Protein AF-0000000071007080 (afdb_homodimer)

Secondary structure (DSSP, 8-state):
---------------------PPPGGG-EEE-TTSSSEEETTS-B--EEEEE-TTHHHH--HHHHHHHHHHHHHTT--EEEEEEE-TT-TT---TTS--SBGGG-TTSB-HHHHHHHHHHHHHHHHTT-EEEEEEEBGGGTB-TT--B-SSSTTTHHHHHHHHHHHSTT--EEESBT--SEE--HHHHHHHHHH-SSPPP---EE-HHHHHHHHHHHHHHHHHHHHTT-HHHHHH----EEE---SB--TTS--S-HHHHHTT-TT--SEEE---S-SS-SSTTS-B--GGGTHHHHHHHHHHTTSTT-----EEETTPPPBTPBGGG-TTSPBP-HHHHHHHHHHHHHTT-SEEE--BHHHHHT-BTTTB---SSSS-S-HHHHHT-HHHHHTHHHHHHHHTTHHHHHTTEEE-GGGEES---SGGG--EEEEETTSSEEEEEESS---EEEE-TT-S-S-EEEEEE-TTT--EEEE----SSSS--EEEE-PPP-SS---EEEEEEE--/---------------------PPPGGG-EEE-TTSSSEEETTS-B--EEEEE-TTHHHH--HHHHHHHHHHHHHTT--EEEEEEE-TT-TT---TTS--SBGGG-TTSB-HHHHHHHHHHHHHHHHTT-EEEEEEEBGGGTB-TT--B-SSSTTTHHHHHHHHHHHSTT--EEESBT--SEE--HHHHHHHHHH-SSPPP---EE-HHHHHHHHHHHHHHHHHHHHTT-HHHHHH----EEE---SB--TTS--SBHHHHHTT-TT--SEEE---S-SS-SSTTS-B--GGGTHHHHHHHHHHTTSTTPPP--EEETTPPPBTPBGGG-TTSPBP-HHHHHHHHHHHHHTT-SEEE--BHHHHHT-BTTTB---SSSS-S-HHHHHT-HHHHHTHHHHHHHHTTHHHHHTTEEE-GGGEES---SGGG--EEEEETTSSEEEEEESS---EEEE-TT-S-S-EEEEEE-TTT--EEEE---SSSSS--EEEE-PPP-SS---EEEEEEE--

InterPro domains:
  IPR024749 Putative collagen-binding domain [PF12904] (413-508)
  IPR025277 Apiosidase-like, catalytic domain [PF13204] (32-403)

Sequence (1022 aa):
MLLKSALFYIALPILQAIAAWQVPAEYAITPSSNGRFLQDSDAKPFFWQADTAWLLFHRLNFSEAETYLSDRAGKGFTMVLAVGFTQAGIDSPNRNGDLPFINDDVTKPNEAYWAYVDSIVELAWSKDIRICMVPAWGKYVHGSDNSGSVLNTSTAYPFGKFLGQRYPYLPKTLVGDTNPYWQNKTAVKADYTNGGAPTTYEVTDWSPVYDDLANGIVAGEREAIAATSAQNATTWSPLMSIHPTNQWFTGGPLALAHAFFGNRTWLTLDASQSGHADYPPNPPIPWWNCRRGWEPVELMYAAGSVPGGRARPVIDNEAHYENRYNNGNSSEAFWNASDVRIGSWQAVFSGAAGLTYGANAIQQCIIPGLFDSDGSGPSENWLEDLVLPGSSQMQWIKKVIMDRGNTTYFSRVPAQDIIVGNVGTDDTRVTATRDSGGDWIMVYTPTGEPFQIETKSLISCDVEASWYDPLSGAYSQFSYTQCGESVTVKTFTPPTTSGHAEWVLVLDAIHMLLKSALFYIALPILQAIAAWQVPAEYAITPSSNGRFLQDSDAKPFFWQADTAWLLFHRLNFSEAETYLSDRAGKGFTMVLAVGFTQAGIDSPNRNGDLPFINDDVTKPNEAYWAYVDSIVELAWSKDIRICMVPAWGKYVHGSDNSGSVLNTSTAYPFGKFLGQRYPYLPKTLVGDTNPYWQNKTAVKADYTNGGAPTTYEVTDWSPVYDDLANGIVAGEREAIAATSAQNATTWSPLMSIHPTNQWFTGGPLALAHAFFGNRTWLTLDASQSGHADYPPNPPIPWWNCRRGWEPVELMYAAGSVPGGRARPVIDNEAHYENRYNNGNSSEAFWNASDVRIGSWQAVFSGAAGLTYGANAIQQCIIPGLFDSDGSGPSENWLEDLVLPGSSQMQWIKKVIMDRGNTTYFSRVPAQDIIVGNVGTDDTRVTATRDSGGDWIMVYTPTGEPFQIETKSLISCDVEASWYDPLSGAYSQFSYTQCGESVTVKTFTPPTTSGHAEWVLVLDAIH

Nearest PDB structures (foldseek):
  8t9w-assembly2_B  TM=9.119E-01  e=1.962E-36  metagenome
  8t9w-assembly1_A  TM=9.079E-01  e=1.859E-36  metagenome
  5msy-assembly2_B  TM=8.647E-01  e=3.560E-33  Bacteroides thetaiotaomicron VPI-5482
  4qfu-assembly6_F  TM=8.602E-01  e=1.106E-32  Phocaeicola vulgatus ATCC 8482
  4qfu-assembly8_H  TM=8.682E-01  e=3.085E-32  Phocaeicola vulgatus ATCC 8482

pLDDT: mean 94.49, std 11.58, range [28.58, 98.94]

Structure (mmCIF, N/CA/C/O backbone):
data_AF-0000000071007080-model_v1
#
loop_
_entity.id
_entity.type
_entity.pdbx_description
1 polymer 'DUF4038 domain-containing protein'
#
loop_
_atom_site.group_PDB
_atom_site.id
_atom_site.type_symbol
_atom_site.label_atom_id
_atom_site.label_alt_id
_atom_site.label_comp_id
_atom_site.label_asym_id
_atom_site.label_entity_id
_atom_site.label_seq_id
_atom_site.pdbx_PDB_ins_code
_atom_site.Cartn_x
_atom_site.Cartn_y
_atom_site.Cartn_z
_atom_site.occupancy
_atom_site.B_iso_or_equiv
_atom_site.auth_seq_id
_atom_site.auth_comp_id
_atom_site.auth_asym_id
_atom_site.auth_atom_id
_atom_site.pdbx_PDB_model_num
ATOM 1 N N . MET A 1 1 ? -66.688 56.219 50.094 1 34.06 1 MET A N 1
ATOM 2 C CA . MET A 1 1 ? -65.438 55.656 50.5 1 34.06 1 MET A CA 1
ATOM 3 C C . MET A 1 1 ? -64.625 55.25 49.281 1 34.06 1 MET A C 1
ATOM 5 O O . MET A 1 1 ? -65 54.344 48.531 1 34.06 1 MET A O 1
ATOM 9 N N . LEU A 1 2 ? -63.844 56.188 48.656 1 34 2 LEU A N 1
ATOM 10 C CA . LEU A 1 2 ? -63.094 56.188 47.406 1 34 2 LEU A CA 1
ATOM 11 C C . LEU A 1 2 ? -61.906 55.219 47.469 1 34 2 LEU A C 1
ATOM 13 O O . LEU A 1 2 ? -61.219 55.188 48.469 1 34 2 LEU A O 1
ATOM 17 N N . LEU A 1 3 ? -61.969 54.094 46.625 1 28.81 3 LEU A N 1
ATOM 18 C CA . LEU A 1 3 ? -61.062 53.031 46.281 1 28.81 3 LEU A CA 1
ATOM 19 C C . LEU A 1 3 ? -59.688 53.562 45.844 1 28.81 3 LEU A C 1
ATOM 21 O O . LEU A 1 3 ? -59.594 54.312 44.906 1 28.81 3 LEU A O 1
ATOM 25 N N . LYS A 1 4 ? -58.781 53.656 46.844 1 41.38 4 LYS A N 1
ATOM 26 C CA . LYS A 1 4 ? -57.375 53.969 46.719 1 41.38 4 LYS A CA 1
ATOM 27 C C . LYS A 1 4 ? -56.688 53 45.719 1 41.38 4 LYS A C 1
ATOM 29 O O . LYS A 1 4 ? -56.531 51.812 46 1 41.38 4 LYS A O 1
ATOM 34 N N . SER A 1 5 ? -56.906 53.062 44.406 1 30.52 5 SER A N 1
ATOM 35 C CA . SER A 1 5 ? -56.25 52.156 43.469 1 30.52 5 SER A CA 1
ATOM 36 C C . SER A 1 5 ? -54.75 52.312 43.5 1 30.52 5 SER A C 1
ATOM 38 O O . SER A 1 5 ? -54.219 53.406 43.281 1 30.52 5 SER A O 1
ATOM 40 N N . ALA A 1 6 ? -54.156 51.625 44.438 1 45.38 6 ALA A N 1
ATOM 41 C CA . ALA A 1 6 ? -52.688 51.562 44.5 1 45.38 6 ALA A CA 1
ATOM 42 C C . ALA A 1 6 ? -52.125 51.156 43.156 1 45.38 6 ALA A C 1
ATOM 44 O O . ALA A 1 6 ? -52.438 50.062 42.625 1 45.38 6 ALA A O 1
ATOM 45 N N . LEU A 1 7 ? -51.469 52.031 42.375 1 37.16 7 LEU A N 1
ATOM 46 C CA . LEU A 1 7 ? -50.688 51.875 41.156 1 37.16 7 LEU A CA 1
ATOM 47 C C . LEU A 1 7 ? -49.469 51.031 41.406 1 37.16 7 LEU A C 1
ATOM 49 O O . LEU A 1 7 ? -48.594 51.375 42.188 1 37.16 7 LEU A O 1
ATOM 53 N N . PHE A 1 8 ? -49.531 49.75 41.438 1 40.22 8 PHE A N 1
ATOM 54 C CA . PHE A 1 8 ? -48.375 48.875 41.469 1 40.22 8 PHE A CA 1
ATOM 55 C C . PHE A 1 8 ? -47.469 49.125 40.281 1 40.22 8 PHE A C 1
ATOM 57 O O . PHE A 1 8 ? -47.906 49.031 39.125 1 40.22 8 PHE A O 1
ATOM 64 N N . TYR A 1 9 ? -46.438 49.938 40.344 1 37.03 9 TYR A N 1
ATOM 65 C CA . TYR A 1 9 ? -45.344 50.094 39.375 1 37.03 9 TYR A CA 1
ATOM 66 C C . TYR A 1 9 ? -44.656 48.75 39.156 1 37.03 9 TYR A C 1
ATOM 68 O O . TYR A 1 9 ? -44.094 48.156 40.062 1 37.03 9 TYR A O 1
ATOM 76 N N . ILE A 1 10 ? -45.125 47.969 38.219 1 39.41 10 ILE A N 1
ATOM 77 C CA . ILE A 1 10 ? -44.406 46.781 37.75 1 39.41 10 ILE A CA 1
ATOM 78 C C . ILE A 1 10 ? -43.062 47.188 37.156 1 39.41 10 ILE A C 1
ATOM 80 O O . ILE A 1 10 ? -43.031 47.906 36.125 1 39.41 10 ILE A O 1
ATOM 84 N N . ALA A 1 11 ? -41.969 47.281 37.938 1 43.75 11 ALA A N 1
ATOM 85 C CA . ALA A 1 11 ? -40.594 47.406 37.406 1 43.75 11 ALA A CA 1
ATOM 86 C C . ALA A 1 11 ? -40.312 46.281 36.406 1 43.75 11 ALA A C 1
ATOM 88 O O . ALA A 1 11 ? -40.344 45.094 36.75 1 43.75 11 ALA A O 1
ATOM 89 N N . LEU A 1 12 ? -40.562 46.469 35.125 1 41.91 12 LEU A N 1
ATOM 90 C CA . LEU A 1 12 ? -40.094 45.562 34.125 1 41.91 12 LEU A CA 1
ATOM 91 C C . LEU A 1 12 ? -38.562 45.312 34.219 1 41.91 12 LEU A C 1
ATOM 93 O O . LEU A 1 12 ? -37.781 46.281 34.25 1 41.91 12 LEU A O 1
ATOM 97 N N . PRO A 1 13 ? -38.094 44.25 34.812 1 40.31 13 PRO A N 1
ATOM 98 C CA . PRO A 1 13 ? -36.656 44 34.75 1 40.31 13 PRO A CA 1
ATOM 99 C C . PRO A 1 13 ? -36.094 44.219 33.344 1 40.31 13 PRO A C 1
ATOM 101 O O . PRO A 1 13 ? -36.656 43.75 32.344 1 40.31 13 PRO A O 1
ATOM 104 N N . ILE A 1 14 ? -35.531 45.406 33.062 1 36.88 14 ILE A N 1
ATOM 105 C CA . ILE A 1 14 ? -34.719 45.531 31.859 1 36.88 14 ILE A CA 1
ATOM 106 C C . ILE A 1 14 ? -33.812 44.312 31.719 1 36.88 14 ILE A C 1
ATOM 108 O O . ILE A 1 14 ? -32.906 44.094 32.531 1 36.88 14 ILE A O 1
ATOM 112 N N . LEU A 1 15 ? -34.281 43.25 31.25 1 39.38 15 LEU A N 1
ATOM 113 C CA . LEU A 1 15 ? -33.344 42.25 30.734 1 39.38 15 LEU A CA 1
ATOM 114 C C . LEU A 1 15 ? -32.156 42.938 30.047 1 39.38 15 LEU A C 1
ATOM 116 O O . LEU A 1 15 ? -32.312 43.5 28.969 1 39.38 15 LEU A O 1
ATOM 120 N N . GLN A 1 16 ? -31.328 43.594 30.797 1 36.09 16 GLN A N 1
ATOM 121 C CA . GLN A 1 16 ? -30.062 43.969 30.188 1 36.09 16 GLN A CA 1
ATOM 122 C C . GLN A 1 16 ? -29.547 42.906 29.234 1 36.09 16 GLN A C 1
ATOM 124 O O . GLN A 1 16 ? -29.234 41.781 29.672 1 36.09 16 GLN A O 1
ATOM 129 N N . ALA A 1 17 ? -30.047 42.906 28.125 1 42.78 17 ALA A N 1
ATOM 130 C CA . ALA A 1 17 ? -29.359 42.156 27.078 1 42.78 17 ALA A CA 1
ATOM 131 C C . ALA A 1 17 ? -27.844 42.312 27.188 1 42.78 17 ALA A C 1
ATOM 133 O O . ALA A 1 17 ? -27.297 43.406 26.984 1 42.78 17 ALA A O 1
ATOM 134 N N . ILE A 1 18 ? -27.203 41.75 28.141 1 45.69 18 ILE A N 1
ATOM 135 C CA . ILE A 1 18 ? -25.75 41.656 28.141 1 45.69 18 ILE A CA 1
ATOM 136 C C . ILE A 1 18 ? -25.234 41.562 26.703 1 45.69 18 ILE A C 1
ATOM 138 O O . ILE A 1 18 ? -25.594 40.625 25.984 1 45.69 18 ILE A O 1
ATOM 142 N N . ALA A 1 19 ? -24.828 42.625 26.141 1 51 19 ALA A N 1
ATOM 143 C CA . ALA A 1 19 ? -24.25 42.75 24.812 1 51 19 ALA A CA 1
ATOM 144 C C . ALA A 1 19 ? -23.141 41.688 24.594 1 51 19 ALA A C 1
ATOM 146 O O . ALA A 1 19 ? -22.172 41.656 25.344 1 51 19 ALA A O 1
ATOM 147 N N . ALA A 1 20 ? -23.391 40.594 23.938 1 64.75 20 ALA A N 1
ATOM 148 C CA . ALA A 1 20 ? -22.422 39.594 23.5 1 64.75 20 ALA A CA 1
ATOM 149 C C . ALA A 1 20 ? -21.156 40.281 22.953 1 64.75 20 ALA A C 1
ATOM 151 O O . ALA A 1 20 ? -21.234 41.344 22.312 1 64.75 20 ALA A O 1
ATOM 152 N N . TRP A 1 21 ? -19.969 39.938 23.547 1 82.06 21 TRP A N 1
ATOM 153 C CA . TRP A 1 21 ? -18.672 40.406 23.062 1 82.06 21 TRP A CA 1
ATOM 154 C C . TRP A 1 21 ? -18.625 40.406 21.547 1 82.06 21 TRP A C 1
ATOM 156 O O . TRP A 1 21 ? -19.078 39.438 20.906 1 82.06 21 TRP A O 1
ATOM 166 N N . GLN A 1 22 ? -18.25 41.625 21.031 1 90.44 22 GLN A N 1
ATOM 167 C CA . GLN A 1 22 ? -18.062 41.719 19.594 1 90.44 22 GLN A CA 1
ATOM 168 C C . GLN A 1 22 ? -16.578 41.656 19.219 1 90.44 22 GLN A C 1
ATOM 170 O O . GLN A 1 22 ? -15.758 42.344 19.828 1 90.44 22 GLN A O 1
ATOM 175 N N . VAL A 1 23 ? -16.141 40.875 18.328 1 96.06 23 VAL A N 1
ATOM 176 C CA . VAL A 1 23 ? -14.758 40.75 17.891 1 96.06 23 VAL A CA 1
ATOM 177 C C . VAL A 1 23 ? -14.258 42.094 17.344 1 96.06 23 VAL A C 1
ATOM 179 O O . VAL A 1 23 ? -14.844 42.656 16.422 1 96.06 23 VAL A O 1
ATOM 182 N N . PRO A 1 24 ? -13.234 42.625 17.922 1 95.56 24 PRO A N 1
ATOM 183 C CA . PRO A 1 24 ? -12.75 43.938 17.469 1 95.56 24 PRO A CA 1
ATOM 184 C C . PRO A 1 24 ? -12.031 43.844 16.125 1 95.56 24 PRO A C 1
ATOM 186 O O . PRO A 1 24 ? -11.523 42.812 15.742 1 95.56 24 PRO A O 1
ATOM 189 N N . ALA A 1 25 ? -11.945 44.938 15.398 1 94.44 25 ALA A N 1
ATOM 190 C CA . ALA A 1 25 ? -11.289 45.031 14.094 1 94.44 25 ALA A CA 1
ATOM 191 C C . ALA A 1 25 ? -9.805 44.688 14.211 1 94.44 25 ALA A C 1
ATOM 193 O O . ALA A 1 25 ? -9.211 44.156 13.266 1 94.44 25 ALA A O 1
ATOM 194 N N . GLU A 1 26 ? -9.195 44.969 15.375 1 96.12 26 GLU A N 1
ATOM 195 C CA . GLU A 1 26 ? -7.789 44.688 15.633 1 96.12 26 GLU A CA 1
ATOM 196 C C . GLU A 1 26 ? -7.496 43.188 15.602 1 96.12 26 GLU A C 1
ATOM 198 O O . GLU A 1 26 ? -6.332 42.781 15.539 1 96.12 26 GLU A O 1
ATOM 203 N N . TYR A 1 27 ? -8.547 42.406 15.586 1 97.38 27 TYR A N 1
ATOM 204 C CA . TYR A 1 27 ? -8.414 40.969 15.539 1 97.38 27 TYR A CA 1
ATOM 205 C C . TYR A 1 27 ? -7.938 40.5 14.172 1 97.38 27 TYR A C 1
ATOM 207 O O . TYR A 1 27 ? -7.406 39.406 14.023 1 97.38 27 TYR A O 1
ATOM 215 N N . ALA A 1 28 ? -8.039 41.344 13.18 1 96.81 28 ALA A N 1
ATOM 216 C CA . ALA A 1 28 ? -7.836 41 11.773 1 96.81 28 ALA A CA 1
ATOM 217 C C . ALA A 1 28 ? -6.379 40.625 11.5 1 96.81 28 ALA A C 1
ATOM 219 O O . ALA A 1 28 ? -5.465 41.281 12.023 1 96.81 28 ALA A O 1
ATOM 220 N N . ILE A 1 29 ? -6.172 39.531 10.773 1 98.12 29 ILE A N 1
ATOM 221 C CA . ILE A 1 29 ? -4.91 39.094 10.172 1 98.12 29 ILE A CA 1
ATOM 222 C C . ILE A 1 29 ? -5.09 38.906 8.672 1 98.12 29 ILE A C 1
ATOM 224 O O . ILE A 1 29 ? -6.086 38.312 8.234 1 98.12 29 ILE A O 1
ATOM 228 N N . THR A 1 30 ? -4.207 39.406 7.863 1 97.44 30 THR A N 1
ATOM 229 C CA . THR A 1 30 ? -4.289 39.281 6.41 1 97.44 30 THR A CA 1
ATOM 230 C C . THR A 1 30 ? -2.932 38.906 5.824 1 97.44 30 THR A C 1
ATOM 232 O O . THR A 1 30 ? -1.9 39.062 6.484 1 97.44 30 THR A O 1
ATOM 235 N N . PRO A 1 31 ? -2.908 38.344 4.648 1 97.88 31 PRO A N 1
ATOM 236 C CA . PRO A 1 31 ? -1.622 38.188 3.971 1 97.88 31 PRO A CA 1
ATOM 237 C C . PRO A 1 31 ? -0.891 39.5 3.736 1 97.88 31 PRO A C 1
ATOM 239 O O . PRO A 1 31 ? -1.529 40.531 3.561 1 97.88 31 PRO A O 1
ATOM 242 N N . SER A 1 32 ? 0.42 39.406 3.775 1 96.44 32 SER A N 1
ATOM 243 C CA . SER A 1 32 ? 1.229 40.594 3.438 1 96.44 32 SER A CA 1
ATOM 244 C C . SER A 1 32 ? 1.059 40.969 1.972 1 96.44 32 SER A C 1
ATOM 246 O O . SER A 1 32 ? 0.434 40.25 1.2 1 96.44 32 SER A O 1
ATOM 248 N N . SER A 1 33 ? 1.625 42.062 1.635 1 95.12 33 SER A N 1
ATOM 249 C CA . SER A 1 33 ? 1.454 42.594 0.287 1 95.12 33 SER A CA 1
ATOM 250 C C . SER A 1 33 ? 2.025 41.656 -0.759 1 95.12 33 SER A C 1
ATOM 252 O O . SER A 1 33 ? 1.483 41.531 -1.86 1 95.12 33 SER A O 1
ATOM 254 N N . ASN A 1 34 ? 3.066 40.938 -0.474 1 94.69 34 ASN A N 1
ATOM 255 C CA . ASN A 1 34 ? 3.66 40 -1.43 1 94.69 34 ASN A CA 1
ATOM 256 C C . ASN A 1 34 ? 3.025 38.625 -1.337 1 94.69 34 ASN A C 1
ATOM 258 O O . ASN A 1 34 ? 3.439 37.688 -2.035 1 94.69 34 ASN A O 1
ATOM 262 N N . GLY A 1 35 ? 2.094 38.438 -0.322 1 96.69 35 GLY A N 1
ATOM 263 C CA . GLY A 1 35 ? 1.283 37.25 -0.232 1 96.69 35 GLY A CA 1
ATOM 264 C C . GLY A 1 35 ? 1.97 36.125 0.514 1 96.69 35 GLY A C 1
ATOM 265 O O . GLY A 1 35 ? 1.437 35 0.604 1 96.69 35 GLY A O 1
ATOM 266 N N . ARG A 1 36 ? 3.137 36.344 1.073 1 97.19 36 ARG A N 1
ATOM 267 C CA . ARG A 1 36 ? 3.945 35.25 1.583 1 97.19 36 ARG A CA 1
ATOM 268 C C . ARG A 1 36 ? 3.854 35.156 3.104 1 97.19 36 ARG A C 1
ATOM 270 O O . ARG A 1 36 ? 4.172 34.125 3.689 1 97.19 36 ARG A O 1
ATOM 277 N N . PHE A 1 37 ? 3.486 36.219 3.738 1 97.5 37 PHE A N 1
ATOM 278 C CA . PHE A 1 37 ? 3.512 36.312 5.191 1 97.5 37 PHE A CA 1
ATOM 279 C C . PHE A 1 37 ? 2.184 36.844 5.719 1 97.5 37 PHE A C 1
ATOM 281 O O . PHE A 1 37 ? 1.248 37.062 4.949 1 97.5 37 PHE A O 1
ATOM 288 N N . LEU A 1 38 ? 2.094 36.969 7.023 1 98.25 38 LEU A N 1
ATOM 289 C CA . LEU A 1 38 ? 0.906 37.5 7.688 1 98.25 38 LEU A CA 1
ATOM 290 C C . LEU A 1 38 ? 1.207 38.812 8.352 1 98.25 38 LEU A C 1
ATOM 292 O O . LEU A 1 38 ? 2.326 39.062 8.82 1 98.25 38 LEU A O 1
ATOM 296 N N . GLN A 1 39 ? 0.253 39.625 8.352 1 97.38 39 GLN A N 1
ATOM 297 C CA . GLN A 1 39 ? 0.337 40.906 9.031 1 97.38 39 GLN A CA 1
ATOM 298 C C . GLN A 1 39 ? -0.938 41.219 9.82 1 97.38 39 GLN A C 1
ATOM 300 O O . GLN A 1 39 ? -2.014 40.719 9.477 1 97.38 39 GLN A O 1
ATOM 305 N N . ASP A 1 40 ? -0.799 41.969 10.875 1 96.44 40 ASP A N 1
ATOM 306 C CA . ASP A 1 40 ? -1.957 42.312 11.68 1 96.44 40 ASP A CA 1
ATOM 307 C C . ASP A 1 40 ? -2.652 43.562 11.109 1 96.44 40 ASP A C 1
ATOM 309 O O . ASP A 1 40 ? -2.352 44 9.992 1 96.44 40 ASP A O 1
ATOM 313 N N . SER A 1 41 ? -3.658 44.094 11.836 1 94.88 41 SER A N 1
ATOM 314 C CA . SER A 1 41 ? -4.504 45.156 11.352 1 94.88 41 SER A CA 1
ATOM 315 C C . SER A 1 41 ? -3.701 46.438 11.156 1 94.88 41 SER A C 1
ATOM 317 O O . SER A 1 41 ? -4.129 47.344 10.438 1 94.88 41 SER A O 1
ATOM 319 N N . ASP A 1 42 ? -2.508 46.531 11.742 1 95.12 42 ASP A N 1
ATOM 320 C CA . ASP A 1 42 ? -1.632 47.688 11.609 1 95.12 42 ASP A CA 1
ATOM 321 C C . ASP A 1 42 ? -0.527 47.406 10.586 1 95.12 42 ASP A C 1
ATOM 323 O O . ASP A 1 42 ? 0.478 48.125 10.555 1 95.12 42 ASP A O 1
ATOM 327 N N . ALA A 1 43 ? -0.636 46.344 9.914 1 94.25 43 ALA A N 1
ATOM 328 C CA . ALA A 1 43 ? 0.309 45.938 8.875 1 94.25 43 ALA A CA 1
ATOM 329 C C . ALA A 1 43 ? 1.662 45.562 9.477 1 94.25 43 ALA A C 1
ATOM 331 O O . ALA A 1 43 ? 2.693 45.688 8.805 1 94.25 43 ALA A O 1
ATOM 332 N N . LYS A 1 44 ? 1.656 45.281 10.75 1 95.5 44 LYS A N 1
ATOM 333 C CA . LYS A 1 44 ? 2.861 44.75 11.391 1 95.5 44 LYS A CA 1
ATOM 334 C C . LYS A 1 44 ? 2.967 43.25 11.227 1 95.5 44 LYS A C 1
ATOM 336 O O . LYS A 1 44 ? 1.956 42.562 11.055 1 95.5 44 LYS A O 1
ATOM 341 N N . PRO A 1 45 ? 4.203 42.781 11.305 1 96.88 45 PRO A N 1
ATOM 342 C CA . PRO A 1 45 ? 4.406 41.344 11.148 1 96.88 45 PRO A CA 1
ATOM 343 C C . PRO A 1 45 ? 3.602 40.5 12.156 1 96.88 45 PRO A C 1
ATOM 345 O O . PRO A 1 45 ? 3.518 40.875 13.328 1 96.88 45 PRO A O 1
ATOM 348 N N . PHE A 1 46 ? 2.984 39.5 11.719 1 97.75 46 PHE A N 1
ATOM 349 C CA . PHE A 1 46 ? 2.334 38.531 12.57 1 97.75 46 PHE A CA 1
ATOM 350 C C . PHE A 1 46 ? 2.906 37.125 12.328 1 97.75 46 PHE A C 1
ATOM 352 O O . PHE A 1 46 ? 2.695 36.531 11.258 1 97.75 46 PHE A O 1
ATOM 359 N N . PHE A 1 47 ? 3.67 36.625 13.273 1 98.12 47 PHE A N 1
ATOM 360 C CA . PHE A 1 47 ? 4.188 35.25 13.195 1 98.12 47 PHE A CA 1
ATOM 361 C C . PHE A 1 47 ? 3.18 34.281 13.758 1 98.12 47 PHE A C 1
ATOM 363 O O . PHE A 1 47 ? 2.805 34.344 14.93 1 98.12 47 PHE A O 1
ATOM 370 N N . TRP A 1 48 ? 2.764 33.375 12.93 1 98.56 48 TRP A N 1
ATOM 371 C CA . TRP A 1 48 ? 1.82 32.312 13.297 1 98.56 48 TRP A CA 1
ATOM 372 C C . TRP A 1 48 ? 2.486 31.266 14.188 1 98.56 48 TRP A C 1
ATOM 374 O O . TRP A 1 48 ? 3.076 30.297 13.695 1 98.56 48 TRP A O 1
ATOM 384 N N . GLN A 1 49 ? 2.504 31.453 15.445 1 98.75 49 GLN A N 1
ATOM 385 C CA . GLN A 1 49 ? 2.859 30.422 16.422 1 98.75 49 GLN A CA 1
ATOM 386 C C . GLN A 1 49 ? 1.615 29.828 17.078 1 98.75 49 GLN A C 1
ATOM 388 O O . GLN A 1 49 ? 1.109 30.375 18.062 1 98.75 49 GLN A O 1
ATOM 393 N N . ALA A 1 50 ? 1.23 28.688 16.594 1 98.88 50 ALA A N 1
ATOM 394 C CA . ALA A 1 50 ? -0.079 28.156 16.969 1 98.88 50 ALA A CA 1
ATOM 395 C C . ALA A 1 50 ? 0.059 26.891 17.797 1 98.88 50 ALA A C 1
ATOM 397 O O . ALA A 1 50 ? 1.057 26.172 17.688 1 98.88 50 ALA A O 1
ATOM 398 N N . ASP A 1 51 ? -0.905 26.688 18.656 1 98.94 51 ASP A N 1
ATOM 399 C CA . ASP A 1 51 ? -1.157 25.406 19.297 1 98.94 51 ASP A CA 1
ATOM 400 C C . ASP A 1 51 ? -2.477 24.797 18.828 1 98.94 51 ASP A C 1
ATOM 402 O O . ASP A 1 51 ? -3.289 25.484 18.203 1 98.94 51 ASP A O 1
ATOM 406 N N . THR A 1 52 ? -2.582 23.531 19.062 1 98.88 52 THR A N 1
ATOM 407 C CA . THR A 1 52 ? -3.783 22.812 18.656 1 98.88 52 THR A CA 1
ATOM 408 C C . THR A 1 52 ? -4.574 22.344 19.875 1 98.88 52 THR A C 1
ATOM 410 O O . THR A 1 52 ? -4.102 21.5 20.641 1 98.88 52 THR A O 1
ATOM 413 N N . ALA A 1 53 ? -5.684 22.875 20.062 1 98.81 53 ALA A N 1
ATOM 414 C CA . ALA A 1 53 ? -6.652 22.438 21.062 1 98.81 53 ALA A CA 1
ATOM 415 C C . ALA A 1 53 ? -8.031 22.234 20.438 1 98.81 53 ALA A C 1
ATOM 417 O O . ALA A 1 53 ? -8.961 22.984 20.719 1 98.81 53 ALA A O 1
ATOM 418 N N . TRP A 1 54 ? -8.18 21.141 19.781 1 98.62 54 TRP A N 1
ATOM 419 C CA . TRP A 1 54 ? -9.375 20.891 18.969 1 98.62 54 TRP A CA 1
ATOM 420 C C . TRP A 1 54 ? -10.633 21 19.828 1 98.62 54 TRP A C 1
ATOM 422 O O . TRP A 1 54 ? -11.617 21.609 19.422 1 98.62 54 TRP A O 1
ATOM 432 N N . LEU A 1 55 ? -10.609 20.469 21.016 1 98.69 55 LEU A N 1
ATOM 433 C CA . LEU A 1 55 ? -11.828 20.328 21.797 1 98.69 55 LEU A CA 1
ATOM 434 C C . LEU A 1 55 ? -11.883 21.375 22.906 1 98.69 55 LEU A C 1
ATOM 436 O O . LEU A 1 55 ? -12.57 21.172 23.922 1 98.69 55 LEU A O 1
ATOM 440 N N . LEU A 1 56 ? -11.188 22.453 22.688 1 98.81 56 LEU A N 1
ATOM 441 C CA . LEU A 1 56 ? -11.102 23.531 23.656 1 98.81 56 LEU A CA 1
ATOM 442 C C . LEU A 1 56 ? -12.5 24.016 24.062 1 98.81 56 LEU A C 1
ATOM 444 O O . LEU A 1 56 ? -12.836 24.016 25.25 1 98.81 56 LEU A O 1
ATOM 448 N N . PHE A 1 57 ? -13.375 24.297 23.094 1 98.56 57 PHE A N 1
ATOM 449 C CA . PHE A 1 57 ? -14.703 24.844 23.344 1 98.56 57 PHE A CA 1
ATOM 450 C C . PHE A 1 57 ? -15.625 23.781 23.938 1 98.56 57 PHE A C 1
ATOM 452 O O . PHE A 1 57 ? -16.578 24.109 24.641 1 98.56 57 PHE A O 1
ATOM 459 N N . HIS A 1 58 ? -15.328 22.547 23.641 1 98.5 58 HIS A N 1
ATOM 460 C CA . HIS A 1 58 ? -16.266 21.469 23.906 1 98.5 58 HIS A CA 1
ATOM 461 C C . HIS A 1 58 ? -16 20.812 25.25 1 98.5 58 HIS A C 1
ATOM 463 O O . HIS A 1 58 ? -16.938 20.453 25.969 1 98.5 58 HIS A O 1
ATOM 469 N N . ARG A 1 59 ? -14.727 20.781 25.641 1 98.69 59 ARG A N 1
ATOM 470 C CA . ARG A 1 59 ? -14.43 19.891 26.766 1 98.69 59 ARG A CA 1
ATOM 471 C C . ARG A 1 59 ? -13.898 20.672 27.953 1 98.69 59 ARG A C 1
ATOM 473 O O . ARG A 1 59 ? -13.992 20.203 29.094 1 98.69 59 ARG A O 1
ATOM 480 N N . LEU A 1 60 ? -13.273 21.812 27.797 1 98.81 60 LEU A N 1
ATOM 481 C CA . LEU A 1 60 ? -12.75 22.562 28.922 1 98.81 60 LEU A CA 1
ATOM 482 C C . LEU A 1 60 ? -13.797 23.516 29.484 1 98.81 60 LEU A C 1
ATOM 484 O O . LEU A 1 60 ? -14.539 24.141 28.719 1 98.81 60 LEU A O 1
ATOM 488 N N . ASN A 1 61 ? -13.891 23.609 30.781 1 98.5 61 ASN A N 1
ATOM 489 C CA . ASN A 1 61 ? -14.648 24.719 31.359 1 98.5 61 ASN A CA 1
ATOM 490 C C . ASN A 1 61 ? -13.852 26.016 31.328 1 98.5 61 ASN A C 1
ATOM 492 O O . ASN A 1 61 ? -12.703 26.031 30.891 1 98.5 61 ASN A O 1
ATOM 496 N N . PHE A 1 62 ? -14.484 27.031 31.797 1 98.56 62 PHE A N 1
ATOM 497 C CA . PHE A 1 62 ? -13.891 28.359 31.641 1 98.56 62 PHE A CA 1
ATOM 498 C C . PHE A 1 62 ? -12.57 28.438 32.406 1 98.56 62 PHE A C 1
ATOM 500 O O . PHE A 1 62 ? -11.578 28.953 31.859 1 98.56 62 PHE A O 1
ATOM 507 N N . SER A 1 63 ? -12.492 27.938 33.625 1 98.69 63 SER A N 1
ATOM 508 C CA . SER A 1 63 ? -11.281 28 34.438 1 98.69 63 SER A CA 1
ATOM 509 C C . SER A 1 63 ? -10.164 27.156 33.812 1 98.69 63 SER A C 1
ATOM 511 O O . SER A 1 63 ? -9 27.562 33.844 1 98.69 63 SER A O 1
ATOM 513 N N . GLU A 1 64 ? -10.508 26.031 33.344 1 98.75 64 GLU A N 1
ATOM 514 C CA . GLU A 1 64 ? -9.531 25.172 32.688 1 98.75 64 GLU A CA 1
ATOM 515 C C . GLU A 1 64 ? -9.008 25.828 31.391 1 98.75 64 GLU A C 1
ATOM 517 O O . GLU A 1 64 ? -7.809 25.797 31.125 1 98.75 64 GLU A O 1
ATOM 522 N N . ALA A 1 65 ? -9.922 26.406 30.656 1 98.88 65 ALA A N 1
ATOM 523 C CA . ALA A 1 65 ? -9.516 27.156 29.469 1 98.88 65 ALA A CA 1
ATOM 524 C C . ALA A 1 65 ? -8.57 28.297 29.828 1 98.88 65 ALA A C 1
ATOM 526 O O . ALA A 1 65 ? -7.59 28.547 29.109 1 98.88 65 ALA A O 1
ATOM 527 N N . GLU A 1 66 ? -8.875 28.953 30.891 1 98.88 66 GLU A N 1
ATOM 528 C CA . GLU A 1 66 ? -8.008 30.031 31.344 1 98.88 66 GLU A CA 1
ATOM 529 C C . GLU A 1 66 ? -6.609 29.516 31.672 1 98.88 66 GLU A C 1
ATOM 531 O O . GLU A 1 66 ? -5.609 30.141 31.328 1 98.88 66 GLU A O 1
ATOM 536 N N . THR A 1 67 ? -6.555 28.406 32.344 1 98.88 67 THR A N 1
ATOM 537 C CA . THR A 1 67 ? -5.277 27.781 32.656 1 98.88 67 THR A CA 1
ATOM 538 C C . THR A 1 67 ? -4.492 27.453 31.406 1 98.88 67 THR A C 1
ATOM 540 O O . THR A 1 67 ? -3.314 27.797 31.281 1 98.88 67 THR A O 1
ATOM 543 N N . TYR A 1 68 ? -5.121 26.844 30.516 1 98.88 68 TYR A N 1
ATOM 544 C CA . TYR A 1 68 ? -4.504 26.453 29.25 1 98.88 68 TYR A CA 1
ATOM 545 C C . TYR A 1 68 ? -4 27.688 28.5 1 98.88 68 TYR A C 1
ATOM 547 O O . TYR A 1 68 ? -2.826 27.75 28.125 1 98.88 68 TYR A O 1
ATOM 555 N N . LEU A 1 69 ? -4.852 28.672 28.281 1 98.94 69 LEU A N 1
ATOM 556 C CA . LEU A 1 69 ? -4.527 29.844 27.484 1 98.94 69 LEU A CA 1
ATOM 557 C C . LEU A 1 69 ? -3.453 30.688 28.172 1 98.94 69 LEU A C 1
ATOM 559 O O . LEU A 1 69 ? -2.617 31.297 27.5 1 98.94 69 LEU A O 1
ATOM 563 N N . SER A 1 70 ? -3.459 30.719 29.469 1 98.88 70 SER A N 1
ATOM 564 C CA . SER A 1 70 ? -2.418 31.438 30.188 1 98.88 70 SER A CA 1
ATOM 565 C C . SER A 1 70 ? -1.05 30.797 29.984 1 98.88 70 SER A C 1
ATOM 567 O O . SER A 1 70 ? -0.051 31.5 29.812 1 98.88 70 SER A O 1
ATOM 569 N N . ASP A 1 71 ? -1.055 29.547 30.078 1 98.88 71 ASP A N 1
ATOM 570 C CA . ASP A 1 71 ? 0.201 28.844 29.828 1 98.88 71 ASP A CA 1
ATOM 571 C C . ASP A 1 71 ? 0.729 29.141 28.422 1 98.88 71 ASP A C 1
ATOM 573 O O . ASP A 1 71 ? 1.905 29.469 28.266 1 98.88 71 ASP A O 1
ATOM 577 N N . ARG A 1 72 ? -0.125 29.047 27.438 1 98.88 72 ARG A N 1
ATOM 578 C CA . ARG A 1 72 ? 0.295 29.266 26.062 1 98.88 72 ARG A CA 1
ATOM 579 C C . ARG A 1 72 ? 0.696 30.703 25.828 1 98.88 72 ARG A C 1
ATOM 581 O O . ARG A 1 72 ? 1.666 30.984 25.125 1 98.88 72 ARG A O 1
ATOM 588 N N . ALA A 1 73 ? -0.031 31.625 26.438 1 98.81 73 ALA A N 1
ATOM 589 C CA . ALA A 1 73 ? 0.371 33.031 26.375 1 98.81 73 ALA A CA 1
ATOM 590 C C . ALA A 1 73 ? 1.776 33.219 26.922 1 98.81 73 ALA A C 1
ATOM 592 O O . ALA A 1 73 ? 2.592 33.938 26.344 1 98.81 73 ALA A O 1
ATOM 593 N N . GLY A 1 74 ? 2.061 32.594 28.031 1 98.69 74 GLY A N 1
ATOM 594 C CA . GLY A 1 74 ? 3.365 32.719 28.672 1 98.69 74 GLY A CA 1
ATOM 595 C C . GLY A 1 74 ? 4.484 32.125 27.828 1 98.69 74 GLY A C 1
ATOM 596 O O . GLY A 1 74 ? 5.656 32.469 28.031 1 98.69 74 GLY A O 1
ATOM 597 N N . LYS A 1 75 ? 4.102 31.375 26.875 1 98.62 75 LYS A N 1
ATOM 598 C CA . LYS A 1 75 ? 5.086 30.703 26.031 1 98.62 75 LYS A CA 1
ATOM 599 C C . LYS A 1 75 ? 5.125 31.312 24.625 1 98.62 75 LYS A C 1
ATOM 601 O O . LYS A 1 75 ? 5.719 30.75 23.703 1 98.62 75 LYS A O 1
ATOM 606 N N . GLY A 1 76 ? 4.387 32.375 24.422 1 98.19 76 GLY A N 1
ATOM 607 C CA . GLY A 1 76 ? 4.504 33.188 23.219 1 98.19 76 GLY A CA 1
ATOM 608 C C . GLY A 1 76 ? 3.557 32.75 22.125 1 98.19 76 GLY A C 1
ATOM 609 O O . GLY A 1 76 ? 3.662 33.219 20.984 1 98.19 76 GLY A O 1
ATOM 610 N N . PHE A 1 77 ? 2.67 31.844 22.391 1 98.88 77 PHE A N 1
ATOM 611 C CA . PHE A 1 77 ? 1.717 31.438 21.359 1 98.88 77 PHE A CA 1
ATOM 612 C C . PHE A 1 77 ? 0.811 32.594 20.984 1 98.88 77 PHE A C 1
ATOM 614 O O . PHE A 1 77 ? 0.392 33.375 21.844 1 98.88 77 PHE A O 1
ATOM 621 N N . THR A 1 78 ? 0.546 32.719 19.688 1 98.56 78 THR A N 1
ATOM 622 C CA . THR A 1 78 ? -0.247 33.812 19.156 1 98.56 78 THR A CA 1
ATOM 623 C C . THR A 1 78 ? -1.569 33.312 18.594 1 98.56 78 THR A C 1
ATOM 625 O O . THR A 1 78 ? -2.457 34.094 18.281 1 98.56 78 THR A O 1
ATOM 628 N N . MET A 1 79 ? -1.685 32.031 18.469 1 98.75 79 MET A N 1
ATOM 629 C CA . MET A 1 79 ? -2.822 31.422 17.797 1 98.75 79 MET A CA 1
ATOM 630 C C . MET A 1 79 ? -3.16 30.078 18.422 1 98.75 79 MET A C 1
ATOM 632 O O . MET A 1 79 ? -2.264 29.328 18.828 1 98.75 79 MET A O 1
ATOM 636 N N . VAL A 1 80 ? -4.441 29.766 18.5 1 98.88 80 VAL A N 1
ATOM 637 C CA . VAL A 1 80 ? -4.891 28.438 18.891 1 98.88 80 VAL A CA 1
ATOM 638 C C . VAL A 1 80 ? -5.934 27.938 17.891 1 98.88 80 VAL A C 1
ATOM 640 O O . VAL A 1 80 ? -6.875 28.656 17.547 1 98.88 80 VAL A O 1
ATOM 643 N N . LEU A 1 81 ? -5.711 26.75 17.344 1 98.81 81 LEU A N 1
ATOM 644 C CA . LEU A 1 81 ? -6.715 26.094 16.516 1 98.81 81 LEU A CA 1
ATOM 645 C C . LEU A 1 81 ? -7.738 25.359 17.375 1 98.81 81 LEU A C 1
ATOM 647 O O . LEU A 1 81 ? -7.367 24.578 18.25 1 98.81 81 LEU A O 1
ATOM 651 N N . ALA A 1 82 ? -8.992 25.625 17.172 1 98.81 82 ALA A N 1
ATOM 652 C CA . ALA A 1 82 ? -10.078 24.984 17.922 1 98.81 82 ALA A CA 1
ATOM 653 C C . ALA A 1 82 ? -11.312 24.797 17.031 1 98.81 82 ALA A C 1
ATOM 655 O O . ALA A 1 82 ? -11.555 25.578 16.109 1 98.81 82 ALA A O 1
ATOM 656 N N . VAL A 1 83 ? -12.102 23.797 17.359 1 98.62 83 VAL A N 1
ATOM 657 C CA . VAL A 1 83 ? -13.211 23.406 16.484 1 98.62 83 VAL A CA 1
ATOM 658 C C . VAL A 1 83 ? -14.523 23.938 17.062 1 98.62 83 VAL A C 1
ATOM 660 O O . VAL A 1 83 ? -14.82 23.703 18.234 1 98.62 83 VAL A O 1
ATOM 663 N N . GLY A 1 84 ? -15.289 24.656 16.219 1 98.06 84 GLY A N 1
ATOM 664 C CA . GLY A 1 84 ? -16.625 25.078 16.609 1 98.06 84 GLY A CA 1
ATOM 665 C C . GLY A 1 84 ? -17.625 23.938 16.672 1 98.06 84 GLY A C 1
ATOM 666 O O . GLY A 1 84 ? -18.156 23.625 17.734 1 98.06 84 GLY A O 1
ATOM 667 N N . PHE A 1 85 ? -17.859 23.312 15.523 1 97.25 85 PHE A N 1
ATOM 668 C CA . PHE A 1 85 ? -18.641 22.094 15.414 1 97.25 85 PHE A CA 1
ATOM 669 C C . PHE A 1 85 ? -17.734 20.875 15.406 1 97.25 85 PHE A C 1
ATOM 671 O O . PHE A 1 85 ? -17.219 20.469 14.352 1 97.25 85 PHE A O 1
ATOM 678 N N . THR A 1 86 ? -17.625 20.172 16.594 1 95.06 86 THR A N 1
ATOM 679 C CA . THR A 1 86 ? -16.516 19.281 16.891 1 95.06 86 THR A CA 1
ATOM 680 C C . THR A 1 86 ? -16.797 17.875 16.422 1 95.06 86 THR A C 1
ATOM 682 O O . THR A 1 86 ? -17.938 17.531 16.125 1 95.06 86 THR A O 1
ATOM 685 N N . GLN A 1 87 ? -15.758 17.062 16.406 1 94 87 GLN A N 1
ATOM 686 C CA . GLN A 1 87 ? -15.812 15.664 15.984 1 94 87 GLN A CA 1
ATOM 687 C C . GLN A 1 87 ? -16.422 14.789 17.078 1 94 87 GLN A C 1
ATOM 689 O O . GLN A 1 87 ? -16.703 13.609 16.844 1 94 87 GLN A O 1
ATOM 694 N N . ALA A 1 88 ? -16.656 15.398 18.219 1 95.19 88 ALA A N 1
ATOM 695 C CA . ALA A 1 88 ? -17.25 14.625 19.312 1 95.19 88 ALA A CA 1
ATOM 696 C C . ALA A 1 88 ? -18.656 14.156 18.953 1 95.19 88 ALA A C 1
ATOM 698 O O . ALA A 1 88 ? -19.094 13.102 19.406 1 95.19 88 ALA A O 1
ATOM 699 N N . GLY A 1 89 ? -19.406 14.969 18.25 1 95.56 89 GLY A N 1
ATOM 700 C CA . GLY A 1 89 ? -20.734 14.57 17.812 1 95.56 89 GLY A CA 1
ATOM 701 C C . GLY A 1 89 ? -21.734 15.719 17.797 1 95.56 89 GLY A C 1
ATOM 702 O O . GLY A 1 89 ? -21.656 16.625 18.641 1 95.56 89 GLY A O 1
ATOM 703 N N . ILE A 1 90 ? -22.625 15.625 16.875 1 97.06 90 ILE A N 1
ATOM 704 C CA . ILE A 1 90 ? -23.656 16.656 16.766 1 97.06 90 ILE A CA 1
ATOM 705 C C . ILE A 1 90 ? -24.594 16.578 17.984 1 97.06 90 ILE A C 1
ATOM 707 O O . ILE A 1 90 ? -25.188 17.594 18.375 1 97.06 90 ILE A O 1
ATOM 711 N N . ASP A 1 91 ? -24.688 15.375 18.594 1 97.31 91 ASP A N 1
ATOM 712 C CA . ASP A 1 91 ? -25.531 15.133 19.766 1 97.31 91 ASP A CA 1
ATOM 713 C C . ASP A 1 91 ? -24.688 15.039 21.047 1 97.31 91 ASP A C 1
ATOM 715 O O . ASP A 1 91 ? -25.125 14.438 22.031 1 97.31 91 ASP A O 1
ATOM 719 N N . SER A 1 92 ? -23.531 15.547 20.984 1 97.25 92 SER A N 1
ATOM 720 C CA . SER A 1 92 ? -22.656 15.594 22.156 1 97.25 92 SER A CA 1
ATOM 721 C C . SER A 1 92 ? -22.641 16.984 22.781 1 97.25 92 SER A C 1
ATOM 723 O O . SER A 1 92 ? -22.297 17.969 22.125 1 97.25 92 SER A O 1
ATOM 725 N N . PRO A 1 93 ? -22.953 17.141 24.047 1 97.81 93 PRO A N 1
ATOM 726 C CA . PRO A 1 93 ? -22.922 18.453 24.688 1 97.81 93 PRO A CA 1
ATOM 727 C C . PRO A 1 93 ? -21.531 18.891 25.109 1 97.81 93 PRO A C 1
ATOM 729 O O . PRO A 1 93 ? -20.656 18.031 25.328 1 97.81 93 PRO A O 1
ATOM 732 N N . ASN A 1 94 ? -21.344 20.219 25.234 1 97.88 94 ASN A N 1
ATOM 733 C CA . ASN A 1 94 ? -20.094 20.703 25.797 1 97.88 94 ASN A CA 1
ATOM 734 C C . ASN A 1 94 ? -20.062 20.531 27.312 1 97.88 94 ASN A C 1
ATOM 736 O O . ASN A 1 94 ? -20.953 19.922 27.891 1 97.88 94 ASN A O 1
ATOM 740 N N . ARG A 1 95 ? -19 21 27.891 1 96.94 95 ARG A N 1
ATOM 741 C CA . ARG A 1 95 ? -18.75 20.875 29.328 1 96.94 95 ARG A CA 1
ATOM 742 C C . ARG A 1 95 ? -19.891 21.469 30.125 1 96.94 95 ARG A C 1
ATOM 744 O O . ARG A 1 95 ? -20.172 21.031 31.25 1 96.94 95 ARG A O 1
ATOM 751 N N . ASN A 1 96 ? -20.641 22.422 29.609 1 97.12 96 ASN A N 1
ATOM 752 C CA . ASN A 1 96 ? -21.766 23.094 30.281 1 97.12 96 ASN A CA 1
ATOM 753 C C . ASN A 1 96 ? -23.078 22.375 30.031 1 97.12 96 ASN A C 1
ATOM 755 O O . ASN A 1 96 ? -24.125 22.797 30.531 1 97.12 96 ASN A O 1
ATOM 759 N N . GLY A 1 97 ? -23.078 21.359 29.188 1 97.88 97 GLY A N 1
ATOM 760 C CA . GLY A 1 97 ? -24.281 20.594 28.891 1 97.88 97 GLY A CA 1
ATOM 761 C C . GLY A 1 97 ? -25.031 21.109 27.688 1 97.88 97 GLY A C 1
ATOM 762 O O . GLY A 1 97 ? -26.156 20.656 27.406 1 97.88 97 GLY A O 1
ATOM 763 N N . ASP A 1 98 ? -24.5 22.016 26.922 1 98.19 98 ASP A N 1
ATOM 764 C CA . ASP A 1 98 ? -25.172 22.625 25.781 1 98.19 98 ASP A CA 1
ATOM 765 C C . ASP A 1 98 ? -24.812 21.906 24.469 1 98.19 98 ASP A C 1
ATOM 767 O O . ASP A 1 98 ? -23.641 21.641 24.203 1 98.19 98 ASP A O 1
ATOM 771 N N . LEU A 1 99 ? -25.828 21.625 23.703 1 98.19 99 LEU A N 1
ATOM 772 C CA . LEU A 1 99 ? -25.625 21.062 22.375 1 98.19 99 LEU A CA 1
ATOM 773 C C . LEU A 1 99 ? -25.281 22.172 21.375 1 98.19 99 LEU A C 1
ATOM 775 O O . LEU A 1 99 ? -25.703 23.328 21.547 1 98.19 99 LEU A O 1
ATOM 779 N N . PRO A 1 100 ? -24.562 21.828 20.281 1 98.12 100 PRO A N 1
ATOM 780 C CA . PRO A 1 100 ? -24.188 22.875 19.328 1 98.12 100 PRO A CA 1
ATOM 781 C C . PRO A 1 100 ? -25.375 23.406 18.547 1 98.12 100 PRO A C 1
ATOM 783 O O . PRO A 1 100 ? -25.391 24.594 18.156 1 98.12 100 PRO A O 1
ATOM 786 N N . PHE A 1 101 ? -26.344 22.531 18.359 1 98.5 101 PHE A N 1
ATOM 787 C CA . PHE A 1 101 ? -27.469 22.922 17.531 1 98.5 101 PHE A CA 1
ATOM 788 C C . PHE A 1 101 ? -28.781 22.484 18.172 1 98.5 101 PHE A C 1
ATOM 790 O O . PHE A 1 101 ? -28.797 21.578 19.016 1 98.5 101 PHE A O 1
ATOM 797 N N . ILE A 1 102 ? -29.844 23.188 17.781 1 98.19 102 ILE A N 1
ATOM 798 C CA . ILE A 1 102 ? -31.188 22.797 18.203 1 98.19 102 ILE A CA 1
ATOM 799 C C . ILE A 1 102 ? -31.703 21.688 17.281 1 98.19 102 ILE A C 1
ATOM 801 O O . ILE A 1 102 ? -31.734 21.844 16.062 1 98.19 102 ILE A O 1
ATOM 805 N N . ASN A 1 103 ? -32.062 20.5 17.797 1 97.19 103 ASN A N 1
ATOM 806 C CA . ASN A 1 103 ? -32.625 19.344 17.094 1 97.19 103 ASN A CA 1
ATOM 807 C C . ASN A 1 103 ? -31.672 18.844 16 1 97.19 103 ASN A C 1
ATOM 809 O O . ASN A 1 103 ? -32.125 18.516 14.898 1 97.19 103 ASN A O 1
ATOM 813 N N . ASP A 1 104 ? -30.422 18.938 16.219 1 96.25 104 ASP A N 1
ATOM 814 C CA . ASP A 1 104 ? -29.391 18.453 15.32 1 96.25 104 ASP A CA 1
ATOM 815 C C . ASP A 1 104 ? -29.469 19.141 13.961 1 96.25 104 ASP A C 1
ATOM 817 O O . ASP A 1 104 ? -29.125 18.547 12.938 1 96.25 104 ASP A O 1
ATOM 821 N N . ASP A 1 105 ? -29.984 20.359 13.922 1 97.44 105 ASP A N 1
ATOM 822 C CA . ASP A 1 105 ? -30.109 21.141 12.703 1 97.44 105 ASP A CA 1
ATOM 823 C C . ASP A 1 105 ? -29.016 22.203 12.617 1 97.44 105 ASP A C 1
ATOM 825 O O . ASP A 1 105 ? -29.062 23.219 13.32 1 97.44 105 ASP A O 1
ATOM 829 N N . VAL A 1 106 ? -28.078 22.047 11.695 1 97.94 106 VAL A N 1
ATOM 830 C CA . VAL A 1 106 ? -26.875 22.875 11.633 1 97.94 106 VAL A CA 1
ATOM 831 C C . VAL A 1 106 ? -27.266 24.297 11.234 1 97.94 106 VAL A C 1
ATOM 833 O O . VAL A 1 106 ? -26.453 25.219 11.336 1 97.94 106 VAL A O 1
ATOM 836 N N . THR A 1 107 ? -28.484 24.547 10.805 1 96.69 107 THR A N 1
ATOM 837 C CA . THR A 1 107 ? -28.969 25.875 10.477 1 96.69 107 THR A CA 1
ATOM 838 C C . THR A 1 107 ? -29.609 26.531 11.695 1 96.69 107 THR A C 1
ATOM 840 O O . THR A 1 107 ? -30.016 27.703 11.633 1 96.69 107 THR A O 1
ATOM 843 N N . LYS A 1 108 ? -29.688 25.797 12.812 1 98 108 LYS A N 1
ATOM 844 C CA . LYS A 1 108 ? -30.25 26.328 14.055 1 98 108 LYS A CA 1
ATOM 845 C C . LYS A 1 108 ? -29.234 26.234 15.195 1 98 108 LYS A C 1
ATOM 847 O O . LYS A 1 108 ? -29.422 25.453 16.125 1 98 108 LYS A O 1
ATOM 852 N N . PRO A 1 109 ? -28.266 27.125 15.172 1 98.12 109 PRO A N 1
ATOM 853 C CA . PRO A 1 109 ? -27.266 27.141 16.25 1 98.12 109 PRO A CA 1
ATOM 854 C C . PRO A 1 109 ? -27.891 27.375 17.625 1 98.12 109 PRO A C 1
ATOM 856 O O . PRO A 1 109 ? -28.828 28.172 17.75 1 98.12 109 PRO A O 1
ATOM 859 N N . ASN A 1 110 ? -27.422 26.609 18.594 1 98.31 110 ASN A N 1
ATOM 860 C CA . ASN A 1 110 ? -27.828 26.75 19.984 1 98.31 110 ASN A CA 1
ATOM 861 C C . ASN A 1 110 ? -27.094 27.906 20.672 1 98.31 110 ASN A C 1
ATOM 863 O O . ASN A 1 110 ? -25.891 27.797 20.922 1 98.31 110 ASN A O 1
ATOM 867 N N . GLU A 1 111 ? -27.766 28.906 21.062 1 97.88 111 GLU A N 1
ATOM 868 C CA . GLU A 1 111 ? -27.156 30.125 21.562 1 97.88 111 GLU A CA 1
ATOM 869 C C . GLU A 1 111 ? -26.281 29.844 22.797 1 97.88 111 GLU A C 1
ATOM 871 O O . GLU A 1 111 ? -25.188 30.406 22.922 1 97.88 111 GLU A O 1
ATOM 876 N N . ALA A 1 112 ? -26.734 29 23.656 1 98 112 ALA A N 1
ATOM 877 C CA . ALA A 1 112 ? -25.953 28.719 24.859 1 98 112 ALA A CA 1
ATOM 878 C C . ALA A 1 112 ? -24.578 28.156 24.516 1 98 112 ALA A C 1
ATOM 880 O O . ALA A 1 112 ? -23.578 28.531 25.141 1 98 112 ALA A O 1
ATOM 881 N N . TYR A 1 113 ? -24.531 27.25 23.625 1 98.12 113 TYR A N 1
ATOM 882 C CA . TYR A 1 113 ? -23.281 26.641 23.172 1 98.12 113 TYR A CA 1
ATOM 883 C C . TYR A 1 113 ? -22.344 27.703 22.578 1 98.12 113 TYR A C 1
ATOM 885 O O . TYR A 1 113 ? -21.188 27.797 22.953 1 98.12 113 TYR A O 1
ATOM 893 N N . TRP A 1 114 ? -22.859 28.484 21.734 1 98.25 114 TRP A N 1
ATOM 894 C CA . TRP A 1 114 ? -22.031 29.438 21 1 98.25 114 TRP A CA 1
ATOM 895 C C . TRP A 1 114 ? -21.703 30.656 21.859 1 98.25 114 TRP A C 1
ATOM 897 O O . TRP A 1 114 ? -20.672 31.297 21.656 1 98.25 114 TRP A O 1
ATOM 907 N N . ALA A 1 115 ? -22.516 30.984 22.797 1 98.12 115 ALA A N 1
ATOM 908 C CA . ALA A 1 115 ? -22.156 32 23.781 1 98.12 115 ALA A CA 1
ATOM 909 C C . ALA A 1 115 ? -20.938 31.594 24.578 1 98.12 115 ALA A C 1
ATOM 911 O O . ALA A 1 115 ? -20.109 32.438 24.953 1 98.12 115 ALA A O 1
ATOM 912 N N . TYR A 1 116 ? -20.922 30.375 24.875 1 98.25 116 TYR A N 1
ATOM 913 C CA . TYR A 1 116 ? -19.734 29.891 25.547 1 98.25 116 TYR A CA 1
ATOM 914 C C . TYR A 1 116 ? -18.5 30.016 24.656 1 98.25 116 TYR A C 1
ATOM 916 O O . TYR A 1 116 ? -17.438 30.422 25.109 1 98.25 116 TYR A O 1
ATOM 924 N N . VAL A 1 117 ? -18.609 29.672 23.406 1 98.5 117 VAL A N 1
ATOM 925 C CA . VAL A 1 117 ? -17.516 29.859 22.438 1 98.5 117 VAL A CA 1
ATOM 926 C C . VAL A 1 117 ? -17.062 31.312 22.453 1 98.5 117 VAL A C 1
ATOM 928 O O . VAL A 1 117 ? -15.867 31.594 22.484 1 98.5 117 VAL A O 1
ATOM 931 N N . ASP A 1 118 ? -18.047 32.25 22.547 1 98.38 118 ASP A N 1
ATOM 932 C CA . ASP A 1 118 ? -17.734 33.688 22.641 1 98.38 118 ASP A CA 1
ATOM 933 C C . ASP A 1 118 ? -16.812 33.969 23.828 1 98.38 118 ASP A C 1
ATOM 935 O O . ASP A 1 118 ? -15.828 34.688 23.703 1 98.38 118 ASP A O 1
ATOM 939 N N . SER A 1 119 ? -17.219 33.406 24.891 1 98.5 119 SER A N 1
ATOM 940 C CA . SER A 1 119 ? -16.484 33.688 26.125 1 98.5 119 SER A CA 1
ATOM 941 C C . SER A 1 119 ? -15.039 33.219 26.031 1 98.5 119 SER A C 1
ATOM 943 O O . SER A 1 119 ? -14.133 33.875 26.547 1 98.5 119 SER A O 1
ATOM 945 N N . ILE A 1 120 ? -14.789 32.125 25.422 1 98.69 120 ILE A N 1
ATOM 946 C CA . ILE A 1 120 ? -13.438 31.578 25.297 1 98.69 120 ILE A CA 1
ATOM 947 C C . ILE A 1 120 ? -12.648 32.375 24.281 1 98.69 120 ILE A C 1
ATOM 949 O O . ILE A 1 120 ? -11.453 32.625 24.469 1 98.69 120 ILE A O 1
ATOM 953 N N . VAL A 1 121 ? -13.273 32.75 23.172 1 98.75 121 VAL A N 1
ATOM 954 C CA . VAL A 1 121 ? -12.609 33.594 22.172 1 98.75 121 VAL A CA 1
ATOM 955 C C . VAL A 1 121 ? -12.188 34.906 22.812 1 98.75 121 VAL A C 1
ATOM 957 O O . VAL A 1 121 ? -11.062 35.375 22.594 1 98.75 121 VAL A O 1
ATOM 960 N N . GLU A 1 122 ? -13.07 35.469 23.562 1 98.75 122 GLU A N 1
ATOM 961 C CA . GLU A 1 122 ? -12.758 36.719 24.281 1 98.75 122 GLU A CA 1
ATOM 962 C C . GLU A 1 122 ? -11.617 36.531 25.266 1 98.75 122 GLU A C 1
ATOM 964 O O . GLU A 1 122 ? -10.727 37.375 25.375 1 98.75 122 GLU A O 1
ATOM 969 N N . LEU A 1 123 ? -11.695 35.438 25.969 1 98.75 123 LEU A N 1
ATOM 970 C CA . LEU A 1 123 ? -10.633 35.094 26.922 1 98.75 123 LEU A CA 1
ATOM 971 C C . LEU A 1 123 ? -9.289 35 26.219 1 98.75 123 LEU A C 1
ATOM 973 O O . LEU A 1 123 ? -8.289 35.562 26.672 1 98.75 123 LEU A O 1
ATOM 977 N N . ALA A 1 124 ? -9.195 34.281 25.109 1 98.88 124 ALA A N 1
ATOM 978 C CA . ALA A 1 124 ? -7.965 34.156 24.328 1 98.88 124 ALA A CA 1
ATOM 979 C C . ALA A 1 124 ? -7.453 35.531 23.891 1 98.88 124 ALA A C 1
ATOM 981 O O . ALA A 1 124 ? -6.266 35.812 24.016 1 98.88 124 ALA A O 1
ATOM 982 N N . TRP A 1 125 ? -8.375 36.344 23.438 1 98.69 125 TRP A N 1
ATOM 983 C CA . TRP A 1 125 ? -8.031 37.688 22.984 1 98.69 125 TRP A CA 1
ATOM 984 C C . TRP A 1 125 ? -7.414 38.5 24.109 1 98.69 125 TRP A C 1
ATOM 986 O O . TRP A 1 125 ? -6.434 39.219 23.906 1 98.69 125 TRP A O 1
ATOM 996 N N . SER A 1 126 ? -7.98 38.375 25.25 1 98.5 126 SER A N 1
ATOM 997 C CA . SER A 1 126 ? -7.48 39.094 26.406 1 98.5 126 SER A CA 1
ATOM 998 C C . SER A 1 126 ? -6.051 38.688 26.75 1 98.5 126 SER A C 1
ATOM 1000 O O . SER A 1 126 ? -5.359 39.406 27.484 1 98.5 126 SER A O 1
ATOM 1002 N N . LYS A 1 127 ? -5.609 37.656 26.203 1 98.56 127 LYS A N 1
ATOM 1003 C CA . LYS A 1 127 ? -4.266 37.156 26.469 1 98.56 127 LYS A CA 1
ATOM 1004 C C . LYS A 1 127 ? -3.389 37.25 25.219 1 98.56 127 LYS A C 1
ATOM 1006 O O . LYS A 1 127 ? -2.34 36.594 25.156 1 98.56 127 LYS A O 1
ATOM 1011 N N . ASP A 1 128 ? -3.895 37.938 24.234 1 97.94 128 ASP A N 1
ATOM 1012 C CA . ASP A 1 128 ? -3.195 38.219 22.984 1 97.94 128 ASP A CA 1
ATOM 1013 C C . ASP A 1 128 ? -3.053 36.938 22.156 1 97.94 128 ASP A C 1
ATOM 1015 O O . ASP A 1 128 ? -2.035 36.75 21.484 1 97.94 128 ASP A O 1
ATOM 1019 N N . ILE A 1 129 ? -3.941 36.062 22.344 1 98.81 129 ILE A N 1
ATOM 1020 C CA . ILE A 1 129 ? -4.031 34.844 21.531 1 98.81 129 ILE A CA 1
ATOM 1021 C C . ILE A 1 129 ? -5.27 34.906 20.641 1 98.81 129 ILE A C 1
ATOM 1023 O O . ILE A 1 129 ? -6.359 35.25 21.094 1 98.81 129 ILE A O 1
ATOM 1027 N N . ARG A 1 130 ? -5.062 34.719 19.406 1 98.62 130 ARG A N 1
ATOM 1028 C CA . ARG A 1 130 ? -6.188 34.562 18.484 1 98.62 130 ARG A CA 1
ATOM 1029 C C . ARG A 1 130 ? -6.609 33.094 18.359 1 98.62 130 ARG A C 1
ATOM 1031 O O . ARG A 1 130 ? -5.832 32.188 18.672 1 98.62 130 ARG A O 1
ATOM 1038 N N . ILE A 1 131 ? -7.875 32.938 17.938 1 98.81 131 ILE A N 1
ATOM 1039 C CA . ILE A 1 131 ? -8.406 31.625 17.641 1 98.81 131 ILE A CA 1
ATOM 1040 C C . ILE A 1 131 ? -8.531 31.438 16.125 1 98.81 131 ILE A C 1
ATOM 1042 O O . ILE A 1 131 ? -9.117 32.281 15.438 1 98.81 131 ILE A O 1
ATOM 1046 N N . CYS A 1 132 ? -7.859 30.453 15.609 1 98.81 132 CYS A N 1
ATOM 1047 C CA . CYS A 1 132 ? -8.219 29.969 14.281 1 98.81 132 CYS A CA 1
ATOM 1048 C C . CYS A 1 132 ? -9.328 28.922 14.375 1 98.81 132 CYS A C 1
ATOM 1050 O O . CYS A 1 132 ? -9.109 27.812 14.875 1 98.81 132 CYS A O 1
ATOM 1052 N N . MET A 1 133 ? -10.453 29.25 13.914 1 98.56 133 MET A N 1
ATOM 1053 C CA . MET A 1 133 ? -11.617 28.391 14.109 1 98.56 133 MET A CA 1
ATOM 1054 C C . MET A 1 133 ? -11.742 27.375 12.977 1 98.56 133 MET A C 1
ATOM 1056 O O . MET A 1 133 ? -11.68 27.75 11.797 1 98.56 133 MET A O 1
ATOM 1060 N N . VAL A 1 134 ? -11.844 26.156 13.328 1 98.5 134 VAL A N 1
ATOM 1061 C CA . VAL A 1 134 ? -12.344 25.125 12.43 1 98.5 134 VAL A CA 1
ATOM 1062 C C . VAL A 1 134 ? -13.859 25.031 12.539 1 98.5 134 VAL A C 1
ATOM 1064 O O . VAL A 1 134 ? -14.391 24.516 13.531 1 98.5 134 VAL A O 1
ATOM 1067 N N . PRO A 1 135 ? -14.516 25.516 11.516 1 98.06 135 PRO A N 1
ATOM 1068 C CA . PRO A 1 135 ? -15.977 25.578 11.625 1 98.06 135 PRO A CA 1
ATOM 1069 C C . PRO A 1 135 ? -16.609 24.234 11.945 1 98.06 135 PRO A C 1
ATOM 1071 O O . PRO A 1 135 ? -17.484 24.141 12.82 1 98.06 135 PRO A O 1
ATOM 1074 N N . ALA A 1 136 ? -16.156 23.219 11.227 1 98.38 136 ALA A N 1
ATOM 1075 C CA . ALA A 1 136 ? -16.688 21.875 11.406 1 98.38 136 ALA A CA 1
ATOM 1076 C C . ALA A 1 136 ? -15.648 20.812 11.07 1 98.38 136 ALA A C 1
ATOM 1078 O O . ALA A 1 136 ? -14.828 21.016 10.164 1 98.38 136 ALA A O 1
ATOM 1079 N N . TRP A 1 137 ? -15.781 19.734 11.797 1 98 137 TRP A N 1
ATOM 1080 C CA . TRP A 1 137 ? -14.977 18.578 11.422 1 98 137 TRP A CA 1
ATOM 1081 C C . TRP A 1 137 ? -15.453 17.984 10.102 1 98 137 TRP A C 1
ATOM 1083 O O . TRP A 1 137 ? -16.625 18.141 9.734 1 98 137 TRP A O 1
ATOM 1093 N N . GLY A 1 138 ? -14.578 17.375 9.398 1 97.69 138 GLY A N 1
ATOM 1094 C CA . GLY A 1 138 ? -14.805 16.953 8.023 1 97.69 138 GLY A CA 1
ATOM 1095 C C . GLY A 1 138 ? -15.914 15.93 7.883 1 97.69 138 GLY A C 1
ATOM 1096 O O . GLY A 1 138 ? -16.609 15.891 6.871 1 97.69 138 GLY A O 1
ATOM 1097 N N . LYS A 1 139 ? -16.109 15.07 8.914 1 97.25 139 LYS A N 1
ATOM 1098 C CA . LYS A 1 139 ? -17.078 13.992 8.844 1 97.25 139 LYS A CA 1
ATOM 1099 C C . LYS A 1 139 ? -18.5 14.539 8.672 1 97.25 139 LYS A C 1
ATOM 1101 O O . LYS A 1 139 ? -19.422 13.797 8.312 1 97.25 139 LYS A O 1
ATOM 1106 N N . TYR A 1 140 ? -18.688 15.828 8.898 1 98.31 140 TYR A N 1
ATOM 1107 C CA . TYR A 1 140 ? -20.016 16.422 8.781 1 98.31 140 TYR A CA 1
ATOM 1108 C C . TYR A 1 140 ? -20.281 16.891 7.352 1 98.31 140 TYR A C 1
ATOM 1110 O O . TYR A 1 140 ? -21.391 17.297 7.023 1 98.31 140 TYR A O 1
ATOM 1118 N N . VAL A 1 141 ? -19.266 16.859 6.508 1 98.38 141 VAL A N 1
ATOM 1119 C CA . VAL A 1 141 ? -19.453 17 5.066 1 98.38 141 VAL A CA 1
ATOM 1120 C C . VAL A 1 141 ? -19.609 15.625 4.434 1 98.38 141 VAL A C 1
ATOM 1122 O O . VAL A 1 141 ? -20.625 15.32 3.816 1 98.38 141 VAL A O 1
ATOM 1125 N N . HIS A 1 142 ? -18.547 14.789 4.652 1 97.88 142 HIS A N 1
ATOM 1126 C CA . HIS A 1 142 ? -18.609 13.414 4.176 1 97.88 142 HIS A CA 1
ATOM 1127 C C . HIS A 1 142 ? -17.781 12.484 5.051 1 97.88 142 HIS A C 1
ATOM 1129 O O . HIS A 1 142 ? -16.766 12.906 5.621 1 97.88 142 HIS A O 1
ATOM 1135 N N . GLY A 1 143 ? -18.219 11.188 5.062 1 96.56 143 GLY A N 1
ATOM 1136 C CA . GLY A 1 143 ? -17.516 10.195 5.844 1 96.56 143 GLY A CA 1
ATOM 1137 C C . GLY A 1 143 ? -16.375 9.539 5.082 1 96.56 143 GLY A C 1
ATOM 1138 O O . GLY A 1 143 ? -16.172 9.812 3.895 1 96.56 143 GLY A O 1
ATOM 1139 N N . SER A 1 144 ? -15.602 8.68 5.832 1 96.38 144 SER A N 1
ATOM 1140 C CA . SER A 1 144 ? -14.523 7.91 5.223 1 96.38 144 SER A CA 1
ATOM 1141 C C . SER A 1 144 ? -15.039 7.055 4.066 1 96.38 144 SER A C 1
ATOM 1143 O O . SER A 1 144 ? -14.32 6.816 3.094 1 96.38 144 SER A O 1
ATOM 1145 N N . ASP A 1 145 ? -16.312 6.605 4.133 1 96.88 145 ASP A N 1
ATOM 1146 C CA . ASP A 1 145 ? -16.938 5.758 3.115 1 96.88 145 ASP A CA 1
ATOM 1147 C C . ASP A 1 145 ? -17.516 6.598 1.982 1 96.88 145 ASP A C 1
ATOM 1149 O O . ASP A 1 145 ? -18.203 6.074 1.104 1 96.88 145 ASP A O 1
ATOM 1153 N N . ASN A 1 146 ? -17.297 7.953 2.068 1 97.31 146 ASN A N 1
ATOM 1154 C CA . ASN A 1 146 ? -17.703 8.906 1.039 1 97.31 146 ASN A CA 1
ATOM 1155 C C . ASN A 1 146 ? -19.188 9.227 1.111 1 97.31 146 ASN A C 1
ATOM 1157 O O . ASN A 1 146 ? -19.781 9.695 0.135 1 97.31 146 ASN A O 1
ATOM 1161 N N . SER A 1 147 ? -19.859 8.867 2.234 1 97.62 147 SER A N 1
ATOM 1162 C CA . SER A 1 147 ? -21.266 9.227 2.43 1 97.62 147 SER A CA 1
ATOM 1163 C C . SER A 1 147 ? -21.406 10.672 2.9 1 97.62 147 SER A C 1
ATOM 1165 O O . SER A 1 147 ? -20.656 11.117 3.775 1 97.62 147 SER A O 1
ATOM 1167 N N . GLY A 1 148 ? -22.312 11.391 2.305 1 97.75 148 GLY A N 1
ATOM 1168 C CA . GLY A 1 148 ? -22.562 12.766 2.703 1 97.75 148 GLY A CA 1
ATOM 1169 C C . GLY A 1 148 ? -23.156 12.883 4.098 1 97.75 148 GLY A C 1
ATOM 1170 O O . GLY A 1 148 ? -23.625 11.898 4.664 1 97.75 148 GLY A O 1
ATOM 1171 N N . SER A 1 149 ? -23.109 14.078 4.637 1 97.69 149 SER A N 1
ATOM 1172 C CA . SER A 1 149 ? -23.578 14.328 6 1 97.69 149 SER A CA 1
ATOM 1173 C C . SER A 1 149 ? -24.359 15.633 6.09 1 97.69 149 SER A C 1
ATOM 1175 O O . SER A 1 149 ? -24.938 16.094 5.102 1 97.69 149 SER A O 1
ATOM 1177 N N . VAL A 1 150 ? -24.453 16.25 7.297 1 98.25 150 VAL A N 1
ATOM 1178 C CA . VAL A 1 150 ? -25.422 17.297 7.617 1 98.25 150 VAL A CA 1
ATOM 1179 C C . VAL A 1 150 ? -25 18.609 6.973 1 98.25 150 VAL A C 1
ATOM 1181 O O . VAL A 1 150 ? -25.828 19.5 6.746 1 98.25 150 VAL A O 1
ATOM 1184 N N . LEU A 1 151 ? -23.781 18.859 6.691 1 98.56 151 LEU A N 1
ATOM 1185 C CA . LEU A 1 151 ? -23.328 20 5.906 1 98.56 151 LEU A CA 1
ATOM 1186 C C . LEU A 1 151 ? -23.312 19.672 4.418 1 98.56 151 LEU A C 1
ATOM 1188 O O . LEU A 1 151 ? -22.547 18.828 3.977 1 98.56 151 LEU A O 1
ATOM 1192 N N . ASN A 1 152 ? -24.125 20.281 3.723 1 98.25 152 ASN A N 1
ATOM 1193 C CA . ASN A 1 152 ? -24.328 20.031 2.299 1 98.25 152 ASN A CA 1
ATOM 1194 C C . ASN A 1 152 ? -24.641 21.328 1.552 1 98.25 152 ASN A C 1
ATOM 1196 O O . ASN A 1 152 ? -24.5 22.422 2.111 1 98.25 152 ASN A O 1
ATOM 1200 N N . THR A 1 153 ? -25.047 21.234 0.301 1 97.75 153 THR A N 1
ATOM 1201 C CA . THR A 1 153 ? -25.188 22.406 -0.556 1 97.75 153 THR A CA 1
ATOM 1202 C C . THR A 1 153 ? -26.359 23.266 -0.111 1 97.75 153 THR A C 1
ATOM 1204 O O . THR A 1 153 ? -26.484 24.422 -0.525 1 97.75 153 THR A O 1
ATOM 1207 N N . SER A 1 154 ? -27.188 22.75 0.781 1 98.31 154 SER A N 1
ATOM 1208 C CA . SER A 1 154 ? -28.328 23.531 1.277 1 98.31 154 SER A CA 1
ATOM 1209 C C . SER A 1 154 ? -28.016 24.156 2.635 1 98.31 154 SER A C 1
ATOM 1211 O O . SER A 1 154 ? -28.578 25.188 2.998 1 98.31 154 SER A O 1
ATOM 1213 N N . THR A 1 155 ? -27.094 23.516 3.338 1 98.75 155 THR A N 1
ATOM 1214 C CA . THR A 1 155 ? -26.953 23.906 4.734 1 98.75 155 THR A CA 1
ATOM 1215 C C . THR A 1 155 ? -25.609 24.609 4.973 1 98.75 155 THR A C 1
ATOM 1217 O O . THR A 1 155 ? -25.453 25.344 5.941 1 98.75 155 THR A O 1
ATOM 1220 N N . ALA A 1 156 ? -24.641 24.422 4.16 1 98.75 156 ALA A N 1
ATOM 1221 C CA . ALA A 1 156 ? -23.281 24.922 4.383 1 98.75 156 ALA A CA 1
ATOM 1222 C C . ALA A 1 156 ? -23.25 26.453 4.355 1 98.75 156 ALA A C 1
ATOM 1224 O O . ALA A 1 156 ? -22.609 27.078 5.203 1 98.75 156 ALA A O 1
ATOM 1225 N N . TYR A 1 157 ? -23.953 27.047 3.393 1 98.75 157 TYR A N 1
ATOM 1226 C CA . TYR A 1 157 ? -23.938 28.5 3.258 1 98.75 157 TYR A CA 1
ATOM 1227 C C . TYR A 1 157 ? -24.547 29.172 4.48 1 98.75 157 TYR A C 1
ATOM 1229 O O . TYR A 1 157 ? -23.938 30.047 5.098 1 98.75 157 TYR A O 1
ATOM 1237 N N . PRO A 1 158 ? -25.75 28.734 4.914 1 98.75 158 PRO A N 1
ATOM 1238 C CA . PRO A 1 158 ? -26.297 29.391 6.102 1 98.75 158 PRO A CA 1
ATOM 1239 C C . PRO A 1 158 ? -25.453 29.172 7.348 1 98.75 158 PRO A C 1
ATOM 1241 O O . PRO A 1 158 ? -25.328 30.078 8.188 1 98.75 158 PRO A O 1
ATOM 1244 N N . PHE A 1 159 ? -24.953 28.016 7.52 1 98.44 159 PHE A N 1
ATOM 1245 C CA . PHE A 1 159 ? -24.062 27.75 8.641 1 98.44 159 PHE A CA 1
ATOM 1246 C C . PHE A 1 159 ? -22.828 28.656 8.586 1 98.44 159 PHE A C 1
ATOM 1248 O O . PHE A 1 159 ? -22.453 29.25 9.594 1 98.44 159 PHE A O 1
ATOM 1255 N N . GLY A 1 160 ? -22.203 28.781 7.414 1 98.75 160 GLY A N 1
ATOM 1256 C CA . GLY A 1 160 ? -21.078 29.688 7.215 1 98.75 160 GLY A CA 1
ATOM 1257 C C . GLY A 1 160 ? -21.422 31.141 7.516 1 98.75 160 GLY A C 1
ATOM 1258 O O . GLY A 1 160 ? -20.656 31.844 8.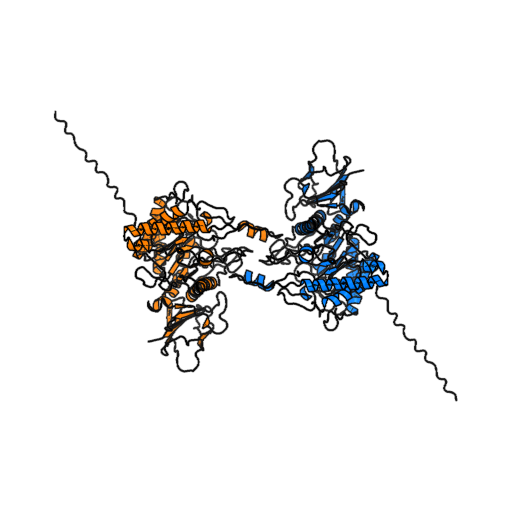156 1 98.75 160 GLY A O 1
ATOM 1259 N N . LYS A 1 161 ? -22.562 31.562 7.023 1 98.69 161 LYS A N 1
ATOM 1260 C CA . LYS A 1 161 ? -23 32.938 7.25 1 98.69 161 LYS A CA 1
ATOM 1261 C C . LYS A 1 161 ? -23.156 33.219 8.742 1 98.69 161 LYS A C 1
ATOM 1263 O O . LYS A 1 161 ? -22.734 34.281 9.219 1 98.69 161 LYS A O 1
ATOM 1268 N N . PHE A 1 162 ? -23.734 32.312 9.453 1 98.25 162 PHE A N 1
ATOM 1269 C CA . PHE A 1 162 ? -23.844 32.438 10.898 1 98.25 162 PHE A CA 1
ATOM 1270 C C . PHE A 1 162 ? -22.469 32.625 11.531 1 98.25 162 PHE A C 1
ATOM 1272 O O . PHE A 1 162 ? -22.281 33.562 12.328 1 98.25 162 PHE A O 1
ATOM 1279 N N . LEU A 1 163 ? -21.5 31.797 11.188 1 98.44 163 LEU A N 1
ATOM 1280 C CA . LEU A 1 163 ? -20.156 31.875 11.75 1 98.44 163 LEU A CA 1
ATOM 1281 C C . LEU A 1 163 ? -19.484 33.188 11.391 1 98.44 163 LEU A C 1
ATOM 1283 O O . LEU A 1 163 ? -18.844 33.812 12.234 1 98.44 163 LEU A O 1
ATOM 1287 N N . GLY A 1 164 ? -19.609 33.562 10.117 1 98.12 164 GLY A N 1
ATOM 1288 C CA . GLY A 1 164 ? -19.031 34.812 9.695 1 98.12 164 GLY A CA 1
ATOM 1289 C C . GLY A 1 164 ? -19.578 36.031 10.445 1 98.12 164 GLY A C 1
ATOM 1290 O O . GLY A 1 164 ? -18.812 36.906 10.844 1 98.12 164 GLY A O 1
ATOM 1291 N N . GLN A 1 165 ? -20.891 36.031 10.641 1 97.38 165 GLN A N 1
ATOM 1292 C CA . GLN A 1 165 ? -21.531 37.125 11.336 1 97.38 165 GLN A CA 1
ATOM 1293 C C . GLN A 1 165 ? -21.094 37.188 12.797 1 97.38 165 GLN A C 1
ATOM 1295 O O . GLN A 1 165 ? -20.828 38.281 13.32 1 97.38 165 GLN A O 1
ATOM 1300 N N . ARG A 1 166 ? -21 36.125 13.391 1 97.31 166 ARG A N 1
ATOM 1301 C CA . ARG A 1 166 ? -20.75 36.062 14.82 1 97.31 166 ARG A CA 1
ATOM 1302 C C . ARG A 1 166 ? -19.266 36.219 15.125 1 97.31 166 ARG A C 1
ATOM 1304 O O . ARG A 1 166 ? -18.891 36.781 16.156 1 97.31 166 ARG A O 1
ATOM 1311 N N . TYR A 1 167 ? -18.391 35.688 14.242 1 97.81 167 TYR A N 1
ATOM 1312 C CA . TYR A 1 167 ? -16.953 35.656 14.461 1 97.81 167 TYR A CA 1
ATOM 1313 C C . TYR A 1 167 ? -16.203 36.312 13.297 1 97.81 167 TYR A C 1
ATOM 1315 O O . TYR A 1 167 ? -15.328 35.688 12.695 1 97.81 167 TYR A O 1
ATOM 1323 N N . PRO A 1 168 ? -16.453 37.562 13.031 1 97 168 PRO A N 1
ATOM 1324 C CA . PRO A 1 168 ? -15.672 38.188 11.977 1 97 168 PRO A CA 1
ATOM 1325 C C . PRO A 1 168 ? -14.18 38.281 12.32 1 97 168 PRO A C 1
ATOM 1327 O O . PRO A 1 168 ? -13.812 38.312 13.492 1 97 168 PRO A O 1
ATOM 1330 N N . TYR A 1 169 ? -13.328 38.219 11.328 1 97 169 TYR A N 1
ATOM 1331 C CA . TYR A 1 169 ? -11.891 38.469 11.391 1 97 169 TYR A CA 1
ATOM 1332 C C . TYR A 1 169 ? -11.156 37.188 11.82 1 97 169 TYR A C 1
ATOM 1334 O O . TYR A 1 169 ? -9.969 37.031 11.523 1 97 169 TYR A O 1
ATOM 1342 N N . LEU A 1 170 ? -11.805 36.281 12.617 1 98.31 170 LEU A N 1
ATOM 1343 C CA . LEU A 1 170 ? -11.102 35.062 13.008 1 98.31 170 LEU A CA 1
ATOM 1344 C C . LEU A 1 170 ? -10.641 34.281 11.781 1 98.31 170 LEU A C 1
ATOM 1346 O O . LEU A 1 170 ? -11.414 34.094 10.836 1 98.31 170 LEU A O 1
ATOM 1350 N N . PRO A 1 171 ? -9.328 33.875 11.734 1 98.5 171 PRO A N 1
ATOM 1351 C CA . PRO A 1 171 ? -8.969 32.906 10.695 1 98.5 171 PRO A CA 1
ATOM 1352 C C . PRO A 1 171 ? -9.805 31.625 10.766 1 98.5 171 PRO A C 1
ATOM 1354 O O . PRO A 1 171 ? -10.234 31.219 11.852 1 98.5 171 PRO A O 1
ATOM 1357 N N . LYS A 1 172 ? -10.102 31.078 9.578 1 98.56 172 LYS A N 1
ATOM 1358 C CA . LYS A 1 172 ? -10.883 29.844 9.516 1 98.56 172 LYS A CA 1
ATOM 1359 C C . LYS A 1 172 ? -10.164 28.781 8.688 1 98.56 172 LYS A C 1
ATOM 1361 O O . LYS A 1 172 ? -9.672 29.062 7.59 1 98.56 172 LYS A O 1
ATOM 1366 N N . THR A 1 173 ? -10.031 27.578 9.188 1 98.06 173 THR A N 1
ATOM 1367 C CA . THR A 1 173 ? -9.625 26.406 8.438 1 98.06 173 THR A CA 1
ATOM 1368 C C . THR A 1 173 ? -10.805 25.453 8.242 1 98.06 173 THR A C 1
ATOM 1370 O O . THR A 1 173 ? -11.18 24.719 9.164 1 98.06 173 THR A O 1
ATOM 1373 N N . LEU A 1 174 ? -11.312 25.438 7.055 1 97.38 174 LEU A N 1
ATOM 1374 C CA . LEU A 1 174 ? -12.594 24.797 6.766 1 97.38 174 LEU A CA 1
ATOM 1375 C C . LEU A 1 174 ? -12.453 23.281 6.766 1 97.38 174 LEU A C 1
ATOM 1377 O O . LEU A 1 174 ? -11.453 22.75 6.273 1 97.38 174 LEU A O 1
ATOM 1381 N N . VAL A 1 175 ? -13.484 22.562 7.305 1 89.88 175 VAL A N 1
ATOM 1382 C CA . VAL A 1 175 ? -13.75 21.141 7.098 1 89.88 175 VAL A CA 1
ATOM 1383 C C . VAL A 1 175 ? -12.531 20.328 7.523 1 89.88 175 VAL A C 1
ATOM 1385 O O . VAL A 1 175 ? -11.727 19.906 6.684 1 89.88 175 VAL A O 1
ATOM 1388 N N . GLY A 1 176 ? -12.453 19.969 8.68 1 91.25 176 GLY A N 1
ATOM 1389 C CA . GLY A 1 176 ? -11.266 19.406 9.297 1 91.25 176 GLY A CA 1
ATOM 1390 C C . GLY A 1 176 ? -11 17.969 8.867 1 91.25 176 GLY A C 1
ATOM 1391 O O . GLY A 1 176 ? -11.883 17.125 8.953 1 91.25 176 GLY A O 1
ATOM 1392 N N . ASP A 1 177 ? -9.805 17.656 8.398 1 95.69 177 ASP A N 1
ATOM 1393 C CA . ASP A 1 177 ? -9.164 16.344 8.336 1 95.69 177 ASP A CA 1
ATOM 1394 C C . ASP A 1 177 ? -9.805 15.484 7.254 1 95.69 177 ASP A C 1
ATOM 1396 O O . ASP A 1 177 ? -10.102 14.305 7.484 1 95.69 177 ASP A O 1
ATOM 1400 N N . THR A 1 178 ? -10.18 16.094 6.16 1 97.38 178 THR A N 1
ATOM 1401 C CA . THR A 1 178 ? -10.625 15.398 4.953 1 97.38 178 THR A CA 1
ATOM 1402 C C . THR A 1 178 ? -10.312 16.234 3.711 1 97.38 178 THR A C 1
ATOM 1404 O O . THR A 1 178 ? -9.68 17.281 3.803 1 97.38 178 THR A O 1
ATOM 1407 N N . ASN A 1 179 ? -10.609 15.758 2.521 1 98.38 179 ASN A N 1
ATOM 1408 C CA . ASN A 1 179 ? -10.391 16.469 1.264 1 98.38 179 ASN A CA 1
ATOM 1409 C C . ASN A 1 179 ? -11.672 16.531 0.433 1 98.38 179 ASN A C 1
ATOM 1411 O O . ASN A 1 179 ? -12.547 15.68 0.56 1 98.38 179 ASN A O 1
ATOM 1415 N N . PRO A 1 180 ? -11.805 17.547 -0.383 1 98.38 180 PRO A N 1
ATOM 1416 C CA . PRO A 1 180 ? -13.023 17.641 -1.182 1 98.38 180 PRO A CA 1
ATOM 1417 C C . PRO A 1 180 ? -13.078 16.625 -2.314 1 98.38 180 PRO A C 1
ATOM 1419 O O . PRO A 1 180 ? -14.164 16.297 -2.799 1 98.38 180 PRO A O 1
ATOM 1422 N N . TYR A 1 181 ? -11.961 16.125 -2.783 1 98.31 181 TYR A N 1
ATOM 1423 C CA . TYR A 1 181 ? -11.859 15.039 -3.742 1 98.31 181 TYR A CA 1
ATOM 1424 C C . TYR A 1 181 ? -11.742 13.695 -3.027 1 98.31 181 TYR A C 1
ATOM 1426 O O . TYR A 1 181 ? -10.688 13.375 -2.475 1 98.31 181 TYR A O 1
ATOM 1434 N N . TRP A 1 182 ? -12.836 12.906 -3.076 1 98.06 182 TRP A N 1
ATOM 1435 C CA . TRP A 1 182 ? -12.859 11.797 -2.127 1 98.06 182 TRP A CA 1
ATOM 1436 C C . TRP A 1 182 ? -13.445 10.547 -2.768 1 98.06 182 TRP A C 1
ATOM 1438 O O . TRP A 1 182 ? -14.305 10.633 -3.646 1 98.06 182 TRP A O 1
ATOM 1448 N N . GLN A 1 183 ? -12.945 9.43 -2.381 1 97.44 183 GLN A N 1
ATOM 1449 C CA . GLN A 1 183 ? -13.461 8.094 -2.662 1 97.44 183 GLN A CA 1
ATOM 1450 C C . GLN A 1 183 ? -13.82 7.363 -1.375 1 97.44 183 GLN A C 1
ATOM 1452 O O . GLN A 1 183 ? -13.602 7.879 -0.277 1 97.44 183 GLN A O 1
ATOM 1457 N N . ASN A 1 184 ? -14.453 6.238 -1.526 1 97.69 184 ASN A N 1
ATOM 1458 C CA . ASN A 1 184 ? -14.703 5.383 -0.37 1 97.69 184 ASN A CA 1
ATOM 1459 C C . ASN A 1 184 ? -13.406 4.84 0.217 1 97.69 184 ASN A C 1
ATOM 1461 O O . ASN A 1 184 ? -12.984 3.73 -0.114 1 97.69 184 ASN A O 1
ATOM 1465 N N . LYS A 1 185 ? -12.758 5.594 1.03 1 97.75 185 LYS A N 1
ATOM 1466 C CA . LYS A 1 185 ? -11.461 5.27 1.619 1 97.75 185 LYS A CA 1
ATOM 1467 C C . LYS A 1 185 ? -11.5 3.924 2.342 1 97.75 185 LYS A C 1
ATOM 1469 O O . LYS A 1 185 ? -10.539 3.154 2.293 1 97.75 185 LYS A O 1
ATOM 1474 N N . THR A 1 186 ? -12.625 3.682 3.025 1 97.19 186 THR A N 1
ATOM 1475 C CA . THR A 1 186 ? -12.812 2.424 3.738 1 97.19 186 THR A CA 1
ATOM 1476 C C . THR A 1 186 ? -12.695 1.238 2.783 1 97.19 186 THR A C 1
ATOM 1478 O O . THR A 1 186 ? -11.977 0.277 3.064 1 97.19 186 THR A O 1
ATOM 1481 N N . ALA A 1 187 ? -13.305 1.367 1.691 1 97.38 187 ALA A N 1
ATOM 1482 C CA . ALA A 1 187 ? -13.305 0.284 0.711 1 97.38 187 ALA A CA 1
ATOM 1483 C C . ALA A 1 187 ? -11.938 0.156 0.044 1 97.38 187 ALA A C 1
ATOM 1485 O O . ALA A 1 187 ? -11.445 -0.956 -0.172 1 97.38 187 ALA A O 1
ATOM 1486 N N . VAL A 1 188 ? -11.336 1.286 -0.304 1 97.25 188 VAL A N 1
ATOM 1487 C CA . VAL A 1 188 ? -10.031 1.28 -0.959 1 97.25 188 VAL A CA 1
ATOM 1488 C C . VAL A 1 188 ? -9.023 0.521 -0.099 1 97.25 188 VAL A C 1
ATOM 1490 O O . VAL A 1 188 ? -8.305 -0.347 -0.596 1 97.25 188 VAL A O 1
ATOM 1493 N N . LYS A 1 189 ? -8.992 0.838 1.187 1 96.69 189 LYS A N 1
ATOM 1494 C CA . LYS A 1 189 ? -8.07 0.197 2.121 1 96.69 189 LYS A CA 1
ATOM 1495 C C . LYS A 1 189 ? -8.391 -1.287 2.277 1 96.69 189 LYS A C 1
ATOM 1497 O O . LYS A 1 189 ? -7.496 -2.131 2.205 1 96.69 189 LYS A O 1
ATOM 1502 N N . ALA A 1 190 ? -9.648 -1.59 2.477 1 97.25 190 ALA A N 1
ATOM 1503 C CA . ALA A 1 190 ? -10.07 -2.967 2.725 1 97.25 190 ALA A CA 1
ATOM 1504 C C . ALA A 1 190 ? -9.789 -3.852 1.514 1 97.25 190 ALA A C 1
ATOM 1506 O O . ALA A 1 190 ? -9.266 -4.961 1.654 1 97.25 190 ALA A O 1
ATOM 1507 N N . ASP A 1 191 ? -10.156 -3.367 0.353 1 97.31 191 ASP A N 1
ATOM 1508 C CA . ASP A 1 191 ? -9.977 -4.145 -0.871 1 97.31 191 ASP A CA 1
ATOM 1509 C C . ASP A 1 191 ? -8.5 -4.418 -1.139 1 97.31 191 ASP A C 1
ATOM 1511 O O . ASP A 1 191 ? -8.125 -5.527 -1.516 1 97.31 191 ASP A O 1
ATOM 1515 N N . TYR A 1 192 ? -7.652 -3.432 -0.897 1 97.75 192 TYR A N 1
ATOM 1516 C CA . TYR A 1 192 ? -6.223 -3.629 -1.093 1 97.75 192 TYR A CA 1
ATOM 1517 C C . TYR A 1 192 ? -5.672 -4.656 -0.11 1 97.75 192 TYR A C 1
ATOM 1519 O O . TYR A 1 192 ? -4.879 -5.52 -0.486 1 97.75 192 TYR A O 1
ATOM 1527 N N . THR A 1 193 ? -6.082 -4.52 1.12 1 97.75 193 THR A N 1
ATOM 1528 C CA . THR A 1 193 ? -5.633 -5.43 2.166 1 97.75 193 THR A CA 1
ATOM 1529 C C . THR A 1 193 ? -6.012 -6.871 1.827 1 97.75 193 THR A C 1
ATOM 1531 O O . THR A 1 193 ? -5.234 -7.797 2.068 1 97.75 193 THR A O 1
ATOM 1534 N N . ASN A 1 194 ? -7.18 -7.035 1.214 1 97.38 194 ASN A N 1
ATOM 1535 C CA . ASN A 1 194 ? -7.699 -8.367 0.921 1 97.38 194 ASN A CA 1
ATOM 1536 C C . ASN A 1 194 ? -7.133 -8.914 -0.383 1 97.38 194 ASN A C 1
ATOM 1538 O O . ASN A 1 194 ? -7.238 -10.109 -0.655 1 97.38 194 ASN A O 1
ATOM 1542 N N . GLY A 1 195 ? -6.516 -8.086 -1.206 1 97.81 195 GLY A N 1
ATOM 1543 C CA . GLY A 1 195 ? -5.926 -8.516 -2.465 1 97.81 195 GLY A CA 1
ATOM 1544 C C . GLY A 1 195 ? -6.957 -8.859 -3.523 1 97.81 195 GLY A C 1
ATOM 1545 O O . GLY A 1 195 ? -8.164 -8.789 -3.268 1 97.81 195 GLY A O 1
ATOM 1546 N N . GLY A 1 196 ? -6.488 -9.18 -4.762 1 97.31 196 GLY A N 1
ATOM 1547 C CA . GLY A 1 196 ? -7.363 -9.539 -5.867 1 97.31 196 GLY A CA 1
ATOM 1548 C C . GLY A 1 196 ? -7.504 -8.438 -6.898 1 97.31 196 GLY A C 1
ATOM 1549 O O . GLY A 1 196 ? -6.816 -7.414 -6.82 1 97.31 196 GLY A O 1
ATOM 1550 N N . ALA A 1 197 ? -8.297 -8.648 -7.914 1 94.69 197 ALA A N 1
ATOM 1551 C CA . ALA A 1 197 ? -8.516 -7.672 -8.977 1 94.69 197 ALA A CA 1
ATOM 1552 C C . ALA A 1 197 ? -9.078 -6.371 -8.414 1 94.69 197 ALA A C 1
ATOM 1554 O O . ALA A 1 197 ? -9.992 -6.391 -7.586 1 94.69 197 ALA A O 1
ATOM 1555 N N . PRO A 1 198 ? -8.469 -5.34 -8.836 1 89.19 198 PRO A N 1
ATOM 1556 C CA . PRO A 1 198 ? -8.875 -4.047 -8.273 1 89.19 198 PRO A CA 1
ATOM 1557 C C . PRO A 1 198 ? -10.297 -3.654 -8.664 1 89.19 198 PRO A C 1
ATOM 1559 O O . PRO A 1 198 ? -10.781 -4.039 -9.727 1 89.19 198 PRO A O 1
ATOM 1562 N N . THR A 1 199 ? -10.844 -2.949 -7.773 1 89.31 199 THR A N 1
ATOM 1563 C CA . THR A 1 199 ? -12.148 -2.334 -7.98 1 89.31 199 THR A CA 1
ATOM 1564 C C . THR A 1 199 ? -12 -0.887 -8.438 1 89.31 199 THR A C 1
ATOM 1566 O O . THR A 1 199 ? -11.031 -0.216 -8.086 1 89.31 199 THR A O 1
ATOM 1569 N N . THR A 1 200 ? -12.906 -0.444 -9.25 1 90.75 200 THR A N 1
ATOM 1570 C CA . THR A 1 200 ? -12.969 0.978 -9.57 1 90.75 200 THR A CA 1
ATOM 1571 C C . THR A 1 200 ? -13.836 1.72 -8.555 1 90.75 200 THR A C 1
ATOM 1573 O O . THR A 1 200 ? -14.969 1.314 -8.289 1 90.75 200 THR A O 1
ATOM 1576 N N . TYR A 1 201 ? -13.273 2.791 -8.008 1 94.06 201 TYR A N 1
ATOM 1577 C CA . TYR A 1 201 ? -14.008 3.551 -6.996 1 94.06 201 TYR A CA 1
ATOM 1578 C C . TYR A 1 201 ? -14.523 4.863 -7.574 1 94.06 201 TYR A C 1
ATOM 1580 O O . TYR A 1 201 ? -13.789 5.574 -8.266 1 94.06 201 TYR A O 1
ATOM 1588 N N . GLU A 1 202 ? -15.719 5.164 -7.32 1 95.56 202 GLU A N 1
ATOM 1589 C CA . GLU A 1 202 ? -16.281 6.453 -7.715 1 95.56 202 GLU A CA 1
ATOM 1590 C C . GLU A 1 202 ? -15.672 7.598 -6.918 1 95.56 202 GLU A C 1
ATOM 1592 O O . GLU A 1 202 ? -15.461 7.473 -5.711 1 95.56 202 GLU A O 1
ATOM 1597 N N . VAL A 1 203 ? -15.352 8.703 -7.605 1 97.19 203 VAL A N 1
ATOM 1598 C CA . VAL A 1 203 ? -14.867 9.922 -6.965 1 97.19 203 VAL A CA 1
ATOM 1599 C C . VAL A 1 203 ? -16.016 10.93 -6.832 1 97.19 203 VAL A C 1
ATOM 1601 O O . VAL A 1 203 ? -16.766 11.156 -7.781 1 97.19 203 VAL A O 1
ATOM 1604 N N . THR A 1 204 ? -16.172 11.461 -5.684 1 98.19 204 THR A N 1
ATOM 1605 C CA . THR A 1 204 ? -17.094 12.57 -5.461 1 98.19 204 THR A CA 1
ATOM 1606 C C . THR A 1 204 ? -16.328 13.875 -5.234 1 98.19 204 THR A C 1
ATOM 1608 O O . THR A 1 204 ? -15.336 13.898 -4.512 1 98.19 204 THR A O 1
ATOM 1611 N N . ASP A 1 205 ? -16.75 14.93 -5.918 1 98.44 205 ASP A N 1
ATOM 1612 C CA . ASP A 1 205 ? -16.234 16.266 -5.672 1 98.44 205 ASP A CA 1
ATOM 1613 C C . ASP A 1 205 ? -17.109 17.016 -4.672 1 98.44 205 ASP A C 1
ATOM 1615 O O . ASP A 1 205 ? -18.203 17.453 -5.012 1 98.44 205 ASP A O 1
ATOM 1619 N N . TRP A 1 206 ? -16.609 17.172 -3.543 1 98.5 206 TRP A N 1
ATOM 1620 C CA . TRP A 1 206 ? -17.344 17.828 -2.467 1 98.5 206 TRP A CA 1
ATOM 1621 C C . TRP A 1 206 ? -17.047 19.328 -2.432 1 98.5 206 TRP A C 1
ATOM 1623 O O . TRP A 1 206 ? -17.516 20.031 -1.543 1 98.5 206 TRP A O 1
ATOM 1633 N N . SER A 1 207 ? -16.312 19.875 -3.363 1 98.5 207 SER A N 1
ATOM 1634 C CA . SER A 1 207 ? -15.883 21.266 -3.404 1 98.5 207 SER A CA 1
ATOM 1635 C C . SER A 1 207 ? -17.062 22.219 -3.299 1 98.5 207 SER A C 1
ATOM 1637 O O . SER A 1 207 ? -16.969 23.266 -2.674 1 98.5 207 SER A O 1
ATOM 1639 N N . PRO A 1 208 ? -18.234 21.875 -3.918 1 98.69 208 PRO A N 1
ATOM 1640 C CA . PRO A 1 208 ? -19.344 22.828 -3.805 1 98.69 208 PRO A CA 1
ATOM 1641 C C . PRO A 1 208 ? -19.75 23.078 -2.355 1 98.69 208 PRO A C 1
ATOM 1643 O O . PRO A 1 208 ? -20.156 24.188 -2.012 1 98.69 208 PRO A O 1
ATOM 1646 N N . VAL A 1 209 ? -19.672 22.078 -1.489 1 98.81 209 VAL A N 1
ATOM 1647 C CA . VAL A 1 209 ? -20.031 22.25 -0.083 1 98.81 209 VAL A CA 1
ATOM 1648 C C . VAL A 1 209 ? -19.016 23.172 0.598 1 98.81 209 VAL A C 1
ATOM 1650 O O . VAL A 1 209 ? -19.391 24.047 1.381 1 98.81 209 VAL A O 1
ATOM 1653 N N . TYR A 1 210 ? -17.734 23.016 0.295 1 98.69 210 TYR A N 1
ATOM 1654 C CA . TYR A 1 210 ? -16.688 23.891 0.805 1 98.69 210 TYR A CA 1
ATOM 1655 C C . TYR A 1 210 ? -16.906 25.328 0.366 1 98.69 210 TYR A C 1
ATOM 1657 O O . TYR A 1 210 ? -16.797 26.25 1.172 1 98.69 210 TYR A O 1
ATOM 1665 N N . ASP A 1 211 ? -17.219 25.469 -0.917 1 98.81 211 ASP A N 1
ATOM 1666 C CA . ASP A 1 211 ? -17.469 26.797 -1.485 1 98.81 211 ASP A CA 1
ATOM 1667 C C . ASP A 1 211 ? -18.641 27.469 -0.785 1 98.81 211 ASP A C 1
ATOM 1669 O O . ASP A 1 211 ? -18.578 28.656 -0.462 1 98.81 211 ASP A O 1
ATOM 1673 N N . ASP A 1 212 ? -19.688 26.719 -0.595 1 98.81 212 ASP A N 1
ATOM 1674 C CA . ASP A 1 212 ? -20.859 27.281 0.069 1 98.81 212 ASP A CA 1
ATOM 1675 C C . ASP A 1 212 ? -20.516 27.719 1.491 1 98.81 212 ASP A C 1
ATOM 1677 O O . ASP A 1 212 ? -20.922 28.812 1.922 1 98.81 212 ASP A O 1
ATOM 1681 N N . LEU A 1 213 ? -19.828 26.891 2.203 1 98.81 213 LEU A N 1
ATOM 1682 C CA . LEU A 1 213 ? -19.391 27.25 3.553 1 98.81 213 LEU A CA 1
ATOM 1683 C C . LEU A 1 213 ? -18.531 28.5 3.539 1 98.81 213 LEU A C 1
ATOM 1685 O O . LEU A 1 213 ? -18.797 29.453 4.297 1 98.81 213 LEU A O 1
ATOM 1689 N N . ALA A 1 214 ? -17.547 28.562 2.682 1 98.81 214 ALA A N 1
ATOM 1690 C CA . ALA A 1 214 ? -16.625 29.688 2.566 1 98.81 214 ALA A CA 1
ATOM 1691 C C . ALA A 1 214 ? -17.359 30.969 2.201 1 98.81 214 ALA A C 1
ATOM 1693 O O . ALA A 1 214 ? -17.141 32 2.822 1 98.81 214 ALA A O 1
ATOM 1694 N N . ASN A 1 215 ? -18.188 30.844 1.211 1 98.62 215 ASN A N 1
ATOM 1695 C CA . ASN A 1 215 ? -18.938 32 0.754 1 98.62 215 ASN A CA 1
ATOM 1696 C C . ASN A 1 215 ? -19.875 32.531 1.833 1 98.62 215 ASN A C 1
ATOM 1698 O O . ASN A 1 215 ? -20.094 33.719 1.955 1 98.62 215 ASN A O 1
ATOM 1702 N N . GLY A 1 216 ? -20.484 31.609 2.529 1 98.75 216 GLY A N 1
ATOM 1703 C CA . GLY A 1 216 ? -21.281 32.031 3.67 1 98.75 216 GLY A CA 1
ATOM 1704 C C . GLY A 1 216 ? -20.484 32.781 4.707 1 98.75 216 GLY A C 1
ATOM 1705 O O . GLY A 1 216 ? -20.953 33.812 5.203 1 98.75 216 GLY A O 1
ATOM 1706 N N . ILE A 1 217 ? -19.312 32.312 5.023 1 98.69 217 ILE A N 1
ATOM 1707 C CA . ILE A 1 217 ? -18.453 32.969 5.996 1 98.69 217 ILE A CA 1
ATOM 1708 C C . ILE A 1 217 ? -18.094 34.375 5.504 1 98.69 217 ILE A C 1
ATOM 1710 O O . ILE A 1 217 ? -18.188 35.344 6.258 1 98.69 217 ILE A O 1
ATOM 1714 N N . VAL A 1 218 ? -17.703 34.5 4.238 1 98.38 218 VAL A N 1
ATOM 1715 C CA . VAL A 1 218 ? -17.344 35.812 3.658 1 98.38 218 VAL A CA 1
ATOM 1716 C C . VAL A 1 218 ? -18.531 36.75 3.77 1 98.38 218 VAL A C 1
ATOM 1718 O O . VAL A 1 218 ? -18.375 37.906 4.227 1 98.38 218 VAL A O 1
ATOM 1721 N N . ALA A 1 219 ? -19.688 36.25 3.359 1 98 219 ALA A N 1
ATOM 1722 C CA . ALA A 1 219 ? -20.875 37.094 3.406 1 98 219 ALA A CA 1
ATOM 1723 C C . ALA A 1 219 ? -21.188 37.531 4.836 1 98 219 ALA A C 1
ATOM 1725 O O . ALA A 1 219 ? -21.5 38.688 5.082 1 98 219 ALA A O 1
ATOM 1726 N N . GLY A 1 220 ? -21.141 36.594 5.738 1 98.06 220 GLY A N 1
ATOM 1727 C CA . GLY A 1 220 ? -21.406 36.906 7.133 1 98.06 220 GLY A CA 1
ATOM 1728 C C . GLY A 1 220 ? -20.422 37.906 7.723 1 98.06 220 GLY A C 1
ATOM 1729 O O . GLY A 1 220 ? -20.828 38.812 8.445 1 98.06 220 GLY A O 1
ATOM 1730 N N . GLU A 1 221 ? -19.172 37.719 7.453 1 97.94 221 GLU A N 1
ATOM 1731 C CA . GLU A 1 221 ? -18.172 38.656 7.969 1 97.94 221 GLU A CA 1
ATOM 1732 C C . GLU A 1 221 ? -18.391 40.062 7.41 1 97.94 221 GLU A C 1
ATOM 1734 O O . GLU A 1 221 ? -18.328 41.062 8.148 1 97.94 221 GLU A O 1
ATOM 1739 N N . ARG A 1 222 ? -18.609 40.125 6.168 1 97.31 222 ARG A N 1
ATOM 1740 C CA . ARG A 1 222 ? -18.812 41.438 5.547 1 97.31 222 ARG A CA 1
ATOM 1741 C C . ARG A 1 222 ? -20.047 42.125 6.129 1 97.31 222 ARG A C 1
ATOM 1743 O O . ARG A 1 222 ? -20.031 43.344 6.332 1 97.31 222 ARG A O 1
ATOM 1750 N N . GLU A 1 223 ? -21.062 41.375 6.414 1 96.56 223 GLU A N 1
ATOM 1751 C CA . GLU A 1 223 ? -22.25 41.938 7.047 1 96.56 223 GLU A CA 1
ATOM 1752 C C . GLU A 1 223 ? -21.938 42.469 8.445 1 96.56 223 GLU A C 1
ATOM 1754 O O . GLU A 1 223 ? -22.359 43.562 8.812 1 96.56 223 GLU A O 1
ATOM 1759 N N . ALA A 1 224 ? -21.219 41.719 9.172 1 95.88 224 ALA A N 1
ATOM 1760 C CA . ALA A 1 224 ? -20.844 42.125 10.523 1 95.88 224 ALA A CA 1
ATOM 1761 C C . ALA A 1 224 ? -19.953 43.344 10.492 1 95.88 224 ALA A C 1
ATOM 1763 O O . ALA A 1 224 ? -20.125 44.25 11.312 1 95.88 224 ALA A O 1
ATOM 1764 N N . ILE A 1 225 ? -19.047 43.438 9.602 1 95.5 225 ILE A N 1
ATOM 1765 C CA . ILE A 1 225 ? -18.078 44.531 9.5 1 95.5 225 ILE A CA 1
ATOM 1766 C C . ILE A 1 225 ? -18.781 45.812 8.992 1 95.5 225 ILE A C 1
ATOM 1768 O O . ILE A 1 225 ? -18.453 46.906 9.414 1 95.5 225 ILE A O 1
ATOM 1772 N N . ALA A 1 226 ? -19.75 45.594 8.102 1 93.75 226 ALA A N 1
ATOM 1773 C CA . ALA A 1 226 ? -20.5 46.75 7.551 1 93.75 226 ALA A CA 1
ATOM 1774 C C . ALA A 1 226 ? -21.188 47.531 8.656 1 93.75 226 ALA A C 1
ATOM 1776 O O . ALA A 1 226 ? -21.375 48.75 8.531 1 93.75 226 ALA A O 1
ATOM 1777 N N . ALA A 1 227 ? -21.5 46.844 9.664 1 88.56 227 ALA A N 1
ATOM 1778 C CA . ALA A 1 227 ? -22.172 47.5 10.781 1 88.56 227 ALA A CA 1
ATOM 1779 C C . ALA A 1 227 ? -21.266 48.531 11.445 1 88.56 227 ALA A C 1
ATOM 1781 O O . ALA A 1 227 ? -21.734 49.531 12.023 1 88.56 227 ALA A O 1
ATOM 1782 N N . THR A 1 228 ? -20.031 48.438 11.312 1 84.75 228 THR A N 1
ATOM 1783 C CA . THR A 1 228 ? -19.078 49.344 11.945 1 84.75 228 THR A CA 1
ATOM 1784 C C . THR A 1 228 ? -18.344 50.156 10.898 1 84.75 228 THR A C 1
ATOM 1786 O O . THR A 1 228 ? -17.906 51.281 11.172 1 84.75 228 THR A O 1
ATOM 1789 N N . SER A 1 229 ? -18.125 49.688 9.727 1 85.69 229 SER A N 1
ATOM 1790 C CA . SER A 1 229 ? -17.422 50.375 8.625 1 85.69 229 SER A CA 1
ATOM 1791 C C . SER A 1 229 ? -17.875 49.812 7.281 1 85.69 229 SER A C 1
ATOM 1793 O O . SER A 1 229 ? -17.391 48.75 6.855 1 85.69 229 SER A O 1
ATOM 1795 N N . ALA A 1 230 ? -18.578 50.531 6.578 1 81.88 230 ALA A N 1
ATOM 1796 C CA . ALA A 1 230 ? -19.094 50.094 5.289 1 81.88 230 ALA A CA 1
ATOM 1797 C C . ALA A 1 230 ? -17.969 49.906 4.281 1 81.88 230 ALA A C 1
ATOM 1799 O O . ALA A 1 230 ? -18 48.938 3.486 1 81.88 230 ALA A O 1
ATOM 1800 N N . GLN A 1 231 ? -17.078 50.719 4.289 1 76.5 231 GLN A N 1
ATOM 1801 C CA . GLN A 1 231 ? -15.961 50.656 3.34 1 76.5 231 GLN A CA 1
ATOM 1802 C C . GLN A 1 231 ? -15.102 49.406 3.553 1 76.5 231 GLN A C 1
ATOM 1804 O O . GLN A 1 231 ? -14.781 48.719 2.596 1 76.5 231 GLN A O 1
ATOM 1809 N N . ASN A 1 232 ? -14.812 49.125 4.688 1 83 232 ASN A N 1
ATOM 1810 C CA . ASN A 1 232 ? -13.984 47.969 5 1 83 232 ASN A CA 1
ATOM 1811 C C . ASN A 1 232 ? -14.703 46.656 4.676 1 83 232 ASN A C 1
ATOM 1813 O O . ASN A 1 232 ? -14.07 45.688 4.281 1 83 232 ASN A O 1
ATOM 1817 N N . ALA A 1 233 ? -15.961 46.688 4.746 1 87.12 233 ALA A N 1
ATOM 1818 C CA . ALA A 1 233 ? -16.766 45.5 4.543 1 87.12 233 ALA A CA 1
ATOM 1819 C C . ALA A 1 233 ? -16.672 45 3.102 1 87.12 233 ALA A C 1
ATOM 1821 O O . ALA A 1 233 ? -16.609 43.781 2.85 1 87.12 233 ALA A O 1
ATOM 1822 N N . THR A 1 234 ? -16.609 45.844 2.129 1 86.38 234 THR A N 1
ATOM 1823 C CA . THR A 1 234 ? -16.641 45.469 0.717 1 86.38 234 THR A CA 1
ATOM 1824 C C . THR A 1 234 ? -15.312 44.875 0.274 1 86.38 234 THR A C 1
ATOM 1826 O O . THR A 1 234 ? -15.258 44.062 -0.643 1 86.38 234 THR A O 1
ATOM 1829 N N . THR A 1 235 ? -14.305 45.188 0.931 1 88.19 235 THR A N 1
ATOM 1830 C CA . THR A 1 235 ? -12.984 44.781 0.475 1 88.19 235 THR A CA 1
ATOM 1831 C C . THR A 1 235 ? -12.414 43.688 1.39 1 88.19 235 THR A C 1
ATOM 1833 O O . THR A 1 235 ? -11.367 43.125 1.095 1 88.19 235 THR A O 1
ATOM 1836 N N . TRP A 1 236 ? -13.117 43.375 2.424 1 93.62 236 TRP A N 1
ATOM 1837 C CA . TRP A 1 236 ? -12.594 42.438 3.41 1 93.62 236 TRP A CA 1
ATOM 1838 C C . TRP A 1 236 ? -12.586 41 2.854 1 93.62 236 TRP A C 1
ATOM 1840 O O . TRP A 1 236 ? -13.578 40.562 2.285 1 93.62 236 TRP A O 1
ATOM 1850 N N . SER A 1 237 ? -11.484 40.406 3.029 1 94.25 237 SER A N 1
ATOM 1851 C CA . SER A 1 237 ? -11.32 38.969 2.75 1 94.25 237 SER A CA 1
ATOM 1852 C C . SER A 1 237 ? -10.805 38.25 3.973 1 94.25 237 SER A C 1
ATOM 1854 O O . SER A 1 237 ? -9.719 38.531 4.477 1 94.25 237 SER A O 1
ATOM 1856 N N . PRO A 1 238 ? -11.555 37.312 4.445 1 97.12 238 PRO A N 1
ATOM 1857 C CA . PRO A 1 238 ? -11.117 36.562 5.613 1 97.12 238 PRO A CA 1
ATOM 1858 C C . PRO A 1 238 ? -9.852 35.75 5.348 1 97.12 238 PRO A C 1
ATOM 1860 O O . PRO A 1 238 ? -9.594 35.344 4.207 1 97.12 238 PRO A O 1
ATOM 1863 N N . LEU A 1 239 ? -8.977 35.594 6.383 1 98.44 239 LEU A N 1
ATOM 1864 C CA . LEU A 1 239 ? -7.93 34.562 6.328 1 98.44 239 LEU A CA 1
ATOM 1865 C C . LEU A 1 239 ? -8.523 33.156 6.422 1 98.44 239 LEU A C 1
ATOM 1867 O O . LEU A 1 239 ? -9.008 32.781 7.48 1 98.44 239 LEU A O 1
ATOM 1871 N N . MET A 1 240 ? -8.516 32.438 5.266 1 98.56 240 MET A N 1
ATOM 1872 C CA . MET A 1 240 ? -9.25 31.188 5.207 1 98.56 240 MET A CA 1
ATOM 1873 C C . MET A 1 240 ? -8.453 30.125 4.449 1 98.56 240 MET A C 1
ATOM 1875 O O . MET A 1 240 ? -7.777 30.438 3.471 1 98.56 240 MET A O 1
ATOM 1879 N N . SER A 1 241 ? -8.523 28.969 4.898 1 98.5 241 SER A N 1
ATOM 1880 C CA . SER A 1 241 ? -7.957 27.781 4.262 1 98.5 241 SER A CA 1
ATOM 1881 C C . SER A 1 241 ? -8.859 26.562 4.453 1 98.5 241 SER A C 1
ATOM 1883 O O . SER A 1 241 ? -10.039 26.703 4.785 1 98.5 241 SER A O 1
ATOM 1885 N N . ILE A 1 242 ? -8.422 25.438 4.043 1 98.69 242 ILE A N 1
ATOM 1886 C CA . ILE A 1 242 ? -9.016 24.172 4.434 1 98.69 242 ILE A CA 1
ATOM 1887 C C . ILE A 1 242 ? -8.016 23.359 5.258 1 98.69 242 ILE A C 1
ATOM 1889 O O . ILE A 1 242 ? -6.824 23.688 5.293 1 98.69 242 ILE A O 1
ATOM 1893 N N . HIS A 1 243 ? -8.539 22.391 5.969 1 98.25 243 HIS A N 1
ATOM 1894 C CA . HIS A 1 243 ? -7.719 21.453 6.73 1 98.25 243 HIS A CA 1
ATOM 1895 C C . HIS A 1 243 ? -7.613 20.109 6.02 1 98.25 243 HIS A C 1
ATOM 1897 O O . HIS A 1 243 ? -8.211 19.125 6.461 1 98.25 243 HIS A O 1
ATOM 1903 N N . PRO A 1 244 ? -6.766 20.016 5.004 1 98.12 244 PRO A N 1
ATOM 1904 C CA . PRO A 1 244 ? -6.617 18.719 4.328 1 98.12 244 PRO A CA 1
ATOM 1905 C C . PRO A 1 244 ? -6.102 17.625 5.258 1 98.12 244 PRO A C 1
ATOM 1907 O O . PRO A 1 244 ? -5.367 17.906 6.207 1 98.12 244 PRO A O 1
ATOM 1910 N N . THR A 1 245 ? -6.527 16.453 4.977 1 97.94 245 THR A N 1
ATOM 1911 C CA . THR A 1 245 ? -5.898 15.328 5.66 1 97.94 245 THR A CA 1
ATOM 1912 C C . THR A 1 245 ? -4.5 15.07 5.109 1 97.94 245 THR A C 1
ATOM 1914 O O . THR A 1 245 ? -4.074 15.727 4.152 1 97.94 245 THR A O 1
ATOM 1917 N N . ASN A 1 246 ? -3.76 14.188 5.703 1 97.62 246 ASN A N 1
ATOM 1918 C CA . ASN A 1 246 ? -2.371 13.945 5.324 1 97.62 246 ASN A CA 1
ATOM 1919 C C . ASN A 1 246 ? -2.271 12.969 4.156 1 97.62 246 ASN A C 1
ATOM 1921 O O . ASN A 1 246 ? -1.177 12.523 3.807 1 97.62 246 ASN A O 1
ATOM 1925 N N . GLN A 1 247 ? -3.445 12.586 3.633 1 97.81 247 GLN A N 1
ATOM 1926 C CA . GLN A 1 247 ? -3.512 11.57 2.586 1 97.81 247 GLN A CA 1
ATOM 1927 C C . GLN A 1 247 ? -4.332 12.062 1.396 1 97.81 247 GLN A C 1
ATOM 1929 O O . GLN A 1 247 ? -5.082 13.031 1.51 1 97.81 247 GLN A O 1
ATOM 1934 N N . TRP A 1 248 ? -4.184 11.422 0.244 1 98.06 248 TRP A N 1
ATOM 1935 C CA . TRP A 1 248 ? -4.98 11.688 -0.952 1 98.06 248 TRP A CA 1
ATOM 1936 C C . TRP A 1 248 ? -5.105 10.43 -1.807 1 98.06 248 TRP A C 1
ATOM 1938 O O . TRP A 1 248 ? -4.488 9.406 -1.51 1 98.06 248 TRP A O 1
ATOM 1948 N N . PHE A 1 249 ? -5.922 10.391 -2.793 1 96.5 249 PHE A N 1
ATOM 1949 C CA . PHE A 1 249 ? -6.102 9.219 -3.641 1 96.5 249 PHE A CA 1
ATOM 1950 C C . PHE A 1 249 ? -5.246 9.32 -4.895 1 96.5 249 PHE A C 1
ATOM 1952 O O . PHE A 1 249 ? -5.113 10.398 -5.48 1 96.5 249 PHE A O 1
ATOM 1959 N N . THR A 1 250 ? -4.703 8.18 -5.266 1 92.31 250 THR A N 1
ATOM 1960 C CA . THR A 1 250 ? -3.928 8.102 -6.5 1 92.31 250 THR A CA 1
ATOM 1961 C C . THR A 1 250 ? -4.727 8.656 -7.676 1 92.31 250 THR A C 1
ATOM 1963 O O . THR A 1 250 ? -5.902 8.328 -7.848 1 92.31 250 THR A O 1
ATOM 1966 N N . GLY A 1 251 ? -4.102 9.492 -8.469 1 90.62 251 GLY A N 1
ATOM 1967 C CA . GLY A 1 251 ? -4.758 10.109 -9.617 1 90.62 251 GLY A CA 1
ATOM 1968 C C . GLY A 1 251 ? -5.445 11.414 -9.273 1 90.62 251 GLY A C 1
ATOM 1969 O O . GLY A 1 251 ? -5.891 12.141 -10.164 1 90.62 251 GLY A O 1
ATOM 1970 N N . GLY A 1 252 ? -5.586 11.742 -7.965 1 95.5 252 GLY A N 1
ATOM 1971 C CA . GLY A 1 252 ? -6.199 12.992 -7.531 1 95.5 252 GLY A CA 1
ATOM 1972 C C . GLY A 1 252 ? -5.188 14.039 -7.117 1 95.5 252 GLY A C 1
ATOM 1973 O O . GLY A 1 252 ? -3.98 13.805 -7.18 1 95.5 252 GLY A O 1
ATOM 1974 N N . PRO A 1 253 ? -5.699 15.227 -6.695 1 97.75 253 PRO A N 1
ATOM 1975 C CA . PRO A 1 253 ? -4.801 16.297 -6.234 1 97.75 253 PRO A CA 1
ATOM 1976 C C . PRO A 1 253 ? -4.066 15.922 -4.949 1 97.75 253 PRO A C 1
ATOM 1978 O O . PRO A 1 253 ? -4.598 15.18 -4.117 1 97.75 253 PRO A O 1
ATOM 1981 N N . LEU A 1 254 ? -2.797 16.453 -4.852 1 98.25 254 LEU A N 1
ATOM 1982 C CA . LEU A 1 254 ? -2.096 16.312 -3.578 1 98.25 254 LEU A CA 1
ATOM 1983 C C . LEU A 1 254 ? -2.914 16.922 -2.443 1 98.25 254 LEU A C 1
ATOM 1985 O O . LEU A 1 254 ? -3.723 17.828 -2.668 1 98.25 254 LEU A O 1
ATOM 1989 N N . ALA A 1 255 ? -2.707 16.438 -1.239 1 98.56 255 ALA A N 1
ATOM 1990 C CA . ALA A 1 255 ? -3.402 16.969 -0.065 1 98.56 255 ALA A CA 1
ATOM 1991 C C . ALA A 1 255 ? -2.832 18.312 0.357 1 98.56 255 ALA A C 1
ATOM 1993 O O . ALA A 1 255 ? -2.188 18.422 1.402 1 98.56 255 ALA A O 1
ATOM 1994 N N . LEU A 1 256 ? -3.023 19.281 -0.44 1 98.75 256 LEU A N 1
ATOM 1995 C CA . LEU A 1 256 ? -2.691 20.703 -0.256 1 98.75 256 LEU A CA 1
ATOM 1996 C C . LEU A 1 256 ? -3.898 21.578 -0.55 1 98.75 256 LEU A C 1
ATOM 1998 O O . LEU A 1 256 ? -4.648 21.328 -1.496 1 98.75 256 LEU A O 1
ATOM 2002 N N . ALA A 1 257 ? -4.086 22.594 0.229 1 98.75 257 ALA A N 1
ATOM 2003 C CA . ALA A 1 257 ? -5.258 23.453 0.064 1 98.75 257 ALA A CA 1
ATOM 2004 C C . ALA A 1 257 ? -5.336 24 -1.355 1 98.75 257 ALA A C 1
ATOM 2006 O O . ALA A 1 257 ? -6.383 23.938 -1.999 1 98.75 257 ALA A O 1
ATOM 2007 N N . HIS A 1 258 ? -4.242 24.516 -1.911 1 98.5 258 HIS A N 1
ATOM 2008 C CA . HIS A 1 258 ? -4.281 25.156 -3.225 1 98.5 258 HIS A CA 1
ATOM 2009 C C . HIS A 1 258 ? -4.508 24.125 -4.324 1 98.5 258 HIS A C 1
ATOM 2011 O O . HIS A 1 258 ? -4.961 24.469 -5.422 1 98.5 258 HIS A O 1
ATOM 2017 N N . ALA A 1 259 ? -4.078 22.875 -4.047 1 98.12 259 ALA A N 1
ATOM 2018 C CA . ALA A 1 259 ? -4.281 21.844 -5.07 1 98.12 259 ALA A CA 1
ATOM 2019 C C . ALA A 1 259 ? -5.766 21.641 -5.348 1 98.12 259 ALA A C 1
ATOM 2021 O O . ALA A 1 259 ? -6.152 21.281 -6.465 1 98.12 259 ALA A O 1
ATOM 2022 N N . PHE A 1 260 ? -6.594 21.875 -4.355 1 98.31 260 PHE A N 1
ATOM 2023 C CA . PHE A 1 260 ? -8.039 21.703 -4.488 1 98.31 260 PHE A CA 1
ATOM 2024 C C . PHE A 1 260 ? -8.703 23.016 -4.867 1 98.31 260 PHE A C 1
ATOM 2026 O O . PHE A 1 260 ? -9.641 23.047 -5.668 1 98.31 260 PHE A O 1
ATOM 2033 N N . PHE A 1 261 ? -8.156 24.156 -4.27 1 98.19 261 PHE A N 1
ATOM 2034 C CA . PHE A 1 261 ? -8.953 25.375 -4.328 1 98.19 261 PHE A CA 1
ATOM 2035 C C . PHE A 1 261 ? -8.094 26.547 -4.762 1 98.19 261 PHE A C 1
ATOM 2037 O O . PHE A 1 261 ? -8.445 27.703 -4.512 1 98.19 261 PHE A O 1
ATOM 2044 N N . GLY A 1 262 ? -7.008 26.359 -5.43 1 96.94 262 GLY A N 1
ATOM 2045 C CA . GLY A 1 262 ? -6.09 27.422 -5.812 1 96.94 262 GLY A CA 1
ATOM 2046 C C . GLY A 1 262 ? -6.738 28.484 -6.668 1 96.94 262 GLY A C 1
ATOM 2047 O O . GLY A 1 262 ? -6.266 29.625 -6.711 1 96.94 262 GLY A O 1
ATOM 2048 N N . ASN A 1 263 ? -7.848 28.203 -7.289 1 95.81 263 ASN A N 1
ATOM 2049 C CA . ASN A 1 263 ? -8.516 29.141 -8.188 1 95.81 263 ASN A CA 1
ATOM 2050 C C . ASN A 1 263 ? -9.641 29.891 -7.473 1 95.81 263 ASN A C 1
ATOM 2052 O O . ASN A 1 263 ? -10.328 30.719 -8.078 1 95.81 263 ASN A O 1
ATOM 2056 N N . ARG A 1 264 ? -9.852 29.594 -6.18 1 97.38 264 ARG A N 1
ATOM 2057 C CA . ARG A 1 264 ? -10.875 30.281 -5.402 1 97.38 264 ARG A CA 1
ATOM 2058 C C . ARG A 1 264 ? -10.312 31.531 -4.73 1 97.38 264 ARG A C 1
ATOM 2060 O O . ARG A 1 264 ? -9.25 31.484 -4.113 1 97.38 264 ARG A O 1
ATOM 2067 N N . THR A 1 265 ? -11.062 32.562 -4.762 1 96.19 265 THR A N 1
ATOM 2068 C CA . THR A 1 265 ? -10.617 33.844 -4.164 1 96.19 265 THR A CA 1
ATOM 2069 C C . THR A 1 265 ? -10.703 33.781 -2.643 1 96.19 265 THR A C 1
ATOM 2071 O O . THR A 1 265 ? -10 34.5 -1.942 1 96.19 265 THR A O 1
ATOM 2074 N N . TRP A 1 266 ? -11.555 32.875 -2.139 1 97.88 266 TRP A N 1
ATOM 2075 C CA . TRP A 1 266 ? -11.719 32.812 -0.69 1 97.88 266 TRP A CA 1
ATOM 2076 C C . TRP A 1 266 ? -10.523 32.125 -0.031 1 97.88 266 TRP A C 1
ATOM 2078 O O . TRP A 1 266 ? -10.344 32.219 1.186 1 97.88 266 TRP A O 1
ATOM 2088 N N . LEU A 1 267 ? -9.75 31.375 -0.778 1 98.44 267 LEU A N 1
ATOM 2089 C CA . LEU A 1 267 ? -8.547 30.781 -0.21 1 98.44 267 LEU A CA 1
ATOM 2090 C C . LEU A 1 267 ? -7.438 31.812 -0.07 1 98.44 267 LEU A C 1
ATOM 2092 O O . LEU A 1 267 ? -6.863 32.25 -1.069 1 98.44 267 LEU A O 1
ATOM 2096 N N . THR A 1 268 ? -7.098 32.188 1.126 1 98.44 268 THR A N 1
ATOM 2097 C CA . THR A 1 268 ? -6.121 33.25 1.334 1 98.44 268 THR A CA 1
ATOM 2098 C C . THR A 1 268 ? -4.941 32.75 2.158 1 98.44 268 THR A C 1
ATOM 2100 O O . THR A 1 268 ? -3.977 33.469 2.385 1 98.44 268 THR A O 1
ATOM 2103 N N . LEU A 1 269 ? -4.984 31.547 2.611 1 98.62 269 LEU A N 1
ATOM 2104 C CA . LEU A 1 269 ? -3.947 30.828 3.334 1 98.62 269 LEU A CA 1
ATOM 2105 C C . LEU A 1 269 ? -3.797 29.406 2.785 1 98.62 269 LEU A C 1
ATOM 2107 O O . LEU A 1 269 ? -4.789 28.703 2.578 1 98.62 269 LEU A O 1
ATOM 2111 N N . ASP A 1 270 ? -2.607 29 2.416 1 98.69 270 ASP A N 1
ATOM 2112 C CA . ASP A 1 270 ? -2.365 27.625 1.982 1 98.69 270 ASP A CA 1
ATOM 2113 C C . ASP A 1 270 ? -1.957 26.734 3.158 1 98.69 270 ASP A C 1
ATOM 2115 O O . ASP A 1 270 ? -1.191 27.156 4.027 1 98.69 270 ASP A O 1
ATOM 2119 N N . ALA A 1 271 ? -2.5 25.531 3.152 1 98.69 271 ALA A N 1
ATOM 2120 C CA . ALA A 1 271 ? -2.277 24.703 4.332 1 98.69 271 ALA A CA 1
ATOM 2121 C C . ALA A 1 271 ? -2.139 23.234 3.947 1 98.69 271 ALA A C 1
ATOM 2123 O O . ALA A 1 271 ? -2.705 22.797 2.945 1 98.69 271 ALA A O 1
ATOM 2124 N N . SER A 1 272 ? -1.399 22.531 4.719 1 98.62 272 SER A N 1
ATOM 2125 C CA . SER A 1 272 ? -1.229 21.078 4.656 1 98.62 272 SER A CA 1
ATOM 2126 C C . SER A 1 272 ? -1.281 20.453 6.051 1 98.62 272 SER A C 1
ATOM 2128 O O . SER A 1 272 ? -1.285 21.172 7.055 1 98.62 272 SER A O 1
ATOM 2130 N N . GLN A 1 273 ? -1.451 19.219 6.074 1 98.62 273 GLN A N 1
ATOM 2131 C CA . GLN A 1 273 ? -1.188 18.375 7.234 1 98.62 273 GLN A CA 1
ATOM 2132 C C . GLN A 1 273 ? -0.12 17.328 6.926 1 98.62 273 GLN A C 1
ATOM 2134 O O . GLN A 1 273 ? -0.38 16.359 6.203 1 98.62 273 GLN A O 1
ATOM 2139 N N . SER A 1 274 ? 1.07 17.531 7.512 1 98.31 274 SER A N 1
ATOM 2140 C CA . SER A 1 274 ? 2.088 16.5 7.32 1 98.31 274 SER A CA 1
ATOM 2141 C C . SER A 1 274 ? 1.762 15.25 8.117 1 98.31 274 SER A C 1
ATOM 2143 O O . SER A 1 274 ? 2.193 14.148 7.766 1 98.31 274 SER A O 1
ATOM 2145 N N . GLY A 1 275 ? 1.077 15.414 9.25 1 97.62 275 GLY A N 1
ATOM 2146 C CA . GLY A 1 275 ? 0.489 14.281 9.945 1 97.62 275 GLY A CA 1
ATOM 2147 C C . GLY A 1 275 ? 1.375 13.742 11.055 1 97.62 275 GLY A C 1
ATOM 2148 O O . GLY A 1 275 ? 2.1 14.492 11.703 1 97.62 275 GLY A O 1
ATOM 2149 N N . HIS A 1 276 ? 1.223 12.43 11.375 1 98.31 276 HIS A N 1
ATOM 2150 C CA . HIS A 1 276 ? 1.773 11.867 12.602 1 98.31 276 HIS A CA 1
ATOM 2151 C C . HIS A 1 276 ? 2.438 10.516 12.344 1 98.31 276 HIS A C 1
ATOM 2153 O O . HIS A 1 276 ? 2.57 9.695 13.258 1 98.31 276 HIS A O 1
ATOM 2159 N N . ALA A 1 277 ? 2.75 10.281 11.109 1 98.31 277 ALA A N 1
ATOM 2160 C CA . ALA A 1 277 ? 3.309 8.977 10.773 1 98.31 277 ALA A CA 1
ATOM 2161 C C . ALA A 1 277 ? 4.574 9.117 9.93 1 98.31 277 ALA A C 1
ATOM 2163 O O . ALA A 1 277 ? 4.672 10.016 9.102 1 98.31 277 ALA A O 1
ATOM 2164 N N . ASP A 1 278 ? 5.562 8.18 10.172 1 98.44 278 ASP A N 1
ATOM 2165 C CA . ASP A 1 278 ? 6.73 8.094 9.297 1 98.44 278 ASP A CA 1
ATOM 2166 C C . ASP A 1 278 ? 6.762 6.77 8.547 1 98.44 278 ASP A C 1
ATOM 2168 O O . ASP A 1 278 ? 7.812 6.359 8.055 1 98.44 278 ASP A O 1
ATOM 2172 N N . TYR A 1 279 ? 5.684 5.988 8.578 1 97.81 279 TYR A N 1
ATOM 2173 C CA . TYR A 1 279 ? 5.395 4.809 7.766 1 97.81 279 TYR A CA 1
ATOM 2174 C C . TYR A 1 279 ? 3.975 4.863 7.215 1 97.81 279 TYR A C 1
ATOM 2176 O O . TYR A 1 279 ? 3.139 5.625 7.703 1 97.81 279 TYR A O 1
ATOM 2184 N N . PRO A 1 280 ? 3.67 4.047 6.148 1 97.44 280 PRO A N 1
ATOM 2185 C CA . PRO A 1 280 ? 2.346 4.156 5.535 1 97.44 280 PRO A CA 1
ATOM 2186 C C . PRO A 1 280 ? 1.213 3.84 6.508 1 97.44 280 PRO A C 1
ATOM 2188 O O . PRO A 1 280 ? 1.101 2.705 6.98 1 97.44 280 PRO A O 1
ATOM 2191 N N . PRO A 1 281 ? 0.341 4.781 6.641 1 96.81 281 PRO A N 1
ATOM 2192 C CA . PRO A 1 281 ? -0.707 4.539 7.637 1 96.81 281 PRO A CA 1
ATOM 2193 C C . PRO A 1 281 ? -1.884 3.746 7.074 1 96.81 281 PRO A C 1
ATOM 2195 O O . PRO A 1 281 ? -2.564 3.035 7.82 1 96.81 281 PRO A O 1
ATOM 2198 N N . ASN A 1 282 ? -2.197 3.912 5.785 1 97 282 ASN A N 1
ATOM 2199 C CA . ASN A 1 282 ? -3.355 3.277 5.164 1 97 282 ASN A CA 1
ATOM 2200 C C . ASN A 1 282 ? -3.053 2.828 3.738 1 97 282 ASN A C 1
ATOM 2202 O O . ASN A 1 282 ? -3.621 3.357 2.781 1 97 282 ASN A O 1
ATOM 2206 N N . PRO A 1 283 ? -2.266 1.83 3.543 1 97.25 283 PRO A N 1
ATOM 2207 C CA . PRO A 1 283 ? -2.039 1.354 2.176 1 97.25 283 PRO A CA 1
ATOM 2208 C C . PRO A 1 283 ? -3.334 0.974 1.462 1 97.25 283 PRO A C 1
ATOM 2210 O O . PRO A 1 283 ? -4.262 0.455 2.09 1 97.25 283 PRO A O 1
ATOM 2213 N N . PRO A 1 284 ? -3.408 1.275 0.172 1 96.94 284 PRO A N 1
ATOM 2214 C CA . PRO A 1 284 ? -2.326 1.776 -0.679 1 96.94 284 PRO A CA 1
ATOM 2215 C C . PRO A 1 284 ? -2.363 3.293 -0.85 1 96.94 284 PRO A C 1
ATOM 2217 O O . PRO A 1 284 ? -1.796 3.824 -1.807 1 96.94 284 PRO A O 1
ATOM 2220 N N . ILE A 1 285 ? -2.994 3.979 0.018 1 97.62 285 ILE A N 1
ATOM 2221 C CA . ILE A 1 285 ? -3.281 5.402 -0.134 1 97.62 285 ILE A CA 1
ATOM 2222 C C . ILE A 1 285 ? -2.01 6.211 0.1 1 97.62 285 ILE A C 1
ATOM 2224 O O . ILE A 1 285 ? -1.343 6.051 1.124 1 97.62 285 ILE A O 1
ATOM 2228 N N . PRO A 1 286 ? -1.653 7.129 -0.883 1 97.81 286 PRO A N 1
ATOM 2229 C CA . PRO A 1 286 ? -0.484 7.988 -0.677 1 97.81 286 PRO A CA 1
ATOM 2230 C C . PRO A 1 286 ? -0.634 8.906 0.533 1 97.81 286 PRO A C 1
ATOM 2232 O O . PRO A 1 286 ? -1.755 9.203 0.951 1 97.81 286 PRO A O 1
ATOM 2235 N N . TRP A 1 287 ? 0.491 9.422 1.043 1 98.38 287 TRP A N 1
ATOM 2236 C CA . TRP A 1 287 ? 0.497 10.102 2.336 1 98.38 287 TRP A CA 1
ATOM 2237 C C . TRP A 1 287 ? 1.722 11 2.477 1 98.38 287 TRP A C 1
ATOM 2239 O O . TRP A 1 287 ? 2.695 10.852 1.733 1 98.38 287 TRP A O 1
ATOM 2249 N N . TRP A 1 288 ? 1.613 11.961 3.34 1 98.69 288 TRP A N 1
ATOM 2250 C CA . TRP A 1 288 ? 2.77 12.758 3.73 1 98.69 288 TRP A CA 1
ATOM 2251 C C . TRP A 1 288 ? 3.545 12.086 4.855 1 98.69 288 TRP A C 1
ATOM 2253 O O . TRP A 1 288 ? 2.951 11.484 5.754 1 98.69 288 TRP A O 1
ATOM 2263 N N . ASN A 1 289 ? 4.84 12.133 4.82 1 98.62 289 ASN A N 1
ATOM 2264 C CA . ASN A 1 289 ? 5.719 11.711 5.91 1 98.62 289 ASN A CA 1
ATOM 2265 C C . ASN A 1 289 ? 5.957 12.844 6.906 1 98.62 289 ASN A C 1
ATOM 2267 O O . ASN A 1 289 ? 6.531 13.875 6.551 1 98.62 289 ASN A O 1
ATOM 2271 N N . CYS A 1 290 ? 5.594 12.633 8.156 1 98.5 290 CYS A N 1
ATOM 2272 C CA . CYS A 1 290 ? 5.625 13.727 9.117 1 98.5 290 CYS A CA 1
ATOM 2273 C C . CYS A 1 290 ? 7.059 14.141 9.422 1 98.5 290 CYS A C 1
ATOM 2275 O O . CYS A 1 290 ? 7.297 15.242 9.922 1 98.5 290 CYS A O 1
ATOM 2277 N N . ARG A 1 291 ? 8.07 13.344 9.133 1 98.56 291 ARG A N 1
ATOM 2278 C CA . ARG A 1 291 ? 9.469 13.711 9.312 1 98.56 291 ARG A CA 1
ATOM 2279 C C . ARG A 1 291 ? 9.945 14.609 8.18 1 98.56 291 ARG A C 1
ATOM 2281 O O . ARG A 1 291 ? 11.07 15.109 8.211 1 98.56 291 ARG A O 1
ATOM 2288 N N . ARG A 1 292 ? 9.094 14.836 7.23 1 98.44 292 ARG A N 1
ATOM 2289 C CA . ARG A 1 292 ? 9.398 15.703 6.094 1 98.44 292 ARG A CA 1
ATOM 2290 C C . ARG A 1 292 ? 8.328 16.781 5.934 1 98.44 292 ARG A C 1
ATOM 2292 O O . ARG A 1 292 ? 7.895 17.062 4.816 1 98.44 292 ARG A O 1
ATOM 2299 N N . GLY A 1 293 ? 7.898 17.297 7.062 1 98.25 293 GLY A N 1
ATOM 2300 C CA . GLY A 1 293 ? 6.871 18.328 7.035 1 98.25 293 GLY A CA 1
ATOM 2301 C C . GLY A 1 293 ? 7.25 19.531 6.176 1 98.25 293 GLY A C 1
ATOM 2302 O O . GLY A 1 293 ? 6.383 20.297 5.75 1 98.25 293 GLY A O 1
ATOM 2303 N N . TRP A 1 294 ? 8.523 19.703 5.852 1 98.56 294 TRP A N 1
ATOM 2304 C CA . TRP A 1 294 ? 9.016 20.781 5.004 1 98.56 294 TRP A CA 1
ATOM 2305 C C . TRP A 1 294 ? 8.602 20.562 3.551 1 98.56 294 TRP A C 1
ATOM 2307 O O . TRP A 1 294 ? 8.492 21.516 2.781 1 98.56 294 TRP A O 1
ATOM 2317 N N . GLU A 1 295 ? 8.305 19.344 3.119 1 98.5 295 GLU A N 1
ATOM 2318 C CA . GLU A 1 295 ? 8.031 19.031 1.721 1 98.5 295 GLU A CA 1
ATOM 2319 C C . GLU A 1 295 ? 6.719 19.656 1.262 1 98.5 295 GLU A C 1
ATOM 2321 O O . GLU A 1 295 ? 6.688 20.391 0.263 1 98.5 295 GLU A O 1
ATOM 2326 N N . PRO A 1 296 ? 5.598 19.391 1.968 1 98.75 296 PRO A N 1
ATOM 2327 C CA . PRO A 1 296 ? 4.387 20.094 1.531 1 98.75 296 PRO A CA 1
ATOM 2328 C C . PRO A 1 296 ? 4.516 21.609 1.627 1 98.75 296 PRO A C 1
ATOM 2330 O O . PRO A 1 296 ? 3.93 22.344 0.818 1 98.75 296 PRO A O 1
ATOM 2333 N N . VAL A 1 297 ? 5.254 22.109 2.586 1 98.81 297 VAL A N 1
ATOM 2334 C CA . VAL A 1 297 ? 5.477 23.547 2.705 1 98.81 297 VAL A CA 1
ATOM 2335 C C . VAL A 1 297 ? 6.184 24.078 1.454 1 98.81 297 VAL A C 1
ATOM 2337 O O . VAL A 1 297 ? 5.75 25.062 0.856 1 98.81 297 VAL A O 1
ATOM 2340 N N . GLU A 1 298 ? 7.199 23.375 1.047 1 98.62 298 GLU A N 1
ATOM 2341 C CA . GLU A 1 298 ? 7.949 23.781 -0.141 1 98.62 298 GLU A CA 1
ATOM 2342 C C . GLU A 1 298 ? 7.078 23.719 -1.392 1 98.62 298 GLU A C 1
ATOM 2344 O O . GLU A 1 298 ? 7.176 24.562 -2.275 1 98.62 298 GLU A O 1
ATOM 2349 N N . LEU A 1 299 ? 6.266 22.688 -1.453 1 98.44 299 LEU A N 1
ATOM 2350 C CA . LEU A 1 299 ? 5.379 22.531 -2.604 1 98.44 299 LEU A CA 1
ATOM 2351 C C . LEU A 1 299 ? 4.355 23.656 -2.65 1 98.44 299 LEU A C 1
ATOM 2353 O O . LEU A 1 299 ? 4.086 24.219 -3.719 1 98.44 299 LEU A O 1
ATOM 2357 N N . MET A 1 300 ? 3.795 24 -1.535 1 98.62 300 MET A N 1
ATOM 2358 C CA . MET A 1 300 ? 2.848 25.109 -1.471 1 98.62 300 MET A CA 1
ATOM 2359 C C . MET A 1 300 ? 3.529 26.422 -1.812 1 98.62 300 MET A C 1
ATOM 2361 O O . MET A 1 300 ? 2.99 27.219 -2.58 1 98.62 300 MET A O 1
ATOM 2365 N N . TYR A 1 301 ? 4.676 26.641 -1.251 1 98.5 301 TYR A N 1
ATOM 2366 C CA . TYR A 1 301 ? 5.434 27.859 -1.548 1 98.5 301 TYR A CA 1
ATOM 2367 C C . TYR A 1 301 ? 5.723 27.969 -3.039 1 98.5 301 TYR A C 1
ATOM 2369 O O . TYR A 1 301 ? 5.516 29.016 -3.645 1 98.5 301 TYR A O 1
ATOM 2377 N N . ALA A 1 302 ? 6.172 26.875 -3.639 1 97.81 302 ALA A N 1
ATOM 2378 C CA . ALA A 1 302 ? 6.547 26.844 -5.051 1 97.81 302 ALA A CA 1
ATOM 2379 C C . ALA A 1 302 ? 5.34 27.125 -5.945 1 97.81 302 ALA A C 1
ATOM 2381 O O . ALA A 1 302 ? 5.473 27.75 -6.996 1 97.81 302 ALA A O 1
ATOM 2382 N N . ALA A 1 303 ? 4.215 26.656 -5.52 1 96.75 303 ALA A N 1
ATOM 2383 C CA . ALA A 1 303 ? 3 26.844 -6.312 1 96.75 303 ALA A CA 1
ATOM 2384 C C . ALA A 1 303 ? 2.693 28.328 -6.5 1 96.75 303 ALA A C 1
ATOM 2386 O O . ALA A 1 303 ? 2.139 28.734 -7.527 1 96.75 303 ALA A O 1
ATOM 2387 N N . GLY A 1 304 ? 3.068 29.125 -5.543 1 94.94 304 GLY A N 1
ATOM 2388 C CA . GLY A 1 304 ? 2.867 30.562 -5.633 1 94.94 304 GLY A CA 1
ATOM 2389 C C . GLY A 1 304 ? 3.967 31.281 -6.402 1 94.94 304 GLY A C 1
ATOM 2390 O O . GLY A 1 304 ? 3.857 32.469 -6.699 1 94.94 304 GLY A O 1
ATOM 2391 N N . SER A 1 305 ? 4.973 30.578 -6.758 1 91.88 305 SER A N 1
ATOM 2392 C CA . SER A 1 305 ? 6.16 31.203 -7.328 1 91.88 305 SER A CA 1
ATOM 2393 C C . SER A 1 305 ? 6.246 30.969 -8.828 1 91.88 305 SER A C 1
ATOM 2395 O O . SER A 1 305 ? 7.188 31.406 -9.484 1 91.88 305 SER A O 1
ATOM 2397 N N . VAL A 1 306 ? 5.27 30.234 -9.375 1 91.75 306 VAL A N 1
ATOM 2398 C CA . VAL A 1 306 ? 5.27 29.969 -10.805 1 91.75 306 VAL A CA 1
ATOM 2399 C C . VAL A 1 306 ? 4.465 31.047 -11.531 1 91.75 306 VAL A C 1
ATOM 2401 O O . VAL A 1 306 ? 3.637 31.719 -10.922 1 91.75 306 VAL A O 1
ATOM 2404 N N . PRO A 1 307 ? 4.797 31.172 -12.836 1 90.44 307 PRO A N 1
ATOM 2405 C CA . PRO A 1 307 ? 3.994 32.156 -13.586 1 90.44 307 PRO A CA 1
ATOM 2406 C C . PRO A 1 307 ? 2.496 31.859 -13.492 1 90.44 307 PRO A C 1
ATOM 2408 O O . PRO A 1 307 ? 2.062 30.734 -13.719 1 90.44 307 PRO A O 1
ATOM 2411 N N . GLY A 1 308 ? 1.835 32.844 -13.117 1 88.44 308 GLY A N 1
ATOM 2412 C CA . GLY A 1 308 ? 0.395 32.688 -12.992 1 88.44 308 GLY A CA 1
ATOM 2413 C C . GLY A 1 308 ? -0.028 32.125 -11.633 1 88.44 308 GLY A C 1
ATOM 2414 O O . GLY A 1 308 ? -1.222 32.062 -11.344 1 88.44 308 GLY A O 1
ATOM 2415 N N . GLY A 1 309 ? 0.971 31.766 -10.875 1 90.06 309 GLY A N 1
ATOM 2416 C CA . GLY A 1 309 ? 0.668 31.281 -9.539 1 90.06 309 GLY A CA 1
ATOM 2417 C C . GLY A 1 309 ? 0.299 32.375 -8.562 1 90.06 309 GLY A C 1
ATOM 2418 O O . GLY A 1 309 ? 0.766 33.531 -8.703 1 90.06 309 GLY A O 1
ATOM 2419 N N . ARG A 1 310 ? -0.58 32.062 -7.668 1 95.06 310 ARG A N 1
ATOM 2420 C CA . ARG A 1 310 ? -0.958 33 -6.621 1 95.06 310 ARG A CA 1
ATOM 2421 C C . ARG A 1 310 ? -0.225 32.688 -5.316 1 95.06 310 ARG A C 1
ATOM 2423 O O . ARG A 1 310 ? -0.427 31.625 -4.723 1 95.06 310 ARG A O 1
ATOM 2430 N N . ALA A 1 311 ? 0.597 33.625 -4.922 1 97.25 311 ALA A N 1
ATOM 2431 C CA . ALA A 1 311 ? 1.312 33.438 -3.658 1 97.25 311 ALA A CA 1
ATOM 2432 C C . ALA A 1 311 ? 0.362 33.562 -2.471 1 97.25 311 ALA A C 1
ATOM 2434 O O . ALA A 1 311 ? -0.523 34.438 -2.461 1 97.25 311 ALA A O 1
ATOM 2435 N N . ARG A 1 312 ? 0.485 32.688 -1.532 1 98.44 312 ARG A N 1
ATOM 2436 C CA . ARG A 1 312 ? -0.213 32.688 -0.251 1 98.44 312 ARG A CA 1
ATOM 2437 C C . ARG A 1 312 ? 0.74 32.344 0.89 1 98.44 312 ARG A C 1
ATOM 2439 O O . ARG A 1 312 ? 1.723 31.641 0.692 1 98.44 312 ARG A O 1
ATOM 2446 N N . PRO A 1 313 ? 0.457 32.969 2.098 1 98.69 313 PRO A N 1
ATOM 2447 C CA . PRO A 1 313 ? 1.157 32.344 3.23 1 98.69 313 PRO A CA 1
ATOM 2448 C C . PRO A 1 313 ? 0.909 30.844 3.338 1 98.69 313 PRO A C 1
ATOM 2450 O O . PRO A 1 313 ? -0.177 30.359 2.994 1 98.69 313 PRO A O 1
ATOM 2453 N N . VAL A 1 314 ? 1.917 30.078 3.74 1 98.75 314 VAL A N 1
ATOM 2454 C CA . VAL A 1 314 ? 1.812 28.625 3.797 1 98.75 314 VAL A CA 1
ATOM 2455 C C . VAL A 1 314 ? 2.049 28.141 5.227 1 98.75 314 VAL A C 1
ATOM 2457 O O . VAL A 1 314 ? 2.898 28.672 5.938 1 98.75 314 VAL A O 1
ATOM 2460 N N . ILE A 1 315 ? 1.244 27.156 5.625 1 98.56 315 ILE A N 1
ATOM 2461 C CA . ILE A 1 315 ? 1.385 26.609 6.973 1 98.56 315 ILE A CA 1
ATOM 2462 C C . ILE A 1 315 ? 1.218 25.094 6.938 1 98.56 315 ILE A C 1
ATOM 2464 O O . ILE A 1 315 ? 0.328 24.578 6.254 1 98.56 315 ILE A O 1
ATOM 2468 N N . ASP A 1 316 ? 2.127 24.359 7.59 1 98.69 316 ASP A N 1
ATOM 2469 C CA . ASP A 1 316 ? 1.793 23 8.031 1 98.69 316 ASP A CA 1
ATOM 2470 C C . ASP A 1 316 ? 0.871 23.031 9.242 1 98.69 316 ASP A C 1
ATOM 2472 O O . ASP A 1 316 ? 1.336 23.141 10.383 1 98.69 316 ASP A O 1
ATOM 2476 N N . ASN A 1 317 ? -0.382 22.906 8.906 1 97.81 317 ASN A N 1
ATOM 2477 C CA . ASN A 1 317 ? -1.447 23.156 9.867 1 97.81 317 ASN A CA 1
ATOM 2478 C C . ASN A 1 317 ? -1.492 22.094 10.953 1 97.81 317 ASN A C 1
ATOM 2480 O O . ASN A 1 317 ? -2.043 22.312 12.031 1 97.81 317 ASN A O 1
ATOM 2484 N N . GLU A 1 318 ? -0.971 20.953 10.625 1 98.56 318 GLU A N 1
ATOM 2485 C CA . GLU A 1 318 ? -0.994 19.844 11.57 1 98.56 318 GLU A CA 1
ATOM 2486 C C . GLU A 1 318 ? 0.21 18.922 11.367 1 98.56 318 GLU A C 1
ATOM 2488 O O . GLU A 1 318 ? 0.106 17.891 10.703 1 98.56 318 GLU A O 1
ATOM 2493 N N . ALA A 1 319 ? 1.269 19.281 12.008 1 98.12 319 ALA A N 1
ATOM 2494 C CA . ALA A 1 319 ? 2.449 18.422 12.086 1 98.12 319 ALA A CA 1
ATOM 2495 C C . ALA A 1 319 ? 2.344 17.453 13.258 1 98.12 319 ALA A C 1
ATOM 2497 O O . ALA A 1 319 ? 1.364 17.469 14.008 1 98.12 319 ALA A O 1
ATOM 2498 N N . HIS A 1 320 ? 3.283 16.5 13.352 1 97.56 320 HIS A N 1
ATOM 2499 C CA . HIS A 1 320 ? 3.184 15.5 14.406 1 97.56 320 HIS A CA 1
ATOM 2500 C C . HIS A 1 320 ? 3.143 16.141 15.789 1 97.56 320 HIS A C 1
ATOM 2502 O O . HIS A 1 320 ? 3.818 17.141 16.031 1 97.56 320 HIS A O 1
ATOM 2508 N N . TYR A 1 321 ? 2.303 15.695 16.656 1 98.75 321 TYR A N 1
ATOM 2509 C CA . TYR A 1 321 ? 2.076 16.203 18.016 1 98.75 321 TYR A CA 1
ATOM 2510 C C . TYR A 1 321 ? 3.082 15.602 18.984 1 98.75 321 TYR A C 1
ATOM 2512 O O . TYR A 1 321 ? 3.406 14.414 18.906 1 98.75 321 TYR A O 1
ATOM 2520 N N . GLU A 1 322 ? 3.492 16.438 19.891 1 98.88 322 GLU A N 1
ATOM 2521 C CA . GLU A 1 322 ? 4.309 15.938 20.984 1 98.88 322 GLU A CA 1
ATOM 2522 C C . GLU A 1 322 ? 3.527 14.945 21.844 1 98.88 322 GLU A C 1
ATOM 2524 O O . GLU A 1 322 ? 2.354 15.18 22.156 1 98.88 322 GLU A O 1
ATOM 2529 N N . ASN A 1 323 ? 4.188 13.852 22.203 1 98.81 323 ASN A N 1
ATOM 2530 C CA . ASN A 1 323 ? 3.648 12.82 23.078 1 98.81 323 ASN A CA 1
ATOM 2531 C C . ASN A 1 323 ? 2.514 12.047 22.406 1 98.81 323 ASN A C 1
ATOM 2533 O O . ASN A 1 323 ? 1.626 11.531 23.078 1 98.81 323 ASN A O 1
ATOM 2537 N N . ARG A 1 324 ? 2.406 12.008 21.156 1 98.81 324 ARG A N 1
ATOM 2538 C CA . ARG A 1 324 ? 1.56 11.109 20.375 1 98.81 324 ARG A CA 1
ATOM 2539 C C . ARG A 1 324 ? 2.367 9.945 19.828 1 98.81 324 ARG A C 1
ATOM 2541 O O . ARG A 1 324 ? 3.49 10.125 19.344 1 98.81 324 ARG A O 1
ATOM 2548 N N . TYR A 1 325 ? 1.759 8.812 19.938 1 98.69 325 TYR A N 1
ATOM 2549 C CA . TYR A 1 325 ? 2.424 7.664 19.328 1 98.69 325 TYR A CA 1
ATOM 2550 C C . TYR A 1 325 ? 2.547 7.836 17.828 1 98.69 325 TYR A C 1
ATOM 2552 O O . TYR A 1 325 ? 1.671 8.422 17.188 1 98.69 325 TYR A O 1
ATOM 2560 N N . ASN A 1 326 ? 3.66 7.371 17.219 1 98.62 326 ASN A N 1
ATOM 2561 C CA . ASN A 1 326 ? 3.758 7.285 15.766 1 98.62 326 ASN A CA 1
ATOM 2562 C C . ASN A 1 326 ? 2.533 6.602 15.156 1 98.62 326 ASN A C 1
ATOM 2564 O O . ASN A 1 326 ? 2.227 5.457 15.5 1 98.62 326 ASN A O 1
ATOM 256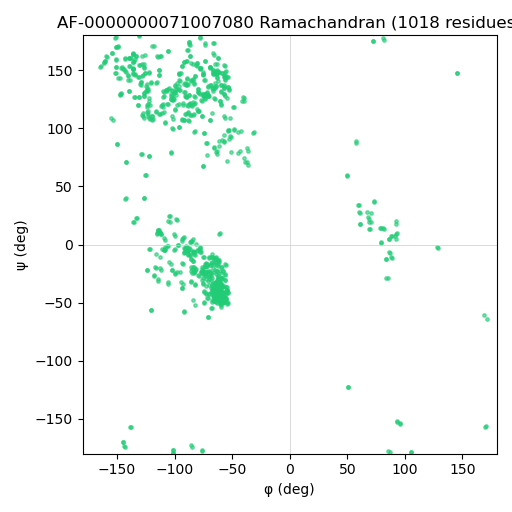8 N N . ASN A 1 327 ? 1.824 7.387 14.312 1 97.75 327 ASN A N 1
ATOM 2569 C CA . ASN A 1 327 ? 0.582 6.969 13.672 1 97.75 327 ASN A CA 1
ATOM 2570 C C . ASN A 1 327 ? -0.497 6.645 14.703 1 97.75 327 ASN A C 1
ATOM 2572 O O . ASN A 1 327 ? -1.431 5.895 14.414 1 97.75 327 ASN A O 1
ATOM 2576 N N . GLY A 1 328 ? -0.328 7.105 15.922 1 97.81 328 GLY A N 1
ATOM 2577 C CA . GLY A 1 328 ? -1.278 6.816 16.984 1 97.81 328 GLY A CA 1
ATOM 2578 C C . GLY A 1 328 ? -1.265 5.363 17.422 1 97.81 328 GLY A C 1
ATOM 2579 O O . GLY A 1 328 ? -2.207 4.891 18.062 1 97.81 328 GLY A O 1
ATOM 2580 N N . ASN A 1 329 ? -0.294 4.629 17.031 1 97.5 329 ASN A N 1
ATOM 2581 C CA . ASN A 1 329 ? -0.156 3.205 17.312 1 97.5 329 ASN A CA 1
ATOM 2582 C C . ASN A 1 329 ? 0.623 2.967 18.609 1 97.5 329 ASN A C 1
ATOM 2584 O O . ASN A 1 329 ? 1.829 3.209 18.656 1 97.5 329 ASN A O 1
ATOM 2588 N N . SER A 1 330 ? -0.022 2.461 19.625 1 97.56 330 SER A N 1
ATOM 2589 C CA . SER A 1 330 ? 0.545 2.355 20.953 1 97.56 330 SER A CA 1
ATOM 2590 C C . SER A 1 330 ? 1.729 1.394 20.984 1 97.56 330 SER A C 1
ATOM 2592 O O . SER A 1 330 ? 2.482 1.354 21.953 1 97.56 330 SER A O 1
ATOM 2594 N N . SER A 1 331 ? 1.932 0.621 19.938 1 97 331 SER A N 1
ATOM 2595 C CA . SER A 1 331 ? 3.084 -0.269 19.844 1 97 331 SER A CA 1
ATOM 2596 C C . SER A 1 331 ? 4.316 0.471 19.328 1 97 331 SER A C 1
ATOM 2598 O O . SER A 1 331 ? 5.414 -0.087 19.297 1 97 331 SER A O 1
ATOM 2600 N N . GLU A 1 332 ? 4.176 1.688 18.938 1 97.69 332 GLU A N 1
ATOM 2601 C CA . GLU A 1 332 ? 5.262 2.504 18.406 1 97.69 332 GLU A CA 1
ATOM 2602 C C . GLU A 1 332 ? 5.719 3.545 19.422 1 97.69 332 GLU A C 1
ATOM 2604 O O . GLU A 1 332 ? 5.035 3.787 20.406 1 97.69 332 GLU A O 1
ATOM 2609 N N . ALA A 1 333 ? 6.867 4.172 19.203 1 98 333 ALA A N 1
ATOM 2610 C CA . ALA A 1 333 ? 7.367 5.258 20.047 1 98 333 ALA A CA 1
ATOM 2611 C C . ALA A 1 333 ? 6.516 6.512 19.891 1 98 333 ALA A C 1
ATOM 2613 O O . ALA A 1 333 ? 5.809 6.668 18.891 1 98 333 ALA A O 1
ATOM 2614 N N . PHE A 1 334 ? 6.48 7.332 20.906 1 98.5 334 PHE A N 1
ATOM 2615 C CA . PHE A 1 334 ? 5.793 8.609 20.781 1 98.5 334 PHE A CA 1
ATOM 2616 C C . PHE A 1 334 ? 6.766 9.711 20.375 1 98.5 334 PHE A C 1
ATOM 2618 O O . PHE A 1 334 ? 7.977 9.586 20.578 1 98.5 334 PHE A O 1
ATOM 2625 N N . TRP A 1 335 ? 6.297 10.734 19.734 1 98.69 335 TRP A N 1
ATOM 2626 C CA . TRP A 1 335 ? 7.086 11.883 19.281 1 98.69 335 TRP A CA 1
ATOM 2627 C C . TRP A 1 335 ? 7.516 12.742 20.469 1 98.69 335 TRP A C 1
ATOM 2629 O O . TRP A 1 335 ? 6.684 13.148 21.281 1 98.69 335 TRP A O 1
ATOM 2639 N N . ASN A 1 336 ? 8.773 13.055 20.609 1 98 336 ASN A N 1
ATOM 2640 C CA . ASN A 1 336 ? 9.273 13.875 21.703 1 98 336 ASN A CA 1
ATOM 2641 C C . ASN A 1 336 ? 9.523 15.312 21.266 1 98 336 ASN A C 1
ATOM 2643 O O . ASN A 1 336 ? 9.18 15.695 20.141 1 98 336 ASN A O 1
ATOM 2647 N N . ALA A 1 337 ? 10.023 16.109 22.141 1 98.19 337 ALA A N 1
ATOM 2648 C CA . ALA A 1 337 ? 10.219 17.547 21.922 1 98.19 337 ALA A CA 1
ATOM 2649 C C . ALA A 1 337 ? 11.148 17.781 20.734 1 98.19 337 ALA A C 1
ATOM 2651 O O . ALA A 1 337 ? 10.93 18.719 19.938 1 98.19 337 ALA A O 1
ATOM 2652 N N . SER A 1 338 ? 12.18 16.984 20.625 1 97.69 338 SER A N 1
ATOM 2653 C CA . SER A 1 338 ? 13.117 17.141 19.516 1 97.69 338 SER A CA 1
ATOM 2654 C C . SER A 1 338 ? 12.43 16.906 18.172 1 97.69 338 SER A C 1
ATOM 2656 O O . SER A 1 338 ? 12.664 17.641 17.219 1 97.69 338 SER A O 1
ATOM 2658 N N . ASP A 1 339 ? 11.578 15.898 18.094 1 98.06 339 ASP A N 1
ATOM 2659 C CA . ASP A 1 339 ? 10.867 15.578 16.859 1 98.06 339 ASP A CA 1
ATOM 2660 C C . ASP A 1 339 ? 10.023 16.766 16.391 1 98.06 339 ASP A C 1
ATOM 2662 O O . ASP A 1 339 ? 10.102 17.156 15.234 1 98.06 339 ASP A O 1
ATOM 2666 N N . VAL A 1 340 ? 9.258 17.312 17.281 1 98.38 340 VAL A N 1
ATOM 2667 C CA . VAL A 1 340 ? 8.32 18.359 16.891 1 98.38 340 VAL A CA 1
ATOM 2668 C C . VAL A 1 340 ? 9.07 19.672 16.641 1 98.38 340 VAL A C 1
ATOM 2670 O O . VAL A 1 340 ? 8.695 20.453 15.766 1 98.38 340 VAL A O 1
ATOM 2673 N N . ARG A 1 341 ? 10.141 19.906 17.391 1 98.25 341 ARG A N 1
ATOM 2674 C CA . ARG A 1 341 ? 10.961 21.094 17.203 1 98.25 341 ARG A CA 1
ATOM 2675 C C . ARG A 1 341 ? 11.648 21.078 15.836 1 98.25 341 ARG A C 1
ATOM 2677 O O . ARG A 1 341 ? 11.594 22.047 15.094 1 98.25 341 ARG A O 1
ATOM 2684 N N . ILE A 1 342 ? 12.266 19.938 15.484 1 98.56 342 ILE A N 1
ATOM 2685 C CA . ILE A 1 342 ? 12.984 19.797 14.227 1 98.56 342 ILE A CA 1
ATOM 2686 C C . ILE A 1 342 ? 12.039 20.078 13.062 1 98.56 342 ILE A C 1
ATOM 2688 O O . ILE A 1 342 ? 12.352 20.906 12.188 1 98.56 342 ILE A O 1
ATOM 2692 N N . GLY A 1 343 ? 10.891 19.422 13.102 1 98.62 343 GLY A N 1
ATOM 2693 C CA . GLY A 1 343 ? 9.938 19.641 12.023 1 98.62 343 GLY A CA 1
ATOM 2694 C C . GLY A 1 343 ? 9.484 21.078 11.898 1 98.62 343 GLY A C 1
ATOM 2695 O O . GLY A 1 343 ? 9.305 21.578 10.781 1 98.62 343 GLY A O 1
ATOM 2696 N N . SER A 1 344 ? 9.32 21.75 12.992 1 98.81 344 SER A N 1
ATOM 2697 C CA . SER A 1 344 ? 8.859 23.125 12.992 1 98.81 344 SER A CA 1
ATOM 2698 C C . SER A 1 344 ? 9.922 24.062 12.43 1 98.81 344 SER A C 1
ATOM 2700 O O . SER A 1 344 ? 9.617 24.969 11.641 1 98.81 344 SER A O 1
ATOM 2702 N N . TRP A 1 345 ? 11.203 23.844 12.836 1 98.81 345 TRP A N 1
ATOM 2703 C CA . TRP A 1 345 ? 12.297 24.641 12.289 1 98.81 345 TRP A CA 1
ATOM 2704 C C . TRP A 1 345 ? 12.406 24.453 10.781 1 98.81 345 TRP A C 1
ATOM 2706 O O . TRP A 1 345 ? 12.5 25.438 10.031 1 98.81 345 TRP A O 1
ATOM 2716 N N . GLN A 1 346 ? 12.344 23.234 10.359 1 98.88 346 GLN A N 1
ATOM 2717 C CA . GLN A 1 346 ? 12.469 22.938 8.938 1 98.88 346 GLN A CA 1
ATOM 2718 C C . GLN A 1 346 ? 11.328 23.562 8.133 1 98.88 346 GLN A C 1
ATOM 2720 O O . GLN A 1 346 ? 11.547 24.109 7.059 1 98.88 346 GLN A O 1
ATOM 2725 N N . ALA A 1 347 ? 10.148 23.5 8.664 1 98.81 347 ALA A N 1
ATOM 2726 C CA . ALA A 1 347 ? 8.992 24.047 7.969 1 98.81 347 ALA A CA 1
ATOM 2727 C C . ALA A 1 347 ? 9.102 25.562 7.836 1 98.81 347 ALA A C 1
ATOM 2729 O O . ALA A 1 347 ? 8.906 26.109 6.746 1 98.81 347 ALA A O 1
ATOM 2730 N N . VAL A 1 348 ? 9.414 26.266 8.914 1 98.81 348 VAL A N 1
ATOM 2731 C CA . VAL A 1 348 ? 9.484 27.719 8.906 1 98.81 348 VAL A CA 1
ATOM 2732 C C . VAL A 1 348 ? 10.594 28.172 7.965 1 98.81 348 VAL A C 1
ATOM 2734 O O . VAL A 1 348 ? 10.398 29.078 7.156 1 98.81 348 VAL A O 1
ATOM 2737 N N . PHE A 1 349 ? 11.719 27.5 8 1 98.81 349 PHE A N 1
ATOM 2738 C CA . PHE A 1 349 ? 12.836 27.891 7.152 1 98.81 349 PHE A CA 1
ATOM 2739 C C . PHE A 1 349 ? 12.555 27.547 5.695 1 98.81 349 PHE A C 1
ATOM 2741 O O . PHE A 1 349 ? 13.18 28.094 4.789 1 98.81 349 PHE A O 1
ATOM 2748 N N . SER A 1 350 ? 11.617 26.688 5.48 1 98.75 350 SER A N 1
ATOM 2749 C CA . SER A 1 350 ? 11.25 26.281 4.125 1 98.75 350 SER A CA 1
ATOM 2750 C C . SER A 1 350 ? 10.211 27.234 3.537 1 98.75 350 SER A C 1
ATOM 2752 O O . SER A 1 350 ? 9.773 27.062 2.395 1 98.75 350 SER A O 1
ATOM 2754 N N . GLY A 1 351 ? 9.742 28.203 4.344 1 98.44 351 GLY A N 1
ATOM 2755 C CA . GLY A 1 351 ? 8.891 29.219 3.768 1 98.44 351 GLY A CA 1
ATOM 2756 C C . GLY A 1 351 ? 7.59 29.422 4.527 1 98.44 351 GLY A C 1
ATOM 2757 O O . GLY A 1 351 ? 6.805 30.312 4.211 1 98.44 351 GLY A O 1
ATOM 2758 N N . ALA A 1 352 ? 7.332 28.641 5.57 1 98.81 352 ALA A N 1
ATOM 2759 C CA . ALA A 1 352 ? 6.078 28.766 6.312 1 98.81 352 ALA A CA 1
ATOM 2760 C C . ALA A 1 352 ? 6 30.109 7.031 1 98.81 352 ALA A C 1
ATOM 2762 O O . ALA A 1 352 ? 7.012 30.625 7.504 1 98.81 352 ALA A O 1
ATOM 2763 N N . ALA A 1 353 ? 4.797 30.625 7.164 1 98.44 353 ALA A N 1
ATOM 2764 C CA . ALA A 1 353 ? 4.543 31.891 7.84 1 98.44 353 ALA A CA 1
ATOM 2765 C C . ALA A 1 353 ? 4.57 31.734 9.359 1 98.44 353 ALA A C 1
ATOM 2767 O O . ALA A 1 353 ? 4.441 32.719 10.102 1 98.44 353 ALA A O 1
ATOM 2768 N N . GLY A 1 354 ? 4.73 30.609 9.805 1 98.44 354 GLY A N 1
ATOM 2769 C CA . GLY A 1 354 ? 4.805 30.219 11.203 1 98.44 354 GLY A CA 1
ATOM 2770 C C . GLY A 1 354 ? 4.777 28.719 11.406 1 98.44 354 GLY A C 1
ATOM 2771 O O . GLY A 1 354 ? 5.262 27.953 10.562 1 98.44 354 GLY A O 1
ATOM 2772 N N . LEU A 1 355 ? 4.363 28.281 12.57 1 98.69 355 LEU A N 1
ATOM 2773 C CA . LEU A 1 355 ? 4.305 26.859 12.914 1 98.69 355 LEU A CA 1
ATOM 2774 C C . LEU A 1 355 ? 3.037 26.547 13.695 1 98.69 355 LEU A C 1
ATOM 2776 O O . LEU A 1 355 ? 2.461 27.438 14.336 1 98.69 355 LEU A O 1
ATOM 2780 N N . THR A 1 356 ? 2.637 25.312 13.578 1 98.81 356 THR A N 1
ATOM 2781 C CA . THR A 1 356 ? 1.541 24.812 14.391 1 98.81 356 THR A CA 1
ATOM 2782 C C . THR A 1 356 ? 2.006 23.641 15.258 1 98.81 356 THR A C 1
ATOM 2784 O O . THR A 1 356 ? 2.309 22.562 14.742 1 98.81 356 THR A O 1
ATOM 2787 N N . TYR A 1 357 ? 2.068 23.875 16.531 1 98.81 357 TYR A N 1
ATOM 2788 C CA . TYR A 1 357 ? 2.396 22.875 17.547 1 98.81 357 TYR A CA 1
ATOM 2789 C C . TYR A 1 357 ? 1.15 22.125 18 1 98.81 357 TYR A C 1
ATOM 2791 O O . TYR A 1 357 ? 0.026 22.562 17.734 1 98.81 357 TYR A O 1
ATOM 2799 N N . GLY A 1 358 ? 1.344 21.016 18.609 1 98.81 358 GLY A N 1
ATOM 2800 C CA . GLY A 1 358 ? 0.296 20.266 19.266 1 98.81 358 GLY A CA 1
ATOM 2801 C C . GLY A 1 358 ? 0.833 19.203 20.219 1 98.81 358 GLY A C 1
ATOM 2802 O O . GLY A 1 358 ? 1.979 18.766 20.094 1 98.81 358 GLY A O 1
ATOM 2803 N N . ALA A 1 359 ? 0.056 18.922 21.156 1 98.88 359 ALA A N 1
ATOM 2804 C CA . ALA A 1 359 ? 0.294 17.812 22.078 1 98.88 359 ALA A CA 1
ATOM 2805 C C . ALA A 1 359 ? -0.924 16.891 22.172 1 98.88 359 ALA A C 1
ATOM 2807 O O . ALA A 1 359 ? -2.064 17.375 22.141 1 98.88 359 ALA A O 1
ATOM 2808 N N . ASN A 1 360 ? -0.625 15.609 22.344 1 98.81 360 ASN A N 1
ATOM 2809 C CA . ASN A 1 360 ? -1.674 14.609 22.172 1 98.81 360 ASN A CA 1
ATOM 2810 C C . ASN A 1 360 ? -2.818 14.82 23.156 1 98.81 360 ASN A C 1
ATOM 2812 O O . ASN A 1 360 ? -3.982 14.883 22.75 1 98.81 360 ASN A O 1
ATOM 2816 N N . ALA A 1 361 ? -2.547 14.945 24.406 1 98.75 361 ALA A N 1
ATOM 2817 C CA . ALA A 1 361 ? -3.617 15.047 25.391 1 98.75 361 ALA A CA 1
ATOM 2818 C C . ALA A 1 361 ? -4.285 16.422 25.328 1 98.75 361 ALA A C 1
ATOM 2820 O O . ALA A 1 361 ? -5.445 16.562 25.719 1 98.75 361 ALA A O 1
ATOM 2821 N N . ILE A 1 362 ? -3.578 17.453 24.828 1 98.81 362 ILE A N 1
ATOM 2822 C CA . ILE A 1 362 ? -4.109 18.797 24.75 1 98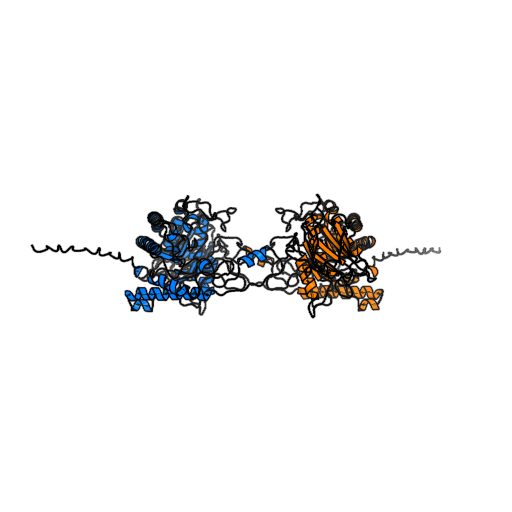.81 362 ILE A CA 1
ATOM 2823 C C . ILE A 1 362 ? -5.121 18.891 23.609 1 98.81 362 ILE A C 1
ATOM 2825 O O . ILE A 1 362 ? -6.238 19.375 23.797 1 98.81 362 ILE A O 1
ATOM 2829 N N . GLN A 1 363 ? -4.715 18.391 22.391 1 98.38 363 GLN A N 1
ATOM 2830 C CA . GLN A 1 363 ? -5.637 18.562 21.281 1 98.38 363 GLN A CA 1
ATOM 2831 C C . GLN A 1 363 ? -6.965 17.859 21.547 1 98.38 363 GLN A C 1
ATOM 2833 O O . GLN A 1 363 ? -8.008 18.281 21.062 1 98.38 363 GLN A O 1
ATOM 2838 N N . GLN A 1 364 ? -6.961 16.812 22.484 1 98.31 364 GLN A N 1
ATOM 2839 C CA . GLN A 1 364 ? -8.156 16.062 22.844 1 98.31 364 GLN A CA 1
ATOM 2840 C C . GLN A 1 364 ? -8.82 16.656 24.078 1 98.31 364 GLN A C 1
ATOM 2842 O O . GLN A 1 364 ? -9.961 16.312 24.406 1 98.31 364 GLN A O 1
ATOM 2847 N N . CYS A 1 365 ? -8.086 17.484 24.797 1 98.62 365 CYS A N 1
ATOM 2848 C CA . CYS A 1 365 ? -8.531 17.938 26.109 1 98.62 365 CYS A CA 1
ATOM 2849 C C . CYS A 1 365 ? -8.969 16.781 26.984 1 98.62 365 CYS A C 1
ATOM 2851 O O . CYS A 1 365 ? -10.094 16.766 27.484 1 98.62 365 CYS A O 1
ATOM 2853 N N . ILE A 1 366 ? -8.039 15.836 27.234 1 98.56 366 ILE A N 1
ATOM 2854 C CA . ILE A 1 366 ? -8.305 14.633 28.031 1 98.56 366 ILE A CA 1
ATOM 2855 C C . ILE A 1 366 ? -8.414 15 29.5 1 98.56 366 ILE A C 1
ATOM 2857 O O . ILE A 1 366 ? -7.52 15.633 30.062 1 98.56 366 ILE A O 1
ATOM 2861 N N . ILE A 1 367 ? -9.461 14.633 30.078 1 98.44 367 ILE A N 1
ATOM 2862 C CA . ILE A 1 367 ? -9.711 14.836 31.5 1 98.44 367 ILE A CA 1
ATOM 2863 C C . ILE A 1 367 ? -10.117 13.516 32.156 1 98.44 367 ILE A C 1
ATOM 2865 O O . ILE A 1 367 ? -11.211 13.008 31.906 1 98.44 367 ILE A O 1
ATOM 2869 N N . PRO A 1 368 ? -9.219 13.047 33 1 97.31 368 PRO A N 1
ATOM 2870 C CA . PRO A 1 368 ? -9.531 11.766 33.625 1 97.31 368 PRO A CA 1
ATOM 2871 C C . PRO A 1 368 ? -10.906 11.766 34.312 1 97.31 368 PRO A C 1
ATOM 2873 O O . PRO A 1 368 ? -11.242 12.703 35.031 1 97.31 368 PRO A O 1
ATOM 2876 N N . GLY A 1 369 ? -11.641 10.695 34.094 1 96.62 369 GLY A N 1
ATOM 2877 C CA . GLY A 1 369 ? -12.945 10.531 34.719 1 96.62 369 GLY A CA 1
ATOM 2878 C C . GLY A 1 369 ? -14.055 11.234 33.969 1 96.62 369 GLY A C 1
ATOM 2879 O O . GLY A 1 369 ? -15.234 10.953 34.188 1 96.62 369 GLY A O 1
ATOM 2880 N N . LEU A 1 370 ? -13.75 12.094 33.031 1 96.88 370 LEU A N 1
ATOM 2881 C CA . LEU A 1 370 ? -14.766 12.844 32.312 1 96.88 370 LEU A CA 1
ATOM 2882 C C . LEU A 1 370 ? -14.68 12.562 30.828 1 96.88 370 LEU A C 1
ATOM 2884 O O . LEU A 1 370 ? -15.672 12.156 30.203 1 96.88 370 LEU A O 1
ATOM 2888 N N . PHE A 1 371 ? -13.523 12.781 30.219 1 97.44 371 PHE A N 1
ATOM 2889 C CA . PHE A 1 371 ? -13.266 12.555 28.797 1 97.44 371 PHE A CA 1
ATOM 2890 C C . PHE A 1 371 ? -12.039 11.672 28.609 1 97.44 371 PHE A C 1
ATOM 2892 O O . PHE A 1 371 ? -10.906 12.133 28.781 1 97.44 371 PHE A O 1
ATOM 2899 N N . ASP A 1 372 ? -12.25 10.492 28.172 1 96.19 372 ASP A N 1
ATOM 2900 C CA . ASP A 1 372 ? -11.203 9.484 28.078 1 96.19 372 ASP A CA 1
ATOM 2901 C C . ASP A 1 372 ? -10.312 9.734 26.859 1 96.19 372 ASP A C 1
ATOM 2903 O O . ASP A 1 372 ? -10.758 10.305 25.875 1 96.19 372 ASP A O 1
ATOM 2907 N N . SER A 1 373 ? -9.039 9.289 26.984 1 96.88 373 SER A N 1
ATOM 2908 C CA . SER A 1 373 ? -8.094 9.273 25.875 1 96.88 373 SER A CA 1
ATOM 2909 C C . SER A 1 373 ? -8.578 8.344 24.766 1 96.88 373 SER A C 1
ATOM 2911 O O . SER A 1 373 ? -9.242 7.344 25.031 1 96.88 373 SER A O 1
ATOM 2913 N N . ASP A 1 374 ? -8.234 8.664 23.516 1 96.38 374 ASP A N 1
ATOM 2914 C CA . ASP A 1 374 ? -8.547 7.77 22.406 1 96.38 374 ASP A CA 1
ATOM 2915 C C . ASP A 1 374 ? -7.457 6.719 22.234 1 96.38 374 ASP A C 1
ATOM 2917 O O . ASP A 1 374 ? -7.492 5.938 21.281 1 96.38 374 ASP A O 1
ATOM 2921 N N . GLY A 1 375 ? -6.449 6.754 23.125 1 97.44 375 GLY A N 1
ATOM 2922 C CA . GLY A 1 375 ? -5.414 5.734 23.109 1 97.44 375 GLY A CA 1
ATOM 2923 C C . GLY A 1 375 ? -4.258 6.062 22.188 1 97.44 375 GLY A C 1
ATOM 2924 O O . GLY A 1 375 ? -3.336 5.262 22.031 1 97.44 375 GLY A O 1
ATOM 2925 N N . SER A 1 376 ? -4.168 7.234 21.594 1 98.19 376 SER A N 1
ATOM 2926 C CA . SER A 1 376 ? -3.182 7.559 20.562 1 98.19 376 SER A CA 1
ATOM 2927 C C . SER A 1 376 ? -1.916 8.141 21.188 1 98.19 376 SER A C 1
ATOM 2929 O O . SER A 1 376 ? -0.958 8.453 20.469 1 98.19 376 SER A O 1
ATOM 2931 N N . GLY A 1 377 ? -1.895 8.344 22.516 1 98.38 377 GLY A N 1
ATOM 2932 C CA . GLY A 1 377 ? -0.725 8.781 23.266 1 98.38 377 GLY A CA 1
ATOM 2933 C C . GLY A 1 377 ? -0.683 8.258 24.688 1 98.38 377 GLY A C 1
ATOM 2934 O O . GLY A 1 377 ? -1.659 7.676 25.156 1 98.38 377 GLY A O 1
ATOM 2935 N N . PRO A 1 378 ? 0.361 8.422 25.375 1 97.94 378 PRO A N 1
ATOM 2936 C CA . PRO A 1 378 ? 0.531 7.816 26.703 1 97.94 378 PRO A CA 1
ATOM 2937 C C . PRO A 1 378 ? -0.146 8.617 27.812 1 97.94 378 PRO A C 1
ATOM 2939 O O . PRO A 1 378 ? -0.394 8.094 28.906 1 97.94 378 PRO A O 1
ATOM 2942 N N . SER A 1 379 ? -0.436 9.93 27.641 1 97.69 379 SER A N 1
ATOM 2943 C CA . SER A 1 379 ? -0.982 10.781 28.688 1 97.69 379 SER A CA 1
ATOM 2944 C C . SER A 1 379 ? -2.494 10.617 28.797 1 97.69 379 SER A C 1
ATOM 2946 O O . SER A 1 379 ? -3.193 10.516 27.797 1 97.69 379 SER A O 1
ATOM 2948 N N . GLU A 1 380 ? -2.961 10.719 30.078 1 97.19 380 GLU A N 1
ATOM 2949 C CA . GLU A 1 380 ? -4.391 10.594 30.328 1 97.19 380 GLU A CA 1
ATOM 2950 C C . GLU A 1 380 ? -4.969 11.898 30.875 1 97.19 380 GLU A C 1
ATOM 2952 O O . GLU A 1 380 ? -6.09 11.922 31.391 1 97.19 380 GLU A O 1
ATOM 2957 N N . ASN A 1 381 ? -4.164 12.883 30.828 1 98.44 381 ASN A N 1
ATOM 2958 C CA . ASN A 1 381 ? -4.566 14.195 31.312 1 98.44 381 ASN A CA 1
ATOM 2959 C C . ASN A 1 381 ? -3.912 15.32 30.516 1 98.44 381 ASN A C 1
ATOM 2961 O O . ASN A 1 381 ? -2.691 15.344 30.359 1 98.44 381 ASN A O 1
ATOM 2965 N N . TRP A 1 382 ? -4.754 16.281 30.047 1 98.69 382 TRP A N 1
ATOM 2966 C CA . TRP A 1 382 ? -4.199 17.391 29.266 1 98.69 382 TRP A CA 1
ATOM 2967 C C . TRP A 1 382 ? -3.236 18.203 30.109 1 98.69 382 TRP A C 1
ATOM 2969 O O . TRP A 1 382 ? -2.285 18.797 29.578 1 98.69 382 TRP A O 1
ATOM 2979 N N . LEU A 1 383 ? -3.354 18.266 31.391 1 98.56 383 LEU A N 1
ATOM 2980 C CA . LEU A 1 383 ? -2.484 19.031 32.281 1 98.56 383 LEU A CA 1
ATOM 2981 C C . LEU A 1 383 ? -1.06 18.484 32.25 1 98.56 383 LEU A C 1
ATOM 2983 O O . LEU A 1 383 ? -0.098 19.25 32.406 1 98.56 383 LEU A O 1
ATOM 2987 N N . GLU A 1 384 ? -0.994 17.188 32.062 1 98.25 384 GLU A N 1
ATOM 2988 C CA . GLU A 1 384 ? 0.331 16.578 31.953 1 98.25 384 GLU A CA 1
ATOM 2989 C C . GLU A 1 384 ? 1.053 17.062 30.703 1 98.25 384 GLU A C 1
ATOM 2991 O O . GLU A 1 384 ? 2.26 17.312 30.734 1 98.25 384 GLU A O 1
ATOM 2996 N N . ASP A 1 385 ? 0.356 17.266 29.625 1 98.75 385 ASP A N 1
ATOM 2997 C CA . ASP A 1 385 ? 0.949 17.656 28.344 1 98.75 385 ASP A CA 1
ATOM 2998 C C . ASP A 1 385 ? 1.115 19.172 28.266 1 98.75 385 ASP A C 1
ATOM 3000 O O . ASP A 1 385 ? 1.81 19.672 27.375 1 98.75 385 ASP A O 1
ATOM 3004 N N . LEU A 1 386 ? 0.503 19.891 29.172 1 98.81 386 LEU A N 1
ATOM 3005 C CA . LEU A 1 386 ? 0.545 21.344 29.172 1 98.81 386 LEU A CA 1
ATOM 3006 C C . LEU A 1 386 ? 1.982 21.844 29.281 1 98.81 386 LEU A C 1
ATOM 3008 O O . LEU A 1 386 ? 2.322 22.875 28.703 1 98.81 386 LEU A O 1
ATOM 3012 N N . VAL A 1 387 ? 2.812 21.047 29.922 1 98.31 387 VAL A N 1
ATOM 3013 C CA . VAL A 1 387 ? 4.129 21.562 30.281 1 98.31 387 VAL A CA 1
ATOM 3014 C C . VAL A 1 387 ? 5.207 20.797 29.516 1 98.31 387 VAL A C 1
ATOM 3016 O O . VAL A 1 387 ? 6.383 20.828 29.906 1 98.31 387 VAL A O 1
ATOM 3019 N N . LEU A 1 388 ? 4.82 20.047 28.531 1 98.69 388 LEU A N 1
ATOM 3020 C CA . LEU A 1 388 ? 5.82 19.359 27.719 1 98.69 388 LEU A CA 1
ATOM 3021 C C . LEU A 1 388 ? 6.824 20.359 27.125 1 98.69 388 LEU A C 1
ATOM 3023 O O . LEU A 1 388 ? 6.453 21.469 26.75 1 98.69 388 LEU A O 1
ATOM 3027 N N . PRO A 1 389 ? 8.07 19.969 27.016 1 98.19 389 PRO A N 1
ATOM 3028 C CA . PRO A 1 389 ? 9.125 20.922 26.672 1 98.19 389 PRO A CA 1
ATOM 3029 C C . PRO A 1 389 ? 8.945 21.531 25.281 1 98.19 389 PRO A C 1
ATOM 3031 O O . PRO A 1 389 ? 9.312 22.688 25.062 1 98.19 389 PRO A O 1
ATOM 3034 N N . GLY A 1 390 ? 8.398 20.781 24.375 1 98.44 390 GLY A N 1
ATOM 3035 C CA . GLY A 1 390 ? 8.219 21.312 23.031 1 98.44 390 GLY A CA 1
ATOM 3036 C C . GLY A 1 390 ? 7.395 22.578 23 1 98.44 390 GLY A C 1
ATOM 3037 O O . GLY A 1 390 ? 7.652 23.469 22.188 1 98.44 390 GLY A O 1
ATOM 3038 N N . SER A 1 391 ? 6.426 22.625 23.875 1 98.62 391 SER A N 1
ATOM 3039 C CA . SER A 1 391 ? 5.547 23.797 23.891 1 98.62 391 SER A CA 1
ATOM 3040 C C . SER A 1 391 ? 6.316 25.062 24.25 1 98.62 391 SER A C 1
ATOM 3042 O O . SER A 1 391 ? 6 26.141 23.75 1 98.62 391 SER A O 1
ATOM 3044 N N . SER A 1 392 ? 7.277 24.984 25.062 1 98.25 392 SER A N 1
ATOM 3045 C CA . SER A 1 392 ? 8.062 26.141 25.453 1 98.25 392 SER A CA 1
ATOM 3046 C C . SER A 1 392 ? 9.156 26.438 24.438 1 98.25 392 SER A C 1
ATOM 3048 O O . SER A 1 392 ? 9.609 27.578 24.328 1 98.25 392 SER A O 1
ATOM 3050 N N . GLN A 1 393 ? 9.539 25.547 23.703 1 98.31 393 GLN A N 1
ATOM 3051 C CA . GLN A 1 393 ? 10.68 25.688 22.812 1 98.31 393 GLN A CA 1
ATOM 3052 C C . GLN A 1 393 ? 10.258 26.312 21.484 1 98.31 393 GLN A C 1
ATOM 3054 O O . GLN A 1 393 ? 11.094 26.844 20.75 1 98.31 393 GLN A O 1
ATOM 3059 N N . MET A 1 394 ? 8.992 26.281 21.156 1 98.62 394 MET A N 1
ATOM 3060 C CA . MET A 1 394 ? 8.492 26.828 19.891 1 98.62 394 MET A CA 1
ATOM 3061 C C . MET A 1 394 ? 8.766 28.328 19.812 1 98.62 394 MET A C 1
ATOM 3063 O O . MET A 1 394 ? 9.008 28.859 18.719 1 98.62 394 MET A O 1
ATOM 3067 N N . GLN A 1 395 ? 8.75 29 20.938 1 98.5 395 GLN A N 1
ATOM 3068 C CA . GLN A 1 395 ? 8.859 30.453 20.969 1 98.5 395 GLN A CA 1
ATOM 3069 C C . GLN A 1 395 ? 10.211 30.922 20.422 1 98.5 395 GLN A C 1
ATOM 3071 O O . GLN A 1 395 ? 10.352 32.062 19.969 1 98.5 395 GLN A O 1
ATOM 3076 N N . TRP A 1 396 ? 11.195 30.031 20.453 1 98.62 396 TRP A N 1
ATOM 3077 C CA . TRP A 1 396 ? 12.531 30.438 20.016 1 98.62 396 TRP A CA 1
ATOM 3078 C C . TRP A 1 396 ? 12.594 30.547 18.5 1 98.62 396 TRP A C 1
ATOM 3080 O O . TRP A 1 396 ? 13.422 31.281 17.953 1 98.62 396 TRP A O 1
ATOM 3090 N N . ILE A 1 397 ? 11.727 29.859 17.781 1 98.69 397 ILE A N 1
ATOM 3091 C CA . ILE A 1 397 ? 11.625 30.016 16.344 1 98.69 397 ILE A CA 1
ATOM 3092 C C . ILE A 1 397 ? 11.094 31.406 16.016 1 98.69 397 ILE A C 1
ATOM 3094 O O . ILE A 1 397 ? 11.664 32.125 15.18 1 98.69 397 ILE A O 1
ATOM 3098 N N . LYS A 1 398 ? 10.016 31.781 16.703 1 97.94 398 LYS A N 1
ATOM 3099 C CA . LYS A 1 398 ? 9.461 33.125 16.516 1 97.94 398 LYS A CA 1
ATOM 3100 C C . LYS A 1 398 ? 10.492 34.188 16.859 1 97.94 398 LYS A C 1
ATOM 3102 O O . LYS A 1 398 ? 10.656 35.156 16.109 1 97.94 398 LYS A O 1
ATOM 3107 N N . LYS A 1 399 ? 11.188 34 17.922 1 97.75 399 LYS A N 1
ATOM 3108 C CA . LYS A 1 399 ? 12.148 35 18.406 1 97.75 399 LYS A CA 1
ATOM 3109 C C . LYS A 1 399 ? 13.227 35.25 17.359 1 97.75 399 LYS A C 1
ATOM 3111 O O . LYS A 1 399 ? 13.516 36.406 17.047 1 97.75 399 LYS A O 1
ATOM 3116 N N . VAL A 1 400 ? 13.797 34.219 16.828 1 97.44 400 VAL A N 1
ATOM 3117 C CA . VAL A 1 400 ? 14.93 34.406 15.914 1 97.44 400 VAL A CA 1
ATOM 3118 C C . VAL A 1 400 ? 14.469 35.125 14.656 1 97.44 400 VAL A C 1
ATOM 3120 O O . VAL A 1 400 ? 15.219 35.906 14.078 1 97.44 400 VAL A O 1
ATOM 3123 N N . ILE A 1 401 ? 13.266 34.875 14.234 1 96.75 401 ILE A N 1
ATOM 3124 C CA . ILE A 1 401 ? 12.695 35.531 13.062 1 96.75 401 ILE A CA 1
ATOM 3125 C C . ILE A 1 401 ? 12.391 37 13.375 1 96.75 401 ILE A C 1
ATOM 3127 O O . ILE A 1 401 ? 12.797 37.906 12.633 1 96.75 401 ILE A O 1
ATOM 3131 N N . MET A 1 402 ? 11.781 37.219 14.531 1 96.06 402 MET A N 1
ATOM 3132 C CA . MET A 1 402 ? 11.297 38.562 14.891 1 96.06 402 MET A CA 1
ATOM 3133 C C . MET A 1 402 ? 12.445 39.469 15.328 1 96.06 402 MET A C 1
ATOM 3135 O O . MET A 1 402 ? 12.352 40.688 15.227 1 96.06 402 MET A O 1
ATOM 3139 N N . ASP A 1 403 ? 13.516 38.906 15.789 1 95.12 403 ASP A N 1
ATOM 3140 C CA . ASP A 1 403 ? 14.68 39.688 16.234 1 95.12 403 ASP A CA 1
ATOM 3141 C C . ASP A 1 403 ? 15.281 40.5 15.094 1 95.12 403 ASP A C 1
ATOM 3143 O O . ASP A 1 403 ? 16.047 41.438 15.32 1 95.12 403 ASP A O 1
ATOM 3147 N N . ARG A 1 404 ? 15 40.219 13.953 1 89.5 404 ARG A N 1
ATOM 3148 C CA . ARG A 1 404 ? 15.57 40.875 12.789 1 89.5 404 ARG A CA 1
ATOM 3149 C C . ARG A 1 404 ? 14.672 42.031 12.32 1 89.5 404 ARG A C 1
ATOM 3151 O O . ARG A 1 404 ? 14.945 42.656 11.297 1 89.5 404 ARG A O 1
ATOM 3158 N N . GLY A 1 405 ? 13.656 42.25 13.047 1 79.88 405 GLY A N 1
ATOM 3159 C CA . GLY A 1 405 ? 12.828 43.438 12.883 1 79.88 405 GLY A CA 1
ATOM 3160 C C . GLY A 1 405 ? 11.727 43.25 11.852 1 79.88 405 GLY A C 1
ATOM 3161 O O . GLY A 1 405 ? 11.648 42.219 11.203 1 79.88 405 GLY A O 1
ATOM 3162 N N . ASN A 1 406 ? 11.07 44.375 11.766 1 78 406 ASN A N 1
ATOM 3163 C CA . ASN A 1 406 ? 9.906 44.406 10.891 1 78 406 ASN A CA 1
ATOM 3164 C C . ASN A 1 406 ? 10.312 44.5 9.422 1 78 406 ASN A C 1
ATOM 3166 O O . ASN A 1 406 ? 9.609 44 8.547 1 78 406 ASN A O 1
ATOM 3170 N N . THR A 1 407 ? 11.523 45.031 9.359 1 75.5 407 THR A N 1
ATOM 3171 C CA . THR A 1 407 ? 11.875 45.375 7.992 1 75.5 407 THR A CA 1
ATOM 3172 C C . THR A 1 407 ? 12.227 44.125 7.188 1 75.5 407 THR A C 1
ATOM 3174 O O . THR A 1 407 ? 11.922 44.031 5.996 1 75.5 407 THR A O 1
ATOM 3177 N N . THR A 1 408 ? 12.734 43.094 7.812 1 89.81 408 THR A N 1
ATOM 3178 C CA . THR A 1 408 ? 13.18 41.969 6.988 1 89.81 408 THR A CA 1
ATOM 3179 C C . THR A 1 408 ? 12.234 40.781 7.148 1 89.81 408 THR A C 1
ATOM 3181 O O . THR A 1 408 ? 12.391 39.781 6.473 1 89.81 408 THR A O 1
ATOM 3184 N N . TYR A 1 409 ? 11.273 40.938 8.039 1 94.44 409 TYR A N 1
ATOM 3185 C CA . TYR A 1 409 ? 10.266 39.875 8.211 1 94.44 409 TYR A CA 1
ATOM 3186 C C . TYR A 1 409 ? 9.602 39.562 6.883 1 94.44 409 TYR A C 1
ATOM 3188 O O . TYR A 1 409 ? 9.5 38.375 6.516 1 94.44 409 TYR A O 1
ATOM 3196 N N . PHE A 1 410 ? 9.305 40.531 6.113 1 96.5 410 PHE A N 1
ATOM 3197 C CA . PHE A 1 410 ? 8.5 40.344 4.91 1 96.5 410 PHE A CA 1
ATOM 3198 C C . PHE A 1 410 ? 9.391 40.031 3.711 1 96.5 410 PHE A C 1
ATOM 3200 O O . PHE A 1 410 ? 8.891 39.812 2.605 1 96.5 410 PHE A O 1
ATOM 3207 N N . SER A 1 411 ? 10.695 40 3.867 1 96.31 411 SER A N 1
ATOM 3208 C CA . SER A 1 411 ? 11.586 39.719 2.742 1 96.31 411 SER A CA 1
ATOM 3209 C C . SER A 1 411 ? 12.312 38.406 2.926 1 96.31 411 SER A C 1
ATOM 3211 O O . SER A 1 411 ? 13.258 38.094 2.199 1 96.31 411 SER A O 1
ATOM 3213 N N . ARG A 1 412 ? 11.891 37.594 3.883 1 97.44 412 ARG A N 1
ATOM 3214 C CA . ARG A 1 412 ? 12.453 36.281 4.098 1 97.44 412 ARG A CA 1
ATOM 3215 C C . ARG A 1 412 ? 12.125 35.344 2.938 1 97.44 412 ARG A C 1
ATOM 3217 O O . ARG A 1 412 ? 10.992 35.344 2.447 1 97.44 412 ARG A O 1
ATOM 3224 N N . VAL A 1 413 ? 13.047 34.594 2.439 1 97.75 413 VAL A N 1
ATOM 3225 C CA . VAL A 1 413 ? 12.836 33.594 1.386 1 97.75 413 VAL A CA 1
ATOM 3226 C C . VAL A 1 413 ? 13.547 32.312 1.747 1 97.75 413 VAL A C 1
ATOM 3228 O O . VAL A 1 413 ? 14.594 32.312 2.402 1 97.75 413 VAL A O 1
ATOM 3231 N N . PRO A 1 414 ? 12.945 31.125 1.348 1 98.31 414 PRO A N 1
ATOM 3232 C CA . PRO A 1 414 ? 13.727 29.891 1.456 1 98.31 414 PRO A CA 1
ATOM 3233 C C . PRO A 1 414 ? 15.055 29.969 0.708 1 98.31 414 PRO A C 1
ATOM 3235 O O . PRO A 1 414 ? 15.156 30.641 -0.315 1 98.31 414 PRO A O 1
ATOM 3238 N N . ALA A 1 415 ? 16.078 29.25 1.224 1 98.62 415 ALA A N 1
ATOM 3239 C CA . ALA A 1 415 ? 17.406 29.344 0.613 1 98.62 415 ALA A CA 1
ATOM 3240 C C . ALA A 1 415 ? 18.109 28 0.622 1 98.62 415 ALA A C 1
ATOM 3242 O O . ALA A 1 415 ? 19.297 27.906 0.958 1 98.62 415 ALA A O 1
ATOM 3243 N N . GLN A 1 416 ? 17.344 26.984 0.365 1 98.12 416 GLN A N 1
ATOM 3244 C CA . GLN A 1 416 ? 17.906 25.641 0.389 1 98.12 416 GLN A CA 1
ATOM 3245 C C . GLN A 1 416 ? 19.062 25.516 -0.608 1 98.12 416 GLN A C 1
ATOM 3247 O O . GLN A 1 416 ? 19.984 24.719 -0.406 1 98.12 416 GLN A O 1
ATOM 3252 N N . ASP A 1 417 ? 19.109 26.359 -1.613 1 97.5 417 ASP A N 1
ATOM 3253 C CA . ASP A 1 417 ? 20.047 26.297 -2.721 1 97.5 417 ASP A CA 1
ATOM 3254 C C . ASP A 1 417 ? 21.453 26.734 -2.273 1 97.5 417 ASP A C 1
ATOM 3256 O O . ASP A 1 417 ? 22.438 26.469 -2.961 1 97.5 417 ASP A O 1
ATOM 3260 N N . ILE A 1 418 ? 21.562 27.375 -1.165 1 98.38 418 ILE A N 1
ATOM 3261 C CA . ILE A 1 418 ? 22.859 27.906 -0.765 1 98.38 418 ILE A CA 1
ATOM 3262 C C . ILE A 1 418 ? 23.656 26.812 -0.062 1 98.38 418 ILE A C 1
ATOM 3264 O O . ILE A 1 418 ? 24.859 26.953 0.179 1 98.38 418 ILE A O 1
ATOM 3268 N N . ILE A 1 419 ? 22.969 25.781 0.42 1 98.31 419 ILE A N 1
ATOM 3269 C CA . ILE A 1 419 ? 23.656 24.703 1.102 1 98.31 419 ILE A CA 1
ATOM 3270 C C . ILE A 1 419 ? 24.406 23.844 0.081 1 98.31 419 ILE A C 1
ATOM 3272 O O . ILE A 1 419 ? 23.828 23.406 -0.916 1 98.31 419 ILE A O 1
ATOM 3276 N N . VAL A 1 420 ? 25.625 23.625 0.337 1 97.5 420 VAL A N 1
ATOM 3277 C CA . VAL A 1 420 ? 26.469 22.859 -0.572 1 97.5 420 VAL A CA 1
ATOM 3278 C C . VAL A 1 420 ? 26.656 21.438 -0.048 1 97.5 420 VAL A C 1
ATOM 3280 O O . VAL A 1 420 ? 26.953 21.234 1.131 1 97.5 420 VAL A O 1
ATOM 3283 N N . GLY A 1 421 ? 26.484 20.5 -0.923 1 95.81 421 GLY A N 1
ATOM 3284 C CA . GLY A 1 421 ? 26.703 19.109 -0.548 1 95.81 421 GLY A CA 1
ATOM 3285 C C . GLY A 1 421 ? 25.438 18.406 -0.085 1 95.81 421 GLY A C 1
ATOM 3286 O O . GLY A 1 421 ? 24.344 18.75 -0.529 1 95.81 421 GLY A O 1
ATOM 3287 N N . ASN A 1 422 ? 25.562 17.359 0.803 1 93.38 422 ASN A N 1
ATOM 3288 C CA . ASN A 1 422 ? 24.453 16.562 1.289 1 93.38 422 ASN A CA 1
ATOM 3289 C C . ASN A 1 422 ? 23.672 17.281 2.383 1 93.38 422 ASN A C 1
ATOM 3291 O O . ASN A 1 422 ? 24.188 17.5 3.48 1 93.38 422 ASN A O 1
ATOM 3295 N N . VAL A 1 423 ? 22.484 17.594 2.111 1 95.5 423 VAL A N 1
ATOM 3296 C CA . VAL A 1 423 ? 21.672 18.375 3.037 1 95.5 423 VAL A CA 1
ATOM 3297 C C . VAL A 1 423 ? 20.984 17.453 4.043 1 95.5 423 VAL A C 1
ATOM 3299 O O . VAL A 1 423 ? 20.406 17.922 5.027 1 95.5 423 VAL A O 1
ATOM 3302 N N . GLY A 1 424 ? 21.062 16.109 3.836 1 96.06 424 GLY A N 1
ATOM 3303 C CA . GLY A 1 424 ? 20.328 15.164 4.676 1 96.06 424 GLY A CA 1
ATOM 3304 C C . GLY A 1 424 ? 18.875 15.023 4.277 1 96.06 424 GLY A C 1
ATOM 3305 O O . GLY A 1 424 ? 18.422 15.617 3.293 1 96.06 424 GLY A O 1
ATOM 3306 N N . THR A 1 425 ? 18.094 14.086 4.996 1 95.69 425 THR A N 1
ATOM 3307 C CA . THR A 1 425 ? 16.672 13.844 4.773 1 95.69 425 THR A CA 1
ATOM 3308 C C . THR A 1 425 ? 15.922 13.742 6.098 1 95.69 425 THR A C 1
ATOM 3310 O O . THR A 1 425 ? 16.547 13.703 7.164 1 95.69 425 THR A O 1
ATOM 3313 N N . ASP A 1 426 ? 14.664 13.859 6.02 1 97.56 426 ASP A N 1
ATOM 3314 C CA . ASP A 1 426 ? 13.828 13.703 7.211 1 97.56 426 ASP A CA 1
ATOM 3315 C C . ASP A 1 426 ? 14.344 14.57 8.359 1 97.56 426 ASP A C 1
ATOM 3317 O O . ASP A 1 426 ? 14.547 15.781 8.188 1 97.56 426 ASP A O 1
ATOM 3321 N N . ASP A 1 427 ? 14.664 14.016 9.5 1 97.56 427 ASP A N 1
ATOM 3322 C CA . ASP A 1 427 ? 15.039 14.781 10.688 1 97.56 427 ASP A CA 1
ATOM 3323 C C . ASP A 1 427 ? 16.5 15.227 10.617 1 97.56 427 ASP A C 1
ATOM 3325 O O . ASP A 1 427 ? 16.938 16.047 11.422 1 97.56 427 ASP A O 1
ATOM 3329 N N . THR A 1 428 ? 17.25 14.805 9.594 1 98 428 THR A N 1
ATOM 3330 C CA . THR A 1 428 ? 18.656 15.188 9.508 1 98 428 THR A CA 1
ATOM 3331 C C . THR A 1 428 ? 18.844 16.344 8.523 1 98 428 THR A C 1
ATOM 3333 O O . THR A 1 428 ? 19.953 16.875 8.391 1 98 428 THR A O 1
ATOM 3336 N N . ARG A 1 429 ? 17.812 16.719 7.887 1 98.31 429 ARG A N 1
ATOM 3337 C CA . ARG A 1 429 ? 17.906 17.719 6.824 1 98.31 429 ARG A CA 1
ATOM 3338 C C . ARG A 1 429 ? 18.344 19.062 7.379 1 98.31 429 ARG A C 1
ATOM 3340 O O . ARG A 1 429 ? 17.672 19.641 8.242 1 98.31 429 ARG A O 1
ATOM 3347 N N . VAL A 1 430 ? 19.406 19.609 6.812 1 98.69 430 VAL A N 1
ATOM 3348 C CA . VAL A 1 430 ? 19.812 20.984 7.043 1 98.69 430 VAL A CA 1
ATOM 3349 C C . VAL A 1 430 ? 18.969 21.922 6.199 1 98.69 430 VAL A C 1
ATOM 3351 O O . VAL A 1 430 ? 18.75 21.688 5.008 1 98.69 430 VAL A O 1
ATOM 3354 N N . THR A 1 431 ? 18.438 22.953 6.805 1 98.81 431 THR A N 1
ATOM 3355 C CA . THR A 1 431 ? 17.5 23.844 6.117 1 98.81 431 THR A CA 1
ATOM 3356 C C . THR A 1 431 ? 17.906 25.297 6.273 1 98.81 431 THR A C 1
ATOM 3358 O O . THR A 1 431 ? 18.297 25.734 7.359 1 98.81 431 THR A O 1
ATOM 3361 N N . ALA A 1 432 ? 17.812 26.062 5.164 1 98.81 432 ALA A N 1
ATOM 3362 C CA . ALA A 1 432 ? 18.297 27.438 5.172 1 98.81 432 ALA A CA 1
ATOM 3363 C C . ALA A 1 432 ? 17.219 28.406 4.727 1 98.81 432 ALA A C 1
ATOM 3365 O O . ALA A 1 432 ? 16.344 28.047 3.938 1 98.81 432 ALA A O 1
ATOM 3366 N N . THR A 1 433 ? 17.25 29.578 5.262 1 98.69 433 THR A N 1
ATOM 3367 C CA . THR A 1 433 ? 16.469 30.75 4.836 1 98.69 433 THR A CA 1
ATOM 3368 C C . THR A 1 433 ? 17.344 32 4.859 1 98.69 433 THR A C 1
ATOM 3370 O O . THR A 1 433 ? 18.422 32 5.445 1 98.69 433 THR A O 1
ATOM 3373 N N . ARG A 1 434 ? 16.906 33.031 4.137 1 98.44 434 ARG A N 1
ATOM 3374 C CA . ARG A 1 434 ? 17.688 34.281 4.074 1 98.44 434 ARG A CA 1
ATOM 3375 C C . ARG A 1 434 ? 16.781 35.469 3.777 1 98.44 434 ARG A C 1
ATOM 3377 O O . ARG A 1 434 ? 15.617 35.312 3.422 1 98.44 434 ARG A O 1
ATOM 3384 N N . ASP A 1 435 ? 17.344 36.594 4.016 1 97.56 435 ASP A N 1
ATOM 3385 C CA . ASP A 1 435 ? 16.719 37.844 3.549 1 97.56 435 ASP A CA 1
ATOM 3386 C C . ASP A 1 435 ? 16.984 38.062 2.061 1 97.56 435 ASP A C 1
ATOM 3388 O O . ASP A 1 435 ? 18.141 38 1.617 1 97.56 435 ASP A O 1
ATOM 3392 N N . SER A 1 436 ? 15.945 38.344 1.322 1 96.5 436 SER A N 1
ATOM 3393 C CA . SER A 1 436 ? 16.109 38.562 -0.112 1 96.5 436 SER A CA 1
ATOM 3394 C C . SER A 1 436 ? 16.953 39.781 -0.395 1 96.5 436 SER A C 1
ATOM 3396 O O . SER A 1 436 ? 17.578 39.906 -1.451 1 96.5 436 SER A O 1
ATOM 3398 N N . GLY A 1 437 ? 16.953 40.688 0.536 1 95.56 437 GLY A N 1
ATOM 3399 C CA . GLY A 1 437 ? 17.75 41.906 0.397 1 95.56 437 GLY A CA 1
ATOM 3400 C C . GLY A 1 437 ? 19.203 41.719 0.792 1 95.56 437 GLY A C 1
ATOM 3401 O O . GLY A 1 437 ? 20.016 42.625 0.608 1 95.56 437 GLY A O 1
ATOM 3402 N N . GLY A 1 438 ? 19.531 40.562 1.375 1 96.75 438 GLY A N 1
ATOM 3403 C CA . GLY A 1 438 ? 20.922 40.25 1.673 1 96.75 438 GLY A CA 1
ATOM 3404 C C . GLY A 1 438 ? 21.344 40.656 3.07 1 96.75 438 GLY A C 1
ATOM 3405 O O . GLY A 1 438 ? 22.531 40.625 3.395 1 96.75 438 GLY A O 1
ATOM 3406 N N . ASP A 1 439 ? 20.422 40.906 3.975 1 96.56 439 ASP A N 1
ATOM 3407 C CA . ASP A 1 439 ? 20.734 41.406 5.309 1 96.56 439 ASP A CA 1
ATOM 3408 C C . ASP A 1 439 ? 21.125 40.25 6.246 1 96.56 439 ASP A C 1
ATOM 3410 O O . ASP A 1 439 ? 21.797 40.469 7.258 1 96.56 439 ASP A O 1
ATOM 3414 N N . TRP A 1 440 ? 20.688 39.062 5.945 1 97.38 440 TRP A N 1
ATOM 3415 C CA . TRP A 1 440 ? 21.031 37.969 6.84 1 97.38 440 TRP A CA 1
ATOM 3416 C C . TRP A 1 440 ? 20.859 36.625 6.148 1 97.38 440 TRP A C 1
ATOM 3418 O O . TRP A 1 440 ? 20.172 36.531 5.129 1 97.38 440 TRP A O 1
ATOM 3428 N N . ILE A 1 441 ? 21.531 35.625 6.594 1 98.31 441 ILE A N 1
ATOM 3429 C CA . ILE A 1 441 ? 21.375 34.188 6.305 1 98.31 441 ILE A CA 1
ATOM 3430 C C . ILE A 1 441 ? 21.203 33.406 7.605 1 98.31 441 ILE A C 1
ATOM 3432 O O . ILE A 1 441 ? 21.906 33.656 8.586 1 98.31 441 ILE A O 1
ATOM 3436 N N . MET A 1 442 ? 20.25 32.562 7.66 1 98.75 442 MET A N 1
ATOM 3437 C CA . MET A 1 442 ? 20.109 31.609 8.773 1 98.75 442 MET A CA 1
ATOM 3438 C C . MET A 1 442 ? 20.062 30.172 8.266 1 98.75 442 MET A C 1
ATOM 3440 O O . MET A 1 442 ? 19.438 29.891 7.246 1 98.75 442 MET A O 1
ATOM 3444 N N . VAL A 1 443 ? 20.766 29.266 8.961 1 98.88 443 VAL A N 1
ATOM 3445 C CA . VAL A 1 443 ? 20.797 27.844 8.617 1 98.88 443 VAL A CA 1
ATOM 3446 C C . VAL A 1 443 ? 20.547 27 9.867 1 98.88 443 VAL A C 1
ATOM 3448 O O . VAL A 1 443 ? 21.297 27.094 10.836 1 98.88 443 VAL A O 1
ATOM 3451 N N . TYR A 1 444 ? 19.5 26.219 9.836 1 98.75 444 TYR A N 1
ATOM 3452 C CA . TYR A 1 444 ? 19.188 25.281 10.906 1 98.75 444 TYR A CA 1
ATOM 3453 C C . TYR A 1 444 ? 19.797 23.922 10.641 1 98.75 444 TYR A C 1
ATOM 3455 O O . TYR A 1 444 ? 19.641 23.359 9.547 1 98.75 444 TYR A O 1
ATOM 3463 N N . THR A 1 445 ? 20.469 23.359 11.594 1 98.38 445 THR A N 1
ATOM 3464 C CA . THR A 1 445 ? 21 22 11.523 1 98.38 445 THR A CA 1
ATOM 3465 C C . THR A 1 445 ? 20.547 21.172 12.719 1 98.38 445 THR A C 1
ATOM 3467 O O . THR A 1 445 ? 20.672 21.609 13.867 1 98.38 445 THR A O 1
ATOM 3470 N N . PRO A 1 446 ? 20 20.047 12.43 1 97.62 446 PRO A N 1
ATOM 3471 C CA . PRO A 1 446 ? 19.547 19.172 13.516 1 97.62 446 PRO A CA 1
ATOM 3472 C C . PRO A 1 446 ? 20.641 18.219 14 1 97.62 446 PRO A C 1
ATOM 3474 O O . PRO A 1 446 ? 20.438 17.5 14.984 1 97.62 446 PRO A O 1
ATOM 3477 N N . THR A 1 447 ? 21.844 18.141 13.406 1 95.44 447 THR A N 1
ATOM 3478 C CA . THR A 1 447 ? 22.75 17.031 13.633 1 95.44 447 THR A CA 1
ATOM 3479 C C . THR A 1 447 ? 24.031 17.5 14.312 1 95.44 447 THR A C 1
ATOM 3481 O O . THR A 1 447 ? 24.812 16.688 14.82 1 95.44 447 THR A O 1
ATOM 3484 N N . GLY A 1 448 ? 24.312 18.734 14.227 1 93.5 448 GLY A N 1
ATOM 3485 C CA . GLY A 1 448 ? 25.562 19.219 14.805 1 93.5 448 GLY A CA 1
ATOM 3486 C C . GLY A 1 448 ? 26.766 18.953 13.922 1 93.5 448 GLY A C 1
ATOM 3487 O O . GLY A 1 448 ? 27.891 19.312 14.281 1 93.5 448 GLY A O 1
ATOM 3488 N N . GLU A 1 449 ? 26.547 18.375 12.773 1 96 449 GLU A N 1
ATOM 3489 C CA . GLU A 1 449 ? 27.625 18.141 11.82 1 96 449 GLU A CA 1
ATOM 3490 C C . GLU A 1 449 ? 27.984 19.422 11.062 1 96 449 GLU A C 1
ATOM 3492 O O . GLU A 1 449 ? 27.125 20.281 10.844 1 96 449 GLU A O 1
ATOM 3497 N N . PRO A 1 450 ? 29.25 19.453 10.656 1 97.25 450 PRO A N 1
ATOM 3498 C CA . PRO A 1 450 ? 29.609 20.609 9.828 1 97.25 450 PRO A CA 1
ATOM 3499 C C . PRO A 1 450 ? 28.875 20.641 8.492 1 97.25 450 PRO A C 1
ATOM 3501 O O . PRO A 1 450 ? 28.516 19.594 7.957 1 97.25 450 PRO A O 1
ATOM 3504 N N . PHE A 1 451 ? 28.625 21.844 8.008 1 98.06 451 PHE A N 1
ATOM 3505 C CA . PHE A 1 451 ? 28 22.031 6.699 1 98.06 451 PHE A CA 1
ATOM 3506 C C . PHE A 1 451 ? 28.594 23.234 5.984 1 98.06 451 PHE A C 1
ATOM 3508 O O . PHE A 1 451 ? 29.281 24.047 6.602 1 98.06 451 PHE A O 1
ATOM 3515 N N . GLN A 1 452 ? 28.422 23.266 4.676 1 97.94 452 GLN A N 1
ATOM 3516 C CA . GLN A 1 452 ? 28.938 24.359 3.859 1 97.94 452 GLN A CA 1
ATOM 3517 C C . GLN A 1 452 ? 27.781 25.125 3.195 1 97.94 452 GLN A C 1
ATOM 3519 O O . GLN A 1 452 ? 26.812 24.516 2.748 1 97.94 452 GLN A O 1
ATOM 3524 N N . ILE A 1 453 ? 27.953 26.5 3.186 1 98.19 453 ILE A N 1
ATOM 3525 C CA . ILE A 1 453 ? 26.938 27.297 2.502 1 98.19 453 ILE A CA 1
ATOM 3526 C C . ILE A 1 453 ? 27.609 28.375 1.649 1 98.19 453 ILE A C 1
ATOM 3528 O O . ILE A 1 453 ? 28.734 28.766 1.925 1 98.19 453 ILE A O 1
ATOM 3532 N N . GLU A 1 454 ? 26.906 28.75 0.563 1 97.69 454 GLU A N 1
ATOM 3533 C CA . GLU A 1 454 ? 27.234 29.938 -0.214 1 97.69 454 GLU A CA 1
ATOM 3534 C C . GLU A 1 454 ? 26.766 31.203 0.503 1 97.69 454 GLU A C 1
ATOM 3536 O O . GLU A 1 454 ? 25.594 31.359 0.811 1 97.69 454 GLU A O 1
ATOM 3541 N N . THR A 1 455 ? 27.688 32.25 0.797 1 97.25 455 THR A N 1
ATOM 3542 C CA . THR A 1 455 ? 27.359 33.406 1.615 1 97.25 455 THR A CA 1
ATOM 3543 C C . THR A 1 455 ? 27.344 34.656 0.773 1 97.25 455 THR A C 1
ATOM 3545 O O . THR A 1 455 ? 27.172 35.781 1.304 1 97.25 455 THR A O 1
ATOM 3548 N N . LYS A 1 456 ? 27.422 34.594 -0.532 1 95 456 LYS A N 1
ATOM 3549 C CA . LYS A 1 456 ? 27.625 35.75 -1.42 1 95 456 LYS A CA 1
ATOM 3550 C C . LYS A 1 456 ? 26.391 36.656 -1.419 1 95 456 LYS A C 1
ATOM 3552 O O . LYS A 1 456 ? 26.453 37.781 -1.899 1 95 456 LYS A O 1
ATOM 3557 N N . SER A 1 457 ? 25.297 36.156 -0.941 1 95.62 457 SER A N 1
ATOM 3558 C CA . SER A 1 457 ? 24.078 36.969 -0.946 1 95.62 457 SER A CA 1
ATOM 3559 C C . SER A 1 457 ? 24.141 38.062 0.106 1 95.62 457 SER A C 1
ATOM 3561 O O . SER A 1 457 ? 23.328 39 0.083 1 95.62 457 SER A O 1
ATOM 3563 N N . LEU A 1 458 ? 25.016 37.969 1.118 1 96.5 458 LEU A N 1
ATOM 3564 C CA . LEU A 1 458 ? 25.172 39 2.129 1 96.5 458 LEU A CA 1
ATOM 3565 C C . LEU A 1 458 ? 25.719 40.281 1.511 1 96.5 458 LEU A C 1
ATOM 3567 O O . LEU A 1 458 ? 26.719 40.25 0.785 1 96.5 458 LEU A O 1
ATOM 3571 N N . ILE A 1 459 ? 25.156 41.406 1.853 1 93.69 459 ILE A N 1
ATOM 3572 C CA . ILE A 1 459 ? 25.422 42.656 1.121 1 93.69 459 ILE A CA 1
ATOM 3573 C C . ILE A 1 459 ? 26.578 43.406 1.775 1 93.69 459 ILE A C 1
ATOM 3575 O O . ILE A 1 459 ? 26.984 44.469 1.29 1 93.69 459 ILE A O 1
ATOM 3579 N N . SER A 1 460 ? 27.047 42.938 2.887 1 92.94 460 SER A N 1
ATOM 3580 C CA . SER A 1 460 ? 28.094 43.656 3.617 1 92.94 460 SER A CA 1
ATOM 3581 C C . SER A 1 460 ? 29.219 42.719 4.004 1 92.94 460 SER A C 1
ATOM 3583 O O . SER A 1 460 ? 29.016 41.5 4.145 1 92.94 460 SER A O 1
ATOM 3585 N N . CYS A 1 461 ? 30.375 43.25 4.176 1 92.94 461 CYS A N 1
ATOM 3586 C CA . CYS A 1 461 ? 31.516 42.5 4.695 1 92.94 461 CYS A CA 1
ATOM 3587 C C . CYS A 1 461 ? 31.516 42.5 6.219 1 92.94 461 CYS A C 1
ATOM 3589 O O . CYS A 1 461 ? 32.188 41.656 6.84 1 92.94 461 CYS A O 1
ATOM 3591 N N . ASP A 1 462 ? 30.891 43.438 6.75 1 94.62 462 ASP A N 1
ATOM 3592 C CA . ASP A 1 462 ? 30.719 43.469 8.203 1 94.62 462 ASP A CA 1
ATOM 3593 C C . ASP A 1 462 ? 29.547 42.594 8.633 1 94.62 462 ASP A C 1
ATOM 3595 O O . ASP A 1 462 ? 28.391 43 8.516 1 94.62 462 ASP A O 1
ATOM 3599 N N . VAL A 1 463 ? 29.922 41.406 9.047 1 96.06 463 VAL A N 1
ATOM 3600 C CA . VAL A 1 463 ? 28.906 40.406 9.383 1 96.06 463 VAL A CA 1
ATOM 3601 C C . VAL A 1 463 ? 29.078 39.938 10.82 1 96.06 463 VAL A C 1
ATOM 3603 O O . VAL A 1 463 ? 30.188 39.625 11.242 1 96.06 463 VAL A O 1
ATOM 3606 N N . GLU A 1 464 ? 28.047 40.062 11.609 1 96.88 464 GLU A N 1
ATOM 3607 C CA . GLU A 1 464 ? 28 39.406 12.93 1 96.88 464 GLU A CA 1
ATOM 3608 C C . GLU A 1 464 ? 27.531 37.969 12.828 1 96.88 464 GLU A C 1
ATOM 3610 O O . GLU A 1 464 ? 26.422 37.719 12.336 1 96.88 464 GLU A O 1
ATOM 3615 N N . ALA A 1 465 ? 28.359 37.062 13.305 1 97.94 465 ALA A N 1
ATOM 3616 C CA . ALA A 1 465 ? 28.047 35.656 13.242 1 97.94 465 ALA A CA 1
ATOM 3617 C C . ALA A 1 465 ? 27.75 35.094 14.633 1 97.94 465 ALA A C 1
ATOM 3619 O O . ALA A 1 465 ? 28.469 35.375 15.594 1 97.94 465 ALA A O 1
ATOM 3620 N N . SER A 1 466 ? 26.656 34.344 14.734 1 98.31 466 SER A N 1
ATOM 3621 C CA . SER A 1 466 ? 26.281 33.719 16 1 98.31 466 SER A CA 1
ATOM 3622 C C . SER A 1 466 ? 25.672 32.344 15.773 1 98.31 466 SER A C 1
ATOM 3624 O O . SER A 1 466 ? 25.109 32.062 14.703 1 98.31 466 SER A O 1
ATOM 3626 N N . TRP A 1 467 ? 25.875 31.469 16.734 1 98.38 467 TRP A N 1
ATOM 3627 C CA . TRP A 1 467 ? 25.062 30.266 16.891 1 98.38 467 TRP A CA 1
ATOM 3628 C C . TRP A 1 467 ? 23.875 30.531 17.812 1 98.38 467 TRP A C 1
ATOM 3630 O O . TRP A 1 467 ? 24.031 31.125 18.875 1 98.38 467 TRP A O 1
ATOM 3640 N N . TYR A 1 468 ? 22.734 30.203 17.344 1 98.31 468 TYR A N 1
ATOM 3641 C CA . TYR A 1 468 ? 21.484 30.328 18.078 1 98.31 468 TYR A CA 1
ATOM 3642 C C . TYR A 1 468 ? 21.016 28.969 18.594 1 98.31 468 TYR A C 1
ATOM 3644 O O . TYR A 1 468 ? 20.922 28.016 17.828 1 98.31 468 TYR A O 1
ATOM 3652 N N . ASP A 1 469 ? 20.781 28.859 19.906 1 97.75 469 ASP A N 1
ATOM 3653 C CA . ASP A 1 469 ? 20.328 27.625 20.562 1 97.75 469 ASP A CA 1
ATOM 3654 C C . ASP A 1 469 ? 18.812 27.469 20.453 1 97.75 469 ASP A C 1
ATOM 3656 O O . ASP A 1 469 ? 18.062 28.219 21.094 1 97.75 469 ASP A O 1
ATOM 3660 N N . PRO A 1 470 ? 18.375 26.484 19.703 1 97.44 470 PRO A N 1
ATOM 3661 C CA . PRO A 1 470 ? 16.938 26.297 19.516 1 97.44 470 PRO A CA 1
ATOM 3662 C C . PRO A 1 470 ? 16.219 25.875 20.797 1 97.44 470 PRO A C 1
ATOM 3664 O O . PRO A 1 470 ? 14.984 25.875 20.844 1 97.44 470 PRO A O 1
ATOM 3667 N N . LEU A 1 471 ? 16.891 25.547 21.891 1 96.69 471 LEU A N 1
ATOM 3668 C CA . LEU A 1 471 ? 16.266 25.094 23.125 1 96.69 471 LEU A CA 1
ATOM 3669 C C . LEU A 1 471 ? 16.141 26.25 24.125 1 96.69 471 LEU A C 1
ATOM 3671 O O . LEU A 1 471 ? 15.258 26.219 25 1 96.69 471 LEU A O 1
ATOM 3675 N N . SER A 1 472 ? 17 27.25 23.938 1 95.94 472 SER A N 1
ATOM 3676 C CA . SER A 1 472 ? 17.016 28.297 24.969 1 95.94 472 SER A CA 1
ATOM 3677 C C . SER A 1 472 ? 16.766 29.672 24.344 1 95.94 472 SER A C 1
ATOM 3679 O O . SER A 1 472 ? 16.484 30.625 25.062 1 95.94 472 SER A O 1
ATOM 3681 N N . GLY A 1 473 ? 17 29.844 23.078 1 97.5 473 GLY A N 1
ATOM 3682 C CA . GLY A 1 473 ? 16.875 31.141 22.438 1 97.5 473 GLY A CA 1
ATOM 3683 C C . GLY A 1 473 ? 18.094 32.031 22.641 1 97.5 473 GLY A C 1
ATOM 3684 O O . GLY A 1 473 ? 18.062 33.219 22.344 1 97.5 473 GLY A O 1
ATOM 3685 N N . ALA A 1 474 ? 19.172 31.406 23.094 1 97.5 474 ALA A N 1
ATOM 3686 C CA . ALA A 1 474 ? 20.375 32.188 23.375 1 97.5 474 ALA A CA 1
ATOM 3687 C C . ALA A 1 474 ? 21.266 32.281 22.125 1 97.5 474 ALA A C 1
ATOM 3689 O O . ALA A 1 474 ? 21.406 31.297 21.391 1 97.5 474 ALA A O 1
ATOM 3690 N N . TYR A 1 475 ? 21.891 33.5 21.984 1 97.88 475 TYR A N 1
ATOM 3691 C CA . TYR A 1 475 ? 22.891 33.688 20.938 1 97.88 475 TYR A CA 1
ATOM 3692 C C . TYR A 1 475 ? 24.297 33.531 21.5 1 97.88 475 TYR A C 1
ATOM 3694 O O . TYR A 1 475 ? 24.578 33.938 22.625 1 97.88 475 TYR A O 1
ATOM 3702 N N . SER A 1 476 ? 25.141 32.875 20.75 1 97.56 476 SER A N 1
ATOM 3703 C CA . SER A 1 476 ? 26.578 32.844 21.016 1 97.56 476 SER A CA 1
ATOM 3704 C C . SER A 1 476 ? 27.391 33.344 19.828 1 97.56 476 SER A C 1
ATOM 3706 O O . SER A 1 476 ? 27.547 32.625 18.828 1 97.56 476 SER A O 1
ATOM 3708 N N . GLN A 1 477 ? 28 34.469 20.031 1 97.56 477 GLN A N 1
ATOM 3709 C CA . GLN A 1 477 ? 28.766 35.094 18.938 1 97.56 477 GLN A CA 1
ATOM 3710 C C . GLN A 1 477 ? 30.094 34.344 18.734 1 97.56 477 GLN A C 1
ATOM 3712 O O . GLN A 1 477 ? 30.672 33.812 19.688 1 97.56 477 GLN A O 1
ATOM 3717 N N . PHE A 1 478 ? 30.562 34.281 17.516 1 96.88 478 PHE A N 1
ATOM 3718 C CA . PHE A 1 478 ? 31.891 33.75 17.203 1 96.88 478 PHE A CA 1
ATOM 3719 C C . PHE A 1 478 ? 32.562 34.594 16.141 1 96.88 478 PHE A C 1
ATOM 3721 O O . PHE A 1 478 ? 31.922 35.406 15.453 1 96.88 478 PHE A O 1
ATOM 3728 N N . SER A 1 479 ? 33.906 34.5 16.031 1 94.38 479 SER A N 1
ATOM 3729 C CA . SER A 1 479 ? 34.688 35.281 15.055 1 94.38 479 SER A CA 1
ATOM 3730 C C . SER A 1 479 ? 34.438 34.75 13.641 1 94.38 479 SER A C 1
ATOM 3732 O O . SER A 1 479 ? 34.469 33.562 13.391 1 94.38 479 SER A O 1
ATOM 3734 N N . TYR A 1 480 ? 34.094 35.719 12.805 1 92.81 480 TYR A N 1
ATOM 3735 C CA . TYR A 1 480 ? 33.75 35.406 11.414 1 92.81 480 TYR A CA 1
ATOM 3736 C C . TYR A 1 480 ? 34.188 36.531 10.5 1 92.81 480 TYR A C 1
ATOM 3738 O O . TYR A 1 480 ? 34 37.719 10.828 1 92.81 480 TYR A O 1
ATOM 3746 N N . THR A 1 481 ? 34.906 36.188 9.422 1 90.5 481 THR A N 1
ATOM 3747 C CA . THR A 1 481 ? 35.281 37.156 8.391 1 90.5 481 THR A CA 1
ATOM 3748 C C . THR A 1 481 ? 34.562 36.875 7.082 1 90.5 481 THR A C 1
ATOM 3750 O O . THR A 1 481 ? 34.75 35.812 6.477 1 90.5 481 THR A O 1
ATOM 3753 N N . GLN A 1 482 ? 33.781 37.781 6.609 1 91.5 482 GLN A N 1
ATOM 3754 C CA . GLN A 1 482 ? 32.969 37.594 5.418 1 91.5 482 GLN A CA 1
ATOM 3755 C C . GLN A 1 482 ? 33.75 37.875 4.148 1 91.5 482 GLN A C 1
ATOM 3757 O O . GLN A 1 482 ? 33.688 37.094 3.195 1 91.5 482 GLN A O 1
ATOM 3762 N N . CYS A 1 483 ? 34.438 39.125 4.309 1 86.19 483 CYS A N 1
ATOM 3763 C CA . CYS A 1 483 ? 35.156 39.531 3.119 1 86.19 483 CYS A CA 1
ATOM 3764 C C . CYS A 1 483 ? 36.656 39.344 3.311 1 86.19 483 CYS A C 1
ATOM 3766 O O . CYS A 1 483 ? 37.188 39.469 4.418 1 86.19 483 CYS A O 1
ATOM 3768 N N . GLY A 1 484 ? 37.375 38.781 2.471 1 74.06 484 GLY A N 1
ATOM 3769 C CA . GLY A 1 484 ? 38.812 38.562 2.523 1 74.06 484 GLY A CA 1
ATOM 3770 C C . GLY A 1 484 ? 39.344 37.594 1.464 1 74.06 484 GLY A C 1
ATOM 3771 O O . GLY A 1 484 ? 40.281 37.906 0.742 1 74.06 484 GLY A O 1
ATOM 3772 N N . GLU A 1 485 ? 38.781 36.469 1.662 1 69 485 GLU A N 1
ATOM 3773 C CA . GLU A 1 485 ? 39.219 35.5 0.647 1 69 485 GLU A CA 1
ATOM 3774 C C . GLU A 1 485 ? 38.188 35.438 -0.497 1 69 485 GLU A C 1
ATOM 3776 O O . GLU A 1 485 ? 37.062 35.906 -0.356 1 69 485 GLU A O 1
ATOM 3781 N N . SER A 1 486 ? 38.656 35.188 -1.688 1 76.5 486 SER A N 1
ATOM 3782 C CA . SER A 1 486 ? 37.844 35.062 -2.889 1 76.5 486 SER A CA 1
ATOM 3783 C C . SER A 1 486 ? 36.844 33.906 -2.768 1 76.5 486 SER A C 1
ATOM 3785 O O . SER A 1 486 ? 36 33.719 -3.656 1 76.5 486 SER A O 1
ATOM 3787 N N . VAL A 1 487 ? 36.781 33.375 -1.505 1 84.31 487 VAL A N 1
ATOM 3788 C CA . VAL A 1 487 ? 35.906 32.188 -1.359 1 84.31 487 VAL A CA 1
ATOM 3789 C C . VAL A 1 487 ? 34.594 32.594 -0.753 1 84.31 487 VAL A C 1
ATOM 3791 O O . VAL A 1 487 ? 34.531 33.25 0.301 1 84.31 487 VAL A O 1
ATOM 3794 N N . THR A 1 488 ? 33.469 32.25 -1.422 1 90.81 488 THR A N 1
ATOM 3795 C CA . THR A 1 488 ? 32.156 32.625 -0.964 1 90.81 488 THR A CA 1
ATOM 3796 C C . THR A 1 488 ? 31.422 31.438 -0.347 1 90.81 488 THR A C 1
ATOM 3798 O O . THR A 1 488 ? 30.406 31.609 0.337 1 90.81 488 THR A O 1
ATOM 3801 N N . VAL A 1 489 ? 31.906 30.25 -0.586 1 96 489 VAL A N 1
ATOM 3802 C CA . VAL A 1 489 ? 31.422 29.062 0.094 1 96 489 VAL A CA 1
ATOM 3803 C C . VAL A 1 489 ? 32.219 28.828 1.382 1 96 489 VAL A C 1
ATOM 3805 O O . VAL A 1 489 ? 33.438 28.688 1.349 1 96 489 VAL A O 1
ATOM 3808 N N . LYS A 1 490 ? 31.594 28.812 2.51 1 95.75 490 LYS A N 1
ATOM 3809 C CA . LYS A 1 490 ? 32.219 28.719 3.818 1 95.75 490 LYS A CA 1
ATOM 3810 C C . LYS A 1 490 ? 31.719 27.516 4.594 1 95.75 490 LYS A C 1
ATOM 3812 O O . LYS A 1 490 ? 30.562 27.094 4.422 1 95.75 490 LYS A O 1
ATOM 3817 N N . THR A 1 491 ? 32.594 26.938 5.43 1 96.44 491 THR A N 1
ATOM 3818 C CA . THR A 1 491 ? 32.25 25.812 6.293 1 96.44 491 THR A CA 1
ATOM 3819 C C . THR A 1 491 ? 31.922 26.297 7.707 1 96.44 491 THR A C 1
ATOM 3821 O O . THR A 1 491 ? 32.656 27.109 8.266 1 96.44 491 THR A O 1
ATOM 3824 N N . PHE A 1 492 ? 30.859 25.797 8.219 1 97.62 492 PHE A N 1
ATOM 3825 C CA . PHE A 1 492 ? 30.469 26.125 9.586 1 97.62 492 PHE A CA 1
ATOM 3826 C C . PHE A 1 492 ? 30.328 24.859 10.422 1 97.62 492 PHE A C 1
ATOM 3828 O O . PHE A 1 492 ? 29.688 23.906 10 1 97.62 492 PHE A O 1
ATOM 3835 N N . THR A 1 493 ? 30.875 24.859 11.609 1 97.44 493 THR A N 1
ATOM 3836 C CA . THR A 1 493 ? 30.797 23.75 12.547 1 97.44 493 THR A CA 1
ATOM 3837 C C . THR A 1 493 ? 30.047 24.156 13.805 1 97.44 493 THR A C 1
ATOM 3839 O O . THR A 1 493 ? 30.516 24.969 14.586 1 97.44 493 THR A O 1
ATOM 3842 N N . PRO A 1 494 ? 28.906 23.531 14.016 1 97.25 494 PRO A N 1
ATOM 3843 C CA . PRO A 1 494 ? 28.156 23.875 15.227 1 97.25 494 PRO A CA 1
ATOM 3844 C C . PRO A 1 494 ? 28.906 23.5 16.5 1 97.25 494 PRO A C 1
ATOM 3846 O O . PRO A 1 494 ? 29.75 22.594 16.484 1 97.25 494 PRO A O 1
ATOM 3849 N N . PRO A 1 495 ? 28.547 24.219 17.578 1 95.62 495 PRO A N 1
ATOM 3850 C CA . PRO A 1 495 ? 29.125 23.844 18.875 1 95.62 495 PRO A CA 1
ATOM 3851 C C . PRO A 1 495 ? 28.719 22.438 19.328 1 95.62 495 PRO A C 1
ATOM 3853 O O . PRO A 1 495 ? 27.656 21.953 18.938 1 95.62 495 PRO A O 1
ATOM 3856 N N . THR A 1 496 ? 29.625 21.828 20.016 1 92.25 496 THR A N 1
ATOM 3857 C CA . THR A 1 496 ? 29.281 20.547 20.641 1 92.25 496 THR A CA 1
ATOM 3858 C C . THR A 1 496 ? 28.797 20.781 22.078 1 92.25 496 THR A C 1
ATOM 3860 O O . THR A 1 496 ? 29.453 21.453 22.859 1 92.25 496 THR A O 1
ATOM 3863 N N . THR A 1 497 ? 27.594 20.312 22.25 1 87.19 497 THR A N 1
ATOM 3864 C CA . THR A 1 497 ? 27.047 20.359 23.609 1 87.19 497 THR A CA 1
ATOM 3865 C C . THR A 1 497 ? 26.516 19 24.031 1 87.19 497 THR A C 1
ATOM 3867 O O . THR A 1 497 ? 26.297 18.125 23.188 1 87.19 497 THR A O 1
ATOM 3870 N N . SER A 1 498 ? 26.453 18.703 25.391 1 83.12 498 SER A N 1
ATOM 3871 C CA . SER A 1 498 ? 25.984 17.406 25.891 1 83.12 498 SER A CA 1
ATOM 3872 C C . SER A 1 498 ? 24.469 17.297 25.781 1 83.12 498 SER A C 1
ATOM 3874 O O . SER A 1 498 ? 23.922 16.188 25.766 1 83.12 498 SER A O 1
ATOM 3876 N N . GLY A 1 499 ? 23.797 18.234 25.516 1 83.69 499 GLY A N 1
ATOM 3877 C CA . GLY A 1 499 ? 22.359 18.188 25.672 1 83.69 499 GLY A CA 1
ATOM 3878 C C . GLY A 1 499 ? 21.609 18.078 24.344 1 83.69 499 GLY A C 1
ATOM 3879 O O . GLY A 1 499 ? 20.5 17.562 24.297 1 83.69 499 GLY A O 1
ATOM 3880 N N . HIS A 1 500 ? 22.125 18.625 23.344 1 89.69 500 HIS A N 1
ATOM 3881 C CA . HIS A 1 500 ? 21.453 18.562 22.047 1 89.69 500 HIS A CA 1
ATOM 3882 C C . HIS A 1 500 ? 22.438 18.828 20.906 1 89.69 500 HIS A C 1
ATOM 3884 O O . HIS A 1 500 ? 23.547 19.312 21.141 1 89.69 500 HIS A O 1
ATOM 3890 N N . ALA A 1 501 ? 22.047 18.453 19.734 1 95.06 501 ALA A N 1
ATOM 3891 C CA . ALA A 1 501 ? 22.891 18.609 18.547 1 95.06 501 ALA A CA 1
ATOM 3892 C C . ALA A 1 501 ? 22.344 19.703 17.641 1 95.06 501 ALA A C 1
ATOM 3894 O O . ALA A 1 501 ? 22.984 20.062 16.641 1 95.06 501 ALA A O 1
ATOM 3895 N N . GLU A 1 502 ? 21.219 20.312 17.938 1 97.75 502 GLU A N 1
ATOM 3896 C CA . GLU A 1 502 ? 20.562 21.281 17.078 1 97.75 502 GLU A CA 1
ATOM 3897 C C . GLU A 1 502 ? 21.156 22.672 17.25 1 97.75 502 GLU A C 1
ATOM 3899 O O . GLU A 1 502 ? 21.438 23.094 18.375 1 97.75 502 GLU A O 1
ATOM 3904 N N . TRP A 1 503 ? 21.312 23.344 16.141 1 98.44 503 TRP A N 1
ATOM 3905 C CA . TRP A 1 503 ? 21.797 24.734 16.172 1 98.44 503 TRP A CA 1
ATOM 3906 C C . TRP A 1 503 ? 21.25 25.516 14.984 1 98.44 503 TRP A C 1
ATOM 3908 O O . TRP A 1 503 ? 20.859 24.922 13.969 1 98.44 503 TRP A O 1
ATOM 3918 N N . VAL A 1 504 ? 21.25 26.797 15.117 1 98.75 504 VAL A N 1
ATOM 3919 C CA . VAL A 1 504 ? 20.984 27.703 14.008 1 98.75 504 VAL A CA 1
ATOM 3920 C C . VAL A 1 504 ? 22.156 28.641 13.797 1 98.75 504 VAL A C 1
ATOM 3922 O O . VAL A 1 504 ? 22.562 29.359 14.719 1 98.75 504 VAL A O 1
ATOM 3925 N N . LEU A 1 505 ? 22.703 28.547 12.602 1 98.75 505 LEU A N 1
ATOM 3926 C CA . LEU A 1 505 ? 23.672 29.578 12.195 1 98.75 505 LEU A CA 1
ATOM 3927 C C . LEU A 1 505 ? 22.953 30.875 11.836 1 98.75 505 LEU A C 1
ATOM 3929 O O . LEU A 1 505 ? 22 30.875 11.062 1 98.75 505 LEU A O 1
ATOM 3933 N N . VAL A 1 506 ? 23.422 31.969 12.422 1 98.5 506 VAL A N 1
ATOM 3934 C CA . VAL A 1 506 ? 22.891 33.281 12.109 1 98.5 506 VAL A CA 1
ATOM 3935 C C . VAL A 1 506 ? 24 34.219 11.641 1 98.5 506 VAL A C 1
ATOM 3937 O O . VAL A 1 506 ? 24.938 34.5 12.398 1 98.5 506 VAL A O 1
ATOM 3940 N N . LEU A 1 507 ? 23.922 34.594 10.414 1 97.94 507 LEU A N 1
ATOM 3941 C CA . LEU A 1 507 ? 24.797 35.625 9.852 1 97.94 507 LEU A CA 1
ATOM 3942 C C . LEU A 1 507 ? 24.031 36.906 9.57 1 97.94 507 LEU A C 1
ATOM 3944 O O . LEU A 1 507 ? 23.172 36.938 8.695 1 97.94 507 LEU A O 1
ATOM 3948 N N . ASP A 1 508 ? 24.375 37.969 10.305 1 96.62 508 ASP A N 1
ATOM 3949 C CA . ASP A 1 508 ? 23.719 39.281 10.156 1 96.62 508 ASP A CA 1
ATOM 3950 C C . ASP A 1 508 ? 24.672 40.281 9.547 1 96.62 508 ASP A C 1
ATOM 3952 O O . ASP A 1 508 ? 25.719 40.594 10.125 1 96.62 508 ASP A O 1
ATOM 3956 N N . ALA A 1 509 ? 24.297 40.781 8.461 1 94.94 509 ALA A N 1
ATOM 3957 C CA . ALA A 1 509 ? 25.047 41.906 7.887 1 94.94 509 ALA A CA 1
ATOM 3958 C C . ALA A 1 509 ? 24.859 43.188 8.695 1 94.94 509 ALA A C 1
ATOM 3960 O O . ALA A 1 509 ? 23.719 43.531 9.039 1 94.94 509 ALA A O 1
ATOM 3961 N N . ILE A 1 510 ? 25.938 43.781 9.055 1 89.12 510 ILE A N 1
ATOM 3962 C CA . ILE A 1 510 ? 25.891 45.031 9.805 1 89.12 510 ILE A CA 1
ATOM 3963 C C . ILE A 1 510 ? 26.031 46.219 8.844 1 89.12 510 ILE A C 1
ATOM 3965 O O . ILE A 1 510 ? 26.906 46.219 7.969 1 89.12 510 ILE A O 1
ATOM 3969 N N . HIS A 1 511 ? 25 47.094 8.844 1 77.25 511 HIS A N 1
ATOM 3970 C CA . HIS A 1 511 ? 25.062 48.281 8.031 1 77.25 511 HIS A CA 1
ATOM 3971 C C . HIS A 1 511 ? 25.688 49.438 8.82 1 77.25 511 HIS A C 1
ATOM 3973 O O . HIS A 1 511 ? 25.594 49.5 10.047 1 77.25 511 HIS A O 1
ATOM 3979 N N . MET B 1 1 ? 68.125 -57.781 -46.531 1 31.23 1 MET B N 1
ATOM 3980 C CA . MET B 1 1 ? 67.25 -57.969 -45.375 1 31.23 1 MET B CA 1
ATOM 3981 C C . MET B 1 1 ? 66 -57.125 -45.5 1 31.23 1 MET B C 1
ATOM 3983 O O . MET B 1 1 ? 66.062 -55.938 -45.781 1 31.23 1 MET B O 1
ATOM 3987 N N . LEU B 1 2 ? 64.812 -57.781 -45.656 1 36.59 2 LEU B N 1
ATOM 3988 C CA . LEU B 1 2 ? 63.406 -57.5 -45.906 1 36.59 2 LEU B CA 1
ATOM 3989 C C . LEU B 1 2 ? 62.75 -56.875 -44.656 1 36.59 2 LEU B C 1
ATOM 3991 O O . LEU B 1 2 ? 62.688 -57.531 -43.625 1 36.59 2 LEU B O 1
ATOM 3995 N N . LEU B 1 3 ? 62.969 -55.625 -44.375 1 28.58 3 LEU B N 1
ATOM 3996 C CA . LEU B 1 3 ? 62.281 -55.062 -43.219 1 28.58 3 LEU B CA 1
ATOM 3997 C C . LEU B 1 3 ? 60.781 -55.219 -43.344 1 28.58 3 LEU B C 1
ATOM 3999 O O . LEU B 1 3 ? 60.219 -54.844 -44.375 1 28.58 3 LEU B O 1
ATOM 4003 N N . LYS B 1 4 ? 60.25 -56.094 -42.469 1 42.56 4 LYS B N 1
ATOM 4004 C CA . LYS B 1 4 ? 58.906 -56.406 -42.062 1 42.56 4 LYS B CA 1
ATOM 4005 C C . LYS B 1 4 ? 58.125 -55.156 -41.656 1 42.56 4 LYS B C 1
ATOM 4007 O O . LYS B 1 4 ? 58.531 -54.469 -40.719 1 42.56 4 LYS B O 1
ATOM 4012 N N . SER B 1 5 ? 57.562 -54.312 -42.562 1 32.84 5 SER B N 1
ATOM 4013 C CA . SER B 1 5 ? 56.75 -53.125 -42.188 1 32.84 5 SER B CA 1
ATOM 4014 C C . SER B 1 5 ? 55.469 -53.531 -41.469 1 32.84 5 SER B C 1
ATOM 4016 O O . SER B 1 5 ? 54.656 -54.281 -42.031 1 32.84 5 SER B O 1
ATOM 4018 N N . ALA B 1 6 ? 55.531 -53.844 -40.156 1 46.28 6 ALA B N 1
ATOM 4019 C CA . ALA B 1 6 ? 54.312 -54.094 -39.406 1 46.28 6 ALA B CA 1
ATOM 4020 C C . ALA B 1 6 ? 53.375 -52.906 -39.5 1 46.28 6 ALA B C 1
ATOM 4022 O O . ALA B 1 6 ? 53.75 -51.781 -39.156 1 46.28 6 ALA B O 1
ATOM 4023 N N . LEU B 1 7 ? 52.25 -52.969 -40.219 1 40.22 7 LEU B N 1
ATOM 4024 C CA . LEU B 1 7 ? 51.094 -52.094 -40.281 1 40.22 7 LEU B CA 1
ATOM 4025 C C . LEU B 1 7 ? 50.375 -52.062 -38.938 1 40.22 7 LEU B C 1
ATOM 4027 O O . LEU B 1 7 ? 49.844 -53.094 -38.5 1 40.22 7 LEU B O 1
ATOM 4031 N N . PHE B 1 8 ? 50.812 -51.375 -37.938 1 40.78 8 PHE B N 1
ATOM 4032 C CA . PHE B 1 8 ? 50 -51.156 -36.719 1 40.78 8 PHE B CA 1
ATOM 4033 C C . PHE B 1 8 ? 48.625 -50.594 -37.062 1 40.78 8 PHE B C 1
ATOM 4035 O O . PHE B 1 8 ? 48.531 -49.562 -37.75 1 40.78 8 PHE B O 1
ATOM 4042 N N . TYR B 1 9 ? 47.594 -51.438 -37.125 1 36.91 9 TYR B N 1
ATOM 4043 C CA . TYR B 1 9 ? 46.188 -51.031 -37.188 1 36.91 9 TYR B CA 1
ATOM 4044 C C . TYR B 1 9 ? 45.812 -50.156 -36 1 36.91 9 TYR B C 1
ATOM 4046 O O . TYR B 1 9 ? 45.906 -50.594 -34.844 1 36.91 9 TYR B O 1
ATOM 4054 N N . ILE B 1 10 ? 45.969 -48.875 -36.062 1 42.12 10 ILE B N 1
ATOM 4055 C CA . ILE B 1 10 ? 45.406 -47.938 -35.094 1 42.12 10 ILE B CA 1
ATOM 4056 C C . ILE B 1 10 ? 43.875 -48.094 -35.062 1 42.12 10 ILE B C 1
ATOM 4058 O O . ILE B 1 10 ? 43.219 -47.812 -36.062 1 42.12 10 ILE B O 1
ATOM 4062 N N . ALA B 1 11 ? 43.344 -49 -34.188 1 43.38 11 ALA B N 1
ATOM 4063 C CA . ALA B 1 11 ? 41.938 -49 -33.875 1 43.38 11 ALA B CA 1
ATOM 4064 C C . ALA B 1 11 ? 41.469 -47.594 -33.438 1 43.38 11 ALA B C 1
ATOM 4066 O O . ALA B 1 11 ? 41.938 -47.094 -32.438 1 43.38 11 ALA B O 1
ATOM 4067 N N . LEU B 1 12 ? 40.969 -46.75 -34.312 1 42.59 12 LEU B N 1
ATOM 4068 C CA . LEU B 1 12 ? 40.281 -45.531 -33.938 1 42.59 12 LEU B CA 1
ATOM 4069 C C . LEU B 1 12 ? 39.156 -45.812 -32.969 1 42.59 12 LEU B C 1
ATOM 4071 O O . LEU B 1 12 ? 38.281 -46.625 -33.25 1 42.59 12 LEU B O 1
ATOM 4075 N N . PRO B 1 13 ? 39.312 -45.656 -31.672 1 40.41 13 PRO B N 1
ATOM 4076 C CA . PRO B 1 13 ? 38.125 -45.781 -30.828 1 40.41 13 PRO B CA 1
ATOM 4077 C C . PRO B 1 13 ? 36.906 -45.094 -31.422 1 40.41 13 PRO B C 1
ATOM 4079 O O . PRO B 1 13 ? 37 -43.938 -31.844 1 40.41 13 PRO B O 1
ATOM 4082 N N . ILE B 1 14 ? 36.031 -45.812 -32.094 1 37.81 14 ILE B N 1
ATOM 4083 C CA . ILE B 1 14 ? 34.719 -45.219 -32.406 1 37.81 14 ILE B CA 1
ATOM 4084 C C . ILE B 1 14 ? 34.156 -44.5 -31.156 1 37.81 14 ILE B C 1
ATOM 4086 O O . ILE B 1 14 ? 33.875 -45.156 -30.141 1 37.81 14 ILE B O 1
ATOM 4090 N N . LEU B 1 15 ? 34.594 -43.375 -30.875 1 40.5 15 LEU B N 1
ATOM 4091 C CA . LEU B 1 15 ? 33.781 -42.594 -29.969 1 40.5 15 LEU B CA 1
ATOM 4092 C C . LEU B 1 15 ? 32.312 -42.812 -30.234 1 40.5 15 LEU B C 1
ATOM 4094 O O . LEU B 1 15 ? 31.781 -42.344 -31.25 1 40.5 15 LEU B O 1
ATOM 4098 N N . GLN B 1 16 ? 31.797 -43.969 -29.906 1 36.62 16 GLN B N 1
ATOM 4099 C CA . GLN B 1 16 ? 30.344 -44.062 -29.875 1 36.62 16 GLN B CA 1
ATOM 4100 C C . GLN B 1 16 ? 29.719 -42.75 -29.328 1 36.62 16 GLN B C 1
ATOM 4102 O O . GLN B 1 16 ? 29.906 -42.406 -28.172 1 36.62 16 GLN B O 1
ATOM 4107 N N . ALA B 1 17 ? 29.578 -41.844 -30.125 1 42.81 17 ALA B N 1
ATOM 4108 C CA . ALA B 1 17 ? 28.672 -40.75 -29.781 1 42.81 17 ALA B CA 1
ATOM 4109 C C . ALA B 1 17 ? 27.422 -41.281 -29.094 1 42.81 17 ALA B C 1
ATOM 4111 O O . ALA B 1 17 ? 26.609 -42 -29.703 1 42.81 17 ALA B O 1
ATOM 4112 N N . ILE B 1 18 ? 27.469 -41.688 -27.891 1 45.75 18 ILE B N 1
ATOM 4113 C CA . ILE B 1 18 ? 26.266 -41.969 -27.109 1 45.75 18 ILE B CA 1
ATOM 4114 C C . ILE B 1 18 ? 25.141 -41.031 -27.531 1 45.75 18 ILE B C 1
ATOM 4116 O O . ILE B 1 18 ? 25.297 -39.812 -27.453 1 45.75 18 ILE B O 1
ATOM 4120 N N . ALA B 1 19 ? 24.297 -41.438 -28.375 1 51.03 19 ALA B N 1
ATOM 4121 C CA . ALA B 1 19 ? 23.125 -40.688 -28.859 1 51.03 19 ALA B CA 1
ATOM 4122 C C . ALA B 1 19 ? 22.328 -40.094 -27.703 1 51.03 19 ALA B C 1
ATOM 4124 O O . ALA B 1 19 ? 21.891 -40.844 -26.812 1 51.03 19 ALA B O 1
ATOM 4125 N N . ALA B 1 20 ? 22.5 -38.812 -27.375 1 64.5 20 ALA B N 1
ATOM 4126 C CA . ALA B 1 20 ? 21.688 -38.062 -26.422 1 64.5 20 ALA B CA 1
ATOM 4127 C C . ALA B 1 20 ? 20.203 -38.438 -26.562 1 64.5 20 ALA B C 1
ATOM 4129 O O . ALA B 1 20 ? 19.734 -38.688 -27.672 1 64.5 20 ALA B O 1
ATOM 4130 N N . TRP B 1 21 ? 19.562 -38.906 -25.438 1 82.12 21 TRP B N 1
ATOM 4131 C CA . TRP B 1 21 ? 18.141 -39.188 -25.406 1 82.12 21 TRP B CA 1
ATOM 4132 C C . TRP B 1 21 ? 17.344 -38.125 -26.172 1 82.12 21 TRP B C 1
ATOM 4134 O O . TRP B 1 21 ? 17.625 -36.938 -26.047 1 82.12 21 TRP B O 1
ATOM 4144 N N . GLN B 1 22 ? 16.531 -38.656 -27.109 1 90.19 22 GLN B N 1
ATOM 4145 C CA . GLN B 1 22 ? 15.633 -37.781 -27.844 1 90.19 22 GLN B CA 1
ATOM 4146 C C . GLN B 1 22 ? 14.219 -37.812 -27.266 1 90.19 22 GLN B C 1
ATOM 4148 O O . GLN B 1 22 ? 13.672 -38.875 -27.016 1 90.19 22 GLN B O 1
ATOM 4153 N N . VAL B 1 23 ? 13.594 -36.781 -26.969 1 95.88 23 VAL B N 1
ATOM 4154 C CA . VAL B 1 23 ? 12.234 -36.688 -26.438 1 95.88 23 VAL B CA 1
ATOM 4155 C C . VAL B 1 23 ? 11.25 -37.312 -27.406 1 95.88 23 VAL B C 1
ATOM 4157 O O . VAL B 1 23 ? 11.172 -36.938 -28.578 1 95.88 23 VAL B O 1
ATOM 4160 N N . PRO B 1 24 ? 10.539 -38.312 -26.984 1 95.5 24 PRO B N 1
ATOM 4161 C CA . PRO B 1 24 ? 9.617 -39 -27.906 1 95.5 24 PRO B CA 1
ATOM 4162 C C . PRO B 1 24 ? 8.375 -38.156 -28.203 1 95.5 24 PRO B C 1
ATOM 4164 O O . PRO B 1 24 ? 7.996 -37.281 -27.406 1 95.5 24 PRO B O 1
ATOM 4167 N N . ALA B 1 25 ? 7.699 -38.406 -29.297 1 94.38 25 ALA B N 1
ATOM 4168 C CA . ALA B 1 25 ? 6.492 -37.688 -29.703 1 94.38 25 ALA B CA 1
ATOM 4169 C C . ALA B 1 25 ? 5.371 -37.875 -28.688 1 94.38 25 ALA B C 1
ATOM 4171 O O . ALA B 1 25 ? 4.531 -37 -28.516 1 94.38 25 ALA B O 1
ATOM 4172 N N . GLU B 1 26 ? 5.375 -39.031 -27.984 1 96.06 26 GLU B N 1
ATOM 4173 C CA . GLU B 1 26 ? 4.367 -39.344 -26.969 1 96.06 26 GLU B CA 1
ATOM 4174 C C . GLU B 1 26 ? 4.441 -38.375 -25.797 1 96.06 26 GLU B C 1
ATOM 4176 O O . GLU B 1 26 ? 3.523 -38.312 -24.984 1 96.06 26 GLU B O 1
ATOM 4181 N N . TYR B 1 27 ? 5.496 -37.594 -25.766 1 97.31 27 TYR B N 1
ATOM 4182 C CA . TYR B 1 27 ? 5.688 -36.625 -24.719 1 97.31 27 TYR B CA 1
ATOM 4183 C C . TYR B 1 27 ? 4.719 -35.438 -24.875 1 97.31 27 TYR B C 1
ATOM 4185 O O . TYR B 1 27 ? 4.445 -34.719 -23.906 1 97.31 27 TYR B O 1
ATOM 4193 N N . ALA B 1 28 ? 4.121 -35.281 -26.016 1 96.81 28 ALA B N 1
ATOM 4194 C CA . ALA B 1 28 ? 3.338 -34.125 -26.422 1 96.81 28 ALA B CA 1
ATOM 4195 C C . ALA B 1 28 ? 2.059 -34 -25.594 1 96.81 28 ALA B C 1
ATOM 4197 O O . ALA B 1 28 ? 1.396 -35.031 -25.328 1 96.81 28 ALA B O 1
ATOM 4198 N N . ILE B 1 29 ? 1.776 -32.812 -25.094 1 98.12 29 ILE B N 1
ATOM 4199 C CA . ILE B 1 29 ? 0.52 -32.375 -24.484 1 98.12 29 ILE B CA 1
ATOM 4200 C C . ILE B 1 29 ? -0.019 -31.156 -25.203 1 98.12 29 ILE B C 1
ATOM 4202 O O . ILE B 1 29 ? 0.736 -30.234 -25.516 1 98.12 29 ILE B O 1
ATOM 4206 N N . THR B 1 30 ? -1.279 -31.141 -25.562 1 97.44 30 THR B N 1
ATOM 4207 C CA . THR B 1 30 ? -1.888 -30 -26.25 1 97.44 30 THR B CA 1
ATOM 4208 C C . THR B 1 30 ? -3.234 -29.656 -25.641 1 97.44 30 THR B C 1
ATOM 4210 O O . THR B 1 30 ? -3.818 -30.453 -24.906 1 97.44 30 THR B O 1
ATOM 4213 N N . PRO B 1 31 ? -3.703 -28.469 -25.844 1 97.81 31 PRO B N 1
ATOM 4214 C CA . PRO B 1 31 ? -5.078 -28.156 -25.453 1 97.81 31 PRO B CA 1
ATOM 4215 C C . PRO B 1 31 ? -6.105 -29.062 -26.141 1 97.81 31 PRO B C 1
ATOM 4217 O O . PRO B 1 31 ? -5.891 -29.484 -27.281 1 97.81 31 PRO B O 1
ATOM 4220 N N . SER B 1 32 ? -7.176 -29.328 -25.422 1 96.44 32 SER B N 1
ATOM 4221 C CA . SER B 1 32 ? -8.281 -30.062 -26.031 1 96.44 32 SER B CA 1
ATOM 4222 C C . SER B 1 32 ? -8.945 -29.25 -27.141 1 96.44 32 SER B C 1
ATOM 4224 O O . SER B 1 32 ? -8.633 -28.078 -27.328 1 96.44 32 SER B O 1
ATOM 4226 N N . SER B 1 33 ? -9.828 -29.875 -27.797 1 95.12 33 SER B N 1
ATOM 4227 C CA . SER B 1 33 ? -10.461 -29.25 -28.953 1 95.12 33 SER B CA 1
ATOM 4228 C C . SER B 1 33 ? -11.242 -28.016 -28.562 1 95.12 33 SER B C 1
ATOM 4230 O O . SER B 1 33 ? -11.297 -27.031 -29.312 1 95.12 33 SER B O 1
ATOM 4232 N N . ASN B 1 34 ? -11.82 -27.969 -27.406 1 94.69 34 ASN B N 1
ATOM 4233 C CA . ASN B 1 34 ? -12.578 -26.812 -26.953 1 94.69 34 ASN B CA 1
ATOM 4234 C C . ASN B 1 34 ? -11.695 -25.797 -26.25 1 94.69 34 ASN B C 1
ATOM 4236 O O . ASN B 1 34 ? -12.18 -24.766 -25.766 1 94.69 34 ASN B O 1
ATOM 4240 N N . GLY B 1 35 ? -10.375 -26.156 -26.047 1 96.62 35 GLY B N 1
ATOM 4241 C CA . GLY B 1 35 ? -9.375 -25.219 -25.547 1 96.62 35 GLY B CA 1
ATOM 4242 C C . GLY B 1 35 ? -9.344 -25.141 -24.031 1 96.62 35 GLY B C 1
ATOM 4243 O O . GLY B 1 35 ? -8.617 -24.312 -23.469 1 96.62 35 GLY B O 1
ATOM 4244 N N . ARG B 1 36 ? -10.102 -25.953 -23.359 1 97.19 36 ARG B N 1
ATOM 4245 C CA . ARG B 1 36 ? -10.297 -25.75 -21.922 1 97.19 36 ARG B CA 1
ATOM 4246 C C . ARG B 1 36 ? -9.453 -26.734 -21.109 1 97.19 36 ARG B C 1
ATOM 4248 O O . ARG B 1 36 ? -9.211 -26.516 -19.922 1 97.19 36 ARG B O 1
ATOM 4255 N N . PHE B 1 37 ? -9.07 -27.812 -21.703 1 97.56 37 PHE B N 1
ATOM 4256 C CA . PHE B 1 37 ? -8.398 -28.906 -21 1 97.56 37 PHE B CA 1
ATOM 4257 C C . PHE B 1 37 ? -7.141 -29.328 -21.75 1 97.56 37 PHE B C 1
ATOM 4259 O O . PHE B 1 37 ? -6.773 -28.734 -22.75 1 97.56 37 PHE B O 1
ATOM 4266 N N . LEU B 1 38 ? -6.453 -30.312 -21.188 1 98.25 38 LEU B N 1
ATOM 4267 C CA . LEU B 1 38 ? -5.246 -30.859 -21.797 1 98.25 38 LEU B CA 1
ATOM 4268 C C . LEU B 1 38 ? -5.469 -32.312 -22.234 1 98.25 38 LEU B C 1
ATOM 4270 O O . LEU B 1 38 ? -6.238 -33.031 -21.609 1 98.25 38 LEU B O 1
ATOM 4274 N N . GLN B 1 39 ? -4.836 -32.625 -23.281 1 97.38 39 GLN B N 1
ATOM 4275 C CA . GLN B 1 39 ? -4.863 -34 -23.781 1 97.38 39 GLN B CA 1
ATOM 4276 C C . GLN B 1 39 ? -3.469 -34.469 -24.203 1 97.38 39 GLN B C 1
ATOM 4278 O O . GLN B 1 39 ? -2.619 -33.625 -24.562 1 97.38 39 GLN B O 1
ATOM 4283 N N . ASP B 1 40 ? -3.242 -35.719 -24.109 1 96.38 40 ASP B N 1
ATOM 4284 C CA . ASP B 1 40 ? -1.954 -36.281 -24.516 1 96.38 40 ASP B CA 1
ATOM 4285 C C . ASP B 1 40 ? -1.928 -36.562 -26.016 1 96.38 40 ASP B C 1
ATOM 4287 O O . ASP B 1 40 ? -2.826 -36.125 -26.75 1 96.38 40 ASP B O 1
ATOM 4291 N N . SER B 1 41 ? -0.845 -37.188 -26.5 1 94.88 41 SER B N 1
ATOM 4292 C CA . SER B 1 41 ? -0.613 -37.406 -27.922 1 94.88 41 SER B CA 1
ATOM 4293 C C . SER B 1 41 ? -1.672 -38.312 -28.531 1 94.88 41 SER B C 1
ATOM 4295 O O . SER B 1 41 ? -1.867 -38.312 -29.75 1 94.88 41 SER B O 1
ATOM 4297 N N . ASP B 1 42 ? -2.404 -39.062 -27.688 1 95.12 42 ASP B N 1
ATOM 4298 C CA . ASP B 1 42 ? -3.471 -39.938 -28.141 1 95.12 42 ASP B CA 1
ATOM 4299 C C . ASP B 1 42 ? -4.84 -39.281 -27.953 1 95.12 42 ASP B C 1
ATOM 4301 O O . ASP B 1 42 ? -5.863 -39.969 -27.969 1 95.12 42 ASP B O 1
ATOM 4305 N N . ALA B 1 43 ? -4.836 -38.062 -27.594 1 94.31 43 ALA B N 1
ATOM 4306 C CA . ALA B 1 43 ? -6.055 -37.281 -27.406 1 94.31 43 ALA B CA 1
ATOM 4307 C C . ALA B 1 43 ? -6.816 -37.75 -26.172 1 94.31 43 ALA B C 1
ATOM 4309 O O . ALA B 1 43 ? -8.039 -37.594 -26.094 1 94.31 43 ALA B O 1
ATOM 4310 N N . LYS B 1 44 ? -6.125 -38.438 -25.297 1 95.56 44 LYS B N 1
ATOM 4311 C CA . LYS B 1 44 ? -6.711 -38.812 -24.016 1 95.56 44 LYS B CA 1
ATOM 4312 C C . LYS B 1 44 ? -6.543 -37.688 -22.984 1 95.56 44 LYS B C 1
ATOM 4314 O O . LYS B 1 44 ? -5.617 -36.906 -23.094 1 95.56 44 LYS B O 1
ATOM 4319 N N . PRO B 1 45 ? -7.438 -37.719 -22.016 1 96.81 45 PRO B N 1
ATOM 4320 C CA . PRO B 1 45 ? -7.363 -36.688 -20.984 1 96.81 45 PRO B CA 1
ATOM 4321 C C . PRO B 1 45 ? -6.012 -36.656 -20.281 1 96.81 45 PRO B C 1
ATOM 4323 O O . PRO B 1 45 ? -5.441 -37.688 -19.969 1 96.81 45 PRO B O 1
ATOM 4326 N N . PHE B 1 46 ? -5.473 -35.5 -20.109 1 97.69 46 PHE B N 1
ATOM 4327 C CA . PHE B 1 46 ? -4.285 -35.312 -19.281 1 97.69 46 PHE B CA 1
ATOM 4328 C C . PHE B 1 46 ? -4.574 -34.312 -18.156 1 97.69 46 PHE B C 1
ATOM 4330 O O . PHE B 1 46 ? -4.789 -33.125 -18.406 1 97.69 46 PHE B O 1
ATOM 4337 N N . PHE B 1 47 ? -4.648 -34.812 -16.938 1 98.12 47 PHE B N 1
ATOM 4338 C CA . PHE B 1 47 ? -4.816 -33.969 -15.773 1 98.12 47 PHE B CA 1
ATOM 4339 C C . PHE B 1 47 ? -3.471 -33.438 -15.273 1 98.12 47 PHE B C 1
ATOM 4341 O O . PHE B 1 47 ? -2.602 -34.25 -14.906 1 98.12 47 PHE B O 1
ATOM 4348 N N . TRP B 1 48 ? -3.318 -32.156 -15.273 1 98.56 48 TRP B N 1
ATOM 4349 C CA . TRP B 1 48 ? -2.107 -31.484 -14.805 1 98.56 48 TRP B CA 1
ATOM 4350 C C . TRP B 1 48 ? -1.999 -31.562 -13.289 1 98.56 48 TRP B C 1
ATOM 4352 O O . TRP B 1 48 ? -2.537 -30.703 -12.586 1 98.56 48 TRP B O 1
ATOM 4362 N N . GLN B 1 49 ? -1.439 -32.562 -12.75 1 98.75 49 GLN B N 1
ATOM 4363 C CA . GLN B 1 49 ? -1.029 -32.625 -11.352 1 98.75 49 GLN B CA 1
ATOM 4364 C C . GLN B 1 49 ? 0.473 -32.406 -11.211 1 98.75 49 GLN B C 1
ATOM 4366 O O . GLN B 1 49 ? 1.26 -33.344 -11.328 1 98.75 49 GLN B O 1
ATOM 4371 N N . ALA B 1 50 ? 0.817 -31.203 -10.852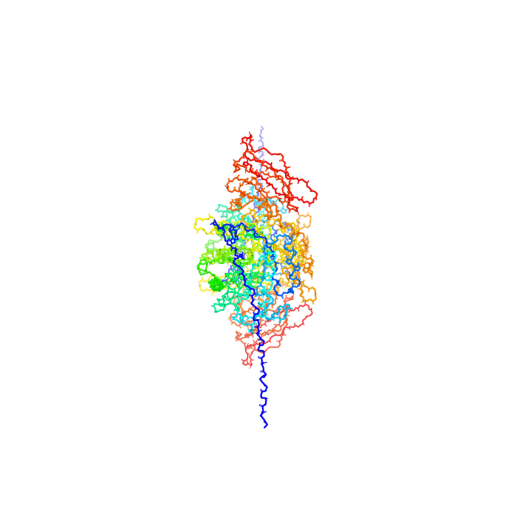 1 98.88 50 ALA B N 1
ATOM 4372 C CA . ALA B 1 50 ? 2.225 -30.812 -10.922 1 98.88 50 ALA B CA 1
ATOM 4373 C C . ALA B 1 50 ? 2.799 -30.562 -9.531 1 98.88 50 ALA B C 1
ATOM 4375 O O . ALA B 1 50 ? 2.064 -30.219 -8.609 1 98.88 50 ALA B O 1
ATOM 4376 N N . ASP B 1 51 ? 4.07 -30.812 -9.414 1 98.88 51 ASP B N 1
ATOM 4377 C CA . ASP B 1 51 ? 4.891 -30.344 -8.305 1 98.88 51 ASP B CA 1
ATOM 4378 C C . ASP B 1 51 ? 5.906 -29.312 -8.773 1 98.88 51 ASP B C 1
ATOM 4380 O O . ASP B 1 51 ? 6.125 -29.141 -9.969 1 98.88 51 ASP B O 1
ATOM 4384 N N . THR B 1 52 ? 6.402 -28.594 -7.82 1 98.88 52 THR B N 1
ATOM 4385 C CA . THR B 1 52 ? 7.371 -27.547 -8.117 1 98.88 52 THR B CA 1
ATOM 4386 C C . THR B 1 52 ? 8.734 -27.891 -7.539 1 98.88 52 THR B C 1
ATOM 4388 O O . THR B 1 52 ? 8.898 -27.953 -6.32 1 98.88 52 THR B O 1
ATOM 4391 N N . ALA B 1 53 ? 9.648 -28.141 -8.344 1 98.81 53 ALA B N 1
ATOM 4392 C CA . ALA B 1 53 ? 11.055 -28.312 -7.984 1 98.81 53 ALA B CA 1
ATOM 4393 C C . ALA B 1 53 ? 11.961 -27.438 -8.836 1 98.81 53 ALA B C 1
ATOM 4395 O O . ALA B 1 53 ? 12.711 -27.922 -9.68 1 98.81 53 ALA B O 1
ATOM 4396 N N . TRP B 1 54 ? 12 -26.188 -8.508 1 98.62 54 TRP B N 1
ATOM 4397 C CA . TRP B 1 54 ? 12.672 -25.188 -9.328 1 98.62 54 TRP B CA 1
ATOM 4398 C C . TRP B 1 54 ? 14.125 -25.578 -9.57 1 98.62 54 TRP B C 1
ATOM 4400 O O . TRP B 1 54 ? 14.617 -25.484 -10.695 1 98.62 54 TRP B O 1
ATOM 4410 N N . LEU B 1 55 ? 14.797 -26.047 -8.57 1 98.69 55 LEU B N 1
ATOM 4411 C CA . LEU B 1 55 ? 16.25 -26.234 -8.656 1 98.69 55 LEU B CA 1
ATOM 4412 C C . LEU B 1 55 ? 16.594 -27.703 -8.836 1 98.69 55 LEU B C 1
ATOM 4414 O O . LEU B 1 55 ? 17.703 -28.125 -8.5 1 98.69 55 LEU B O 1
ATOM 4418 N N . LEU B 1 56 ? 15.664 -28.453 -9.367 1 98.81 56 LEU B N 1
ATOM 4419 C CA . LEU B 1 56 ? 15.828 -29.875 -9.586 1 98.81 56 LEU B CA 1
ATOM 4420 C C . LEU B 1 56 ? 17.094 -30.172 -10.383 1 98.81 56 LEU B C 1
ATOM 4422 O O . LEU B 1 56 ? 17.953 -30.922 -9.938 1 98.81 56 LEU B O 1
ATOM 4426 N N . PHE B 1 57 ? 17.297 -29.484 -11.516 1 98.56 57 PHE B N 1
ATOM 4427 C CA . PHE B 1 57 ? 18.406 -29.734 -12.422 1 98.56 57 PHE B CA 1
ATOM 4428 C C . PHE B 1 57 ? 19.719 -29.219 -11.82 1 98.56 57 PHE B C 1
ATOM 4430 O O . PHE B 1 57 ? 20.781 -29.734 -12.141 1 98.56 57 PHE B O 1
ATOM 4437 N N . HIS B 1 58 ? 19.609 -28.234 -10.977 1 98.5 58 HIS B N 1
ATOM 4438 C CA . HIS B 1 58 ? 20.766 -27.469 -10.539 1 98.5 58 HIS B CA 1
ATOM 4439 C C . HIS B 1 58 ? 21.344 -28.047 -9.25 1 98.5 58 HIS B C 1
ATOM 4441 O O . HIS B 1 58 ? 22.562 -28.078 -9.07 1 98.5 58 HIS B O 1
ATOM 4447 N N . ARG B 1 59 ? 20.469 -28.578 -8.391 1 98.69 59 ARG B N 1
ATOM 4448 C CA . ARG B 1 59 ? 20.969 -28.812 -7.035 1 98.69 59 ARG B CA 1
ATOM 4449 C C . ARG B 1 59 ? 20.922 -30.312 -6.695 1 98.69 59 ARG B C 1
ATOM 4451 O O . ARG B 1 59 ? 21.672 -30.766 -5.828 1 98.69 59 ARG B O 1
ATOM 4458 N N . LEU B 1 60 ? 20.062 -31.109 -7.285 1 98.81 60 LEU B N 1
ATOM 4459 C CA . LEU B 1 60 ? 20 -32.531 -6.957 1 98.81 60 LEU B CA 1
ATOM 4460 C C . LEU B 1 60 ? 20.953 -33.344 -7.852 1 98.81 60 LEU B C 1
ATOM 4462 O O . LEU B 1 60 ? 21.062 -33.062 -9.047 1 98.81 60 LEU B O 1
ATOM 4466 N N . ASN B 1 61 ? 21.656 -34.281 -7.289 1 98.5 61 ASN B N 1
ATOM 4467 C CA . ASN B 1 61 ? 22.328 -35.25 -8.133 1 98.5 61 ASN B CA 1
ATOM 4468 C C . ASN B 1 61 ? 21.359 -36.312 -8.672 1 98.5 61 ASN B C 1
ATOM 4470 O O . ASN B 1 61 ? 20.156 -36.281 -8.359 1 98.5 61 ASN B O 1
ATOM 4474 N N . PHE B 1 62 ? 21.875 -37.156 -9.453 1 98.56 62 PHE B N 1
ATOM 4475 C CA . PHE B 1 62 ? 21 -38.094 -10.164 1 98.56 62 PHE B CA 1
ATOM 4476 C C . PHE B 1 62 ? 20.234 -38.969 -9.188 1 98.56 62 PHE B C 1
ATOM 4478 O O . PHE B 1 62 ? 19.031 -39.188 -9.344 1 98.56 62 PHE B O 1
ATOM 4485 N N . SER B 1 63 ? 20.891 -39.531 -8.156 1 98.69 63 SER B N 1
ATOM 4486 C CA . SER B 1 63 ? 20.25 -40.406 -7.191 1 98.69 63 SER B CA 1
ATOM 4487 C C . SER B 1 63 ? 19.188 -39.656 -6.383 1 98.69 63 SER B C 1
ATOM 4489 O O . SER B 1 63 ? 18.141 -40.219 -6.082 1 98.69 63 SER B O 1
ATOM 4491 N N . GLU B 1 64 ? 19.5 -38.5 -6.012 1 98.75 64 GLU B N 1
ATOM 4492 C CA . GLU B 1 64 ? 18.547 -37.656 -5.281 1 98.75 64 GLU B CA 1
ATOM 4493 C C . GLU B 1 64 ? 17.328 -37.312 -6.145 1 98.75 64 GLU B C 1
ATOM 4495 O O . GLU B 1 64 ? 16.188 -37.375 -5.672 1 98.75 64 GLU B O 1
ATOM 4500 N N . ALA B 1 65 ? 17.609 -36.969 -7.387 1 98.88 65 ALA B N 1
ATOM 4501 C CA . ALA B 1 65 ? 16.516 -36.75 -8.328 1 98.88 65 ALA B CA 1
ATOM 4502 C C . ALA B 1 65 ? 15.641 -37.969 -8.477 1 98.88 65 ALA B C 1
ATOM 4504 O O . ALA B 1 65 ? 14.414 -37.875 -8.547 1 98.88 65 ALA B O 1
ATOM 4505 N N . GLU B 1 66 ? 16.266 -39.094 -8.531 1 98.81 66 GLU B N 1
ATOM 4506 C CA . GLU B 1 66 ? 15.516 -40.344 -8.625 1 98.81 66 GLU B CA 1
ATOM 4507 C C . GLU B 1 66 ? 14.617 -40.562 -7.402 1 98.81 66 GLU B C 1
ATOM 4509 O O . GLU B 1 66 ? 13.461 -40.938 -7.535 1 98.81 66 GLU B O 1
ATOM 4514 N N . THR B 1 67 ? 15.141 -40.281 -6.254 1 98.88 67 THR B N 1
ATOM 4515 C CA . THR B 1 67 ? 14.367 -40.375 -5.02 1 98.88 67 THR B CA 1
ATOM 4516 C C . THR B 1 67 ? 13.156 -39.438 -5.07 1 98.88 67 THR B C 1
ATOM 4518 O O . THR B 1 67 ? 12.031 -39.875 -4.789 1 98.88 67 THR B O 1
ATOM 4521 N N . TYR B 1 68 ? 13.398 -38.25 -5.414 1 98.88 68 TYR B N 1
ATOM 4522 C CA . TYR B 1 68 ? 12.344 -37.25 -5.5 1 98.88 68 TYR B CA 1
ATOM 4523 C C . TYR B 1 68 ? 11.273 -37.656 -6.504 1 98.88 68 TYR B C 1
ATOM 4525 O O . TYR B 1 68 ? 10.086 -37.719 -6.172 1 98.88 68 TYR B O 1
ATOM 4533 N N . LEU B 1 69 ? 11.672 -38 -7.723 1 98.94 69 LEU B N 1
ATOM 4534 C CA . LEU B 1 69 ? 10.742 -38.312 -8.805 1 98.94 69 LEU B CA 1
ATOM 4535 C C . LEU B 1 69 ? 9.984 -39.594 -8.508 1 98.94 69 LEU B C 1
ATOM 4537 O O . LEU B 1 69 ? 8.812 -39.719 -8.883 1 98.94 69 LEU B O 1
ATOM 4541 N N . SER B 1 70 ? 10.617 -40.531 -7.852 1 98.88 70 SER B N 1
ATOM 4542 C CA . SER B 1 70 ? 9.93 -41.75 -7.477 1 98.88 70 SER B CA 1
ATOM 4543 C C . SER B 1 70 ? 8.812 -41.5 -6.465 1 98.88 70 SER B C 1
ATOM 4545 O O . SER B 1 70 ? 7.727 -42.062 -6.562 1 98.88 70 SER B O 1
ATOM 4547 N N . ASP B 1 71 ? 9.148 -40.719 -5.535 1 98.88 71 ASP B N 1
ATOM 4548 C CA . ASP B 1 71 ? 8.125 -40.344 -4.559 1 98.88 71 ASP B CA 1
ATOM 4549 C C . ASP B 1 71 ? 6.93 -39.688 -5.242 1 98.88 71 ASP B C 1
ATOM 4551 O O . ASP B 1 71 ? 5.781 -40.062 -4.984 1 98.88 71 ASP B O 1
ATOM 4555 N N . ARG B 1 72 ? 7.188 -38.75 -6.109 1 98.88 72 ARG B N 1
ATOM 4556 C CA . ARG B 1 72 ? 6.109 -38 -6.77 1 98.88 72 ARG B CA 1
ATOM 4557 C C . ARG B 1 72 ? 5.332 -38.906 -7.715 1 98.88 72 ARG B C 1
ATOM 4559 O O . ARG B 1 72 ? 4.105 -38.844 -7.801 1 98.88 72 ARG B O 1
ATOM 4566 N N . ALA B 1 73 ? 6.039 -39.812 -8.383 1 98.81 73 ALA B N 1
ATOM 4567 C CA . ALA B 1 73 ? 5.348 -40.781 -9.211 1 98.81 73 ALA B CA 1
ATOM 4568 C C . ALA B 1 73 ? 4.391 -41.625 -8.367 1 98.81 73 ALA B C 1
ATOM 4570 O O . ALA B 1 73 ? 3.254 -41.875 -8.773 1 98.81 73 ALA B O 1
ATOM 4571 N N . GLY B 1 74 ? 4.828 -42.062 -7.219 1 98.69 74 GLY B N 1
ATOM 4572 C CA . GLY B 1 74 ? 4.016 -42.875 -6.324 1 98.69 74 GLY B CA 1
ATOM 4573 C C . GLY B 1 74 ? 2.793 -42.125 -5.805 1 98.69 74 GLY B C 1
ATOM 4574 O O . GLY B 1 74 ? 1.835 -42.75 -5.348 1 98.69 74 GLY B O 1
ATOM 4575 N N . LYS B 1 75 ? 2.814 -40.875 -5.973 1 98.62 75 LYS B N 1
ATOM 4576 C CA . LYS B 1 75 ? 1.725 -40.031 -5.465 1 98.62 75 LYS B CA 1
ATOM 4577 C C . LYS B 1 75 ? 0.875 -39.5 -6.605 1 98.62 75 LYS B C 1
ATOM 4579 O O . LYS B 1 75 ? 0.059 -38.594 -6.398 1 98.62 75 LYS B O 1
ATOM 4584 N N . GLY B 1 76 ? 1.154 -39.906 -7.805 1 98.19 76 GLY B N 1
ATOM 4585 C CA . GLY B 1 76 ? 0.288 -39.625 -8.938 1 98.19 76 GLY B CA 1
ATOM 4586 C C . GLY B 1 76 ? 0.646 -38.375 -9.688 1 98.19 76 GLY B C 1
ATOM 4587 O O . GLY B 1 76 ? -0.104 -37.906 -10.555 1 98.19 76 GLY B O 1
ATOM 4588 N N . PHE B 1 77 ? 1.73 -37.719 -9.336 1 98.88 77 PHE B N 1
ATOM 4589 C CA . PHE B 1 77 ? 2.123 -36.531 -10.055 1 98.88 77 PHE B CA 1
ATOM 4590 C C . PHE B 1 77 ? 2.439 -36.844 -11.516 1 98.88 77 PHE B C 1
ATOM 4592 O O . PHE B 1 77 ? 3.041 -37.875 -11.812 1 98.88 77 PHE B O 1
ATOM 4599 N N . THR B 1 78 ? 2.018 -35.938 -12.391 1 98.56 78 THR B N 1
ATOM 4600 C CA . THR B 1 78 ? 2.182 -36.156 -13.82 1 98.56 78 THR B CA 1
ATOM 4601 C C . THR B 1 78 ? 3.127 -35.094 -14.414 1 98.56 78 THR B C 1
ATOM 4603 O O . THR B 1 78 ? 3.537 -35.219 -15.57 1 98.56 78 THR B O 1
ATOM 4606 N N . MET B 1 79 ? 3.449 -34.156 -13.641 1 98.75 79 MET B N 1
ATOM 4607 C CA . MET B 1 79 ? 4.211 -33 -14.117 1 98.75 79 MET B CA 1
ATOM 4608 C C . MET B 1 79 ? 5.105 -32.438 -13.016 1 98.75 79 MET B C 1
ATOM 4610 O O . MET B 1 79 ? 4.715 -32.438 -11.844 1 98.75 79 MET B O 1
ATOM 4614 N N . VAL B 1 80 ? 6.289 -31.984 -13.383 1 98.88 80 VAL B N 1
ATOM 4615 C CA . VAL B 1 80 ? 7.156 -31.25 -12.469 1 98.88 80 VAL B CA 1
ATOM 4616 C C . VAL B 1 80 ? 7.656 -29.984 -13.148 1 98.88 80 VAL B C 1
ATOM 4618 O O . VAL B 1 80 ? 8.125 -30.016 -14.289 1 98.88 80 VAL B O 1
ATOM 4621 N N . LEU B 1 81 ? 7.469 -28.844 -12.492 1 98.81 81 LEU B N 1
ATOM 4622 C CA . LEU B 1 81 ? 8.055 -27.594 -12.961 1 98.81 81 LEU B CA 1
ATOM 4623 C C . LEU B 1 81 ? 9.508 -27.469 -12.5 1 98.81 81 LEU B C 1
ATOM 4625 O O . LEU B 1 81 ? 9.797 -27.625 -11.312 1 98.81 81 LEU B O 1
ATOM 4629 N N . ALA B 1 82 ? 10.406 -27.219 -13.383 1 98.81 82 ALA B N 1
ATOM 4630 C CA . ALA B 1 82 ? 11.828 -27.078 -13.086 1 98.81 82 ALA B CA 1
ATOM 4631 C C . ALA B 1 82 ? 12.477 -26.047 -14.008 1 98.81 82 ALA B C 1
ATOM 4633 O O . ALA B 1 82 ? 12.047 -25.859 -15.148 1 98.81 82 ALA B O 1
ATOM 4634 N N . VAL B 1 83 ? 13.523 -25.406 -13.539 1 98.62 83 VAL B N 1
ATOM 4635 C CA . VAL B 1 83 ? 14.109 -24.297 -14.273 1 98.62 83 VAL B CA 1
ATOM 4636 C C . VAL B 1 83 ? 15.383 -24.75 -14.977 1 98.62 83 VAL B C 1
ATOM 4638 O O . VAL B 1 83 ? 16.266 -25.359 -14.359 1 98.62 83 VAL B O 1
ATOM 4641 N N . GLY B 1 84 ? 15.469 -24.484 -16.297 1 98.06 84 GLY B N 1
ATOM 4642 C CA . GLY B 1 84 ? 16.688 -24.734 -17.031 1 98.06 84 GLY B CA 1
ATOM 4643 C C . GLY B 1 84 ? 17.812 -23.781 -16.688 1 98.06 84 GLY B C 1
ATOM 4644 O O . GLY B 1 84 ? 18.844 -24.188 -16.172 1 98.06 84 GLY B O 1
ATOM 4645 N N . PHE B 1 85 ? 17.578 -22.5 -16.969 1 97.44 85 PHE B N 1
ATOM 4646 C CA . PHE B 1 85 ? 18.469 -21.422 -16.547 1 97.44 85 PHE B CA 1
ATOM 4647 C C . PHE B 1 85 ? 17.969 -20.797 -15.25 1 97.44 85 PHE B C 1
ATOM 4649 O O . PHE B 1 85 ? 17.125 -19.906 -15.266 1 97.44 85 PHE B O 1
ATOM 4656 N N . THR B 1 86 ? 18.609 -21.188 -14.094 1 95.56 86 THR B N 1
ATOM 4657 C CA . THR B 1 86 ? 18.016 -21.062 -12.766 1 95.56 86 THR B CA 1
ATOM 4658 C C . THR B 1 86 ? 18.344 -19.688 -12.164 1 95.56 86 THR B C 1
ATOM 4660 O O . THR B 1 86 ? 19.25 -19 -12.633 1 95.56 86 THR B O 1
ATOM 4663 N N . GLN B 1 87 ? 17.656 -19.375 -11.102 1 94.25 87 GLN B N 1
ATOM 4664 C CA . GLN B 1 87 ? 17.812 -18.125 -10.375 1 94.25 87 GLN B CA 1
ATOM 4665 C C . GLN B 1 87 ? 19.047 -18.141 -9.492 1 94.25 87 GLN B C 1
ATOM 4667 O O . GLN B 1 87 ? 19.438 -17.109 -8.93 1 94.25 87 GLN B O 1
ATOM 4672 N N . ALA B 1 88 ? 19.672 -19.297 -9.422 1 95.31 88 ALA B N 1
ATOM 4673 C CA . ALA B 1 88 ? 20.875 -19.406 -8.594 1 95.31 88 ALA B CA 1
ATOM 4674 C C . ALA B 1 88 ? 21.984 -18.516 -9.148 1 95.31 88 ALA B C 1
ATOM 4676 O O . ALA B 1 88 ? 22.828 -18.016 -8.391 1 95.31 88 ALA B O 1
ATOM 4677 N N . GLY B 1 89 ? 22.109 -18.391 -10.453 1 95.56 89 GLY B N 1
ATOM 4678 C CA . GLY B 1 89 ? 23.109 -17.516 -11.055 1 95.56 89 GLY B CA 1
ATOM 4679 C C . GLY B 1 89 ? 23.672 -18.062 -12.344 1 95.56 89 GLY B C 1
ATOM 4680 O O . GLY B 1 89 ? 23.828 -19.281 -12.5 1 95.56 89 GLY B O 1
ATOM 4681 N N . ILE B 1 90 ? 24 -17.156 -13.211 1 97.06 90 ILE B N 1
ATOM 4682 C CA . ILE B 1 90 ? 24.578 -17.562 -14.492 1 97.06 90 ILE B CA 1
ATOM 4683 C C . ILE B 1 90 ? 25.969 -18.141 -14.273 1 97.06 90 ILE B C 1
ATOM 4685 O O . ILE B 1 90 ? 26.438 -18.969 -15.062 1 97.06 90 ILE B O 1
ATOM 4689 N N . ASP B 1 91 ? 26.625 -17.734 -13.141 1 97.38 91 ASP B N 1
ATOM 4690 C CA . ASP B 1 91 ? 27.969 -18.203 -12.781 1 97.38 91 ASP B CA 1
ATOM 4691 C C . ASP B 1 91 ? 27.906 -19.203 -11.641 1 97.38 91 ASP B C 1
ATOM 4693 O O . ASP B 1 91 ? 28.891 -19.406 -10.922 1 97.38 91 ASP B O 1
ATOM 4697 N N . SER B 1 92 ? 26.781 -19.781 -11.445 1 97.25 92 SER B N 1
ATOM 4698 C CA . SER B 1 92 ? 26.609 -20.828 -10.438 1 97.25 92 SER B CA 1
ATOM 4699 C C . SER B 1 92 ? 26.594 -22.203 -11.078 1 97.25 92 SER B C 1
ATOM 4701 O O . SER B 1 92 ? 25.75 -22.484 -11.938 1 97.25 92 SER B O 1
ATOM 4703 N N . PRO B 1 93 ? 27.438 -23.125 -10.688 1 97.81 93 PRO B N 1
ATOM 4704 C CA . PRO B 1 93 ? 27.438 -24.469 -11.266 1 97.81 93 PRO B CA 1
ATOM 4705 C C . PRO B 1 93 ? 26.359 -25.375 -10.656 1 97.81 93 PRO B C 1
ATOM 4707 O O . PRO B 1 93 ? 25.938 -25.141 -9.523 1 97.81 93 PRO B O 1
ATOM 4710 N N . ASN B 1 94 ? 25.969 -26.406 -11.445 1 97.94 94 ASN B N 1
ATOM 4711 C CA . ASN B 1 94 ? 25.078 -27.422 -10.883 1 97.94 94 ASN B CA 1
ATOM 4712 C C . ASN B 1 94 ? 25.828 -28.375 -9.961 1 97.94 94 ASN B C 1
ATOM 4714 O O . ASN B 1 94 ? 27.016 -28.156 -9.664 1 97.94 94 ASN B O 1
ATOM 4718 N N . ARG B 1 95 ? 25.125 -29.328 -9.453 1 96.94 95 ARG B N 1
ATOM 4719 C CA . ARG B 1 95 ? 25.641 -30.297 -8.492 1 96.94 95 ARG B CA 1
ATOM 4720 C C . ARG B 1 95 ? 26.875 -31.016 -9.055 1 96.94 95 ARG B C 1
ATOM 4722 O O . ARG B 1 95 ? 27.75 -31.438 -8.297 1 96.94 95 ARG B O 1
ATOM 4729 N N . ASN B 1 96 ? 27.047 -31.125 -10.367 1 97.19 96 ASN B N 1
ATOM 4730 C CA . ASN B 1 96 ? 28.141 -31.797 -11.039 1 97.19 96 ASN B CA 1
ATOM 4731 C C . ASN B 1 96 ? 29.297 -30.828 -11.312 1 97.19 96 ASN B C 1
ATOM 4733 O O . ASN B 1 96 ? 30.328 -31.234 -11.859 1 97.19 96 ASN B O 1
ATOM 4737 N N . GLY B 1 97 ? 29.109 -29.547 -11.039 1 97.88 97 GLY B N 1
ATOM 4738 C CA . GLY B 1 97 ? 30.156 -28.562 -11.242 1 97.88 97 GLY B CA 1
ATOM 4739 C C . GLY B 1 97 ? 30.078 -27.891 -12.602 1 97.88 97 GLY B C 1
ATOM 4740 O O . GLY B 1 97 ? 31 -27.156 -12.984 1 97.88 97 GLY B O 1
ATOM 4741 N N . ASP B 1 98 ? 29.047 -28.078 -13.367 1 98.19 98 ASP B N 1
ATOM 4742 C CA . ASP B 1 98 ? 28.922 -27.547 -14.719 1 98.19 98 ASP B CA 1
ATOM 4743 C C . ASP B 1 98 ? 28.141 -26.234 -14.727 1 98.19 98 ASP B C 1
ATOM 4745 O O . ASP B 1 98 ? 27.078 -26.141 -14.109 1 98.19 98 ASP B O 1
ATOM 4749 N N . LEU B 1 99 ? 28.688 -25.266 -15.422 1 98.19 99 LEU B N 1
ATOM 4750 C CA . LEU B 1 99 ? 27.984 -24.016 -15.625 1 98.19 99 LEU B CA 1
ATOM 4751 C C . LEU B 1 99 ? 26.969 -24.141 -16.75 1 98.19 99 LEU B C 1
ATOM 4753 O O . LEU B 1 99 ? 27.141 -24.938 -17.672 1 98.19 99 LEU B O 1
ATOM 4757 N N . PRO B 1 100 ? 25.891 -23.328 -16.719 1 98.12 100 PRO B N 1
ATOM 4758 C CA . PRO B 1 100 ? 24.875 -23.438 -17.766 1 98.12 100 PRO B CA 1
ATOM 4759 C C . PRO B 1 100 ? 25.375 -22.984 -19.125 1 98.12 100 PRO B C 1
ATOM 4761 O O . PRO B 1 100 ? 24.938 -23.516 -20.156 1 98.12 100 PRO B O 1
ATOM 4764 N N . PHE B 1 101 ? 26.297 -22.031 -19.078 1 98.56 101 PHE B N 1
ATOM 4765 C CA . PHE B 1 101 ? 26.766 -21.469 -20.344 1 98.56 101 PHE B CA 1
ATOM 4766 C C . PHE B 1 101 ? 28.281 -21.312 -20.344 1 98.56 101 PHE B C 1
ATOM 4768 O O . PHE B 1 101 ? 28.906 -21.297 -19.281 1 98.56 101 PHE B O 1
ATOM 4775 N N . ILE B 1 102 ? 28.828 -21.281 -21.562 1 98.19 102 ILE B N 1
ATOM 4776 C CA . ILE B 1 102 ? 30.25 -21 -21.719 1 98.19 102 ILE B CA 1
ATOM 4777 C C . ILE B 1 102 ? 30.484 -19.5 -21.688 1 98.19 102 ILE B C 1
ATOM 4779 O O . ILE B 1 102 ? 29.891 -18.75 -22.453 1 98.19 102 ILE B O 1
ATOM 4783 N N . ASN B 1 103 ? 31.297 -18.953 -20.75 1 97.25 103 ASN B N 1
ATOM 4784 C CA . ASN B 1 103 ? 31.688 -17.562 -20.594 1 97.25 103 ASN B CA 1
ATOM 4785 C C . ASN B 1 103 ? 30.469 -16.672 -20.359 1 97.25 103 ASN B C 1
ATOM 4787 O O . ASN B 1 103 ? 30.375 -15.57 -20.906 1 97.25 103 ASN B O 1
ATOM 4791 N N . ASP B 1 104 ? 29.5 -17.172 -19.688 1 96.38 104 ASP B N 1
ATOM 4792 C CA . ASP B 1 104 ? 28.297 -16.453 -19.297 1 96.38 104 ASP B CA 1
ATOM 4793 C C . ASP B 1 104 ? 27.547 -15.945 -20.531 1 96.38 104 ASP B C 1
ATOM 4795 O O . ASP B 1 104 ? 26.891 -14.898 -20.484 1 96.38 104 ASP B O 1
ATOM 4799 N N . ASP B 1 105 ? 27.672 -16.625 -21.656 1 97.5 105 ASP B N 1
ATOM 4800 C CA . ASP B 1 105 ? 27.016 -16.297 -22.906 1 97.5 105 ASP B CA 1
ATOM 4801 C C . ASP B 1 105 ? 25.812 -17.188 -23.156 1 97.5 105 ASP B C 1
ATOM 4803 O O . ASP B 1 105 ? 25.969 -18.359 -23.516 1 97.5 105 ASP B O 1
ATOM 4807 N N . VAL B 1 106 ? 24.594 -16.656 -23.047 1 97.94 106 VAL B N 1
ATOM 4808 C CA . VAL B 1 106 ? 23.375 -17.438 -23.094 1 97.94 106 VAL B CA 1
ATOM 4809 C C . VAL B 1 106 ? 23.188 -18.047 -24.484 1 97.94 106 VAL B C 1
ATOM 4811 O O . VAL B 1 106 ? 22.344 -18.922 -24.672 1 97.94 106 VAL B O 1
ATOM 4814 N N . THR B 1 107 ? 23.938 -17.641 -25.469 1 96.62 107 THR B N 1
ATOM 4815 C CA . THR B 1 107 ? 23.891 -18.203 -26.812 1 96.62 107 THR B CA 1
ATOM 4816 C C . THR B 1 107 ? 24.875 -19.359 -26.953 1 96.62 107 THR B C 1
ATOM 4818 O O . THR B 1 107 ? 24.938 -20 -28 1 96.62 107 THR B O 1
ATOM 4821 N N . LYS B 1 108 ? 25.672 -19.609 -25.891 1 98 108 LYS B N 1
ATOM 4822 C CA . LYS B 1 108 ? 26.625 -20.719 -25.891 1 98 108 LYS B CA 1
ATOM 4823 C C . LYS B 1 108 ? 26.359 -21.672 -24.734 1 98 108 LYS B C 1
ATOM 4825 O O . LYS B 1 108 ? 27.141 -21.75 -23.781 1 98 108 LYS B O 1
ATOM 4830 N N . PRO B 1 109 ? 25.328 -22.484 -24.891 1 98.06 109 PRO B N 1
ATOM 4831 C CA . PRO B 1 109 ? 25.016 -23.469 -23.859 1 98.06 109 PRO B CA 1
ATOM 4832 C C . PRO B 1 109 ? 26.156 -24.453 -23.609 1 98.06 109 PRO B C 1
ATOM 4834 O O . PRO B 1 109 ? 26.828 -24.875 -24.547 1 98.06 109 PRO B O 1
ATOM 4837 N N . ASN B 1 110 ? 26.406 -24.719 -22.328 1 98.31 110 ASN B N 1
ATOM 4838 C CA . ASN B 1 110 ? 27.406 -25.703 -21.922 1 98.31 110 ASN B CA 1
ATOM 4839 C C . ASN B 1 110 ? 26.859 -27.125 -22 1 98.31 110 ASN B C 1
ATOM 4841 O O . ASN B 1 110 ? 26 -27.5 -21.203 1 98.31 110 ASN B O 1
ATOM 4845 N N . GLU B 1 111 ? 27.406 -27.922 -22.828 1 97.81 111 GLU B N 1
ATOM 4846 C CA . GLU B 1 111 ? 26.859 -29.25 -23.125 1 97.81 111 GLU B CA 1
ATOM 4847 C C . GLU B 1 111 ? 26.781 -30.109 -21.875 1 97.81 111 GLU B C 1
ATOM 4849 O O . GLU B 1 111 ? 25.812 -30.828 -21.656 1 97.81 111 GLU B O 1
ATOM 4854 N N . ALA B 1 112 ? 27.781 -30.031 -21.047 1 97.94 112 ALA B N 1
ATOM 4855 C CA . ALA B 1 112 ? 27.781 -30.859 -19.844 1 97.94 112 ALA B CA 1
ATOM 4856 C C . ALA B 1 112 ? 26.578 -30.547 -18.953 1 97.94 112 ALA B C 1
ATOM 4858 O O . ALA B 1 112 ? 25.953 -31.469 -18.422 1 97.94 112 ALA B O 1
ATOM 4859 N N . TYR B 1 113 ? 26.297 -29.328 -18.766 1 98.06 113 TYR B N 1
ATOM 4860 C CA . TYR B 1 113 ? 25.156 -28.891 -17.969 1 98.06 113 TYR B CA 1
ATOM 4861 C C . TYR B 1 113 ? 23.844 -29.391 -18.562 1 98.06 113 TYR B C 1
ATOM 4863 O O . TYR B 1 113 ? 23.016 -29.984 -17.859 1 98.06 113 TYR B O 1
ATOM 4871 N N . TRP B 1 114 ? 23.672 -29.234 -19.797 1 98.19 114 TRP B N 1
ATOM 4872 C CA . TRP B 1 114 ? 22.406 -29.547 -20.453 1 98.19 114 TRP B CA 1
ATOM 4873 C C . TRP B 1 114 ? 22.281 -31.047 -20.703 1 98.19 114 TRP B C 1
ATOM 4875 O O . TRP B 1 114 ? 21.172 -31.578 -20.75 1 98.19 114 TRP B O 1
ATOM 4885 N N . ALA B 1 115 ? 23.359 -31.734 -20.828 1 98.06 115 ALA B N 1
ATOM 4886 C CA . ALA B 1 115 ? 23.312 -33.188 -20.859 1 98.06 115 ALA B CA 1
ATOM 4887 C C . ALA B 1 115 ? 22.766 -33.75 -19.547 1 98.06 115 ALA B C 1
ATOM 4889 O O . ALA B 1 115 ? 22.062 -34.75 -19.531 1 98.06 115 ALA B O 1
ATOM 4890 N N . TYR B 1 116 ? 23.172 -33.125 -18.531 1 98.19 116 TYR B N 1
ATOM 4891 C CA . TYR B 1 116 ? 22.609 -33.562 -17.266 1 98.19 116 TYR B CA 1
ATOM 4892 C C . TYR B 1 116 ? 21.109 -33.281 -17.219 1 98.19 116 TYR B C 1
ATOM 4894 O O . TYR B 1 116 ? 20.328 -34.125 -16.75 1 98.19 116 TYR B O 1
ATOM 4902 N N . VAL B 1 117 ? 20.656 -32.156 -17.672 1 98.5 117 VAL B N 1
ATOM 4903 C CA . VAL B 1 117 ? 19.234 -31.859 -17.766 1 98.5 117 VAL B CA 1
ATOM 4904 C C . VAL B 1 117 ? 18.531 -32.938 -18.562 1 98.5 117 VAL B C 1
ATOM 4906 O O . VAL B 1 117 ? 17.469 -33.438 -18.156 1 98.5 117 VAL B O 1
ATOM 4909 N N . ASP B 1 118 ? 19.188 -33.438 -19.656 1 98.31 118 ASP B N 1
ATOM 4910 C CA . ASP B 1 118 ? 18.641 -34.531 -20.453 1 98.31 118 ASP B CA 1
ATOM 4911 C C . ASP B 1 118 ? 18.391 -35.781 -19.578 1 98.31 118 ASP B C 1
ATOM 4913 O O . ASP B 1 118 ? 17.328 -36.375 -19.672 1 98.31 118 ASP B O 1
ATOM 4917 N N . SER B 1 119 ? 19.359 -36.031 -18.844 1 98.38 119 SER B N 1
ATOM 4918 C CA . SER B 1 119 ? 19.297 -37.281 -18.047 1 98.38 119 SER B CA 1
ATOM 4919 C C . SER B 1 119 ? 18.141 -37.219 -17.047 1 98.38 119 SER B C 1
ATOM 4921 O O . SER B 1 119 ? 17.484 -38.219 -16.797 1 98.38 119 SER B O 1
ATOM 4923 N N . ILE B 1 120 ? 17.875 -36.094 -16.469 1 98.69 120 ILE B N 1
ATOM 4924 C CA . ILE B 1 120 ? 16.797 -35.938 -15.492 1 98.69 120 ILE B CA 1
ATOM 4925 C C . ILE B 1 120 ? 15.445 -35.938 -16.203 1 98.69 120 ILE B C 1
ATOM 4927 O O . ILE B 1 120 ? 14.477 -36.531 -15.703 1 98.69 120 ILE B O 1
ATOM 4931 N N . VAL B 1 121 ? 15.352 -35.281 -17.359 1 98.69 121 VAL B N 1
ATOM 4932 C CA . VAL B 1 121 ? 14.117 -35.312 -18.141 1 98.69 121 VAL B CA 1
ATOM 4933 C C . VAL B 1 121 ? 13.773 -36.75 -18.531 1 98.69 121 VAL B C 1
ATOM 4935 O O . VAL B 1 121 ? 12.617 -37.156 -18.406 1 98.69 121 VAL B O 1
ATOM 4938 N N . GLU B 1 122 ? 14.766 -37.469 -18.953 1 98.69 122 GLU B N 1
ATOM 4939 C CA . GLU B 1 122 ? 14.57 -38.875 -19.297 1 98.69 122 GLU B CA 1
ATOM 4940 C C . GLU B 1 122 ? 14.133 -39.688 -18.078 1 98.69 122 GLU B C 1
ATOM 4942 O O . GLU B 1 122 ? 13.242 -40.531 -18.188 1 98.69 122 GLU B O 1
ATOM 4947 N N . LEU B 1 123 ? 14.797 -39.438 -17 1 98.75 123 LEU B N 1
ATOM 4948 C CA . LEU B 1 123 ? 14.438 -40.094 -15.766 1 98.75 123 LEU B CA 1
ATOM 4949 C C . LEU B 1 123 ? 12.977 -39.844 -15.398 1 98.75 123 LEU B C 1
ATOM 4951 O O . LEU B 1 123 ? 12.234 -40.781 -15.07 1 98.75 123 LEU B O 1
ATOM 4955 N N . ALA B 1 124 ? 12.523 -38.625 -15.438 1 98.88 124 ALA B N 1
ATOM 4956 C CA . ALA B 1 124 ? 11.133 -38.25 -15.148 1 98.88 124 ALA B CA 1
ATOM 4957 C C . ALA B 1 124 ? 10.18 -39 -16.094 1 98.88 124 ALA B C 1
ATOM 4959 O O . ALA B 1 124 ? 9.18 -39.562 -15.641 1 98.88 124 ALA B O 1
ATOM 4960 N N . TRP B 1 125 ? 10.547 -39 -17.344 1 98.69 125 TRP B N 1
ATOM 4961 C CA . TRP B 1 125 ? 9.734 -39.688 -18.344 1 98.69 125 TRP B CA 1
ATOM 4962 C C . TRP B 1 125 ? 9.586 -41.156 -18.016 1 98.69 125 TRP B C 1
ATOM 4964 O O . TRP B 1 125 ? 8.5 -41.719 -18.156 1 98.69 125 TRP B O 1
ATOM 4974 N N . SER B 1 126 ? 10.648 -41.75 -17.625 1 98.5 126 SER B N 1
ATOM 4975 C CA . SER B 1 126 ? 10.625 -43.156 -17.297 1 98.5 126 SER B CA 1
ATOM 4976 C C . SER B 1 126 ? 9.688 -43.438 -16.125 1 98.5 126 SER B C 1
ATOM 4978 O O . SER B 1 126 ? 9.305 -44.594 -15.898 1 98.5 126 SER B O 1
ATOM 4980 N N . LYS B 1 127 ? 9.281 -42.469 -15.461 1 98.56 127 LYS B N 1
ATOM 4981 C CA . LYS B 1 127 ? 8.391 -42.594 -14.312 1 98.56 127 LYS B CA 1
ATOM 4982 C C . LYS B 1 127 ? 7.023 -42 -14.594 1 98.56 127 LYS B C 1
ATOM 4984 O O . LYS B 1 127 ? 6.242 -41.75 -13.672 1 98.56 127 LYS B O 1
ATOM 4989 N N . ASP B 1 128 ? 6.805 -41.688 -15.852 1 97.94 128 ASP B N 1
ATOM 4990 C CA . ASP B 1 128 ? 5.543 -41.125 -16.359 1 97.94 128 ASP B CA 1
ATOM 4991 C C . ASP B 1 128 ? 5.301 -39.719 -15.828 1 97.94 128 ASP B C 1
ATOM 4993 O O . ASP B 1 128 ? 4.16 -39.344 -15.547 1 97.94 128 ASP B O 1
ATOM 4997 N N . ILE B 1 129 ? 6.34 -39.062 -15.539 1 98.81 129 ILE B N 1
ATOM 4998 C CA . ILE B 1 129 ? 6.289 -37.656 -15.164 1 98.81 129 ILE B CA 1
ATOM 4999 C C . ILE B 1 129 ? 6.875 -36.781 -16.281 1 98.81 129 ILE B C 1
ATOM 5001 O O . ILE B 1 129 ? 7.949 -37.094 -16.812 1 98.81 129 ILE B O 1
ATOM 5005 N N . ARG B 1 130 ? 6.156 -35.844 -16.672 1 98.62 130 ARG B N 1
ATOM 5006 C CA . ARG B 1 130 ? 6.684 -34.844 -17.594 1 98.62 130 ARG B CA 1
ATOM 5007 C C . ARG B 1 130 ? 7.309 -33.656 -16.844 1 98.62 130 ARG B C 1
ATOM 5009 O O . ARG B 1 130 ? 7.008 -33.438 -15.672 1 98.62 130 ARG B O 1
ATOM 5016 N N . ILE B 1 131 ? 8.195 -32.969 -17.578 1 98.81 131 ILE B N 1
ATOM 5017 C CA . ILE B 1 131 ? 8.797 -31.75 -17.062 1 98.81 131 ILE B CA 1
ATOM 5018 C C . ILE B 1 131 ? 8.195 -30.547 -17.781 1 98.81 131 ILE B C 1
ATOM 5020 O O . ILE B 1 131 ? 8.172 -30.5 -19.016 1 98.81 131 ILE B O 1
ATOM 5024 N N . CYS B 1 132 ? 7.598 -29.656 -17.031 1 98.81 132 CYS B N 1
ATOM 5025 C CA . CYS B 1 132 ? 7.363 -28.312 -17.547 1 98.81 132 CYS B CA 1
ATOM 5026 C C . CYS B 1 132 ? 8.578 -27.422 -17.312 1 98.81 132 CYS B C 1
ATOM 5028 O O . CYS B 1 132 ? 8.883 -27.078 -16.172 1 98.81 132 CYS B O 1
ATOM 5030 N N . MET B 1 133 ? 9.219 -27.062 -18.344 1 98.56 133 MET B N 1
ATOM 5031 C CA . MET B 1 133 ? 10.484 -26.359 -18.203 1 98.56 133 MET B CA 1
ATOM 5032 C C . MET B 1 133 ? 10.266 -24.844 -18.141 1 98.56 133 MET B C 1
ATOM 5034 O O . MET B 1 133 ? 9.555 -24.281 -18.984 1 98.56 133 MET B O 1
ATOM 5038 N N . VAL B 1 134 ? 10.789 -24.25 -17.156 1 98.5 134 VAL B N 1
ATOM 5039 C CA . VAL B 1 134 ? 11.008 -22.797 -17.141 1 98.5 134 VAL B CA 1
ATOM 5040 C C . VAL B 1 134 ? 12.359 -22.469 -17.766 1 98.5 134 VAL B C 1
ATOM 5042 O O . VAL B 1 134 ? 13.406 -22.703 -17.156 1 98.5 134 VAL B O 1
ATOM 5045 N N . PRO B 1 135 ? 12.312 -21.938 -18.953 1 98.06 135 PRO B N 1
ATOM 5046 C CA . PRO B 1 135 ? 13.578 -21.734 -19.656 1 98.06 135 PRO B CA 1
ATOM 5047 C C . PRO B 1 135 ? 14.578 -20.891 -18.859 1 98.06 135 PRO B C 1
ATOM 5049 O O . PRO B 1 135 ? 15.75 -21.25 -18.766 1 98.06 135 PRO B O 1
ATOM 5052 N N . ALA B 1 136 ? 14.055 -19.812 -18.297 1 98.38 136 ALA B N 1
ATOM 5053 C CA . ALA B 1 136 ? 14.898 -18.906 -17.531 1 98.38 136 ALA B CA 1
ATOM 5054 C C . ALA B 1 136 ? 14.094 -18.188 -16.453 1 98.38 136 ALA B C 1
ATOM 5056 O O . ALA B 1 136 ? 12.922 -17.875 -16.656 1 98.38 136 ALA B O 1
ATOM 5057 N N . TRP B 1 137 ? 14.805 -17.938 -15.375 1 98 137 TRP B N 1
ATOM 5058 C CA . TRP B 1 137 ? 14.203 -17.078 -14.367 1 98 137 TRP B CA 1
ATOM 5059 C C . TRP B 1 137 ? 14.094 -15.641 -14.883 1 98 137 TRP B C 1
ATOM 5061 O O . TRP B 1 137 ? 14.867 -15.227 -15.75 1 98 137 TRP B O 1
ATOM 5071 N N . GLY B 1 138 ? 13.156 -14.938 -14.383 1 97.69 138 GLY B N 1
ATOM 5072 C CA . GLY B 1 138 ? 12.758 -13.641 -14.922 1 97.69 138 GLY B CA 1
ATOM 5073 C C . GLY B 1 138 ? 13.852 -12.594 -14.82 1 97.69 138 GLY B C 1
ATOM 5074 O O . GLY B 1 138 ? 13.953 -11.711 -15.672 1 97.69 138 GLY B O 1
ATOM 5075 N N . LYS B 1 139 ? 14.711 -12.695 -13.773 1 97.25 139 LYS B N 1
ATOM 5076 C CA . LYS B 1 139 ? 15.742 -11.688 -13.531 1 97.25 139 LYS B CA 1
ATOM 5077 C C . LYS B 1 139 ? 16.719 -11.617 -14.703 1 97.25 139 LYS B C 1
ATOM 5079 O O . LYS B 1 139 ? 17.484 -10.656 -14.82 1 97.25 139 LYS B O 1
ATOM 5084 N N . TYR B 1 140 ? 16.703 -12.609 -15.578 1 98.31 140 TYR B N 1
ATOM 5085 C CA . TYR B 1 140 ? 17.641 -12.633 -16.703 1 98.31 140 TYR B CA 1
ATOM 5086 C C . TYR B 1 140 ? 17.062 -11.891 -17.906 1 98.31 140 TYR B C 1
ATOM 5088 O O . TYR B 1 140 ? 17.75 -11.68 -18.906 1 98.31 140 TYR B O 1
ATOM 5096 N N . VAL B 1 141 ? 15.789 -11.516 -17.828 1 98.38 141 VAL B N 1
ATOM 5097 C CA . VAL B 1 141 ? 15.227 -10.555 -18.781 1 98.38 141 VAL B CA 1
ATOM 5098 C C . VAL B 1 141 ? 15.352 -9.141 -18.219 1 98.38 141 VAL B C 1
ATOM 5100 O O . VAL B 1 141 ? 15.984 -8.273 -18.828 1 98.38 141 VAL B O 1
ATOM 5103 N N . HIS B 1 142 ? 14.75 -8.969 -17 1 97.88 142 HIS B N 1
ATOM 5104 C CA . HIS B 1 142 ? 14.883 -7.684 -16.312 1 97.88 142 HIS B CA 1
ATOM 5105 C C . HIS B 1 142 ? 14.812 -7.855 -14.805 1 97.88 142 HIS B C 1
ATOM 5107 O O . HIS B 1 142 ? 14.141 -8.766 -14.312 1 97.88 142 HIS B O 1
ATOM 5113 N N . GLY B 1 143 ? 15.477 -6.891 -14.109 1 96.5 143 GLY B N 1
ATOM 5114 C CA . GLY B 1 143 ? 15.477 -6.922 -12.656 1 96.5 143 GLY B CA 1
ATOM 5115 C C . GLY B 1 143 ? 14.289 -6.199 -12.039 1 96.5 143 GLY B C 1
ATOM 5116 O O . GLY B 1 143 ? 13.484 -5.598 -12.758 1 96.5 143 GLY B O 1
ATOM 5117 N N . SER B 1 144 ? 14.188 -6.32 -10.672 1 96.31 144 SER B N 1
ATOM 5118 C CA . SER B 1 144 ? 13.156 -5.609 -9.93 1 96.31 144 SER B CA 1
ATOM 5119 C C . SER B 1 144 ? 13.219 -4.109 -10.18 1 96.31 144 SER B C 1
ATOM 5121 O O . SER B 1 144 ? 12.195 -3.424 -10.172 1 96.31 144 SER B O 1
ATOM 5123 N N . ASP B 1 145 ? 14.422 -3.555 -10.453 1 96.81 145 ASP B N 1
ATOM 5124 C CA . ASP B 1 145 ? 14.641 -2.131 -10.688 1 96.81 145 ASP B CA 1
ATOM 5125 C C . ASP B 1 145 ? 14.391 -1.773 -12.156 1 96.81 145 ASP B C 1
ATOM 5127 O O . ASP B 1 145 ? 14.664 -0.649 -12.578 1 96.81 145 ASP B O 1
ATOM 5131 N N . ASN B 1 146 ? 13.945 -2.814 -12.961 1 97.31 146 ASN B N 1
ATOM 5132 C CA . ASN B 1 146 ? 13.562 -2.646 -14.359 1 97.31 146 ASN B CA 1
ATOM 5133 C C . ASN B 1 146 ? 14.781 -2.574 -15.266 1 97.31 146 ASN B C 1
ATOM 5135 O O . ASN B 1 146 ? 14.688 -2.08 -16.391 1 97.31 146 ASN B O 1
ATOM 5139 N N . SER B 1 147 ? 15.984 -2.957 -14.758 1 97.62 147 SER B N 1
ATOM 5140 C CA . SER B 1 147 ? 17.172 -3.018 -15.586 1 97.62 147 SER B CA 1
ATOM 5141 C C . SER B 1 147 ? 17.219 -4.293 -16.422 1 97.62 147 SER B C 1
ATOM 5143 O O . SER B 1 147 ? 16.922 -5.379 -15.914 1 97.62 147 SER B O 1
ATOM 5145 N N . GLY B 1 148 ? 17.531 -4.172 -17.688 1 97.75 148 GLY B N 1
ATOM 5146 C CA . GLY B 1 148 ? 17.641 -5.324 -18.562 1 97.75 148 GLY B CA 1
ATOM 5147 C C . GLY B 1 148 ? 18.781 -6.246 -18.203 1 97.75 148 GLY B C 1
ATOM 5148 O O . GLY B 1 148 ? 19.688 -5.863 -17.453 1 97.75 148 GLY B O 1
ATOM 5149 N N . SER B 1 149 ? 18.734 -7.445 -18.719 1 97.69 149 SER B N 1
ATOM 5150 C CA . SER B 1 149 ? 19.75 -8.453 -18.422 1 97.69 149 SER B CA 1
ATOM 5151 C C . SER B 1 149 ? 20.156 -9.234 -19.672 1 97.69 149 SER B C 1
ATOM 5153 O O . SER B 1 149 ? 20.047 -8.719 -20.781 1 97.69 149 SER B O 1
ATOM 5155 N N . VAL B 1 150 ? 20.703 -10.461 -19.516 1 98.25 150 VAL B N 1
ATOM 5156 C CA . VAL B 1 150 ? 21.438 -11.172 -20.562 1 98.25 150 VAL B CA 1
ATOM 5157 C C . VAL B 1 150 ? 20.469 -11.719 -21.609 1 98.25 150 VAL B C 1
ATOM 5159 O O . VAL B 1 150 ? 20.859 -11.977 -22.75 1 98.25 150 VAL B O 1
ATOM 5162 N N . LEU B 1 151 ? 19.234 -11.969 -21.328 1 98.56 151 LEU B N 1
ATOM 5163 C CA . LEU B 1 151 ? 18.219 -12.297 -22.328 1 98.56 151 LEU B CA 1
ATOM 5164 C C . LEU B 1 151 ? 17.562 -11.031 -22.859 1 98.56 151 LEU B C 1
ATOM 5166 O O . LEU B 1 151 ? 16.875 -10.32 -22.125 1 98.56 151 LEU B O 1
ATOM 5170 N N . ASN B 1 152 ? 17.766 -10.766 -24.047 1 98.25 152 ASN B N 1
ATOM 5171 C CA . ASN B 1 152 ? 17.297 -9.562 -24.719 1 98.25 152 ASN B CA 1
ATOM 5172 C C . ASN B 1 152 ? 16.906 -9.844 -26.172 1 98.25 152 ASN B C 1
ATOM 5174 O O . ASN B 1 152 ? 16.828 -11.008 -26.578 1 98.25 152 ASN B O 1
ATOM 5178 N N . THR B 1 153 ? 16.656 -8.82 -26.953 1 97.75 153 THR B N 1
ATOM 5179 C CA . THR B 1 153 ? 16.094 -8.984 -28.281 1 97.75 153 THR B CA 1
ATOM 5180 C C . THR B 1 153 ? 17.109 -9.6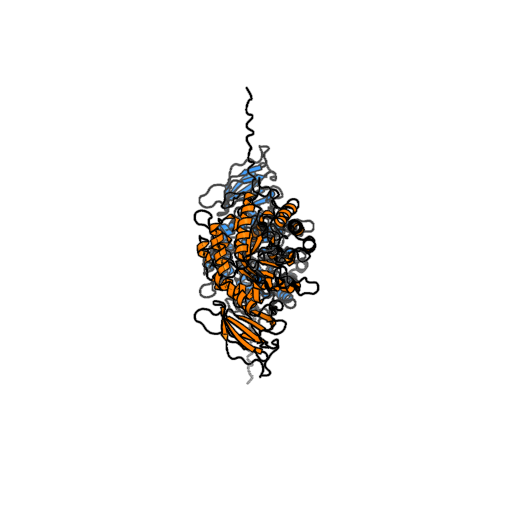09 -29.234 1 97.75 153 THR B C 1
ATOM 5182 O O . THR B 1 153 ? 16.766 -10.07 -30.312 1 97.75 153 THR B O 1
ATOM 5185 N N . SER B 1 154 ? 18.359 -9.695 -28.797 1 98.31 154 SER B N 1
ATOM 5186 C CA . SER B 1 154 ? 19.391 -10.312 -29.641 1 98.31 154 SER B CA 1
ATOM 5187 C C . SER B 1 154 ? 19.656 -11.75 -29.219 1 98.31 154 SER B C 1
ATOM 5189 O O . SER B 1 154 ? 20.078 -12.57 -30.031 1 98.31 154 SER B O 1
ATOM 5191 N N . THR B 1 155 ? 19.359 -12.031 -27.953 1 98.75 155 THR B N 1
ATOM 5192 C CA . THR B 1 155 ? 19.844 -13.305 -27.438 1 98.75 155 THR B CA 1
ATOM 5193 C C . THR B 1 155 ? 18.672 -14.242 -27.141 1 98.75 155 THR B C 1
ATOM 5195 O O . THR B 1 155 ? 18.844 -15.461 -27.094 1 98.75 155 THR B O 1
ATOM 5198 N N . ALA B 1 156 ? 17.484 -13.773 -26.969 1 98.75 156 ALA B N 1
ATOM 5199 C CA . ALA B 1 156 ? 16.344 -14.57 -26.547 1 98.75 156 ALA B CA 1
ATOM 5200 C C . ALA B 1 156 ? 15.961 -15.594 -27.609 1 98.75 156 ALA B C 1
ATOM 5202 O O . ALA B 1 156 ? 15.695 -16.766 -27.297 1 98.75 156 ALA B O 1
ATOM 5203 N N . TYR B 1 157 ? 15.93 -15.172 -28.875 1 98.75 157 TYR B N 1
ATOM 5204 C CA . TYR B 1 157 ? 15.531 -16.078 -29.953 1 98.75 157 TYR B CA 1
ATOM 5205 C C . TYR B 1 157 ? 16.5 -17.234 -30.078 1 98.75 157 TYR B C 1
ATOM 5207 O O . TYR B 1 157 ? 16.094 -18.406 -30.078 1 98.75 157 TYR B O 1
ATOM 5215 N N . PRO B 1 158 ? 17.828 -16.953 -30.141 1 98.75 158 PRO B N 1
ATOM 5216 C CA . PRO B 1 158 ? 18.734 -18.109 -30.25 1 98.75 158 PRO B CA 1
ATOM 5217 C C . PRO B 1 158 ? 18.672 -19.031 -29.031 1 98.75 158 PRO B C 1
ATOM 5219 O O . PRO B 1 158 ? 18.781 -20.25 -29.172 1 98.75 158 PRO B O 1
ATOM 5222 N N . PHE B 1 159 ? 18.594 -18.469 -27.891 1 98.44 159 PHE B N 1
ATOM 5223 C CA . PHE B 1 159 ? 18.453 -19.281 -26.688 1 98.44 159 PHE B CA 1
ATOM 5224 C C . PHE B 1 159 ? 17.188 -20.141 -26.75 1 98.44 159 PHE B C 1
ATOM 5226 O O . PHE B 1 159 ? 17.234 -21.328 -26.453 1 98.44 159 PHE B O 1
ATOM 5233 N N . GLY B 1 160 ? 16.047 -19.547 -27.141 1 98.69 160 GLY B N 1
ATOM 5234 C CA . GLY B 1 160 ? 14.805 -20.281 -27.328 1 98.69 160 GLY B CA 1
ATOM 5235 C C . GLY B 1 160 ? 14.922 -21.391 -28.359 1 98.69 160 GLY B C 1
ATOM 5236 O O . GLY B 1 160 ? 14.422 -22.5 -28.141 1 98.69 160 GLY B O 1
ATOM 5237 N N . LYS B 1 161 ? 15.547 -21.062 -29.453 1 98.62 161 LYS B N 1
ATOM 5238 C CA . LYS B 1 161 ? 15.711 -22.062 -30.516 1 98.62 161 LYS B CA 1
ATOM 5239 C C . LYS B 1 161 ? 16.516 -23.266 -30.016 1 98.62 161 LYS B C 1
ATOM 5241 O O . LYS B 1 161 ? 16.156 -24.406 -30.312 1 98.62 161 LYS B O 1
ATOM 5246 N N . PHE B 1 162 ? 17.547 -23 -29.297 1 98.19 162 PHE B N 1
ATOM 5247 C CA . PHE B 1 162 ? 18.328 -24.078 -28.672 1 98.19 162 PHE B CA 1
ATOM 5248 C C . PHE B 1 162 ? 17.422 -24.969 -27.828 1 98.19 162 PHE B C 1
ATOM 5250 O O . PHE B 1 162 ? 17.453 -26.188 -27.953 1 98.19 162 PHE B O 1
ATOM 5257 N N . LEU B 1 163 ? 16.625 -24.375 -26.938 1 98.38 163 LEU B N 1
ATOM 5258 C CA . LEU B 1 163 ? 15.758 -25.125 -26.047 1 98.38 163 LEU B CA 1
ATOM 5259 C C . LEU B 1 163 ? 14.727 -25.922 -26.828 1 98.38 163 LEU B C 1
ATOM 5261 O O . LEU B 1 163 ? 14.453 -27.094 -26.516 1 98.38 163 LEU B O 1
ATOM 5265 N N . GLY B 1 164 ? 14.117 -25.266 -27.812 1 98.06 164 GLY B N 1
ATOM 5266 C CA . GLY B 1 164 ? 13.141 -25.953 -28.625 1 98.06 164 GLY B CA 1
ATOM 5267 C C . GLY B 1 164 ? 13.703 -27.172 -29.344 1 98.06 164 GLY B C 1
ATOM 5268 O O . GLY B 1 164 ? 13.07 -28.219 -29.391 1 98.06 164 GLY B O 1
ATOM 5269 N N . GLN B 1 165 ? 14.898 -27 -29.891 1 97.31 165 GLN B N 1
ATOM 5270 C CA . GLN B 1 165 ? 15.539 -28.094 -30.609 1 97.31 165 GLN B CA 1
ATOM 5271 C C . GLN B 1 165 ? 15.875 -29.266 -29.688 1 97.31 165 GLN B C 1
ATOM 5273 O O . GLN B 1 165 ? 15.664 -30.422 -30.031 1 97.31 165 GLN B O 1
ATOM 5278 N N . ARG B 1 166 ? 16.328 -28.969 -28.578 1 97.19 166 ARG B N 1
ATOM 5279 C CA . ARG B 1 166 ? 16.828 -29.984 -27.672 1 97.19 166 ARG B CA 1
ATOM 5280 C C . ARG B 1 166 ? 15.695 -30.641 -26.891 1 97.19 166 ARG B C 1
ATOM 5282 O O . ARG B 1 166 ? 15.75 -31.828 -26.562 1 97.19 166 ARG B O 1
ATOM 5289 N N . TYR B 1 167 ? 14.641 -29.859 -26.562 1 97.75 167 TYR B N 1
ATOM 5290 C CA . TYR B 1 167 ? 13.539 -30.328 -25.719 1 97.75 167 TYR B CA 1
ATOM 5291 C C . TYR B 1 167 ? 12.203 -30.125 -26.422 1 97.75 167 TYR B C 1
ATOM 5293 O O . TYR B 1 167 ? 11.305 -29.469 -25.859 1 97.75 167 TYR B O 1
ATOM 5301 N N . PRO B 1 168 ? 12 -30.703 -27.547 1 96.88 168 PRO B N 1
ATOM 5302 C CA . PRO B 1 168 ? 10.68 -30.594 -28.156 1 96.88 168 PRO B CA 1
ATOM 5303 C C . PRO B 1 168 ? 9.578 -31.219 -27.312 1 96.88 168 PRO B C 1
ATOM 5305 O O . PRO B 1 168 ? 9.836 -32.125 -26.531 1 96.88 168 PRO B O 1
ATOM 5308 N N . TYR B 1 169 ? 8.375 -30.688 -27.375 1 96.94 169 TYR B N 1
ATOM 5309 C CA . TYR B 1 169 ? 7.141 -31.219 -26.797 1 96.94 169 TYR B CA 1
ATOM 5310 C C . TYR B 1 169 ? 7.016 -30.828 -25.328 1 96.94 169 TYR B C 1
ATOM 5312 O O . TYR B 1 169 ? 5.91 -30.766 -24.781 1 96.94 169 TYR B O 1
ATOM 5320 N N . LEU B 1 170 ? 8.156 -30.625 -24.594 1 98.25 170 LEU B N 1
ATOM 5321 C CA . LEU B 1 170 ? 8.031 -30.219 -23.188 1 98.25 170 LEU B CA 1
ATOM 5322 C C . LEU B 1 170 ? 7.219 -28.938 -23.062 1 98.25 170 LEU B C 1
ATOM 5324 O O . LEU B 1 170 ? 7.457 -27.969 -23.781 1 98.25 170 LEU B O 1
ATOM 5328 N N . PRO B 1 171 ? 6.18 -28.922 -22.156 1 98.5 171 PRO B N 1
ATOM 5329 C CA . PRO B 1 171 ? 5.582 -27.625 -21.844 1 98.5 171 PRO B CA 1
ATOM 5330 C C . PRO B 1 171 ? 6.605 -26.625 -21.328 1 98.5 171 PRO B C 1
ATOM 5332 O O . PRO B 1 171 ? 7.59 -27 -20.688 1 98.5 171 PRO B O 1
ATOM 5335 N N . LYS B 1 172 ? 6.391 -25.344 -21.703 1 98.56 172 LYS B N 1
ATOM 5336 C CA . LYS B 1 172 ? 7.293 -24.281 -21.25 1 98.56 172 LYS B CA 1
ATOM 5337 C C . LYS B 1 172 ? 6.523 -23.156 -20.578 1 98.56 172 LYS B C 1
ATOM 5339 O O . LYS B 1 172 ? 5.508 -22.688 -21.109 1 98.56 172 LYS B O 1
ATOM 5344 N N . THR B 1 173 ? 6.918 -22.719 -19.422 1 98.06 173 THR B N 1
ATOM 5345 C CA . THR B 1 173 ? 6.477 -21.484 -18.781 1 98.06 173 THR B CA 1
ATOM 5346 C C . THR B 1 173 ? 7.59 -20.438 -18.797 1 98.06 173 THR B C 1
ATOM 5348 O O . THR B 1 173 ? 8.516 -20.5 -17.984 1 98.06 173 THR B O 1
ATOM 5351 N N . LEU B 1 174 ? 7.441 -19.5 -19.656 1 97.31 174 LEU B N 1
ATOM 5352 C CA . LEU B 1 174 ? 8.523 -18.562 -19.984 1 97.31 174 LEU B CA 1
ATOM 5353 C C . LEU B 1 174 ? 8.742 -17.578 -18.859 1 97.31 174 LEU B C 1
ATOM 5355 O O . LEU B 1 174 ? 7.781 -17.094 -18.25 1 97.31 174 LEU B O 1
ATOM 5359 N N . VAL B 1 175 ? 10.031 -17.234 -18.578 1 89.62 175 VAL B N 1
ATOM 5360 C CA . VAL B 1 175 ? 10.469 -16.062 -17.828 1 89.62 175 VAL B CA 1
ATOM 5361 C C . VAL B 1 175 ? 9.836 -16.078 -16.438 1 89.62 175 VAL B C 1
ATOM 5363 O O . VAL B 1 175 ? 8.836 -15.383 -16.203 1 89.62 175 VAL B O 1
ATOM 5366 N N . GLY B 1 176 ? 10.414 -16.672 -15.547 1 91.31 176 GLY B N 1
ATOM 5367 C CA . GLY B 1 176 ? 9.828 -16.984 -14.25 1 91.31 176 GLY B CA 1
ATOM 5368 C C . GLY B 1 176 ? 9.734 -15.773 -13.344 1 91.31 176 GLY B C 1
ATOM 5369 O O . GLY B 1 176 ? 10.719 -15.062 -13.141 1 91.31 176 GLY B O 1
ATOM 5370 N N . ASP B 1 177 ? 8.578 -15.492 -12.773 1 95.56 177 ASP B N 1
ATOM 5371 C CA . ASP B 1 177 ? 8.312 -14.703 -11.578 1 95.56 177 ASP B CA 1
ATOM 5372 C C . ASP B 1 177 ? 8.516 -13.219 -11.844 1 95.56 177 ASP B C 1
ATOM 5374 O O . ASP B 1 177 ? 9.133 -12.516 -11.039 1 95.56 177 ASP B O 1
ATOM 5378 N N . THR B 1 178 ? 8.148 -12.781 -13.023 1 97.38 178 THR B N 1
ATOM 5379 C CA . THR B 1 178 ? 8.086 -11.375 -13.391 1 97.38 178 THR B CA 1
ATOM 5380 C C . THR B 1 178 ? 7.039 -11.141 -14.469 1 97.38 178 THR B C 1
ATOM 5382 O O . THR B 1 178 ? 6.32 -12.062 -14.859 1 97.38 178 THR B O 1
ATOM 5385 N N . ASN B 1 179 ? 6.797 -9.93 -14.898 1 98.38 179 ASN B N 1
ATOM 5386 C CA . ASN B 1 179 ? 5.84 -9.586 -15.945 1 98.38 179 ASN B CA 1
ATOM 5387 C C . ASN B 1 179 ? 6.496 -8.758 -17.047 1 98.38 179 ASN B C 1
ATOM 5389 O O . ASN B 1 179 ? 7.484 -8.07 -16.812 1 98.38 179 ASN B O 1
ATOM 5393 N N . PRO B 1 180 ? 5.98 -8.828 -18.25 1 98.38 180 PRO B N 1
ATOM 5394 C CA . PRO B 1 180 ? 6.594 -8.07 -19.328 1 98.38 180 PRO B CA 1
ATOM 5395 C C . PRO B 1 180 ? 6.312 -6.57 -19.234 1 98.38 180 PRO B C 1
ATOM 5397 O O . PRO B 1 180 ? 7.059 -5.762 -19.797 1 98.38 180 PRO B O 1
ATOM 5400 N N . TYR B 1 181 ? 5.25 -6.156 -18.594 1 98.25 181 TYR B N 1
ATOM 5401 C CA . TYR B 1 181 ? 4.941 -4.766 -18.281 1 98.25 181 TYR B CA 1
ATOM 5402 C C . TYR B 1 181 ? 5.492 -4.379 -16.906 1 98.25 181 TYR B C 1
ATOM 5404 O O . TYR B 1 181 ? 4.949 -4.781 -15.875 1 98.25 181 TYR B O 1
ATOM 5412 N N . TRP B 1 182 ? 6.574 -3.564 -16.922 1 98.06 182 TRP B N 1
ATOM 5413 C CA . TRP B 1 182 ? 7.309 -3.475 -15.664 1 98.06 182 TRP B CA 1
ATOM 5414 C C . TRP B 1 182 ? 7.77 -2.045 -15.406 1 98.06 182 TRP B C 1
ATOM 5416 O O . TRP B 1 182 ? 8.055 -1.298 -16.344 1 98.06 182 TRP B O 1
ATOM 5426 N N . GLN B 1 183 ? 7.777 -1.664 -14.18 1 97.44 183 GLN B N 1
ATOM 5427 C CA . GLN B 1 183 ? 8.375 -0.446 -13.641 1 97.44 183 GLN B CA 1
ATOM 5428 C C . GLN B 1 183 ? 9.477 -0.771 -12.633 1 97.44 183 GLN B C 1
ATOM 5430 O O . GLN B 1 183 ? 9.711 -1.939 -12.32 1 97.44 183 GLN B O 1
ATOM 5435 N N . ASN B 1 184 ? 10.188 0.237 -12.234 1 97.69 184 ASN B N 1
ATOM 5436 C CA . ASN B 1 184 ? 11.156 0.061 -11.156 1 97.69 184 ASN B CA 1
ATOM 5437 C C . ASN B 1 184 ? 10.469 -0.275 -9.836 1 97.69 184 ASN B C 1
ATOM 5439 O O . ASN B 1 184 ? 10.195 0.614 -9.023 1 97.69 184 ASN B O 1
ATOM 5443 N N . LYS B 1 185 ? 10.156 -1.505 -9.617 1 97.69 185 LYS B N 1
ATOM 5444 C CA . LYS B 1 185 ? 9.422 -1.991 -8.453 1 97.69 185 LYS B CA 1
ATOM 5445 C C . LYS B 1 185 ? 10.117 -1.577 -7.156 1 97.69 185 LYS B C 1
ATOM 5447 O O . LYS B 1 185 ? 9.453 -1.24 -6.176 1 97.69 185 LYS B O 1
ATOM 5452 N N . THR B 1 186 ? 11.445 -1.634 -7.184 1 97.25 186 THR B N 1
ATOM 5453 C CA . THR B 1 186 ? 12.242 -1.238 -6.023 1 97.25 186 THR B CA 1
ATOM 5454 C C . THR B 1 186 ? 11.938 0.206 -5.633 1 97.25 186 THR B C 1
ATOM 5456 O O . THR B 1 186 ? 11.688 0.498 -4.461 1 97.25 186 THR B O 1
ATOM 5459 N N . ALA B 1 187 ? 11.883 1.023 -6.59 1 97.44 187 ALA B N 1
ATOM 5460 C CA . ALA B 1 187 ? 11.641 2.443 -6.34 1 97.44 187 ALA B CA 1
ATOM 5461 C C . ALA B 1 187 ? 10.195 2.689 -5.93 1 97.44 187 ALA B C 1
ATOM 5463 O O . ALA B 1 187 ? 9.922 3.488 -5.031 1 97.44 187 ALA B O 1
ATOM 5464 N N . VAL B 1 188 ? 9.266 2.025 -6.602 1 97.25 188 VAL B N 1
ATOM 5465 C CA . VAL B 1 188 ? 7.848 2.193 -6.301 1 97.25 188 VAL B CA 1
ATOM 5466 C C . VAL B 1 188 ? 7.59 1.878 -4.832 1 97.25 188 VAL B C 1
ATOM 5468 O O . VAL B 1 188 ? 6.938 2.652 -4.129 1 97.25 188 VAL B O 1
ATOM 5471 N N . LYS B 1 189 ? 8.125 0.758 -4.371 1 96.75 189 LYS B N 1
ATOM 5472 C CA . LYS B 1 189 ? 7.949 0.332 -2.984 1 96.75 189 LYS B CA 1
ATOM 5473 C C . LYS B 1 189 ? 8.625 1.302 -2.021 1 96.75 189 LYS B C 1
ATOM 5475 O O . LYS B 1 189 ? 8.023 1.724 -1.032 1 96.75 189 LYS B O 1
ATOM 5480 N N . ALA B 1 190 ? 9.844 1.653 -2.314 1 97.31 190 ALA B N 1
ATOM 5481 C CA . ALA B 1 190 ? 10.633 2.508 -1.427 1 97.31 190 ALA B CA 1
ATOM 5482 C C . ALA B 1 190 ? 10.008 3.893 -1.303 1 97.31 190 ALA B C 1
ATOM 5484 O O . ALA B 1 190 ? 9.891 4.434 -0.2 1 97.31 190 ALA B O 1
ATOM 5485 N N . ASP B 1 191 ? 9.633 4.461 -2.426 1 97.38 191 ASP B N 1
ATOM 5486 C CA . ASP B 1 191 ? 9.062 5.805 -2.434 1 97.38 191 ASP B CA 1
ATOM 5487 C C . ASP B 1 191 ? 7.746 5.844 -1.66 1 97.38 191 ASP B C 1
ATOM 5489 O O . ASP B 1 191 ? 7.496 6.781 -0.898 1 97.38 191 ASP B O 1
ATOM 5493 N N . TYR B 1 192 ? 6.934 4.812 -1.805 1 97.75 192 TYR B N 1
ATOM 5494 C CA . TYR B 1 192 ? 5.68 4.758 -1.065 1 97.75 192 TYR B CA 1
ATOM 5495 C C . TYR B 1 192 ? 5.934 4.641 0.432 1 97.75 192 TYR B C 1
ATOM 5497 O O . TYR B 1 192 ? 5.273 5.309 1.234 1 97.75 192 TYR B O 1
ATOM 5505 N N . THR B 1 193 ? 6.844 3.779 0.777 1 97.81 193 THR B N 1
ATOM 5506 C CA . THR B 1 193 ? 7.188 3.562 2.178 1 97.81 193 THR B CA 1
ATOM 5507 C C . THR B 1 193 ? 7.668 4.859 2.824 1 97.81 193 THR B C 1
ATOM 5509 O O . THR B 1 193 ? 7.336 5.145 3.979 1 97.81 193 THR B O 1
ATOM 5512 N N . ASN B 1 194 ? 8.391 5.66 2.057 1 97.44 194 ASN B N 1
ATOM 5513 C CA . ASN B 1 194 ? 8.992 6.883 2.582 1 97.44 194 ASN B CA 1
ATOM 5514 C C . ASN B 1 194 ? 8 8.039 2.568 1 97.44 194 ASN B C 1
ATOM 5516 O O . ASN B 1 194 ? 8.227 9.07 3.211 1 97.44 194 ASN B O 1
ATOM 5520 N N . GLY B 1 195 ? 6.879 7.922 1.853 1 97.88 195 GLY B N 1
ATOM 5521 C CA . GLY B 1 195 ? 5.859 8.961 1.789 1 97.88 195 GLY B CA 1
ATOM 5522 C C . GLY B 1 195 ? 6.289 10.172 0.979 1 97.88 195 GLY B C 1
ATOM 5523 O O . GLY B 1 195 ? 7.418 10.227 0.488 1 97.88 195 GLY B O 1
ATOM 5524 N N . GLY B 1 196 ? 5.355 11.141 0.79 1 97.38 196 GLY B N 1
ATOM 5525 C CA . GLY B 1 196 ? 5.629 12.352 0.037 1 97.38 196 GLY B CA 1
ATOM 5526 C C . GLY B 1 196 ? 4.992 12.359 -1.342 1 97.38 196 GLY B C 1
ATOM 5527 O O . GLY B 1 196 ? 4.23 11.453 -1.682 1 97.38 196 GLY B O 1
ATOM 5528 N N . ALA B 1 197 ? 5.211 13.398 -2.102 1 95 197 ALA B N 1
ATOM 5529 C CA . ALA B 1 197 ? 4.652 13.531 -3.447 1 95 197 ALA B CA 1
ATOM 5530 C C . ALA B 1 197 ? 5.117 12.383 -4.344 1 95 197 ALA B C 1
ATOM 5532 O O . ALA B 1 197 ? 6.301 12.031 -4.348 1 95 197 ALA B O 1
ATOM 5533 N N . PRO B 1 198 ? 4.168 11.828 -4.988 1 89.56 198 PRO B N 1
ATOM 5534 C CA . PRO B 1 198 ? 4.496 10.648 -5.797 1 89.56 198 PRO B CA 1
ATOM 5535 C C . PRO B 1 198 ? 5.41 10.977 -6.973 1 89.56 198 PRO B C 1
ATOM 5537 O O . PRO B 1 198 ? 5.371 12.094 -7.5 1 89.56 198 PRO B O 1
ATOM 5540 N N . THR B 1 199 ? 6.152 10 -7.277 1 89.44 199 THR B N 1
ATOM 5541 C CA . THR B 1 199 ? 7.012 10.031 -8.453 1 89.44 199 THR B CA 1
ATOM 5542 C C . THR B 1 199 ? 6.332 9.344 -9.633 1 89.44 199 THR B C 1
ATOM 5544 O O . THR B 1 199 ? 5.539 8.414 -9.453 1 89.44 199 THR B O 1
ATOM 5547 N N . THR B 1 200 ? 6.594 9.828 -10.805 1 90.81 200 THR B N 1
ATOM 5548 C CA . THR B 1 200 ? 6.172 9.102 -12 1 90.81 200 THR B CA 1
ATOM 5549 C C . THR B 1 200 ? 7.23 8.086 -12.414 1 90.81 200 THR B C 1
ATOM 5551 O O . THR B 1 200 ? 8.414 8.422 -12.531 1 90.81 200 THR B O 1
ATOM 5554 N N . TYR B 1 201 ? 6.793 6.844 -12.602 1 94.06 201 TYR B N 1
ATOM 5555 C CA . TYR B 1 201 ? 7.73 5.785 -12.969 1 94.06 201 TYR B CA 1
ATOM 5556 C C . TYR B 1 201 ? 7.594 5.418 -14.438 1 94.06 201 TYR B C 1
ATOM 5558 O O . TYR B 1 201 ? 6.48 5.262 -14.945 1 94.06 201 TYR B O 1
ATOM 5566 N N . GLU B 1 202 ? 8.664 5.297 -15.102 1 95.5 202 GLU B N 1
ATOM 5567 C CA . GLU B 1 202 ? 8.664 4.832 -16.484 1 95.5 202 GLU B CA 1
ATOM 5568 C C . GLU B 1 202 ? 8.281 3.357 -16.578 1 95.5 202 GLU B C 1
ATOM 5570 O O . GLU B 1 202 ? 8.719 2.547 -15.758 1 95.5 202 GLU B O 1
ATOM 5575 N N . VAL B 1 203 ? 7.426 3.018 -17.562 1 97.19 203 VAL B N 1
ATOM 5576 C CA . VAL B 1 203 ? 7.055 1.635 -17.844 1 97.19 203 VAL B CA 1
ATOM 5577 C C . VAL B 1 203 ? 7.859 1.118 -19.031 1 97.19 203 VAL B C 1
ATOM 5579 O O . VAL B 1 203 ? 7.977 1.799 -20.062 1 97.19 203 VAL B O 1
ATOM 5582 N N . THR B 1 204 ? 8.43 -0.007 -18.891 1 98.19 204 THR B N 1
ATOM 5583 C CA . THR B 1 204 ? 9.07 -0.705 -20 1 98.19 204 THR B CA 1
ATOM 5584 C C . THR B 1 204 ? 8.242 -1.915 -20.422 1 98.19 204 THR B C 1
ATOM 5586 O O . THR B 1 204 ? 7.75 -2.664 -19.578 1 98.19 204 THR B O 1
ATOM 5589 N N . ASP B 1 205 ? 8.023 -2.064 -21.719 1 98.44 205 ASP B N 1
ATOM 5590 C CA . ASP B 1 205 ? 7.402 -3.264 -22.281 1 98.44 205 ASP B CA 1
ATOM 5591 C C . ASP B 1 205 ? 8.461 -4.273 -22.719 1 98.44 205 ASP B C 1
ATOM 5593 O O . ASP B 1 205 ? 9.133 -4.078 -23.734 1 98.44 205 ASP B O 1
ATOM 5597 N N . TRP B 1 206 ? 8.57 -5.281 -21.984 1 98.5 206 TRP B N 1
ATOM 5598 C CA . TRP B 1 206 ? 9.57 -6.312 -22.25 1 98.5 206 TRP B CA 1
ATOM 5599 C C . TRP B 1 206 ? 9 -7.414 -23.125 1 98.5 206 TRP B C 1
ATOM 5601 O O . TRP B 1 206 ? 9.672 -8.414 -23.406 1 98.5 206 TRP B O 1
ATOM 5611 N N . SER B 1 207 ? 7.801 -7.297 -23.641 1 98.5 207 SER B N 1
ATOM 5612 C CA . SER B 1 207 ? 7.102 -8.305 -24.422 1 98.5 207 SER B CA 1
ATOM 5613 C C . SER B 1 207 ? 7.945 -8.758 -25.625 1 98.5 207 SER B C 1
ATOM 5615 O O . SER B 1 207 ? 7.934 -9.938 -25.984 1 98.5 207 SER B O 1
ATOM 5617 N N . PRO B 1 208 ? 8.703 -7.84 -26.281 1 98.69 208 PRO B N 1
ATOM 5618 C CA . PRO B 1 208 ? 9.484 -8.312 -27.422 1 98.69 208 PRO B CA 1
ATOM 5619 C C . PRO B 1 208 ? 10.484 -9.398 -27.047 1 98.69 208 PRO B C 1
ATOM 5621 O O . PRO B 1 208 ? 10.742 -10.312 -27.844 1 98.69 208 PRO B O 1
ATOM 5624 N N . VAL B 1 209 ? 11.062 -9.352 -25.844 1 98.81 209 VAL B N 1
ATOM 5625 C CA . VAL B 1 209 ? 12.008 -10.367 -25.406 1 98.81 209 VAL B CA 1
ATOM 5626 C C . VAL B 1 209 ? 11.289 -11.695 -25.203 1 98.81 209 VAL B C 1
ATOM 5628 O O . VAL B 1 209 ? 11.789 -12.75 -25.594 1 98.81 209 VAL B O 1
ATOM 5631 N N . TYR B 1 210 ? 10.094 -11.664 -24.625 1 98.69 210 TYR B N 1
ATOM 5632 C CA . TYR B 1 210 ? 9.258 -12.852 -24.469 1 98.69 210 TYR B CA 1
ATOM 5633 C C . TYR B 1 210 ? 8.914 -13.469 -25.812 1 98.69 210 TYR B C 1
ATOM 5635 O O . TYR B 1 210 ? 9.008 -14.688 -25.984 1 98.69 210 TYR B O 1
ATOM 5643 N N . ASP B 1 211 ? 8.516 -12.602 -26.719 1 98.81 211 ASP B N 1
ATOM 5644 C CA . ASP B 1 211 ? 8.156 -13.047 -28.062 1 98.81 211 ASP B CA 1
ATOM 5645 C C . ASP B 1 211 ? 9.328 -13.734 -28.75 1 98.81 211 ASP B C 1
ATOM 5647 O O . ASP B 1 211 ? 9.164 -14.781 -29.375 1 98.81 211 ASP B O 1
ATOM 5651 N N . ASP B 1 212 ? 10.469 -13.117 -28.625 1 98.81 212 ASP B N 1
ATOM 5652 C CA . ASP B 1 212 ? 11.656 -13.703 -29.25 1 98.81 212 ASP B CA 1
ATOM 5653 C C . ASP B 1 212 ? 11.969 -15.07 -28.656 1 98.81 212 ASP B C 1
ATOM 5655 O O . ASP B 1 212 ? 12.273 -16.016 -29.391 1 98.81 212 ASP B O 1
ATOM 5659 N N . LEU B 1 213 ? 11.914 -15.172 -27.375 1 98.81 213 LEU B N 1
ATOM 5660 C CA . LEU B 1 213 ? 12.133 -16.453 -26.703 1 98.81 213 LEU B CA 1
ATOM 5661 C C . LEU B 1 213 ? 11.117 -17.484 -27.172 1 98.81 213 LEU B C 1
ATOM 5663 O O . LEU B 1 213 ? 11.5 -18.594 -27.562 1 98.81 213 LEU B O 1
ATOM 5667 N N . ALA B 1 214 ? 9.844 -17.156 -27.172 1 98.81 214 ALA B N 1
ATOM 5668 C CA . ALA B 1 214 ? 8.758 -18.047 -27.562 1 98.81 214 ALA B CA 1
ATOM 5669 C C . ALA B 1 214 ? 8.914 -18.484 -29.016 1 98.81 214 ALA B C 1
ATOM 5671 O O . ALA B 1 214 ? 8.812 -19.672 -29.328 1 98.81 214 ALA B O 1
ATOM 5672 N N . ASN B 1 215 ? 9.156 -17.516 -29.844 1 98.62 215 ASN B N 1
ATOM 5673 C CA . ASN B 1 215 ? 9.305 -17.812 -31.266 1 98.62 215 ASN B CA 1
ATOM 5674 C C . ASN B 1 215 ? 10.516 -18.703 -31.531 1 98.62 215 ASN B C 1
ATOM 5676 O O . ASN B 1 215 ? 10.477 -19.562 -32.406 1 98.62 215 ASN B O 1
ATOM 5680 N N . GLY B 1 216 ? 11.57 -18.438 -30.812 1 98.75 216 GLY B N 1
ATOM 5681 C CA . GLY B 1 216 ? 12.711 -19.328 -30.906 1 98.75 216 GLY B CA 1
ATOM 5682 C C . GLY B 1 216 ? 12.383 -20.75 -30.516 1 98.75 216 GLY B C 1
ATOM 5683 O O . GLY B 1 216 ? 12.781 -21.703 -31.203 1 98.75 216 GLY B O 1
ATOM 5684 N N . ILE B 1 217 ? 11.664 -20.922 -29.453 1 98.69 217 ILE B N 1
ATOM 5685 C CA . ILE B 1 217 ? 11.266 -22.25 -28.984 1 98.69 217 ILE B CA 1
ATOM 5686 C C . ILE B 1 217 ? 10.406 -22.938 -30.047 1 98.69 217 ILE B C 1
ATOM 5688 O O . ILE B 1 217 ? 10.641 -24.094 -30.375 1 98.69 217 ILE B O 1
ATOM 5692 N N . VAL B 1 218 ? 9.422 -22.234 -30.609 1 98.38 218 VAL B N 1
ATOM 5693 C CA . VAL B 1 218 ? 8.547 -22.781 -31.641 1 98.38 218 VAL B CA 1
ATOM 5694 C C . VAL B 1 218 ? 9.383 -23.234 -32.844 1 98.38 218 VAL B C 1
ATOM 5696 O O . VAL B 1 218 ? 9.219 -24.359 -33.312 1 98.38 218 VAL B O 1
ATOM 5699 N N . ALA B 1 219 ? 10.273 -22.344 -33.25 1 98 219 ALA B N 1
ATOM 5700 C CA . ALA B 1 219 ? 11.117 -22.672 -34.406 1 98 219 ALA B CA 1
ATOM 5701 C C . ALA B 1 219 ? 11.984 -23.906 -34.094 1 98 219 ALA B C 1
ATOM 5703 O O . ALA B 1 219 ? 12.094 -24.797 -34.938 1 98 219 ALA B O 1
ATOM 5704 N N . GLY B 1 220 ? 12.578 -23.906 -32.969 1 98 220 GLY B N 1
ATOM 5705 C CA . GLY B 1 220 ? 13.422 -25.031 -32.594 1 98 220 GLY B CA 1
ATOM 5706 C C . GLY B 1 220 ? 12.664 -26.344 -32.5 1 98 220 GLY B C 1
ATOM 5707 O O . GLY B 1 220 ? 13.148 -27.375 -32.969 1 98 220 GLY B O 1
ATOM 5708 N N . GLU B 1 221 ? 11.516 -26.328 -31.906 1 97.88 221 GLU B N 1
ATOM 5709 C CA . GLU B 1 221 ? 10.727 -27.547 -31.797 1 97.88 221 GLU B CA 1
ATOM 5710 C C . GLU B 1 221 ? 10.312 -28.062 -33.188 1 97.88 221 GLU B C 1
ATOM 5712 O O . GLU B 1 221 ? 10.406 -29.25 -33.438 1 97.88 221 GLU B O 1
ATOM 5717 N N . ARG B 1 222 ? 9.883 -27.188 -33.969 1 97.31 222 ARG B N 1
ATOM 5718 C CA . ARG B 1 222 ? 9.453 -27.578 -35.312 1 97.31 222 ARG B CA 1
ATOM 5719 C C . ARG B 1 222 ? 10.617 -28.188 -36.094 1 97.31 222 ARG B C 1
ATOM 5721 O O . ARG B 1 222 ? 10.438 -29.156 -36.844 1 97.31 222 ARG B O 1
ATOM 5728 N N . GLU B 1 223 ? 11.789 -27.641 -35.938 1 96.5 223 GLU B N 1
ATOM 5729 C CA . GLU B 1 223 ? 12.969 -28.203 -36.562 1 96.5 223 GLU B CA 1
ATOM 5730 C C . GLU B 1 223 ? 13.273 -29.594 -36.062 1 96.5 223 GLU B C 1
ATOM 5732 O O . GLU B 1 223 ? 13.562 -30.5 -36.844 1 96.5 223 GLU B O 1
ATOM 5737 N N . ALA B 1 224 ? 13.195 -29.75 -34.781 1 95.75 224 ALA B N 1
ATOM 5738 C CA . ALA B 1 224 ? 13.453 -31.062 -34.188 1 95.75 224 ALA B CA 1
ATOM 5739 C C . ALA B 1 224 ? 12.422 -32.094 -34.656 1 95.75 224 ALA B C 1
ATOM 5741 O O . ALA B 1 224 ? 12.766 -33.219 -34.938 1 95.75 224 ALA B O 1
ATOM 5742 N N . ILE B 1 225 ? 11.18 -31.734 -34.719 1 95.31 225 ILE B N 1
ATOM 5743 C CA . ILE B 1 225 ? 10.078 -32.625 -35.094 1 95.31 225 ILE B CA 1
ATOM 5744 C C . ILE B 1 225 ? 10.141 -32.969 -36.562 1 95.31 225 ILE B C 1
ATOM 5746 O O . ILE B 1 225 ? 9.82 -34.094 -36.969 1 95.31 225 ILE B O 1
ATOM 5750 N N . ALA B 1 226 ? 10.578 -32 -37.375 1 93.75 226 ALA B N 1
ATOM 5751 C CA . ALA B 1 226 ? 10.688 -32.219 -38.812 1 93.75 226 ALA B CA 1
ATOM 5752 C C . ALA B 1 226 ? 11.625 -33.375 -39.125 1 93.75 226 ALA B C 1
ATOM 5754 O O . ALA B 1 226 ? 11.453 -34.062 -40.125 1 93.75 226 ALA B O 1
ATOM 5755 N N . ALA B 1 227 ? 12.539 -33.562 -38.281 1 88.44 227 ALA B N 1
ATOM 5756 C CA . ALA B 1 227 ? 13.508 -34.625 -38.5 1 88.44 227 ALA B CA 1
ATOM 5757 C C . ALA B 1 227 ? 12.828 -36 -38.406 1 88.44 227 ALA B C 1
ATOM 5759 O O . ALA B 1 227 ? 13.297 -36.938 -39.031 1 88.44 227 ALA B O 1
ATOM 5760 N N . THR B 1 228 ? 11.734 -36.094 -37.812 1 84.62 228 THR B N 1
ATOM 5761 C CA . THR B 1 228 ? 11.039 -37.375 -37.656 1 84.62 228 THR B CA 1
ATOM 5762 C C . THR B 1 228 ? 9.719 -37.344 -38.438 1 84.62 228 THR B C 1
ATOM 5764 O O . THR B 1 228 ? 9.234 -38.406 -38.844 1 84.62 228 THR B O 1
ATOM 5767 N N . SER B 1 229 ? 9.055 -36.281 -38.594 1 85.5 229 SER B N 1
ATOM 5768 C CA . SER B 1 229 ? 7.781 -36.094 -39.281 1 85.5 229 SER B CA 1
ATOM 5769 C C . SER B 1 229 ? 7.625 -34.688 -39.812 1 85.5 229 SER B C 1
ATOM 5771 O O . SER B 1 229 ? 7.254 -33.781 -39.062 1 85.5 229 SER B O 1
ATOM 5773 N N . ALA B 1 230 ? 7.719 -34.531 -41.062 1 81.56 230 ALA B N 1
ATOM 5774 C CA . ALA B 1 230 ? 7.629 -33.188 -41.656 1 81.56 230 ALA B CA 1
ATOM 5775 C C . ALA B 1 230 ? 6.23 -32.625 -41.5 1 81.56 230 ALA B C 1
ATOM 5777 O O . ALA B 1 230 ? 6.07 -31.422 -41.281 1 81.56 230 ALA B O 1
ATOM 5778 N N . GLN B 1 231 ? 5.285 -33.375 -41.625 1 76 231 GLN B N 1
ATOM 5779 C CA . GLN B 1 231 ? 3.898 -32.938 -41.562 1 76 231 GLN B CA 1
ATOM 5780 C C . GLN B 1 231 ? 3.557 -32.438 -40.156 1 76 231 GLN B C 1
ATOM 5782 O O . GLN B 1 231 ? 2.975 -31.344 -40 1 76 231 GLN B O 1
ATOM 5787 N N . ASN B 1 232 ? 3.936 -33.094 -39.219 1 82.81 232 ASN B N 1
ATOM 5788 C CA . ASN B 1 232 ? 3.648 -32.688 -37.844 1 82.81 232 ASN B CA 1
ATOM 5789 C C . ASN B 1 232 ? 4.391 -31.422 -37.438 1 82.81 232 ASN B C 1
ATOM 5791 O O . ASN B 1 232 ? 3.887 -30.625 -36.656 1 82.81 232 ASN B O 1
ATOM 5795 N N . ALA B 1 233 ? 5.48 -31.203 -38.031 1 86.88 233 ALA B N 1
ATOM 5796 C CA . ALA B 1 233 ? 6.332 -30.078 -37.688 1 86.88 233 ALA B CA 1
ATOM 5797 C C . ALA B 1 233 ? 5.66 -28.75 -38.062 1 86.88 233 ALA B C 1
ATOM 5799 O O . ALA B 1 233 ? 5.762 -27.766 -37.312 1 86.88 233 ALA B O 1
ATOM 5800 N N . THR B 1 234 ? 4.934 -28.656 -39.125 1 86.12 234 THR B N 1
ATOM 5801 C CA . THR B 1 234 ? 4.359 -27.406 -39.625 1 86.12 234 THR B CA 1
ATOM 5802 C C . THR B 1 234 ? 3.148 -27 -38.781 1 86.12 234 THR B C 1
ATOM 5804 O O . THR B 1 234 ? 2.846 -25.812 -38.656 1 86.12 234 THR B O 1
ATOM 5807 N N . THR B 1 235 ? 2.566 -27.891 -38.156 1 88 235 THR B N 1
ATOM 5808 C CA . THR B 1 235 ? 1.321 -27.594 -37.438 1 88 235 THR B CA 1
ATOM 5809 C C . THR B 1 235 ? 1.526 -27.625 -35.938 1 88 235 THR B C 1
ATOM 5811 O O . THR B 1 235 ? 0.634 -27.25 -35.188 1 88 235 THR B O 1
ATOM 5814 N N . TRP B 1 236 ? 2.686 -27.984 -35.531 1 93.69 236 TRP B N 1
ATOM 5815 C CA . TRP B 1 236 ? 2.938 -28.156 -34.094 1 93.69 236 TRP B CA 1
ATOM 5816 C C . TRP B 1 236 ? 2.979 -26.812 -33.375 1 93.69 236 TRP B C 1
ATOM 5818 O O . TRP B 1 236 ? 3.648 -25.875 -33.844 1 93.69 236 TRP B O 1
ATOM 5828 N N . SER B 1 237 ? 2.266 -26.766 -32.344 1 94.31 237 SER B N 1
ATOM 5829 C CA . SER B 1 237 ? 2.311 -25.641 -31.406 1 94.31 237 SER B CA 1
ATOM 5830 C C . SER B 1 237 ? 2.633 -26.109 -29.984 1 94.31 237 SER B C 1
ATOM 5832 O O . SER B 1 237 ? 1.901 -26.922 -29.406 1 94.31 237 SER B O 1
ATOM 5834 N N . PRO B 1 238 ? 3.705 -25.656 -29.469 1 97.12 238 PRO B N 1
ATOM 5835 C CA . PRO B 1 238 ? 4.078 -26.062 -28.109 1 97.12 238 PRO B CA 1
ATOM 5836 C C . PRO B 1 238 ? 3.062 -25.609 -27.062 1 97.12 238 PRO B C 1
ATOM 5838 O O . PRO B 1 238 ? 2.373 -24.609 -27.25 1 97.12 238 PRO B O 1
ATOM 5841 N N . LEU B 1 239 ? 2.867 -26.422 -25.984 1 98.44 239 LEU B N 1
ATOM 5842 C CA . LEU B 1 239 ? 2.188 -25.938 -24.781 1 98.44 239 LEU B CA 1
ATOM 5843 C C . LEU B 1 239 ? 3.049 -24.922 -24.047 1 98.44 239 LEU B C 1
ATOM 5845 O O . LEU B 1 239 ? 4.074 -25.281 -23.469 1 98.44 239 LEU B O 1
ATOM 5849 N N . MET B 1 240 ? 2.637 -23.609 -24.125 1 98.56 240 MET B N 1
ATOM 5850 C CA . MET B 1 240 ? 3.51 -22.562 -23.641 1 98.56 240 MET B CA 1
ATOM 5851 C C . MET B 1 240 ? 2.705 -21.484 -22.906 1 98.56 240 MET B C 1
ATOM 5853 O O . MET B 1 240 ? 1.583 -21.172 -23.297 1 98.56 240 MET B O 1
ATOM 5857 N N . SER B 1 241 ? 3.244 -21 -21.891 1 98.5 241 SER B N 1
ATOM 5858 C CA . SER B 1 241 ? 2.723 -19.875 -21.125 1 98.5 241 SER B CA 1
ATOM 5859 C C . SER B 1 241 ? 3.85 -19 -20.609 1 98.5 241 SER B C 1
ATOM 5861 O O . SER B 1 241 ? 4.977 -19.062 -21.094 1 98.5 241 SER B O 1
ATOM 5863 N N . ILE B 1 242 ? 3.537 -18.047 -19.812 1 98.69 242 ILE B N 1
ATOM 5864 C CA . ILE B 1 242 ? 4.512 -17.312 -19 1 98.69 242 ILE B CA 1
ATOM 5865 C C . ILE B 1 242 ? 4.254 -17.578 -17.516 1 98.69 242 ILE B C 1
ATOM 5867 O O . ILE B 1 242 ? 3.193 -18.078 -17.156 1 98.69 242 ILE B O 1
ATOM 5871 N N . HIS B 1 243 ? 5.262 -17.297 -16.734 1 98.25 243 HIS B N 1
ATOM 5872 C CA . HIS B 1 243 ? 5.148 -17.375 -15.281 1 98.25 243 HIS B CA 1
ATOM 5873 C C . HIS B 1 243 ? 5.016 -15.992 -14.656 1 98.25 243 HIS B C 1
ATOM 5875 O O . HIS B 1 243 ? 5.965 -15.484 -14.047 1 98.25 243 HIS B O 1
ATOM 5881 N N . PRO B 1 244 ? 3.822 -15.414 -14.695 1 98.06 244 PRO B N 1
ATOM 5882 C CA . PRO B 1 244 ? 3.654 -14.094 -14.078 1 98.06 244 PRO B CA 1
ATOM 5883 C C . PRO B 1 244 ? 3.924 -14.117 -12.578 1 98.06 244 PRO B C 1
ATOM 5885 O O . PRO B 1 244 ? 3.699 -15.133 -11.914 1 98.06 244 PRO B O 1
ATOM 5888 N N . THR B 1 245 ? 4.41 -13.031 -12.117 1 97.88 245 THR B N 1
ATOM 5889 C CA . THR B 1 245 ? 4.477 -12.883 -10.664 1 97.88 245 THR B CA 1
ATOM 5890 C C . THR B 1 245 ? 3.086 -12.633 -10.086 1 97.88 245 THR B C 1
ATOM 5892 O O . THR B 1 245 ? 2.117 -12.477 -10.828 1 97.88 245 THR B O 1
ATOM 5895 N N . ASN B 1 246 ? 2.943 -12.641 -8.812 1 97.38 246 ASN B N 1
ATOM 5896 C CA . ASN B 1 246 ? 1.652 -12.523 -8.148 1 97.38 246 ASN B CA 1
ATOM 5897 C C . ASN B 1 246 ? 1.201 -11.062 -8.062 1 97.38 246 ASN B C 1
ATOM 5899 O O . ASN B 1 246 ? 0.154 -10.766 -7.488 1 97.38 246 ASN B O 1
ATOM 5903 N N . GLN B 1 247 ? 2.027 -10.172 -8.602 1 97.69 247 GLN B N 1
ATOM 5904 C CA . GLN B 1 247 ? 1.791 -8.742 -8.469 1 97.69 247 GLN B CA 1
ATOM 5905 C C . GLN B 1 247 ? 1.772 -8.055 -9.828 1 97.69 247 GLN B C 1
ATOM 5907 O O . GLN B 1 247 ? 2.227 -8.633 -10.82 1 97.69 247 GLN B O 1
ATOM 5912 N N . TRP B 1 248 ? 1.235 -6.852 -9.906 1 98.06 248 TRP B N 1
ATOM 5913 C CA . TRP B 1 248 ? 1.258 -6.012 -11.102 1 98.06 248 TRP B CA 1
ATOM 5914 C C . TRP B 1 248 ? 1.233 -4.535 -10.727 1 98.06 248 TRP B C 1
ATOM 5916 O O . TRP B 1 248 ? 1.1 -4.188 -9.555 1 98.06 248 TRP B O 1
ATOM 5926 N N . PHE B 1 249 ? 1.443 -3.635 -11.617 1 96.44 249 PHE B N 1
ATOM 5927 C CA . PHE B 1 249 ? 1.445 -2.205 -11.32 1 96.44 249 PHE B CA 1
ATOM 5928 C C . PHE B 1 249 ? 0.084 -1.59 -11.625 1 96.44 249 PHE B C 1
ATOM 5930 O O . PHE B 1 249 ? -0.559 -1.941 -12.617 1 96.44 249 PHE B O 1
ATOM 5937 N N . THR B 1 250 ? -0.292 -0.678 -10.758 1 92.25 250 THR B N 1
ATOM 5938 C CA . THR B 1 250 ? -1.53 0.065 -10.961 1 92.25 250 THR B CA 1
ATOM 5939 C C . THR B 1 250 ? -1.563 0.693 -12.344 1 92.25 250 THR B C 1
ATOM 5941 O O . THR B 1 250 ? -0.583 1.299 -12.781 1 92.25 250 THR B O 1
ATOM 5944 N N . GLY B 1 251 ? -2.676 0.546 -13.031 1 90.56 251 GLY B N 1
ATOM 5945 C CA . GLY B 1 251 ? -2.828 1.076 -14.383 1 90.56 251 GLY B CA 1
ATOM 5946 C C . GLY B 1 251 ? -2.367 0.112 -15.453 1 90.56 251 GLY B C 1
ATOM 5947 O O . GLY B 1 251 ? -2.592 0.348 -16.641 1 90.56 251 GLY B O 1
ATOM 5948 N N . GLY B 1 252 ? -1.683 -0.994 -15.078 1 95.5 252 GLY B N 1
ATOM 5949 C CA . GLY B 1 252 ? -1.229 -1.999 -16.031 1 95.5 252 GLY B CA 1
ATOM 5950 C C . GLY B 1 252 ? -2.113 -3.232 -16.062 1 95.5 252 GLY B C 1
ATOM 5951 O O . GLY B 1 252 ? -3.104 -3.311 -15.328 1 95.5 252 GLY B O 1
ATOM 5952 N N . PRO B 1 253 ? -1.738 -4.211 -16.922 1 97.75 253 PRO B N 1
ATOM 5953 C CA . PRO B 1 253 ? -2.504 -5.457 -16.984 1 97.75 253 PRO B CA 1
ATOM 5954 C C . PRO B 1 253 ? -2.408 -6.281 -15.703 1 97.75 253 PRO B C 1
ATOM 5956 O O . PRO B 1 253 ? -1.389 -6.238 -15.016 1 97.75 253 PRO B O 1
ATOM 5959 N N . LEU B 1 254 ? -3.543 -6.992 -15.398 1 98.25 254 LEU B N 1
ATOM 5960 C CA . LEU B 1 254 ? -3.482 -7.953 -14.305 1 98.25 254 LEU B CA 1
ATOM 5961 C C . LEU B 1 254 ? -2.371 -8.969 -14.531 1 98.25 254 LEU B C 1
ATOM 5963 O O . LEU B 1 254 ? -2 -9.242 -15.68 1 98.25 254 LEU B O 1
ATOM 5967 N N . ALA B 1 255 ? -1.853 -9.539 -13.461 1 98.56 255 ALA B N 1
ATOM 5968 C CA . ALA B 1 255 ? -0.809 -10.562 -13.555 1 98.56 255 ALA B CA 1
ATOM 5969 C C . ALA B 1 255 ? -1.388 -11.898 -14 1 98.56 255 ALA B C 1
ATOM 5971 O O . ALA B 1 255 ? -1.442 -12.852 -13.219 1 98.56 255 ALA B O 1
ATOM 5972 N N . LEU B 1 256 ? -1.841 -11.953 -15.203 1 98.75 256 LEU B N 1
ATOM 5973 C CA . LEU B 1 256 ? -2.344 -13.109 -15.938 1 98.75 256 LEU B CA 1
ATOM 5974 C C . LEU B 1 256 ? -1.668 -13.227 -17.297 1 98.75 256 LEU B C 1
ATOM 5976 O O . LEU B 1 256 ? -1.442 -12.227 -17.969 1 98.75 256 LEU B O 1
ATOM 5980 N N . ALA B 1 257 ? -1.358 -14.422 -17.688 1 98.75 257 ALA B N 1
ATOM 5981 C CA . ALA B 1 257 ? -0.644 -14.625 -18.938 1 98.75 257 ALA B CA 1
ATOM 5982 C C . ALA B 1 257 ? -1.396 -13.984 -20.109 1 98.75 257 ALA B C 1
ATOM 5984 O O . ALA B 1 257 ? -0.812 -13.25 -20.906 1 98.75 257 ALA B O 1
ATOM 5985 N N . HIS B 1 258 ? -2.701 -14.188 -20.219 1 98.5 258 HIS B N 1
ATOM 5986 C CA . HIS B 1 258 ? -3.455 -13.688 -21.359 1 98.5 258 HIS B CA 1
ATOM 5987 C C . HIS B 1 258 ? -3.572 -12.172 -21.328 1 98.5 258 HIS B C 1
ATOM 5989 O O . HIS B 1 258 ? -3.809 -11.531 -22.359 1 98.5 258 HIS B O 1
ATOM 5995 N N . ALA B 1 259 ? -3.514 -11.617 -20.109 1 98.06 259 ALA B N 1
ATOM 5996 C CA . ALA B 1 259 ? -3.613 -10.164 -20.016 1 98.06 259 ALA B CA 1
ATOM 5997 C C . ALA B 1 259 ? -2.453 -9.492 -20.734 1 98.06 259 ALA B C 1
ATOM 5999 O O . ALA B 1 259 ? -2.598 -8.383 -21.266 1 98.06 259 ALA B O 1
ATOM 6000 N N . PHE B 1 260 ? -1.325 -10.148 -20.797 1 98.31 260 PHE B N 1
ATOM 6001 C CA . PHE B 1 260 ? -0.139 -9.617 -21.453 1 98.31 260 PHE B CA 1
ATOM 6002 C C . PHE B 1 260 ? -0.065 -10.094 -22.891 1 98.31 260 PHE B C 1
ATOM 6004 O O . PHE B 1 260 ? 0.325 -9.336 -23.781 1 98.31 260 PHE B O 1
ATOM 6011 N N . PHE B 1 261 ? -0.478 -11.398 -23.109 1 98.19 261 PHE B N 1
ATOM 6012 C CA . PHE B 1 261 ? -0.112 -12.008 -24.375 1 98.19 261 PHE B CA 1
ATOM 6013 C C . PHE B 1 261 ? -1.313 -12.695 -25.016 1 98.19 261 PHE B C 1
ATOM 6015 O O . PHE B 1 261 ? -1.152 -13.578 -25.859 1 98.19 261 PHE B O 1
ATOM 6022 N N . GLY B 1 262 ? -2.498 -12.344 -24.703 1 96.88 262 GLY B N 1
ATOM 6023 C CA . GLY B 1 262 ? -3.697 -13.008 -25.188 1 96.88 262 GLY B CA 1
ATOM 6024 C C . GLY B 1 262 ? -3.811 -12.984 -26.703 1 96.88 262 GLY B C 1
ATOM 6025 O O . GLY B 1 262 ? -4.48 -13.836 -27.297 1 96.88 262 GLY B O 1
ATOM 6026 N N . ASN B 1 263 ? -3.121 -12.102 -27.375 1 95.81 263 ASN B N 1
ATOM 6027 C CA . ASN B 1 263 ? -3.201 -11.961 -28.828 1 95.81 263 ASN B CA 1
ATOM 6028 C C . ASN B 1 263 ? -2.076 -12.711 -29.531 1 95.81 263 ASN B C 1
ATOM 6030 O O . ASN B 1 263 ? -1.985 -12.695 -30.75 1 95.81 263 ASN B O 1
ATOM 6034 N N . ARG B 1 264 ? -1.196 -13.375 -28.75 1 97.38 264 ARG B N 1
ATOM 6035 C CA . ARG B 1 264 ? -0.104 -14.148 -29.328 1 97.38 264 ARG B CA 1
ATOM 6036 C C . ARG B 1 264 ? -0.529 -15.594 -29.578 1 97.38 264 ARG B C 1
ATOM 6038 O O . ARG B 1 264 ? -1.11 -16.234 -28.688 1 97.38 264 ARG B O 1
ATOM 6045 N N . THR B 1 265 ? -0.164 -16.125 -30.688 1 96.19 265 THR B N 1
ATOM 6046 C CA . THR B 1 265 ? -0.532 -17.484 -31.031 1 96.19 265 THR B CA 1
ATOM 6047 C C . THR B 1 265 ? 0.302 -18.484 -30.234 1 96.19 265 THR B C 1
ATOM 6049 O O . THR B 1 265 ? -0.113 -19.625 -30.047 1 96.19 265 THR B O 1
ATOM 6052 N N . TRP B 1 266 ? 1.473 -18.031 -29.781 1 97.88 266 TRP B N 1
ATOM 6053 C CA . TRP B 1 266 ? 2.334 -18.969 -29.062 1 97.88 266 TRP B CA 1
ATOM 6054 C C . TRP B 1 266 ? 1.802 -19.25 -27.656 1 97.88 266 TRP B C 1
ATOM 6056 O O . TRP B 1 266 ? 2.225 -20.203 -27 1 97.88 266 TRP B O 1
ATOM 6066 N N . LEU B 1 267 ? 0.957 -18.391 -27.141 1 98.44 267 LEU B N 1
ATOM 6067 C CA . LEU B 1 267 ? 0.356 -18.656 -25.828 1 98.44 267 LEU B CA 1
ATOM 6068 C C . LEU B 1 267 ? -0.741 -19.703 -25.938 1 98.44 267 LEU B C 1
ATOM 6070 O O . LEU B 1 267 ? -1.814 -19.438 -26.484 1 98.44 267 LEU B O 1
ATOM 6074 N N . THR B 1 268 ? -0.519 -20.859 -25.406 1 98.5 268 THR B N 1
ATOM 6075 C CA . THR B 1 268 ? -1.477 -21.938 -25.578 1 98.5 268 THR B CA 1
ATOM 6076 C C . THR B 1 268 ? -1.959 -22.453 -24.219 1 98.5 268 THR B C 1
ATOM 6078 O O . THR B 1 268 ? -2.83 -23.312 -24.141 1 98.5 268 THR B O 1
ATOM 6081 N N . LEU B 1 269 ? -1.436 -21.953 -23.172 1 98.62 269 LEU B N 1
ATOM 6082 C CA . LEU B 1 269 ? -1.792 -22.203 -21.781 1 98.62 269 LEU B CA 1
ATOM 6083 C C . LEU B 1 269 ? -1.876 -20.891 -21 1 98.62 269 LEU B C 1
ATOM 6085 O O . LEU B 1 269 ? -0.985 -20.047 -21.109 1 98.62 269 LEU B O 1
ATOM 6089 N N . ASP B 1 270 ? -2.967 -20.625 -20.312 1 98.69 270 ASP B N 1
ATOM 6090 C CA . ASP B 1 270 ? -3.078 -19.453 -19.453 1 98.69 270 ASP B CA 1
ATOM 6091 C C . ASP B 1 270 ? -2.652 -19.766 -18.031 1 98.69 270 ASP B C 1
ATOM 6093 O O . ASP B 1 270 ? -2.975 -20.828 -17.5 1 98.69 270 ASP B O 1
ATOM 6097 N N . ALA B 1 271 ? -1.918 -18.828 -17.453 1 98.69 271 ALA B N 1
ATOM 6098 C CA . ALA B 1 271 ? -1.344 -19.141 -16.141 1 98.69 271 ALA B CA 1
ATOM 6099 C C . ALA B 1 271 ? -1.32 -17.906 -15.25 1 98.69 271 ALA B C 1
ATOM 6101 O O . ALA B 1 271 ? -1.238 -16.766 -15.734 1 98.69 271 ALA B O 1
ATOM 6102 N N . SER B 1 272 ? -1.405 -18.125 -14 1 98.62 272 SER B N 1
ATOM 6103 C CA . SER B 1 272 ? -1.258 -17.141 -12.93 1 98.62 272 SER B CA 1
ATOM 6104 C C . SER B 1 272 ? -0.395 -17.688 -11.797 1 98.62 272 SER B C 1
ATOM 6106 O O . SER B 1 272 ? -0.055 -18.875 -11.773 1 98.62 272 SER B O 1
ATOM 6108 N N . GLN B 1 273 ? 0.026 -16.812 -10.984 1 98.62 273 GLN B N 1
ATOM 6109 C CA . GLN B 1 273 ? 0.563 -17.109 -9.664 1 98.62 273 GLN B CA 1
ATOM 6110 C C . GLN B 1 273 ? -0.254 -16.438 -8.562 1 98.62 273 GLN B C 1
ATOM 6112 O O . GLN B 1 273 ? -0.168 -15.219 -8.383 1 98.62 273 GLN B O 1
ATOM 6117 N N . SER B 1 274 ? -1.016 -17.25 -7.848 1 98.31 274 SER B N 1
ATOM 6118 C CA . SER B 1 274 ? -1.735 -16.656 -6.727 1 98.31 274 SER B CA 1
ATOM 6119 C C . SER B 1 274 ? -0.785 -16.281 -5.594 1 98.31 274 SER B C 1
ATOM 6121 O O . SER B 1 274 ? -1.069 -15.383 -4.809 1 98.31 274 SER B O 1
ATOM 6123 N N . GLY B 1 275 ? 0.303 -17.047 -5.441 1 97.69 275 GLY B N 1
ATOM 6124 C CA . GLY B 1 275 ? 1.397 -16.625 -4.578 1 97.69 275 GLY B CA 1
ATOM 6125 C C . GLY B 1 275 ? 1.312 -17.219 -3.184 1 97.69 275 GLY B C 1
ATOM 6126 O O . GLY B 1 275 ? 0.835 -18.344 -3.01 1 97.69 275 GLY B O 1
ATOM 6127 N N . HIS B 1 276 ? 1.902 -16.547 -2.182 1 98.31 276 HIS B N 1
ATOM 6128 C CA . HIS B 1 276 ? 2.17 -17.141 -0.877 1 98.31 276 HIS B CA 1
ATOM 6129 C C . HIS B 1 276 ? 1.783 -16.188 0.253 1 98.31 276 HIS B C 1
ATOM 6131 O O . HIS B 1 276 ? 2.299 -16.297 1.367 1 98.31 276 HIS B O 1
ATOM 6137 N N . ALA B 1 277 ? 0.956 -15.234 -0.081 1 98.25 277 ALA B N 1
ATOM 6138 C CA . ALA B 1 277 ? 0.619 -14.242 0.936 1 98.25 277 ALA B CA 1
ATOM 6139 C C . ALA B 1 277 ? -0.891 -14.031 1.018 1 98.25 277 ALA B C 1
ATOM 6141 O O . ALA B 1 277 ? -1.587 -14.078 0.001 1 98.25 277 ALA B O 1
ATOM 6142 N N . ASP B 1 278 ? -1.402 -13.789 2.287 1 98.38 278 ASP B N 1
ATOM 6143 C CA . ASP B 1 278 ? -2.795 -13.391 2.463 1 98.38 278 ASP B CA 1
ATOM 6144 C C . ASP B 1 278 ? -2.893 -11.969 3.021 1 98.38 278 ASP B C 1
ATOM 6146 O O . ASP B 1 278 ? -3.928 -11.586 3.566 1 98.38 278 ASP B O 1
ATOM 6150 N N . TYR B 1 279 ? -1.789 -11.219 3.049 1 97.81 279 TYR B N 1
ATOM 6151 C CA . TYR B 1 279 ? -1.677 -9.789 3.309 1 97.81 279 TYR B CA 1
ATOM 6152 C C . TYR B 1 279 ? -0.759 -9.117 2.293 1 97.81 279 TYR B C 1
ATOM 6154 O O . TYR B 1 279 ? 0.015 -9.789 1.608 1 97.81 279 TYR B O 1
ATOM 6162 N N . PRO B 1 280 ? -0.841 -7.762 2.156 1 97.44 280 PRO B N 1
ATOM 6163 C CA . PRO B 1 280 ? -0.052 -7.105 1.11 1 97.44 280 PRO B CA 1
ATOM 6164 C C . PRO B 1 280 ? 1.451 -7.312 1.287 1 97.44 280 PRO B C 1
ATOM 6166 O O . PRO B 1 280 ? 2.031 -6.844 2.27 1 97.44 280 PRO B O 1
ATOM 6169 N N . PRO B 1 281 ? 2.047 -7.844 0.282 1 96.75 281 PRO B N 1
ATOM 6170 C CA . PRO B 1 281 ? 3.471 -8.141 0.455 1 96.75 281 PRO B CA 1
ATOM 6171 C C . PRO B 1 281 ? 4.367 -6.945 0.141 1 96.75 281 PRO B C 1
ATOM 6173 O O . PRO B 1 281 ? 5.465 -6.828 0.689 1 96.75 281 PRO B O 1
ATOM 6176 N N . ASN B 1 282 ? 3.959 -6.078 -0.802 1 97 282 ASN B N 1
ATOM 6177 C CA . ASN B 1 282 ? 4.773 -4.957 -1.249 1 97 282 ASN B CA 1
ATOM 6178 C C . ASN B 1 282 ? 3.924 -3.719 -1.524 1 97 282 ASN B C 1
ATOM 6180 O O . ASN B 1 282 ? 3.816 -3.275 -2.668 1 97 282 ASN B O 1
ATOM 6184 N N . PRO B 1 283 ? 3.393 -3.086 -0.534 1 97.25 283 PRO B N 1
ATOM 6185 C CA . PRO B 1 283 ? 2.641 -1.856 -0.797 1 97.25 283 PRO B CA 1
ATOM 6186 C C . PRO B 1 283 ? 3.467 -0.806 -1.537 1 97.25 283 PRO B C 1
ATOM 6188 O O . PRO B 1 283 ? 4.672 -0.688 -1.304 1 97.25 283 PRO B O 1
ATOM 6191 N N . PRO B 1 284 ? 2.834 -0.1 -2.453 1 96.94 284 PRO B N 1
ATOM 6192 C CA . PRO B 1 284 ? 1.394 -0.088 -2.719 1 96.94 284 PRO B CA 1
ATOM 6193 C C . PRO B 1 284 ? 1.002 -0.984 -3.891 1 96.94 284 PRO B C 1
ATOM 6195 O O . PRO B 1 284 ? -0.06 -0.796 -4.488 1 96.94 284 PRO B O 1
ATOM 6198 N N . ILE B 1 285 ? 1.804 -1.919 -4.219 1 97.56 285 ILE B N 1
ATOM 6199 C CA . ILE B 1 285 ? 1.653 -2.707 -5.438 1 97.56 285 ILE B CA 1
ATOM 6200 C C . ILE B 1 285 ? 0.515 -3.711 -5.266 1 97.56 285 ILE B C 1
ATOM 6202 O O . ILE B 1 285 ? 0.491 -4.473 -4.297 1 97.56 285 ILE B O 1
ATOM 6206 N N . PRO B 1 286 ? -0.476 -3.719 -6.242 1 97.81 286 PRO B N 1
ATOM 6207 C CA . PRO B 1 286 ? -1.554 -4.707 -6.164 1 97.81 286 PRO B CA 1
ATOM 6208 C C . PRO B 1 286 ? -1.045 -6.145 -6.258 1 97.81 286 PRO B C 1
ATOM 6210 O O . PRO B 1 286 ? 0.035 -6.387 -6.801 1 97.81 286 PRO B O 1
ATOM 6213 N N . TRP B 1 287 ? -1.861 -7.105 -5.812 1 98.31 287 TRP B N 1
ATOM 6214 C CA . TRP B 1 287 ? -1.393 -8.469 -5.613 1 98.31 287 TRP B CA 1
ATOM 6215 C C . TRP B 1 287 ? -2.562 -9.445 -5.57 1 98.31 287 TRP B C 1
ATOM 6217 O O . TRP B 1 287 ? -3.711 -9.039 -5.375 1 98.31 287 TRP B O 1
ATOM 6227 N N . TRP B 1 288 ? -2.285 -10.688 -5.84 1 98.69 288 TRP B N 1
ATOM 6228 C CA . TRP B 1 288 ? -3.252 -11.758 -5.629 1 98.69 288 TRP B CA 1
ATOM 6229 C C . TRP B 1 288 ? -3.195 -12.266 -4.191 1 98.69 288 TRP B C 1
ATOM 6231 O O . TRP B 1 288 ? -2.117 -12.352 -3.598 1 98.69 288 TRP B O 1
ATOM 6241 N N . ASN B 1 289 ? -4.312 -12.578 -3.607 1 98.62 289 ASN B N 1
ATOM 6242 C CA . ASN B 1 289 ? -4.414 -13.258 -2.318 1 98.62 289 ASN B CA 1
ATOM 6243 C C . ASN B 1 289 ? -4.379 -14.773 -2.477 1 98.62 289 ASN B C 1
ATOM 6245 O O . ASN B 1 289 ? -5.266 -15.359 -3.104 1 98.62 289 ASN B O 1
ATOM 6249 N N . CYS B 1 290 ? -3.406 -15.406 -1.857 1 98.44 290 CYS B N 1
ATOM 6250 C CA . CYS B 1 290 ? -3.205 -16.828 -2.105 1 98.44 290 CYS B CA 1
ATOM 6251 C C . CYS B 1 290 ? -4.359 -17.656 -1.544 1 98.44 290 CYS B C 1
ATOM 6253 O O . CYS B 1 290 ? -4.559 -18.797 -1.94 1 98.44 290 CYS B O 1
ATOM 6255 N N . ARG B 1 291 ? -5.18 -17.141 -0.646 1 98.5 291 ARG B N 1
ATOM 6256 C CA . ARG B 1 291 ? -6.355 -17.828 -0.129 1 98.5 291 ARG B CA 1
ATOM 6257 C C . ARG B 1 291 ? -7.512 -17.766 -1.118 1 98.5 291 ARG B C 1
ATOM 6259 O O . ARG B 1 291 ? -8.555 -18.375 -0.906 1 98.5 291 ARG B O 1
ATOM 6266 N N . ARG B 1 292 ? -7.309 -17.062 -2.184 1 98.44 292 ARG B N 1
ATOM 6267 C CA . ARG B 1 292 ? -8.305 -16.922 -3.238 1 98.44 292 ARG B CA 1
ATOM 6268 C C . ARG B 1 292 ? -7.723 -17.297 -4.598 1 98.44 292 ARG B C 1
ATOM 6270 O O . ARG B 1 292 ? -7.965 -16.609 -5.594 1 98.44 292 ARG B O 1
ATOM 6277 N N . GLY B 1 293 ? -6.926 -18.344 -4.582 1 98.19 293 GLY B N 1
ATOM 6278 C CA . GLY B 1 293 ? -6.305 -18.781 -5.82 1 98.19 293 GLY B CA 1
ATOM 6279 C C . GLY B 1 293 ? -7.309 -19.078 -6.918 1 98.19 293 GLY B C 1
ATOM 6280 O O . GLY B 1 293 ? -6.953 -19.094 -8.102 1 98.19 293 GLY B O 1
ATOM 6281 N N . TRP B 1 294 ? -8.578 -19.25 -6.59 1 98.5 294 TRP B N 1
ATOM 6282 C CA . TRP B 1 294 ? -9.656 -19.5 -7.547 1 98.5 294 TRP B CA 1
ATOM 6283 C C . TRP B 1 294 ? -9.969 -18.25 -8.352 1 98.5 294 TRP B C 1
ATOM 6285 O O . TRP B 1 294 ? -10.477 -18.328 -9.477 1 98.5 294 TRP B O 1
ATOM 6295 N N . GLU B 1 295 ? -9.664 -17.062 -7.863 1 98.5 295 GLU B N 1
ATOM 6296 C CA . GLU B 1 295 ? -10.047 -15.805 -8.508 1 98.5 295 GLU B CA 1
ATOM 6297 C C . GLU B 1 295 ? -9.305 -15.609 -9.828 1 98.5 295 GLU B C 1
ATOM 6299 O O . GLU B 1 295 ? -9.93 -15.391 -10.867 1 98.5 295 GLU B O 1
ATOM 6304 N N . PRO B 1 296 ? -7.957 -15.664 -9.82 1 98.69 296 PRO B N 1
ATOM 6305 C CA . PRO B 1 296 ? -7.305 -15.562 -11.133 1 98.69 296 PRO B CA 1
ATOM 6306 C C . PRO B 1 296 ? -7.707 -16.688 -12.078 1 98.69 296 PRO B C 1
ATOM 6308 O O . PRO B 1 296 ? -7.773 -16.484 -13.297 1 98.69 296 PRO B O 1
ATOM 6311 N N . VAL B 1 297 ? -7.969 -17.859 -11.57 1 98.81 297 VAL B N 1
ATOM 6312 C CA . VAL B 1 297 ? -8.422 -18.969 -12.406 1 98.81 297 VAL B CA 1
ATOM 6313 C C . VAL B 1 297 ? -9.742 -18.609 -13.078 1 98.81 297 VAL B C 1
ATOM 6315 O O . VAL B 1 297 ? -9.891 -18.766 -14.289 1 98.81 297 VAL B O 1
ATOM 6318 N N . GLU B 1 298 ? -10.648 -18.078 -12.305 1 98.62 298 GLU B N 1
ATOM 6319 C CA . GLU B 1 298 ? -11.945 -17.703 -12.844 1 98.62 298 GLU B CA 1
ATOM 6320 C C . GLU B 1 298 ? -11.812 -16.578 -13.867 1 98.62 298 GLU B C 1
ATOM 6322 O O . GLU B 1 298 ? -12.516 -16.562 -14.875 1 98.62 298 GLU B O 1
ATOM 6327 N N . LEU B 1 299 ? -10.922 -15.664 -13.586 1 98.38 299 LEU B N 1
ATOM 6328 C CA . LEU B 1 299 ? -10.711 -14.555 -14.508 1 98.38 299 LEU B CA 1
ATOM 6329 C C . LEU B 1 299 ? -10.117 -15.055 -15.82 1 98.38 299 LEU B C 1
ATOM 6331 O O . LEU B 1 299 ? -10.539 -14.625 -16.906 1 98.38 299 LEU B O 1
ATOM 6335 N N . MET B 1 300 ? -9.172 -15.93 -15.75 1 98.62 300 MET B N 1
ATOM 6336 C CA . MET B 1 300 ? -8.586 -16.516 -16.953 1 98.62 300 MET B CA 1
ATOM 6337 C C . MET B 1 300 ? -9.625 -17.328 -17.734 1 98.62 300 MET B C 1
ATOM 6339 O O . MET B 1 300 ? -9.727 -17.203 -18.953 1 98.62 300 MET B O 1
ATOM 6343 N N . TYR B 1 301 ? -10.367 -18.125 -17.031 1 98.44 301 TYR B N 1
ATOM 6344 C CA . TYR B 1 301 ? -11.422 -18.906 -17.656 1 98.44 301 TYR B CA 1
ATOM 6345 C C . TYR B 1 301 ? -12.414 -18 -18.375 1 98.44 301 TYR B C 1
ATOM 6347 O O . TYR B 1 301 ? -12.766 -18.25 -19.531 1 98.44 301 TYR B O 1
ATOM 6355 N N . ALA B 1 302 ? -12.852 -16.953 -17.703 1 97.75 302 ALA B N 1
ATOM 6356 C CA . ALA B 1 302 ? -13.844 -16.031 -18.234 1 97.75 302 ALA B CA 1
ATOM 6357 C C . ALA B 1 302 ? -13.328 -15.312 -19.469 1 97.75 302 ALA B C 1
ATOM 6359 O O . ALA B 1 302 ? -14.102 -15.031 -20.406 1 97.75 302 ALA B O 1
ATOM 6360 N N . ALA B 1 303 ? -12.07 -15.047 -19.484 1 96.69 303 ALA B N 1
ATOM 6361 C CA . ALA B 1 303 ? -11.477 -14.344 -20.609 1 96.69 303 ALA B CA 1
ATOM 6362 C C . ALA B 1 303 ? -11.641 -15.148 -21.906 1 96.69 303 ALA B C 1
ATOM 6364 O O . ALA B 1 303 ? -11.766 -14.57 -22.984 1 96.69 303 ALA B O 1
ATOM 6365 N N . GLY B 1 304 ? -11.664 -16.438 -21.781 1 94.81 304 GLY B N 1
ATOM 6366 C CA . GLY B 1 304 ? -11.867 -17.297 -22.938 1 94.81 304 GLY B CA 1
ATOM 6367 C C . GLY B 1 304 ? -13.328 -17.484 -23.297 1 94.81 304 GLY B C 1
ATOM 6368 O O . GLY B 1 304 ? -13.648 -18.062 -24.344 1 94.81 304 GLY B O 1
ATOM 6369 N N . SER B 1 305 ? -14.188 -16.984 -22.516 1 91.88 305 SER B N 1
ATOM 6370 C CA . SER B 1 305 ? -15.617 -17.281 -22.672 1 91.88 305 SER B CA 1
ATOM 6371 C C . SER B 1 305 ? -16.359 -16.078 -23.234 1 91.88 305 SER B C 1
ATOM 6373 O O . SER B 1 305 ? -17.578 -16.125 -23.422 1 91.88 305 SER B O 1
ATOM 6375 N N . VAL B 1 306 ? -15.633 -14.984 -23.469 1 91.75 306 VAL B N 1
ATOM 6376 C CA . VAL B 1 306 ? -16.281 -13.797 -24.031 1 91.75 306 VAL B CA 1
ATOM 6377 C C . VAL B 1 306 ? -16.188 -13.836 -25.547 1 91.75 306 VAL B C 1
ATOM 6379 O O . VAL B 1 306 ? -15.344 -14.539 -26.109 1 91.75 306 VAL B O 1
ATOM 6382 N N . PRO B 1 307 ? -17.141 -13.094 -26.156 1 90.5 307 PRO B N 1
ATOM 6383 C CA . PRO B 1 307 ? -17.047 -13.047 -27.609 1 90.5 307 PRO B CA 1
ATOM 6384 C C . PRO B 1 307 ? -15.68 -12.586 -28.109 1 90.5 307 PRO B C 1
ATOM 6386 O O . PRO B 1 307 ? -15.164 -11.562 -27.641 1 90.5 307 PRO B O 1
ATOM 6389 N N . GLY B 1 308 ? -15.164 -13.367 -28.906 1 88.5 308 GLY B N 1
ATOM 6390 C CA . GLY B 1 308 ? -13.852 -13.023 -29.438 1 88.5 308 GLY B CA 1
ATOM 6391 C C . GLY B 1 308 ? -12.711 -13.508 -28.562 1 88.5 308 GLY B C 1
ATOM 6392 O O . GLY B 1 308 ? -11.539 -13.383 -28.938 1 88.5 308 GLY B O 1
ATOM 6393 N N . GLY B 1 309 ? -13.086 -14.016 -27.422 1 90.19 309 GLY B N 1
ATOM 6394 C CA . GLY B 1 309 ? -12.07 -14.547 -26.531 1 90.19 309 GLY B CA 1
ATOM 6395 C C . GLY B 1 309 ? -11.531 -15.891 -26.984 1 90.19 309 GLY B C 1
ATOM 6396 O O . GLY B 1 309 ? -12.25 -16.672 -27.609 1 90.19 309 GLY B O 1
ATOM 6397 N N . ARG B 1 310 ? -10.273 -16.094 -26.703 1 94.94 310 ARG B N 1
ATOM 6398 C CA . ARG B 1 310 ? -9.656 -17.375 -27 1 94.94 310 ARG B CA 1
ATOM 6399 C C . ARG B 1 310 ? -9.57 -18.25 -25.75 1 94.94 310 ARG B C 1
ATOM 6401 O O . ARG B 1 310 ? -8.875 -17.891 -24.797 1 94.94 310 ARG B O 1
ATOM 6408 N N . ALA B 1 311 ? -10.273 -19.359 -25.812 1 97.19 311 ALA B N 1
ATOM 6409 C CA . ALA B 1 311 ? -10.219 -20.281 -24.688 1 97.19 311 ALA B CA 1
ATOM 6410 C C . ALA B 1 311 ? -8.867 -20.984 -24.609 1 97.19 311 ALA B C 1
ATOM 6412 O O . ALA B 1 311 ? -8.312 -21.375 -25.641 1 97.19 311 ALA B O 1
ATOM 6413 N N . ARG B 1 312 ? -8.32 -21.078 -23.453 1 98.44 312 ARG B N 1
ATOM 6414 C CA . ARG B 1 312 ? -7.102 -21.812 -23.125 1 98.44 312 ARG B CA 1
ATOM 6415 C C . ARG B 1 312 ? -7.273 -22.594 -21.828 1 98.44 312 ARG B C 1
ATOM 6417 O O . ARG B 1 312 ? -8.031 -22.188 -20.953 1 98.44 312 ARG B O 1
ATOM 6424 N N . PRO B 1 313 ? -6.582 -23.781 -21.766 1 98.69 313 PRO B N 1
ATOM 6425 C CA . PRO B 1 313 ? -6.484 -24.312 -20.406 1 98.69 313 PRO B CA 1
ATOM 6426 C C . PRO B 1 313 ? -5.887 -23.312 -19.406 1 98.69 313 PRO B C 1
ATOM 6428 O O . PRO B 1 313 ? -5.035 -22.516 -19.781 1 98.69 313 PRO B O 1
ATOM 6431 N N . VAL B 1 314 ? -6.367 -23.312 -18.172 1 98.75 314 VAL B N 1
ATOM 6432 C CA . VAL B 1 314 ? -5.926 -22.344 -17.172 1 98.75 314 VAL B CA 1
ATOM 6433 C C . VAL B 1 314 ? -5.316 -23.062 -15.977 1 98.75 314 VAL B C 1
ATOM 6435 O O . VAL B 1 314 ? -5.812 -24.125 -15.562 1 98.75 314 VAL B O 1
ATOM 6438 N N . ILE B 1 315 ? -4.227 -22.5 -15.477 1 98.56 315 ILE B N 1
ATOM 6439 C CA . ILE B 1 315 ? -3.561 -23.094 -14.328 1 98.56 315 ILE B CA 1
ATOM 6440 C C . ILE B 1 315 ? -3.096 -22.016 -13.367 1 98.56 315 ILE B C 1
ATOM 6442 O O . ILE B 1 315 ? -2.562 -20.984 -13.789 1 98.56 315 ILE B O 1
ATOM 6446 N N . ASP B 1 316 ? -3.385 -22.172 -12.062 1 98.62 316 ASP B N 1
ATOM 6447 C CA . ASP B 1 316 ? -2.584 -21.484 -11.047 1 98.62 316 ASP B CA 1
ATOM 6448 C C . ASP B 1 316 ? -1.219 -22.156 -10.883 1 98.62 316 ASP B C 1
ATOM 6450 O O . ASP B 1 316 ? -1.083 -23.125 -10.148 1 98.62 316 ASP B O 1
ATOM 6454 N N . ASN B 1 317 ? -0.301 -21.547 -11.594 1 97.75 317 ASN B N 1
ATOM 6455 C CA . ASN B 1 317 ? 1.012 -22.156 -11.789 1 97.75 317 ASN B CA 1
ATOM 6456 C C . ASN B 1 317 ? 1.817 -22.172 -10.492 1 97.75 317 ASN B C 1
ATOM 6458 O O . ASN B 1 317 ? 2.764 -22.953 -10.352 1 97.75 317 ASN B O 1
ATOM 6462 N N . GLU B 1 318 ? 1.471 -21.297 -9.617 1 98.5 318 GLU B N 1
ATOM 6463 C CA . GLU B 1 318 ? 2.197 -21.188 -8.352 1 98.5 318 GLU B CA 1
ATOM 6464 C C . GLU B 1 318 ? 1.289 -20.703 -7.227 1 98.5 318 GLU B C 1
ATOM 6466 O O . GLU B 1 318 ? 1.285 -19.516 -6.898 1 98.5 318 GLU B O 1
ATOM 6471 N N . ALA B 1 319 ? 0.632 -21.625 -6.621 1 98.12 319 ALA B N 1
ATOM 6472 C CA . ALA B 1 319 ? -0.128 -21.375 -5.402 1 98.12 319 ALA B CA 1
ATOM 6473 C C . ALA B 1 319 ? 0.756 -21.516 -4.164 1 98.12 319 ALA B C 1
ATOM 6475 O O . ALA B 1 319 ? 1.945 -21.812 -4.277 1 98.12 319 ALA B O 1
ATOM 6476 N N . HIS B 1 320 ? 0.221 -21.141 -2.988 1 97.56 320 HIS B N 1
ATOM 6477 C CA . HIS B 1 320 ? 1.049 -21.172 -1.787 1 97.56 320 HIS B CA 1
ATOM 6478 C C . HIS B 1 320 ? 1.612 -22.562 -1.54 1 97.56 320 HIS B C 1
ATOM 6480 O O . HIS B 1 320 ? 0.936 -23.562 -1.79 1 97.56 320 HIS B O 1
ATOM 6486 N N . TYR B 1 321 ? 2.85 -22.688 -1.184 1 98.75 321 TYR B N 1
ATOM 6487 C CA . TYR B 1 321 ? 3.59 -23.922 -0.944 1 98.75 321 TYR B CA 1
ATOM 6488 C C . TYR B 1 321 ? 3.354 -24.438 0.473 1 98.75 321 TYR B C 1
ATOM 6490 O O . TYR B 1 321 ? 3.311 -23.656 1.423 1 98.75 321 TYR B O 1
ATOM 6498 N N . GLU B 1 322 ? 3.26 -25.734 0.555 1 98.88 322 GLU B N 1
ATOM 6499 C CA . GLU B 1 322 ? 3.219 -26.344 1.88 1 98.88 322 GLU B CA 1
ATOM 6500 C C . GLU B 1 322 ? 4.52 -26.094 2.639 1 98.88 322 GLU B C 1
ATOM 6502 O O . GLU B 1 322 ? 5.609 -26.203 2.066 1 98.88 322 GLU B O 1
ATOM 6507 N N . ASN B 1 323 ? 4.387 -25.75 3.912 1 98.81 323 ASN B N 1
ATOM 6508 C CA . ASN B 1 323 ? 5.496 -25.531 4.832 1 98.81 323 ASN B CA 1
ATOM 6509 C C . ASN B 1 323 ? 6.301 -24.297 4.469 1 98.81 323 ASN B C 1
ATOM 6511 O O . ASN B 1 323 ? 7.496 -24.219 4.75 1 98.81 323 ASN B O 1
ATOM 6515 N N . ARG B 1 324 ? 5.785 -23.359 3.793 1 98.81 324 ARG B N 1
ATOM 6516 C CA . ARG B 1 324 ? 6.316 -22.016 3.602 1 98.81 324 ARG B CA 1
ATOM 6517 C C . ARG B 1 324 ? 5.629 -21.016 4.523 1 98.81 324 ARG B C 1
ATOM 6519 O O . ARG B 1 324 ? 4.41 -21.062 4.695 1 98.81 324 ARG B O 1
ATOM 6526 N N . TYR B 1 325 ? 6.441 -20.188 5.078 1 98.69 325 TYR B N 1
ATOM 6527 C CA . TYR B 1 325 ? 5.844 -19.141 5.895 1 98.69 325 TYR B CA 1
ATOM 6528 C C . TYR B 1 325 ? 4.961 -18.234 5.047 1 98.69 325 TYR B C 1
ATOM 6530 O O . TYR B 1 325 ? 5.258 -17.984 3.875 1 98.69 325 TYR B O 1
ATOM 6538 N N . ASN B 1 326 ? 3.832 -17.75 5.59 1 98.62 326 ASN B N 1
ATOM 6539 C CA . ASN B 1 326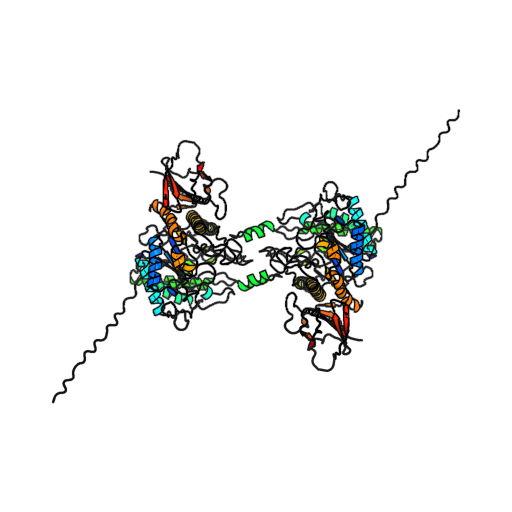 ? 3.061 -16.688 4.941 1 98.62 326 ASN B CA 1
ATOM 6540 C C . ASN B 1 326 ? 3.953 -15.531 4.508 1 98.62 326 ASN B C 1
ATOM 6542 O O . ASN B 1 326 ? 4.637 -14.93 5.332 1 98.62 326 ASN B O 1
ATOM 6546 N N . ASN B 1 327 ? 3.957 -15.312 3.18 1 97.69 327 ASN B N 1
ATOM 6547 C CA . ASN B 1 327 ? 4.785 -14.297 2.533 1 97.69 327 ASN B CA 1
ATOM 6548 C C . ASN B 1 327 ? 6.273 -14.562 2.766 1 97.69 327 ASN B C 1
ATOM 6550 O O . ASN B 1 327 ? 7.09 -13.641 2.672 1 97.69 327 ASN B O 1
ATOM 6554 N N . GLY B 1 328 ? 6.625 -15.758 3.162 1 97.75 328 GLY B N 1
ATOM 6555 C CA . GLY B 1 328 ? 8.008 -16.094 3.453 1 97.75 328 GLY B CA 1
ATOM 6556 C C . GLY B 1 328 ? 8.539 -15.406 4.699 1 97.75 328 GLY B C 1
ATOM 6557 O O . GLY B 1 328 ? 9.75 -15.312 4.895 1 97.75 328 GLY B O 1
ATOM 6558 N N . ASN B 1 329 ? 7.691 -14.852 5.484 1 97.44 329 ASN B N 1
ATOM 6559 C CA . ASN B 1 329 ? 8.031 -14.117 6.699 1 97.44 329 ASN B CA 1
ATOM 6560 C C . ASN B 1 329 ? 8.062 -15.039 7.918 1 97.44 329 ASN B C 1
ATOM 6562 O O . ASN B 1 329 ? 7.02 -15.508 8.367 1 97.44 329 ASN B O 1
ATOM 6566 N N . SER B 1 330 ? 9.219 -15.266 8.484 1 97.5 330 SER B N 1
ATOM 6567 C CA . SER B 1 330 ? 9.414 -16.266 9.531 1 97.5 330 SER B CA 1
ATOM 6568 C C . SER B 1 330 ? 8.648 -15.891 10.797 1 97.5 330 SER B C 1
ATOM 6570 O O . SER B 1 330 ? 8.5 -16.719 11.703 1 97.5 330 SER B O 1
ATOM 6572 N N . SER B 1 331 ? 8.141 -14.664 10.883 1 96.94 331 SER B N 1
ATOM 6573 C CA . SER B 1 331 ? 7.32 -14.258 12.023 1 96.94 331 SER B CA 1
ATOM 6574 C C . SER B 1 331 ? 5.867 -14.688 11.844 1 96.94 331 SER B C 1
ATOM 6576 O O . SER B 1 331 ? 5.055 -14.531 12.758 1 96.94 331 SER B O 1
ATOM 6578 N N . GLU B 1 332 ? 5.52 -15.211 10.711 1 97.69 332 GLU B N 1
ATOM 6579 C CA . GLU B 1 332 ? 4.16 -15.633 10.398 1 97.69 332 GLU B CA 1
ATOM 6580 C C . GLU B 1 332 ? 4.039 -17.156 10.422 1 97.69 332 GLU B C 1
ATOM 6582 O O . GLU B 1 332 ? 5.047 -17.859 10.438 1 97.69 332 GLU B O 1
ATOM 6587 N N . ALA B 1 333 ? 2.83 -17.688 10.43 1 98 333 ALA B N 1
ATOM 6588 C CA . ALA B 1 333 ? 2.572 -19.125 10.352 1 98 333 ALA B CA 1
ATOM 6589 C C . ALA B 1 333 ? 2.932 -19.672 8.969 1 98 333 ALA B C 1
ATOM 6591 O O . ALA B 1 333 ? 2.998 -18.922 7.996 1 98 333 ALA B O 1
ATOM 6592 N N . PHE B 1 334 ? 3.277 -20.953 8.914 1 98.44 334 PHE B N 1
ATOM 6593 C CA . PHE B 1 334 ? 3.508 -21.578 7.617 1 98.44 334 PHE B CA 1
ATOM 6594 C C . PHE B 1 334 ? 2.242 -22.25 7.109 1 98.44 334 PHE B C 1
ATOM 6596 O O . PHE B 1 334 ? 1.358 -22.594 7.898 1 98.44 334 PHE B O 1
ATOM 6603 N N . TRP B 1 335 ? 2.098 -22.375 5.836 1 98.69 335 TRP B N 1
ATOM 6604 C CA . TRP B 1 335 ? 0.958 -23.016 5.188 1 98.69 335 TRP B CA 1
ATOM 6605 C C . TRP B 1 335 ? 0.981 -24.531 5.41 1 98.69 335 TRP B C 1
ATOM 6607 O O . TRP B 1 335 ? 1.991 -25.188 5.148 1 98.69 335 TRP B O 1
ATOM 6617 N N . ASN B 1 336 ? -0.09 -25.125 5.871 1 97.94 336 ASN B N 1
ATOM 6618 C CA . ASN B 1 336 ? -0.151 -26.562 6.117 1 97.94 336 ASN B CA 1
ATOM 6619 C C . ASN B 1 336 ? -0.894 -27.281 5 1 97.94 336 ASN B C 1
ATOM 6621 O O . ASN B 1 336 ? -1.244 -26.688 3.984 1 97.94 336 ASN B O 1
ATOM 6625 N N . ALA B 1 337 ? -1.074 -28.562 5.145 1 98.19 337 ALA B N 1
ATOM 6626 C CA . ALA B 1 337 ? -1.667 -29.406 4.117 1 98.19 337 ALA B CA 1
ATOM 6627 C C . ALA B 1 337 ? -3.086 -28.953 3.783 1 98.19 337 ALA B C 1
ATOM 6629 O O . ALA B 1 337 ? -3.492 -28.984 2.619 1 98.19 337 ALA B O 1
ATOM 6630 N N . SER B 1 338 ? -3.824 -28.578 4.789 1 97.69 338 SER B N 1
ATOM 6631 C CA . SER B 1 338 ? -5.191 -28.109 4.555 1 97.69 338 SER B CA 1
ATOM 6632 C C . SER B 1 338 ? -5.219 -26.859 3.691 1 97.69 338 SER B C 1
ATOM 6634 O O . SER B 1 338 ? -6.039 -26.75 2.777 1 97.69 338 SER B O 1
ATOM 6636 N N . ASP B 1 339 ? -4.312 -25.938 3.941 1 98 339 ASP B N 1
ATOM 6637 C CA . ASP B 1 339 ? -4.242 -24.688 3.178 1 98 339 ASP B CA 1
ATOM 6638 C C . ASP B 1 339 ? -4.027 -24.969 1.692 1 98 339 ASP B C 1
ATOM 6640 O O . ASP B 1 339 ? -4.754 -24.453 0.844 1 98 339 ASP B O 1
ATOM 6644 N N . VAL B 1 340 ? -3.074 -25.797 1.398 1 98.38 340 VAL B N 1
ATOM 6645 C CA . VAL B 1 340 ? -2.703 -26.016 0.004 1 98.38 340 VAL B CA 1
ATOM 6646 C C . VAL B 1 340 ? -3.75 -26.891 -0.676 1 98.38 340 VAL B C 1
ATOM 6648 O O . VAL B 1 340 ? -4.027 -26.734 -1.866 1 98.38 340 VAL B O 1
ATOM 6651 N N . ARG B 1 341 ? -4.34 -27.828 0.063 1 98.19 341 ARG B N 1
ATOM 6652 C CA . ARG B 1 341 ? -5.391 -28.688 -0.47 1 98.19 341 ARG B CA 1
ATOM 6653 C C . ARG B 1 341 ? -6.633 -27.875 -0.829 1 98.19 341 ARG B C 1
ATOM 6655 O O . ARG B 1 341 ? -7.168 -28 -1.93 1 98.19 341 ARG B O 1
ATOM 6662 N N . ILE B 1 342 ? -7.066 -27 0.076 1 98.56 342 ILE B N 1
ATOM 6663 C CA . ILE B 1 342 ? -8.258 -26.188 -0.125 1 98.56 342 ILE B CA 1
ATOM 6664 C C . ILE B 1 342 ? -8.102 -25.344 -1.392 1 98.56 342 ILE B C 1
ATOM 6666 O O . ILE B 1 342 ? -8.969 -25.359 -2.266 1 98.56 342 ILE B O 1
ATOM 6670 N N . GLY B 1 343 ? -6.969 -24.672 -1.469 1 98.62 343 GLY B N 1
ATOM 6671 C CA . GLY B 1 343 ? -6.738 -23.844 -2.641 1 98.62 343 GLY B CA 1
ATOM 6672 C C . GLY B 1 343 ? -6.75 -24.625 -3.939 1 98.62 343 GLY B C 1
ATOM 6673 O O . GLY B 1 343 ? -7.254 -24.141 -4.957 1 98.62 343 GLY B O 1
ATOM 6674 N N . SER B 1 344 ? -6.223 -25.812 -3.912 1 98.81 344 SER B N 1
ATOM 6675 C CA . SER B 1 344 ? -6.145 -26.641 -5.109 1 98.81 344 SER B CA 1
ATOM 6676 C C . SER B 1 344 ? -7.527 -27.125 -5.539 1 98.81 344 SER B C 1
ATOM 6678 O O . SER B 1 344 ? -7.852 -27.109 -6.727 1 98.81 344 SER B O 1
ATOM 6680 N N . TRP B 1 345 ? -8.352 -27.547 -4.555 1 98.81 345 TRP B N 1
ATOM 6681 C CA . TRP B 1 345 ? -9.719 -27.953 -4.855 1 98.81 345 TRP B CA 1
ATOM 6682 C C . TRP B 1 345 ? -10.508 -26.797 -5.457 1 98.81 345 TRP B C 1
ATOM 6684 O O . TRP B 1 345 ? -11.172 -26.953 -6.484 1 98.81 345 TRP B O 1
ATOM 6694 N N . GLN B 1 346 ? -10.391 -25.672 -4.855 1 98.88 346 GLN B N 1
ATOM 6695 C CA . GLN B 1 346 ? -11.125 -24.5 -5.324 1 98.88 346 GLN B CA 1
ATOM 6696 C C . GLN B 1 346 ? -10.695 -24.094 -6.734 1 98.88 346 GLN B C 1
ATOM 6698 O O . GLN B 1 346 ? -11.531 -23.766 -7.574 1 98.88 346 GLN B O 1
ATOM 6703 N N . ALA B 1 347 ? -9.43 -24.156 -6.992 1 98.81 347 ALA B N 1
ATOM 6704 C CA . ALA B 1 347 ? -8.914 -23.781 -8.312 1 98.81 347 ALA B CA 1
ATOM 6705 C C . ALA B 1 347 ? -9.414 -24.75 -9.383 1 98.81 347 ALA B C 1
ATOM 6707 O O . ALA B 1 347 ? -9.906 -24.312 -10.43 1 98.81 347 ALA B O 1
ATOM 6708 N N . VAL B 1 348 ? -9.312 -26.031 -9.156 1 98.81 348 VAL B N 1
ATOM 6709 C CA . VAL B 1 348 ? -9.703 -27.031 -10.148 1 98.81 348 VAL B CA 1
ATOM 6710 C C . VAL B 1 348 ? -11.203 -26.938 -10.414 1 98.81 348 VAL B C 1
ATOM 6712 O O . VAL B 1 348 ? -11.633 -26.938 -11.562 1 98.81 348 VAL B O 1
ATOM 6715 N N . PHE B 1 349 ? -11.977 -26.766 -9.367 1 98.81 349 PHE B N 1
ATOM 6716 C CA . PHE B 1 349 ? -13.422 -26.688 -9.531 1 98.81 349 PHE B CA 1
ATOM 6717 C C . PHE B 1 349 ? -13.82 -25.375 -10.188 1 98.81 349 PHE B C 1
ATOM 6719 O O . PHE B 1 349 ? -14.914 -25.266 -10.742 1 98.81 349 PHE B O 1
ATOM 6726 N N . SER B 1 350 ? -12.93 -24.422 -10.156 1 98.75 350 SER B N 1
ATOM 6727 C CA . SER B 1 350 ? -13.203 -23.125 -10.773 1 98.75 350 SER B CA 1
ATOM 6728 C C . SER B 1 350 ? -12.812 -23.125 -12.242 1 98.75 350 SER B C 1
ATOM 6730 O O . SER B 1 350 ? -12.961 -22.094 -12.93 1 98.75 350 SER B O 1
ATOM 6732 N N . GLY B 1 351 ? -12.242 -24.234 -12.727 1 98.44 351 GLY B N 1
ATOM 6733 C CA . GLY B 1 351 ? -12.039 -24.344 -14.156 1 98.44 351 GLY B CA 1
ATOM 6734 C C . GLY B 1 351 ? -10.617 -24.703 -14.531 1 98.44 351 GLY B C 1
ATOM 6735 O O . GLY B 1 351 ? -10.305 -24.922 -15.703 1 98.44 351 GLY B O 1
ATOM 6736 N N . ALA B 1 352 ? -9.711 -24.844 -13.57 1 98.81 352 ALA B N 1
ATOM 6737 C CA . ALA B 1 352 ? -8.32 -25.156 -13.875 1 98.81 352 ALA B CA 1
ATOM 6738 C C . ALA B 1 352 ? -8.203 -26.562 -14.484 1 98.81 352 ALA B C 1
ATOM 6740 O O . ALA B 1 352 ? -8.938 -27.469 -14.109 1 98.81 352 ALA B O 1
ATOM 6741 N N . ALA B 1 353 ? -7.238 -26.734 -15.375 1 98.44 353 ALA B N 1
ATOM 6742 C CA . ALA B 1 353 ? -6.98 -28 -16.031 1 98.44 353 ALA B CA 1
ATOM 6743 C C . ALA B 1 353 ? -6.219 -28.953 -15.117 1 98.44 353 ALA B C 1
ATOM 6745 O O . ALA B 1 353 ? -5.957 -30.109 -15.477 1 98.44 353 ALA B O 1
ATOM 6746 N N . GLY B 1 354 ? -5.891 -28.547 -14.016 1 98.44 354 GLY B N 1
ATOM 6747 C CA . GLY B 1 354 ? -5.176 -29.281 -12.977 1 98.44 354 GLY B CA 1
ATOM 6748 C C . GLY B 1 354 ? -4.715 -28.391 -11.836 1 98.44 354 GLY B C 1
ATOM 6749 O O . GLY B 1 354 ? -5.363 -27.406 -11.508 1 98.44 354 GLY B O 1
ATOM 6750 N N . LEU B 1 355 ? -3.705 -28.828 -11.125 1 98.69 355 LEU B N 1
ATOM 6751 C CA . LEU B 1 355 ? -3.174 -28.094 -9.992 1 98.69 355 LEU B CA 1
ATOM 6752 C C . LEU B 1 355 ? -1.648 -28.141 -9.969 1 98.69 355 LEU B C 1
ATOM 6754 O O . LEU B 1 355 ? -1.048 -29.062 -10.539 1 98.69 355 LEU B O 1
ATOM 6758 N N . THR B 1 356 ? -1.095 -27.125 -9.367 1 98.81 356 THR B N 1
ATOM 6759 C CA . THR B 1 356 ? 0.344 -27.109 -9.125 1 98.81 356 THR B CA 1
ATOM 6760 C C . THR B 1 356 ? 0.638 -27.016 -7.629 1 98.81 356 THR B C 1
ATOM 6762 O O . THR B 1 356 ? 0.376 -26 -6.992 1 98.81 356 THR B O 1
ATOM 6765 N N . TYR B 1 357 ? 1.163 -28.094 -7.102 1 98.81 357 TYR B N 1
ATOM 6766 C CA . TYR B 1 357 ? 1.603 -28.203 -5.715 1 98.81 357 TYR B CA 1
ATOM 6767 C C . TYR B 1 357 ? 3.039 -27.719 -5.559 1 98.81 357 TYR B C 1
ATOM 6769 O O . TYR B 1 357 ? 3.764 -27.578 -6.547 1 98.81 357 TYR B O 1
ATOM 6777 N N . GLY B 1 358 ? 3.422 -27.438 -4.371 1 98.81 358 GLY B N 1
ATOM 6778 C CA . GLY B 1 358 ? 4.797 -27.156 -4.004 1 98.81 358 GLY B CA 1
ATOM 6779 C C . GLY B 1 358 ? 5.047 -27.234 -2.508 1 98.81 358 GLY B C 1
ATOM 6780 O O . GLY B 1 358 ? 4.113 -27.094 -1.712 1 98.81 358 GLY B O 1
ATOM 6781 N N . ALA B 1 359 ? 6.227 -27.516 -2.197 1 98.88 359 ALA B N 1
ATOM 6782 C CA . ALA B 1 359 ? 6.727 -27.469 -0.825 1 98.88 359 ALA B CA 1
ATOM 6783 C C . ALA B 1 359 ? 8 -26.641 -0.734 1 98.88 359 ALA B C 1
ATOM 6785 O O . ALA B 1 359 ? 8.844 -26.672 -1.635 1 98.88 359 ALA B O 1
ATOM 6786 N N . ASN B 1 360 ? 8.125 -25.953 0.402 1 98.81 360 ASN B N 1
ATOM 6787 C CA . ASN B 1 360 ? 9.148 -24.922 0.495 1 98.81 360 ASN B CA 1
ATOM 6788 C C . ASN B 1 360 ? 10.547 -25.484 0.301 1 98.81 360 ASN B C 1
ATOM 6790 O O . ASN B 1 360 ? 11.32 -24.984 -0.519 1 98.81 360 ASN B O 1
ATOM 6794 N N . ALA B 1 361 ? 10.898 -26.516 1.005 1 98.75 361 ALA B N 1
ATOM 6795 C CA . ALA B 1 361 ? 12.266 -27.031 0.921 1 98.75 361 ALA B CA 1
ATOM 6796 C C . ALA B 1 361 ? 12.492 -27.766 -0.399 1 98.75 361 ALA B C 1
ATOM 6798 O O . ALA B 1 361 ? 13.625 -27.875 -0.868 1 98.75 361 ALA B O 1
ATOM 6799 N N . ILE B 1 362 ? 11.422 -28.266 -1.033 1 98.81 362 ILE B N 1
ATOM 6800 C CA . ILE B 1 362 ? 11.523 -29.016 -2.287 1 98.81 362 ILE B CA 1
ATOM 6801 C C . ILE B 1 362 ? 11.805 -28.047 -3.436 1 98.81 362 ILE B C 1
ATOM 6803 O O . ILE B 1 362 ? 12.727 -28.25 -4.227 1 98.81 362 ILE B O 1
ATOM 6807 N N . GLN B 1 363 ? 10.984 -26.953 -3.529 1 98.38 363 GLN B N 1
ATOM 6808 C CA . GLN B 1 363 ? 11.18 -26.062 -4.672 1 98.38 363 GLN B CA 1
ATOM 6809 C C . GLN B 1 363 ? 12.594 -25.484 -4.684 1 98.38 363 GLN B C 1
ATOM 6811 O O . GLN B 1 363 ? 13.141 -25.203 -5.75 1 98.38 363 GLN B O 1
ATOM 6816 N N . GLN B 1 364 ? 13.273 -25.422 -3.469 1 98.25 364 GLN B N 1
ATOM 6817 C CA . GLN B 1 364 ? 14.625 -24.906 -3.33 1 98.25 364 GLN B CA 1
ATOM 6818 C C . GLN B 1 364 ? 15.656 -26.031 -3.43 1 98.25 364 GLN B C 1
ATOM 6820 O O . GLN B 1 364 ? 16.859 -25.766 -3.568 1 98.25 364 GLN B O 1
ATOM 6825 N N . CYS B 1 365 ? 15.195 -27.25 -3.273 1 98.62 365 CYS B N 1
ATOM 6826 C CA . CYS B 1 365 ? 16.109 -28.391 -3.137 1 98.62 365 CYS B CA 1
ATOM 6827 C C . CYS B 1 365 ? 17.172 -28.109 -2.08 1 98.62 365 CYS B C 1
ATOM 6829 O O . CYS B 1 365 ? 18.359 -28.188 -2.361 1 98.62 365 CYS B O 1
ATOM 6831 N N . ILE B 1 366 ? 16.719 -27.859 -0.829 1 98.56 366 ILE B N 1
ATOM 6832 C CA . ILE B 1 366 ? 17.594 -27.531 0.29 1 98.56 366 ILE B CA 1
ATOM 6833 C C . ILE B 1 366 ? 18.328 -28.781 0.751 1 98.56 366 ILE B C 1
ATOM 6835 O O . ILE B 1 366 ? 17.703 -29.812 1.041 1 98.56 366 ILE B O 1
ATOM 6839 N N . ILE B 1 367 ? 19.562 -28.703 0.794 1 98.38 367 ILE B N 1
ATOM 6840 C CA . ILE B 1 367 ? 20.422 -29.781 1.27 1 98.38 367 ILE B CA 1
ATOM 6841 C C . ILE B 1 367 ? 21.375 -29.25 2.338 1 98.38 367 ILE B C 1
ATOM 6843 O O . ILE B 1 367 ? 22.297 -28.484 2.035 1 98.38 367 ILE B O 1
ATOM 6847 N N . PRO B 1 368 ? 21.156 -29.734 3.547 1 97.25 368 PRO B N 1
ATOM 6848 C CA . PRO B 1 368 ? 22.016 -29.234 4.621 1 97.25 368 PRO B CA 1
ATOM 6849 C C . PRO B 1 368 ? 23.5 -29.391 4.305 1 97.25 368 PRO B C 1
ATOM 6851 O O . PRO B 1 368 ? 23.938 -30.469 3.861 1 97.25 368 PRO B O 1
ATOM 6854 N N . GLY B 1 369 ? 24.25 -28.344 4.578 1 96.56 369 GLY B N 1
ATOM 6855 C CA . GLY B 1 369 ? 25.703 -28.375 4.379 1 96.56 369 GLY B CA 1
ATOM 6856 C C . GLY B 1 369 ? 26.109 -28.078 2.949 1 96.56 369 GLY B C 1
ATOM 6857 O O . GLY B 1 369 ? 27.266 -27.781 2.684 1 96.56 369 GLY B O 1
ATOM 6858 N N . LEU B 1 370 ? 25.219 -28.078 2.025 1 96.81 370 LEU B N 1
ATOM 6859 C CA . LEU B 1 370 ? 25.547 -27.859 0.623 1 96.81 370 LEU B CA 1
ATOM 6860 C C . LEU B 1 370 ? 24.812 -26.641 0.081 1 96.81 370 LEU B C 1
ATOM 6862 O O . LEU B 1 370 ? 25.422 -25.703 -0.44 1 96.81 370 LEU B O 1
ATOM 6866 N N . PHE B 1 371 ? 23.484 -26.625 0.179 1 97.38 371 PHE B N 1
ATOM 6867 C CA . PHE B 1 371 ? 22.609 -25.547 -0.273 1 97.38 371 PHE B CA 1
ATOM 6868 C C . PHE B 1 371 ? 21.688 -25.094 0.845 1 97.38 371 PHE B C 1
ATOM 6870 O O . PHE B 1 371 ? 20.719 -25.781 1.172 1 97.38 371 PHE B O 1
ATOM 6877 N N . ASP B 1 372 ? 21.922 -23.938 1.348 1 96.06 372 ASP B N 1
ATOM 6878 C CA . ASP B 1 372 ? 21.219 -23.422 2.518 1 96.06 372 ASP B CA 1
ATOM 6879 C C . ASP B 1 372 ? 19.812 -22.938 2.146 1 96.06 372 ASP B C 1
ATOM 6881 O O . ASP B 1 372 ? 19.578 -22.531 1.01 1 96.06 372 ASP B O 1
ATOM 6885 N N . SER B 1 373 ? 18.922 -23.016 3.148 1 96.81 373 SER B N 1
ATOM 6886 C CA . SER B 1 373 ? 17.578 -22.438 3.035 1 96.81 373 SER B CA 1
ATOM 6887 C C . SER B 1 373 ? 17.656 -20.922 2.867 1 96.81 373 SER B C 1
ATOM 6889 O O . SER B 1 373 ? 18.578 -20.281 3.377 1 96.81 373 SER B O 1
ATOM 6891 N N . ASP B 1 374 ? 16.688 -20.344 2.168 1 96.31 374 ASP B N 1
ATOM 6892 C CA . ASP B 1 374 ? 16.609 -18.891 2.062 1 96.31 374 ASP B CA 1
ATOM 6893 C C . ASP B 1 374 ? 15.828 -18.297 3.236 1 96.31 374 ASP B C 1
ATOM 6895 O O . ASP B 1 374 ? 15.562 -17.094 3.268 1 96.31 374 ASP B O 1
ATOM 6899 N N . GLY B 1 375 ? 15.398 -19.172 4.168 1 97.44 375 GLY B N 1
ATOM 6900 C CA . GLY B 1 375 ? 14.75 -18.703 5.383 1 97.44 375 GLY B CA 1
ATOM 6901 C C . GLY B 1 375 ? 13.242 -18.547 5.234 1 97.44 375 GLY B C 1
ATOM 6902 O O . GLY B 1 375 ? 12.57 -18.094 6.164 1 97.44 375 GLY B O 1
ATOM 6903 N N . SER B 1 376 ? 12.617 -18.953 4.145 1 98.19 376 SER B N 1
ATOM 6904 C CA . SER B 1 376 ? 11.211 -18.672 3.867 1 98.19 376 SER B CA 1
ATOM 6905 C C . SER B 1 376 ? 10.312 -19.797 4.398 1 98.19 376 SER B C 1
ATOM 6907 O O . SER B 1 376 ? 9.086 -19.719 4.281 1 98.19 376 SER B O 1
ATOM 6909 N N . GLY B 1 377 ? 10.898 -20.859 4.961 1 98.31 377 GLY B N 1
ATOM 6910 C CA . GLY B 1 377 ? 10.18 -21.953 5.609 1 98.31 377 GLY B CA 1
ATOM 6911 C C . GLY B 1 377 ? 10.953 -22.594 6.738 1 98.31 377 GLY B C 1
ATOM 6912 O O . GLY B 1 377 ? 12.141 -22.312 6.922 1 98.31 377 GLY B O 1
ATOM 6913 N N . PRO B 1 378 ? 10.383 -23.422 7.496 1 97.88 378 PRO B N 1
ATOM 6914 C CA . PRO B 1 378 ? 11.023 -23.969 8.695 1 97.88 378 PRO B CA 1
ATOM 6915 C C . PRO B 1 378 ? 11.953 -25.141 8.375 1 97.88 378 PRO B C 1
ATOM 6917 O O . PRO B 1 378 ? 12.812 -25.5 9.195 1 97.88 378 PRO B O 1
ATOM 6920 N N . SER B 1 379 ? 11.82 -25.844 7.23 1 97.56 379 SER B N 1
ATOM 6921 C CA . SER B 1 379 ? 12.602 -27.031 6.914 1 97.56 379 SER B CA 1
ATOM 6922 C C . SER B 1 379 ? 13.969 -26.672 6.355 1 97.56 379 SER B C 1
ATOM 6924 O O . SER B 1 379 ? 14.094 -25.734 5.559 1 97.56 379 SER B O 1
ATOM 6926 N N . GLU B 1 380 ? 14.961 -27.516 6.711 1 97 380 GLU B N 1
ATOM 6927 C CA . GLU B 1 380 ? 16.328 -27.297 6.238 1 97 380 GLU B CA 1
ATOM 6928 C C . GLU B 1 380 ? 16.781 -28.422 5.328 1 97 380 GLU B C 1
ATOM 6930 O O . GLU B 1 380 ? 17.984 -28.547 5.035 1 97 380 GLU B O 1
ATOM 6935 N N . ASN B 1 381 ? 15.859 -29.234 5.008 1 98.38 381 ASN B N 1
ATOM 6936 C CA . ASN B 1 381 ? 16.156 -30.375 4.148 1 98.38 381 ASN B CA 1
ATOM 6937 C C . ASN B 1 381 ? 14.961 -30.734 3.268 1 98.38 381 ASN B C 1
ATOM 6939 O O . ASN B 1 381 ? 13.844 -30.922 3.764 1 98.38 381 ASN B O 1
ATOM 6943 N N . TRP B 1 382 ? 15.219 -30.859 1.925 1 98.69 382 TRP B N 1
ATOM 6944 C CA . TRP B 1 382 ? 14.125 -31.188 1.017 1 98.69 382 TRP B CA 1
ATOM 6945 C C . TRP B 1 382 ? 13.539 -32.562 1.347 1 98.69 382 TRP B C 1
ATOM 6947 O O . TRP B 1 382 ? 12.352 -32.812 1.125 1 98.69 382 TRP B O 1
ATOM 6957 N N . LEU B 1 383 ? 14.25 -33.469 1.924 1 98.56 383 LEU B N 1
ATOM 6958 C CA . LEU B 1 383 ? 13.781 -34.812 2.277 1 98.56 383 LEU B CA 1
ATOM 6959 C C . LEU B 1 383 ? 12.688 -34.75 3.336 1 98.56 383 LEU B C 1
ATOM 6961 O O . LEU B 1 383 ? 11.781 -35.562 3.355 1 98.56 383 LEU B O 1
ATOM 6965 N N . GLU B 1 384 ? 12.836 -33.75 4.184 1 98.25 384 GLU B N 1
ATOM 6966 C CA . GLU B 1 384 ? 11.797 -33.531 5.195 1 98.25 384 GLU B CA 1
ATOM 6967 C C . GLU B 1 384 ? 10.469 -33.156 4.555 1 98.25 384 GLU B C 1
ATOM 6969 O O . GLU B 1 384 ? 9.406 -33.625 4.984 1 98.25 384 GLU B O 1
ATOM 6974 N N . ASP B 1 385 ? 10.484 -32.375 3.512 1 98.75 385 ASP B N 1
ATOM 6975 C CA . ASP B 1 385 ? 9.273 -31.891 2.863 1 98.75 385 ASP B CA 1
ATOM 6976 C C . ASP B 1 385 ? 8.75 -32.906 1.838 1 98.75 385 ASP B C 1
ATOM 6978 O O . ASP B 1 385 ? 7.625 -32.781 1.361 1 98.75 385 ASP B O 1
ATOM 6982 N N . LEU B 1 386 ? 9.547 -33.875 1.51 1 98.81 386 LEU B N 1
ATOM 6983 C CA . LEU B 1 386 ? 9.195 -34.875 0.514 1 98.81 386 LEU B CA 1
ATOM 6984 C C . LEU B 1 386 ? 7.914 -35.625 0.912 1 98.81 386 LEU B C 1
ATOM 6986 O O . LEU B 1 386 ? 7.113 -36 0.051 1 98.81 386 LEU B O 1
ATOM 6990 N N . VAL B 1 387 ? 7.703 -35.719 2.211 1 98.31 387 VAL B N 1
ATOM 6991 C CA . VAL B 1 387 ? 6.656 -36.625 2.684 1 98.31 387 VAL B CA 1
ATOM 6992 C C . VAL B 1 387 ? 5.543 -35.812 3.348 1 98.31 387 VAL B C 1
ATOM 6994 O O . VAL B 1 387 ? 4.73 -36.375 4.094 1 98.31 387 VAL B O 1
ATOM 6997 N N . LEU B 1 388 ? 5.559 -34.531 3.166 1 98.69 388 LEU B N 1
ATOM 6998 C CA . LEU B 1 388 ? 4.473 -33.719 3.717 1 98.69 388 LEU B CA 1
ATOM 6999 C C . LEU B 1 388 ? 3.121 -34.219 3.207 1 98.69 388 LEU B C 1
ATOM 7001 O O . LEU B 1 388 ? 2.998 -34.625 2.049 1 98.69 388 LEU B O 1
ATOM 7005 N N . PRO B 1 389 ? 2.096 -34.125 4.023 1 98.19 389 PRO B N 1
ATOM 7006 C CA . PRO B 1 389 ? 0.823 -34.781 3.695 1 98.19 389 PRO B CA 1
ATOM 7007 C C . PRO B 1 389 ? 0.162 -34.188 2.455 1 98.19 389 PRO B C 1
ATOM 7009 O O . PRO B 1 389 ? -0.515 -34.906 1.709 1 98.19 389 PRO B O 1
ATOM 7012 N N . GLY B 1 390 ? 0.343 -32.906 2.242 1 98.5 390 GLY B N 1
ATOM 7013 C CA . GLY B 1 390 ? -0.281 -32.281 1.085 1 98.5 390 GLY B CA 1
ATOM 7014 C C . GLY B 1 390 ? 0.113 -32.938 -0.227 1 98.5 3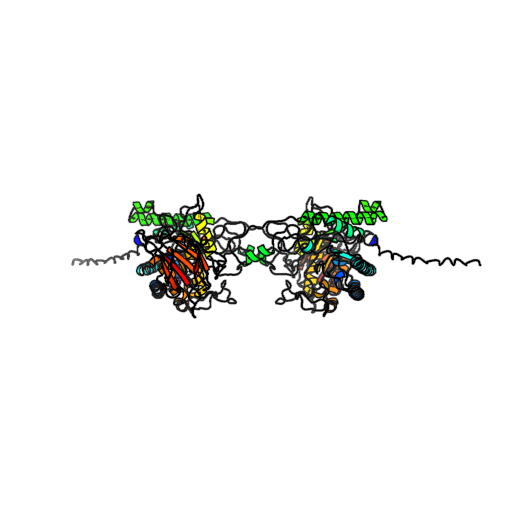90 GLY B C 1
ATOM 7015 O O . GLY B 1 390 ? -0.704 -33.062 -1.145 1 98.5 390 GLY B O 1
ATOM 7016 N N . SER B 1 391 ? 1.351 -33.375 -0.274 1 98.62 391 SER B N 1
ATOM 7017 C CA . SER B 1 391 ? 1.831 -33.969 -1.515 1 98.62 391 SER B CA 1
ATOM 7018 C C . SER B 1 391 ? 1.071 -35.25 -1.841 1 98.62 391 SER B C 1
ATOM 7020 O O . SER B 1 391 ? 0.847 -35.562 -3.012 1 98.62 391 SER B O 1
ATOM 7022 N N . SER B 1 392 ? 0.686 -36 -0.884 1 98.19 392 SER B N 1
ATOM 7023 C CA . SER B 1 392 ? -0.045 -37.219 -1.11 1 98.19 392 SER B CA 1
ATOM 7024 C C . SER B 1 392 ? -1.532 -36.969 -1.322 1 98.19 392 SER B C 1
ATOM 7026 O O . SER B 1 392 ? -2.227 -37.781 -1.952 1 98.19 392 SER B O 1
ATOM 7028 N N . GLN B 1 393 ? -2.014 -35.938 -0.888 1 98.31 393 GLN B N 1
ATOM 7029 C CA . GLN B 1 393 ? -3.445 -35.656 -0.9 1 98.31 393 GLN B CA 1
ATOM 7030 C C . GLN B 1 393 ? -3.879 -35.062 -2.234 1 98.31 393 GLN B C 1
ATOM 7032 O O . GLN B 1 393 ? -5.062 -35.094 -2.584 1 98.31 393 GLN B O 1
ATOM 7037 N N . MET B 1 394 ? -2.973 -34.5 -3.004 1 98.62 394 MET B N 1
ATOM 7038 C CA . MET B 1 394 ? -3.287 -33.906 -4.289 1 98.62 394 MET B CA 1
ATOM 7039 C C . MET B 1 394 ? -3.898 -34.906 -5.246 1 98.62 394 MET B C 1
ATOM 7041 O O . MET B 1 394 ? -4.75 -34.562 -6.066 1 98.62 394 MET B O 1
ATOM 7045 N N . GLN B 1 395 ? -3.479 -36.156 -5.148 1 98.5 395 GLN B N 1
ATOM 7046 C CA . GLN B 1 395 ? -3.881 -37.188 -6.094 1 98.5 395 GLN B CA 1
ATOM 7047 C C . GLN B 1 395 ? -5.387 -37.438 -6.039 1 98.5 395 GLN B C 1
ATOM 7049 O O . GLN B 1 395 ? -5.98 -37.906 -7.004 1 98.5 395 GLN B O 1
ATOM 7054 N N . TRP B 1 396 ? -6.004 -37.094 -4.918 1 98.62 396 TRP B N 1
ATOM 7055 C CA . TRP B 1 396 ? -7.434 -37.344 -4.773 1 98.62 396 TRP B CA 1
ATOM 7056 C C . TRP B 1 396 ? -8.258 -36.375 -5.609 1 98.62 396 TRP B C 1
ATOM 7058 O O . TRP B 1 396 ? -9.383 -36.688 -6.004 1 98.62 396 TRP B O 1
ATOM 7068 N N . ILE B 1 397 ? -7.727 -35.219 -5.922 1 98.69 397 ILE B N 1
ATOM 7069 C CA . ILE B 1 397 ? -8.383 -34.281 -6.84 1 98.69 397 ILE B CA 1
ATOM 7070 C C . ILE B 1 397 ? -8.406 -34.875 -8.242 1 98.69 397 ILE B C 1
ATOM 7072 O O . ILE B 1 397 ? -9.453 -34.906 -8.898 1 98.69 397 ILE B O 1
ATOM 7076 N N . LYS B 1 398 ? -7.242 -35.344 -8.664 1 97.94 398 LYS B N 1
ATOM 7077 C CA . LYS B 1 398 ? -7.164 -36 -9.969 1 97.94 398 LYS B CA 1
ATOM 7078 C C . LYS B 1 398 ? -8.102 -37.219 -10.039 1 97.94 398 LYS B C 1
ATOM 7080 O O . LYS B 1 398 ? -8.828 -37.375 -11.023 1 97.94 398 LYS B O 1
ATOM 7085 N N . LYS B 1 399 ? -8.117 -37.969 -9.016 1 97.75 399 LYS B N 1
ATOM 7086 C CA . LYS B 1 399 ? -8.914 -39.219 -9 1 97.75 399 LYS B CA 1
ATOM 7087 C C . LYS B 1 399 ? -10.398 -38.906 -9.203 1 97.75 399 LYS B C 1
ATOM 7089 O O . LYS B 1 399 ? -11.055 -39.531 -10.039 1 97.75 399 LYS B O 1
ATOM 7094 N N . VAL B 1 400 ? -10.922 -37.938 -8.461 1 97.44 400 VAL B N 1
ATOM 7095 C CA . VAL B 1 400 ? -12.352 -37.688 -8.516 1 97.44 400 VAL B CA 1
ATOM 7096 C C . VAL B 1 400 ? -12.742 -37.219 -9.906 1 97.44 400 VAL B C 1
ATOM 7098 O O . VAL B 1 400 ? -13.836 -37.5 -10.391 1 97.44 400 VAL B O 1
ATOM 7101 N N . ILE B 1 401 ? -11.875 -36.469 -10.547 1 96.62 401 ILE B N 1
ATOM 7102 C CA . ILE B 1 401 ? -12.117 -35.969 -11.891 1 96.62 401 ILE B CA 1
ATOM 7103 C C . ILE B 1 401 ? -12.039 -37.125 -12.898 1 96.62 401 ILE B C 1
ATOM 7105 O O . ILE B 1 401 ? -12.938 -37.281 -13.719 1 96.62 401 ILE B O 1
ATOM 7109 N N . MET B 1 402 ? -11.008 -37.938 -12.75 1 95.94 402 MET B N 1
ATOM 7110 C CA . MET B 1 402 ? -10.711 -38.969 -13.734 1 95.94 402 MET B CA 1
ATOM 7111 C C . MET B 1 402 ? -11.664 -40.156 -13.578 1 95.94 402 MET B C 1
ATOM 7113 O O . MET B 1 402 ? -11.906 -40.906 -14.531 1 95.94 402 MET B O 1
ATOM 7117 N N . ASP B 1 403 ? -12.227 -40.344 -12.43 1 95.06 403 ASP B N 1
ATOM 7118 C CA . ASP B 1 403 ? -13.148 -41.438 -12.164 1 95.06 403 ASP B CA 1
ATOM 7119 C C . ASP B 1 403 ? -14.391 -41.344 -13.039 1 95.06 403 ASP B C 1
ATOM 7121 O O . ASP B 1 403 ? -15.133 -42.312 -13.203 1 95.06 403 ASP B O 1
ATOM 7125 N N . ARG B 1 404 ? -14.664 -40.281 -13.578 1 89.12 404 ARG B N 1
ATOM 7126 C CA . ARG B 1 404 ? -15.859 -40.062 -14.383 1 89.12 404 ARG B CA 1
ATOM 7127 C C . ARG B 1 404 ? -15.578 -40.312 -15.867 1 89.12 404 ARG B C 1
ATOM 7129 O O . ARG B 1 404 ? -16.453 -40.125 -16.703 1 89.12 404 ARG B O 1
ATOM 7136 N N . GLY B 1 405 ? -14.406 -40.75 -16.141 1 79 405 GLY B N 1
ATOM 7137 C CA . GLY B 1 405 ? -14.039 -41.25 -17.453 1 79 405 GLY B CA 1
ATOM 7138 C C . GLY B 1 405 ? -13.609 -40.156 -18.422 1 79 405 GLY B C 1
ATOM 7139 O O . GLY B 1 405 ? -13.609 -38.969 -18.062 1 79 405 GLY B O 1
ATOM 7140 N N . ASN B 1 406 ? -13.352 -40.688 -19.562 1 77.81 406 ASN B N 1
ATOM 7141 C CA . ASN B 1 406 ? -12.836 -39.844 -20.641 1 77.81 406 ASN B CA 1
ATOM 7142 C C . ASN B 1 406 ? -13.938 -39 -21.266 1 77.81 406 ASN B C 1
ATOM 7144 O O . ASN B 1 406 ? -13.68 -37.875 -21.734 1 77.81 406 ASN B O 1
ATOM 7148 N N . THR B 1 407 ? -15.094 -39.562 -21 1 75.44 407 THR B N 1
ATOM 7149 C CA . THR B 1 407 ? -16.172 -38.969 -21.766 1 75.44 407 THR B CA 1
ATOM 7150 C C . THR B 1 407 ? -16.562 -37.625 -21.172 1 75.44 407 THR B C 1
ATOM 7152 O O . THR B 1 407 ? -16.906 -36.688 -21.906 1 75.44 407 THR B O 1
ATOM 7155 N N . THR B 1 408 ? -16.422 -37.438 -19.891 1 89.75 408 THR B N 1
ATOM 7156 C CA . THR B 1 408 ? -16.953 -36.188 -19.328 1 89.75 408 THR B CA 1
ATOM 7157 C C . THR B 1 408 ? -15.812 -35.281 -18.875 1 89.75 408 THR B C 1
ATOM 7159 O O . THR B 1 408 ? -16.047 -34.156 -18.422 1 89.75 408 THR B O 1
ATOM 7162 N N . TYR B 1 409 ? -14.586 -35.781 -18.984 1 94.5 409 TYR B N 1
ATOM 7163 C CA . TYR B 1 409 ? -13.422 -34.969 -18.656 1 94.5 409 TYR B CA 1
ATOM 7164 C C . TYR B 1 409 ? -13.43 -33.656 -19.422 1 94.5 409 TYR B C 1
ATOM 7166 O O . TYR B 1 409 ? -13.258 -32.594 -18.828 1 94.5 409 TYR B O 1
ATOM 7174 N N . PHE B 1 410 ? -13.781 -33.719 -20.656 1 96.5 410 PHE B N 1
ATOM 7175 C CA . PHE B 1 410 ? -13.648 -32.562 -21.547 1 96.5 410 PHE B CA 1
ATOM 7176 C C . PHE B 1 410 ? -14.906 -31.703 -21.516 1 96.5 410 PHE B C 1
ATOM 7178 O O . PHE B 1 410 ? -14.977 -30.672 -22.188 1 96.5 410 PHE B O 1
ATOM 7185 N N . SER B 1 411 ? -15.93 -32.094 -20.781 1 96.31 411 SER B N 1
ATOM 7186 C CA . SER B 1 411 ? -17.172 -31.312 -20.734 1 96.31 411 SER B CA 1
ATOM 7187 C C . SER B 1 411 ? -17.391 -30.703 -19.359 1 96.31 411 SER B C 1
ATOM 7189 O O . SER B 1 411 ? -18.484 -30.203 -19.062 1 96.31 411 SER B O 1
ATOM 7191 N N . ARG B 1 412 ? -16.406 -30.766 -18.5 1 97.44 412 ARG B N 1
ATOM 7192 C CA . ARG B 1 412 ? -16.469 -30.141 -17.188 1 97.44 412 ARG B CA 1
ATOM 7193 C C . ARG B 1 412 ? -16.547 -28.625 -17.297 1 97.44 412 ARG B C 1
ATOM 7195 O O . ARG B 1 412 ? -15.836 -28.016 -18.094 1 97.44 412 ARG B O 1
ATOM 7202 N N . VAL B 1 413 ? -17.406 -27.969 -16.578 1 97.75 413 VAL B N 1
ATOM 7203 C CA . VAL B 1 413 ? -17.516 -26.516 -16.531 1 97.75 413 VAL B CA 1
ATOM 7204 C C . VAL B 1 413 ? -17.641 -26.047 -15.086 1 97.75 413 VAL B C 1
ATOM 7206 O O . VAL B 1 413 ? -18.203 -26.75 -14.242 1 97.75 413 VAL B O 1
ATOM 7209 N N . PRO B 1 414 ? -17.078 -24.844 -14.766 1 98.31 414 PRO B N 1
ATOM 7210 C CA . PRO B 1 414 ? -17.391 -24.25 -13.469 1 98.31 414 PRO B CA 1
ATOM 7211 C C . PRO B 1 414 ? -18.906 -24.078 -13.258 1 98.31 414 PRO B C 1
ATOM 7213 O O . PRO B 1 414 ? -19.641 -23.844 -14.219 1 98.31 414 PRO B O 1
ATOM 7216 N N . ALA B 1 415 ? -19.359 -24.188 -11.984 1 98.62 415 ALA B N 1
ATOM 7217 C CA . ALA B 1 415 ? -20.797 -24.125 -11.727 1 98.62 415 ALA B CA 1
ATOM 7218 C C . ALA B 1 415 ? -21.078 -23.375 -10.43 1 98.62 415 ALA B C 1
ATOM 7220 O O . ALA B 1 415 ? -21.891 -23.812 -9.617 1 98.62 415 ALA B O 1
ATOM 7221 N N . GLN B 1 416 ? -20.328 -22.328 -10.227 1 98.12 416 GLN B N 1
ATOM 7222 C CA . GLN B 1 416 ? -20.5 -21.562 -8.992 1 98.12 416 GLN B CA 1
ATOM 7223 C C . GLN B 1 416 ? -21.922 -21.047 -8.859 1 98.12 416 GLN B C 1
ATOM 7225 O O . GLN B 1 416 ? -22.422 -20.859 -7.746 1 98.12 416 GLN B O 1
ATOM 7230 N N . ASP B 1 417 ? -22.641 -20.922 -9.953 1 97.44 417 ASP B N 1
ATOM 7231 C CA . ASP B 1 417 ? -23.969 -20.328 -10.023 1 97.44 417 ASP B CA 1
ATOM 7232 C C . ASP B 1 417 ? -25.031 -21.25 -9.414 1 97.44 417 ASP B C 1
ATOM 7234 O O . ASP B 1 417 ? -26.141 -20.812 -9.109 1 97.44 417 ASP B O 1
ATOM 7238 N N . ILE B 1 418 ? -24.719 -22.5 -9.242 1 98.38 418 ILE B N 1
ATOM 7239 C CA . ILE B 1 418 ? -25.734 -23.422 -8.758 1 98.38 418 ILE B CA 1
ATOM 7240 C C . ILE B 1 418 ? -25.828 -23.359 -7.238 1 98.38 418 ILE B C 1
ATOM 7242 O O . ILE B 1 418 ? -26.75 -23.906 -6.633 1 98.38 418 ILE B O 1
ATOM 7246 N N . ILE B 1 419 ? -24.781 -22.844 -6.621 1 98.38 419 ILE B N 1
ATOM 7247 C CA . ILE B 1 419 ? -24.781 -22.734 -5.164 1 98.38 419 ILE B CA 1
ATOM 7248 C C . ILE B 1 419 ? -25.719 -21.609 -4.73 1 98.38 419 ILE B C 1
ATOM 7250 O O . ILE B 1 419 ? -25.625 -20.484 -5.227 1 98.38 419 ILE B O 1
ATOM 7254 N N . VAL B 1 420 ? -26.562 -21.906 -3.848 1 97.5 420 VAL B N 1
ATOM 7255 C CA . VAL B 1 420 ? -27.562 -20.953 -3.371 1 97.5 420 VAL B CA 1
ATOM 7256 C C . VAL B 1 420 ? -27.141 -20.391 -2.014 1 97.5 420 VAL B C 1
ATOM 7258 O O . VAL B 1 420 ? -26.766 -21.156 -1.112 1 97.5 420 VAL B O 1
ATOM 7261 N N . GLY B 1 421 ? -27.203 -19.125 -1.887 1 95.75 421 GLY B N 1
ATOM 7262 C CA . GLY B 1 421 ? -26.891 -18.484 -0.613 1 95.75 421 GLY B CA 1
ATOM 7263 C C . GLY B 1 421 ? -25.453 -18.047 -0.505 1 95.75 421 GLY B C 1
ATOM 7264 O O . GLY B 1 421 ? -24.812 -17.719 -1.512 1 95.75 421 GLY B O 1
ATOM 7265 N N . ASN B 1 422 ? -24.891 -18 0.755 1 93.31 422 ASN B N 1
ATOM 7266 C CA . ASN B 1 422 ? -23.531 -17.531 1.022 1 93.31 422 ASN B CA 1
ATOM 7267 C C . ASN B 1 422 ? -22.5 -18.609 0.702 1 93.31 422 ASN B C 1
ATOM 7269 O O . ASN B 1 422 ? -22.438 -19.641 1.383 1 93.31 422 ASN B O 1
ATOM 7273 N N . VAL B 1 423 ? -21.703 -18.359 -0.244 1 95.5 423 VAL B N 1
ATOM 7274 C CA . VAL B 1 423 ? -20.766 -19.359 -0.712 1 95.5 423 VAL B CA 1
ATOM 7275 C C . VAL B 1 423 ? -19.484 -19.297 0.117 1 95.5 423 VAL B C 1
ATOM 7277 O O . VAL B 1 423 ? -18.625 -20.172 0.022 1 95.5 423 VAL B O 1
ATOM 7280 N N . GLY B 1 424 ? -19.328 -18.234 0.995 1 96.06 424 GLY B N 1
ATOM 7281 C CA . GLY B 1 424 ? -18.078 -18.031 1.729 1 96.06 424 GLY B CA 1
ATOM 7282 C C . GLY B 1 424 ? -17.016 -17.328 0.915 1 96.06 424 GLY B C 1
ATOM 7283 O O . GLY B 1 424 ? -17.25 -16.953 -0.236 1 96.06 424 GLY B O 1
ATOM 7284 N N . THR B 1 425 ? -15.805 -17.016 1.562 1 95.69 425 THR B N 1
ATOM 7285 C CA . THR B 1 425 ? -14.664 -16.375 0.924 1 95.69 425 THR B CA 1
ATOM 7286 C C . THR B 1 425 ? -13.359 -17.062 1.319 1 95.69 425 THR B C 1
ATOM 7288 O O . THR B 1 425 ? -13.352 -17.922 2.201 1 95.69 425 THR B O 1
ATOM 7291 N N . ASP B 1 426 ? -12.359 -16.797 0.587 1 97.56 426 ASP B N 1
ATOM 7292 C CA . ASP B 1 426 ? -11.039 -17.344 0.91 1 97.56 426 ASP B CA 1
ATOM 7293 C C . ASP B 1 426 ? -11.109 -18.844 1.146 1 97.56 426 ASP B C 1
ATOM 7295 O O . ASP B 1 426 ? -11.633 -19.594 0.31 1 97.56 426 ASP B O 1
ATOM 7299 N N . ASP B 1 427 ? -10.703 -19.344 2.275 1 97.56 427 ASP B N 1
ATOM 7300 C CA . ASP B 1 427 ? -10.609 -20.781 2.543 1 97.56 427 ASP B CA 1
ATOM 7301 C C . ASP B 1 427 ? -11.969 -21.359 2.906 1 97.56 427 ASP B C 1
ATOM 7303 O O . ASP B 1 427 ? -12.133 -22.578 2.961 1 97.56 427 ASP B O 1
ATOM 7307 N N . THR B 1 428 ? -13.008 -20.531 3.055 1 98 428 THR B N 1
ATOM 7308 C CA . THR B 1 428 ? -14.32 -21.047 3.428 1 98 428 THR B CA 1
ATOM 7309 C C . THR B 1 428 ? -15.219 -21.172 2.203 1 98 428 THR B C 1
ATOM 7311 O O . THR B 1 428 ? -16.328 -21.703 2.297 1 98 428 THR B O 1
ATOM 7314 N N . ARG B 1 429 ? -14.742 -20.75 1.101 1 98.31 429 ARG B N 1
ATOM 7315 C CA . ARG B 1 429 ? -15.57 -20.703 -0.101 1 98.31 429 ARG B CA 1
ATOM 7316 C C . ARG B 1 429 ? -15.969 -22.109 -0.546 1 98.31 429 ARG B C 1
ATOM 7318 O O . ARG B 1 429 ? -15.109 -22.953 -0.815 1 98.31 429 ARG B O 1
ATOM 7325 N N . VAL B 1 430 ? -17.266 -22.328 -0.704 1 98.69 430 VAL B N 1
ATOM 7326 C CA . VAL B 1 430 ? -17.797 -23.516 -1.352 1 98.69 430 VAL B CA 1
ATOM 7327 C C . VAL B 1 430 ? -17.703 -23.375 -2.869 1 98.69 430 VAL B C 1
ATOM 7329 O O . VAL B 1 430 ? -18.047 -22.328 -3.42 1 98.69 430 VAL B O 1
ATOM 7332 N N . THR B 1 431 ? -17.188 -24.375 -3.533 1 98.81 431 THR B N 1
ATOM 7333 C CA . THR B 1 431 ? -16.938 -24.266 -4.965 1 98.81 431 THR B CA 1
ATOM 7334 C C . THR B 1 431 ? -17.531 -25.469 -5.703 1 98.81 431 THR B C 1
ATOM 7336 O O . THR B 1 431 ? -17.422 -26.609 -5.25 1 98.81 431 THR B O 1
ATOM 7339 N N . ALA B 1 432 ? -18.156 -25.172 -6.863 1 98.81 432 ALA B N 1
ATOM 7340 C CA . ALA B 1 432 ? -18.875 -26.219 -7.582 1 98.81 432 ALA B CA 1
ATOM 7341 C C . ALA B 1 432 ? -18.406 -26.328 -9.023 1 98.81 432 ALA B C 1
ATOM 7343 O O . ALA B 1 432 ? -17.969 -25.344 -9.617 1 98.81 432 ALA B O 1
ATOM 7344 N N . THR B 1 433 ? -18.438 -27.5 -9.555 1 98.69 433 THR B N 1
ATOM 7345 C CA . THR B 1 433 ? -18.25 -27.812 -10.969 1 98.69 433 THR B CA 1
ATOM 7346 C C . THR B 1 433 ? -19.25 -28.891 -11.414 1 98.69 433 THR B C 1
ATOM 7348 O O . THR B 1 433 ? -19.875 -29.547 -10.578 1 98.69 433 THR B O 1
ATOM 7351 N N . ARG B 1 434 ? -19.469 -28.984 -12.727 1 98.44 434 ARG B N 1
ATOM 7352 C CA . ARG B 1 434 ? -20.422 -29.953 -13.242 1 98.44 434 ARG B CA 1
ATOM 7353 C C . ARG B 1 434 ? -20.094 -30.344 -14.68 1 98.44 434 ARG B C 1
ATOM 7355 O O . ARG B 1 434 ? -19.25 -29.719 -15.32 1 98.44 434 ARG B O 1
ATOM 7362 N N . ASP B 1 435 ? -20.703 -31.406 -15.086 1 97.5 435 ASP B N 1
ATOM 7363 C CA . ASP B 1 435 ? -20.688 -31.781 -16.5 1 97.5 435 ASP B CA 1
ATOM 7364 C C . ASP B 1 435 ? -21.688 -30.938 -17.297 1 97.5 435 ASP B C 1
ATOM 7366 O O . ASP B 1 435 ? -22.859 -30.859 -16.922 1 97.5 435 ASP B O 1
ATOM 7370 N N . SER B 1 436 ? -21.234 -30.375 -18.375 1 96.5 436 SER B N 1
ATOM 7371 C CA . SER B 1 436 ? -22.125 -29.547 -19.172 1 96.5 436 SER B CA 1
ATOM 7372 C C . SER B 1 436 ? -23.25 -30.375 -19.797 1 96.5 436 SER B C 1
ATOM 7374 O O . SER B 1 436 ? -24.312 -29.859 -20.109 1 96.5 436 SER B O 1
ATOM 7376 N N . GLY B 1 437 ? -23 -31.641 -19.953 1 95.56 437 GLY B N 1
ATOM 7377 C CA . GLY B 1 437 ? -24 -32.531 -20.484 1 95.56 437 GLY B CA 1
ATOM 7378 C C . GLY B 1 437 ? -24.984 -33.031 -19.438 1 95.56 437 GLY B C 1
ATOM 7379 O O . GLY B 1 437 ? -25.969 -33.688 -19.766 1 95.56 437 GLY B O 1
ATOM 7380 N N . GLY B 1 438 ? -24.734 -32.75 -18.172 1 96.75 438 GLY B N 1
ATOM 7381 C CA . GLY B 1 438 ? -25.672 -33.031 -17.109 1 96.75 438 GLY B CA 1
ATOM 7382 C C . GLY B 1 438 ? -25.453 -34.406 -16.469 1 96.75 438 GLY B C 1
ATOM 7383 O O . GLY B 1 438 ? -26.281 -34.875 -15.703 1 96.75 438 GLY B O 1
ATOM 7384 N N . ASP B 1 439 ? -24.281 -35 -16.609 1 96.56 439 ASP B N 1
ATOM 7385 C CA . ASP B 1 439 ? -24 -36.344 -16.109 1 96.56 439 ASP B CA 1
ATOM 7386 C C . ASP B 1 439 ? -23.625 -36.312 -14.633 1 96.56 439 ASP B C 1
ATOM 7388 O O . ASP B 1 439 ? -23.75 -37.312 -13.93 1 96.56 439 ASP B O 1
ATOM 7392 N N . TRP B 1 440 ? -23.125 -35.188 -14.18 1 97.38 440 TRP B N 1
ATOM 7393 C CA . TRP B 1 440 ? -22.75 -35.156 -12.773 1 97.38 440 TRP B CA 1
ATOM 7394 C C . TRP B 1 440 ? -22.625 -33.719 -12.273 1 97.38 440 TRP B C 1
ATOM 7396 O O . TRP B 1 440 ? -22.516 -32.781 -13.078 1 97.38 440 TRP B O 1
ATOM 7406 N N . ILE B 1 441 ? -22.75 -33.5 -11 1 98.31 441 ILE B N 1
ATOM 7407 C CA . ILE B 1 441 ? -22.453 -32.281 -10.227 1 98.31 441 ILE B CA 1
ATOM 7408 C C . ILE B 1 441 ? -21.484 -32.625 -9.086 1 98.31 441 ILE B C 1
ATOM 7410 O O . ILE B 1 441 ? -21.656 -33.656 -8.414 1 98.31 441 ILE B O 1
ATOM 7414 N N . MET B 1 442 ? -20.453 -31.875 -8.914 1 98.75 442 MET B N 1
ATOM 7415 C CA . MET B 1 442 ? -19.578 -31.984 -7.754 1 98.75 442 MET B CA 1
ATOM 7416 C C . MET B 1 442 ? -19.453 -30.641 -7.031 1 98.75 442 MET B C 1
ATOM 7418 O O . MET B 1 442 ? -19.375 -29.594 -7.672 1 98.75 442 MET B O 1
ATOM 7422 N N . VAL B 1 443 ? -19.516 -30.672 -5.691 1 98.88 443 VAL B N 1
ATOM 7423 C CA . VAL B 1 443 ? -19.391 -29.469 -4.867 1 98.88 443 VAL B CA 1
ATOM 7424 C C . VAL B 1 443 ? -18.391 -29.719 -3.744 1 98.88 443 VAL B C 1
ATOM 7426 O O . VAL B 1 443 ? -18.578 -30.625 -2.93 1 98.88 443 VAL B O 1
ATOM 7429 N N . TYR B 1 444 ? -17.344 -28.938 -3.723 1 98.75 444 TYR B N 1
ATOM 7430 C CA . TYR B 1 444 ? -16.344 -28.984 -2.662 1 98.75 444 TYR B CA 1
ATOM 7431 C C . TYR B 1 444 ? -16.688 -28.016 -1.543 1 98.75 444 TYR B C 1
ATOM 7433 O O . TYR B 1 444 ? -16.969 -26.844 -1.8 1 98.75 444 TYR B O 1
ATOM 7441 N N . THR B 1 445 ? -16.656 -28.438 -0.321 1 98.38 445 THR B N 1
ATOM 7442 C CA . THR B 1 445 ? -16.828 -27.594 0.848 1 98.38 445 THR B CA 1
ATOM 7443 C C . THR B 1 445 ? -15.68 -27.766 1.829 1 98.38 445 THR B C 1
ATOM 7445 O O . THR B 1 445 ? -15.336 -28.891 2.188 1 98.38 445 THR B O 1
ATOM 7448 N N . PRO B 1 446 ? -15.102 -26.672 2.199 1 97.62 446 PRO B N 1
ATOM 7449 C CA . PRO B 1 446 ? -14 -26.75 3.16 1 97.62 446 PRO B CA 1
ATOM 7450 C C . PRO B 1 446 ? -14.477 -26.688 4.609 1 97.62 446 PRO B C 1
ATOM 7452 O O . PRO B 1 446 ? -13.672 -26.828 5.535 1 97.62 446 PRO B O 1
ATOM 7455 N N . THR B 1 447 ? -15.773 -26.5 4.938 1 95.38 447 THR B N 1
ATOM 7456 C CA . THR B 1 447 ? -16.172 -26.094 6.281 1 95.38 447 THR B CA 1
ATOM 7457 C C . THR B 1 447 ? -17.031 -27.172 6.934 1 95.38 447 THR B C 1
ATOM 7459 O O . THR B 1 447 ? -17.25 -27.156 8.148 1 95.38 447 THR B O 1
ATOM 7462 N N . GLY B 1 448 ? -17.578 -28.031 6.168 1 93.38 448 GLY B N 1
ATOM 7463 C CA . GLY B 1 448 ? -18.453 -29.047 6.73 1 93.38 448 GLY B CA 1
ATOM 7464 C C . GLY B 1 448 ? -19.859 -28.516 7.039 1 93.38 448 GLY B C 1
ATOM 7465 O O . GLY B 1 448 ? -20.703 -29.266 7.531 1 93.38 448 GLY B O 1
ATOM 7466 N N . GLU B 1 449 ? -20.094 -27.266 6.75 1 96 449 GLU B N 1
ATOM 7467 C CA . GLU B 1 449 ? -21.422 -26.688 6.941 1 96 449 GLU B CA 1
ATOM 7468 C C . GLU B 1 449 ? -22.375 -27.094 5.828 1 96 449 GLU B C 1
ATOM 7470 O O . GLU B 1 449 ? -21.953 -27.328 4.691 1 96 449 GLU B O 1
ATOM 7475 N N . PRO B 1 450 ? -23.641 -27.141 6.195 1 97.25 450 PRO B N 1
ATOM 7476 C CA . PRO B 1 450 ? -24.625 -27.422 5.141 1 97.25 450 PRO B CA 1
ATOM 7477 C C . PRO B 1 450 ? -24.656 -26.344 4.062 1 97.25 450 PRO B C 1
ATOM 7479 O O . PRO B 1 450 ? -24.375 -25.172 4.344 1 97.25 450 PRO B O 1
ATOM 7482 N N . PHE B 1 451 ? -24.953 -26.75 2.848 1 98.06 451 PHE B N 1
ATOM 7483 C CA . PHE B 1 451 ? -25.109 -25.828 1.73 1 98.06 451 PHE B CA 1
ATOM 7484 C C . PHE B 1 451 ? -26.234 -26.281 0.808 1 98.06 451 PHE B C 1
ATOM 7486 O O . PHE B 1 451 ? -26.703 -27.422 0.892 1 98.06 451 PHE B O 1
ATOM 7493 N N . GLN B 1 452 ? -26.734 -25.344 0.029 1 97.94 452 GLN B N 1
ATOM 7494 C CA . GLN B 1 452 ? -27.812 -25.625 -0.922 1 97.94 452 GLN B CA 1
ATOM 7495 C C . GLN B 1 452 ? -27.328 -25.422 -2.359 1 97.94 452 GLN B C 1
ATOM 7497 O O . GLN B 1 452 ? -26.594 -24.469 -2.645 1 97.94 452 GLN B O 1
ATOM 7502 N N . ILE B 1 453 ? -27.797 -26.391 -3.25 1 98.12 453 ILE B N 1
ATOM 7503 C CA . ILE B 1 453 ? -27.453 -26.219 -4.656 1 98.12 453 ILE B CA 1
ATOM 7504 C C . ILE B 1 453 ? -28.672 -26.5 -5.527 1 98.12 453 ILE B C 1
ATOM 7506 O O . ILE B 1 453 ? -29.578 -27.219 -5.113 1 98.12 453 ILE B O 1
ATOM 7510 N N . GLU B 1 454 ? -28.688 -25.844 -6.699 1 97.69 454 GLU B N 1
ATOM 7511 C CA . GLU B 1 454 ? -29.609 -26.172 -7.785 1 97.69 454 GLU B CA 1
ATOM 7512 C C . GLU B 1 454 ? -29.156 -27.438 -8.523 1 97.69 454 GLU B C 1
ATOM 7514 O O . GLU B 1 454 ? -28.031 -27.484 -9.031 1 97.69 454 GLU B O 1
ATOM 7519 N N . THR B 1 455 ? -30.016 -28.547 -8.648 1 97.25 455 THR B N 1
ATOM 7520 C CA . THR B 1 455 ? -29.594 -29.828 -9.195 1 97.25 455 THR B CA 1
ATOM 7521 C C . THR B 1 455 ? -30.281 -30.094 -10.531 1 97.25 455 THR B C 1
ATOM 7523 O O . THR B 1 455 ? -30.141 -31.172 -11.109 1 97.25 455 THR B O 1
ATOM 7526 N N . LYS B 1 456 ? -30.984 -29.141 -11.117 1 95 456 LYS B N 1
ATOM 7527 C CA . LYS B 1 456 ? -31.828 -29.344 -12.289 1 95 456 LYS B CA 1
ATOM 7528 C C . LYS B 1 456 ? -31 -29.672 -13.523 1 95 456 LYS B C 1
ATOM 7530 O O . LYS B 1 456 ? -31.531 -30.125 -14.539 1 95 456 LYS B O 1
ATOM 7535 N N . SER B 1 457 ? -29.734 -29.438 -13.469 1 9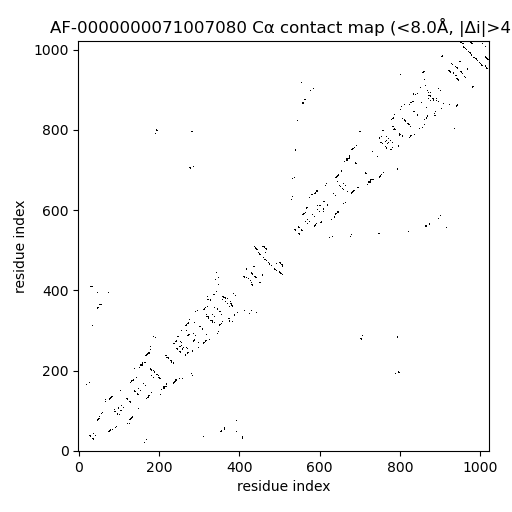5.75 457 SER B N 1
ATOM 7536 C CA . SER B 1 457 ? -28.875 -29.703 -14.625 1 95.75 457 SER B CA 1
ATOM 7537 C C . SER B 1 457 ? -28.672 -31.203 -14.82 1 95.75 457 SER B C 1
ATOM 7539 O O . SER B 1 457 ? -28.203 -31.641 -15.883 1 95.75 457 SER B O 1
ATOM 7541 N N . LEU B 1 458 ? -28.906 -32.031 -13.789 1 96.5 458 LEU B N 1
ATOM 7542 C CA . LEU B 1 458 ? -28.766 -33.5 -13.922 1 96.5 458 LEU B CA 1
ATOM 7543 C C . LEU B 1 458 ? -29.828 -34.062 -14.867 1 96.5 458 LEU B C 1
ATOM 7545 O O . LEU B 1 458 ? -31.016 -33.75 -14.734 1 96.5 458 LEU B O 1
ATOM 7549 N N . ILE B 1 459 ? -29.438 -34.938 -15.758 1 93.62 459 ILE B N 1
ATOM 7550 C CA . ILE B 1 459 ? -30.281 -35.312 -16.875 1 93.62 459 ILE B CA 1
ATOM 7551 C C . ILE B 1 459 ? -31.109 -36.531 -16.5 1 93.62 459 ILE B C 1
ATOM 7553 O O . ILE B 1 459 ? -31.922 -37 -17.297 1 93.62 459 ILE B O 1
ATOM 7557 N N . SER B 1 460 ? -30.859 -37.125 -15.375 1 92.81 460 SER B N 1
ATOM 7558 C CA . SER B 1 460 ? -31.531 -38.344 -14.977 1 92.81 460 SER B CA 1
ATOM 7559 C C . SER B 1 460 ? -32.094 -38.219 -13.562 1 92.81 460 SER B C 1
ATOM 7561 O O . SER B 1 460 ? -31.578 -37.469 -12.742 1 92.81 460 SER B O 1
ATOM 7563 N N . CYS B 1 461 ? -33.094 -38.969 -13.289 1 93 461 CYS B N 1
ATOM 7564 C CA . CYS B 1 461 ? -33.656 -39.094 -11.938 1 93 461 CYS B CA 1
ATOM 7565 C C . CYS B 1 461 ? -32.875 -40.156 -11.141 1 93 461 CYS B C 1
ATOM 7567 O O . CYS B 1 461 ? -32.969 -40.188 -9.914 1 93 461 CYS B O 1
ATOM 7569 N N . ASP B 1 462 ? -32.312 -41 -11.82 1 94.62 462 ASP B N 1
ATOM 7570 C CA . ASP B 1 462 ? -31.469 -42 -11.172 1 94.62 462 ASP B CA 1
ATOM 7571 C C . ASP B 1 462 ? -30.062 -41.469 -10.906 1 94.62 462 ASP B C 1
ATOM 7573 O O . ASP B 1 462 ? -29.234 -41.375 -11.82 1 94.62 462 ASP B O 1
ATOM 7577 N N . VAL B 1 463 ? -29.922 -41.031 -9.68 1 96.06 463 VAL B N 1
ATOM 7578 C CA . VAL B 1 463 ? -28.688 -40.375 -9.312 1 96.06 463 VAL B CA 1
ATOM 7579 C C . VAL B 1 463 ? -28.016 -41.094 -8.148 1 96.06 463 VAL B C 1
ATOM 7581 O O . VAL B 1 463 ? -28.672 -41.406 -7.152 1 96.06 463 VAL B O 1
ATOM 7584 N N . GLU B 1 464 ? -26.781 -41.469 -8.312 1 96.88 464 GLU B N 1
ATOM 7585 C CA . GLU B 1 464 ? -25.953 -41.969 -7.203 1 96.88 464 GLU B CA 1
ATOM 7586 C C . GLU B 1 464 ? -25.281 -40.812 -6.477 1 96.88 464 GLU B C 1
ATOM 7588 O O . GLU B 1 464 ? -24.531 -40.031 -7.086 1 96.88 464 GLU B O 1
ATOM 7593 N N . ALA B 1 465 ? -25.562 -40.719 -5.188 1 97.94 465 ALA B N 1
ATOM 7594 C CA . ALA B 1 465 ? -25 -39.656 -4.383 1 97.94 465 ALA B CA 1
ATOM 7595 C C . ALA B 1 465 ? -23.953 -40.156 -3.414 1 97.94 465 ALA B C 1
ATOM 7597 O O . ALA B 1 465 ? -24.156 -41.188 -2.768 1 97.94 465 ALA B O 1
ATOM 7598 N N . SER B 1 466 ? -22.812 -39.5 -3.371 1 98.31 466 SER B N 1
ATOM 7599 C CA . SER B 1 466 ? -21.734 -39.875 -2.461 1 98.31 466 SER B CA 1
ATOM 7600 C C . SER B 1 466 ? -21.016 -38.625 -1.909 1 98.31 466 SER B C 1
ATOM 7602 O O . SER B 1 466 ? -21.016 -37.594 -2.545 1 98.31 466 SER B O 1
ATOM 7604 N N . TRP B 1 467 ? -20.531 -38.75 -0.687 1 98.38 467 TRP B N 1
ATOM 7605 C CA . TRP B 1 467 ? -19.5 -37.875 -0.167 1 98.38 467 TRP B CA 1
ATOM 7606 C C . TRP B 1 467 ? -18.109 -38.438 -0.448 1 98.38 467 TRP B C 1
ATOM 7608 O O . TRP B 1 467 ? -17.844 -39.594 -0.22 1 98.38 467 TRP B O 1
ATOM 7618 N N . TYR B 1 468 ? -17.297 -37.625 -1.029 1 98.31 468 TYR B N 1
ATOM 7619 C CA . TYR B 1 468 ? -15.914 -37.938 -1.344 1 98.31 468 TYR B CA 1
ATOM 7620 C C . TYR B 1 468 ? -14.961 -37.281 -0.358 1 98.31 468 TYR B C 1
ATOM 7622 O O . TYR B 1 468 ? -15.039 -36.062 -0.125 1 98.31 468 TYR B O 1
ATOM 7630 N N . ASP B 1 469 ? -14.086 -38.062 0.292 1 97.69 469 ASP B N 1
ATOM 7631 C CA . ASP B 1 469 ? -13.125 -37.594 1.277 1 97.69 469 ASP B CA 1
ATOM 7632 C C . ASP B 1 469 ? -11.859 -37.062 0.598 1 97.69 469 ASP B C 1
ATOM 7634 O O . ASP B 1 469 ? -11.086 -37.844 0.036 1 97.69 469 ASP B O 1
ATOM 7638 N N . PRO B 1 470 ? -11.633 -35.781 0.677 1 97.44 470 PRO B N 1
ATOM 7639 C CA . PRO B 1 470 ? -10.477 -35.188 0.001 1 97.44 470 PRO B CA 1
ATOM 7640 C C . PRO B 1 470 ? -9.148 -35.656 0.615 1 97.44 470 PRO B C 1
ATOM 7642 O O . PRO B 1 470 ? -8.086 -35.406 0.038 1 97.44 470 PRO B O 1
ATOM 7645 N N . LEU B 1 471 ? -9.102 -36.312 1.745 1 96.69 471 LEU B N 1
ATOM 7646 C CA . LEU B 1 471 ? -7.871 -36.75 2.402 1 96.69 471 LEU B CA 1
ATOM 7647 C C . LEU B 1 471 ? -7.535 -38.188 2.051 1 96.69 471 LEU B C 1
ATOM 7649 O O . LEU B 1 471 ? -6.371 -38.594 2.098 1 96.69 471 LEU B O 1
ATOM 7653 N N . SER B 1 472 ? -8.578 -38.938 1.673 1 95.94 472 SER B N 1
ATOM 7654 C CA . SER B 1 472 ? -8.32 -40.375 1.474 1 95.94 472 SER B CA 1
ATOM 7655 C C . SER B 1 472 ? -8.727 -40.812 0.073 1 95.94 472 SER B C 1
ATOM 7657 O O . SER B 1 472 ? -8.344 -41.906 -0.375 1 95.94 472 SER B O 1
ATOM 7659 N N . GLY B 1 473 ? -9.586 -40.094 -0.592 1 97.5 473 GLY B N 1
ATOM 7660 C CA . GLY B 1 473 ? -10.086 -40.5 -1.895 1 97.5 473 GLY B CA 1
ATOM 7661 C C . GLY B 1 473 ? -11.211 -41.5 -1.809 1 97.5 473 GLY B C 1
ATOM 7662 O O . GLY B 1 473 ? -11.594 -42.094 -2.818 1 97.5 473 GLY B O 1
ATOM 7663 N N . ALA B 1 474 ? -11.758 -41.656 -0.609 1 97.44 474 ALA B N 1
ATOM 7664 C CA . ALA B 1 474 ? -12.812 -42.656 -0.425 1 97.44 474 ALA B CA 1
ATOM 7665 C C . ALA B 1 474 ? -14.188 -42.062 -0.697 1 97.44 474 ALA B C 1
ATOM 7667 O O . ALA B 1 474 ? -14.445 -40.906 -0.342 1 97.44 474 ALA B O 1
ATOM 7668 N N . TYR B 1 475 ? -15.055 -42.906 -1.323 1 97.88 475 TYR B N 1
ATOM 7669 C CA . TYR B 1 475 ? -16.453 -42.562 -1.53 1 97.88 475 TYR B CA 1
ATOM 7670 C C . TYR B 1 475 ? -17.344 -43.156 -0.436 1 97.88 475 TYR B C 1
ATOM 7672 O O . TYR B 1 475 ? -17.125 -44.281 -0.008 1 97.88 475 TYR B O 1
ATOM 7680 N N . SER B 1 476 ? -18.266 -42.375 0.052 1 97.56 476 SER B N 1
ATOM 7681 C CA . SER B 1 476 ? -19.312 -42.844 0.932 1 97.56 476 SER B CA 1
ATOM 7682 C C . SER B 1 476 ? -20.703 -42.531 0.356 1 97.56 476 SER B C 1
ATOM 7684 O O . SER B 1 476 ? -21.156 -41.406 0.398 1 97.56 476 SER B O 1
ATOM 7686 N N . GLN B 1 477 ? -21.391 -43.594 -0.042 1 97.56 477 GLN B N 1
ATOM 7687 C CA . GLN B 1 477 ? -22.703 -43.406 -0.652 1 97.56 477 GLN B CA 1
ATOM 7688 C C . GLN B 1 477 ? -23.75 -43.062 0.399 1 97.56 477 GLN B C 1
ATOM 7690 O O . GLN B 1 477 ? -23.656 -43.5 1.548 1 97.56 477 GLN B O 1
ATOM 7695 N N . PHE B 1 478 ? -24.734 -42.281 0.029 1 96.88 478 PHE B N 1
ATOM 7696 C CA . PHE B 1 478 ? -25.875 -42 0.89 1 96.88 478 PHE B CA 1
ATOM 7697 C C . PHE B 1 478 ? -27.172 -42 0.081 1 96.88 478 PHE B C 1
ATOM 7699 O O . PHE B 1 478 ? -27.141 -41.875 -1.147 1 96.88 478 PHE B O 1
ATOM 7706 N N . SER B 1 479 ? -28.328 -42.156 0.754 1 94.38 479 SER B N 1
ATOM 7707 C CA . SER B 1 479 ? -29.625 -42.156 0.088 1 94.38 479 SER B CA 1
ATOM 7708 C C . SER B 1 479 ? -30 -40.75 -0.416 1 94.38 479 SER B C 1
ATOM 7710 O O . SER B 1 479 ? -29.875 -39.781 0.313 1 94.38 479 SER B O 1
ATOM 7712 N N . TYR B 1 480 ? -30.328 -40.75 -1.699 1 92.88 480 TYR B N 1
ATOM 7713 C CA . TYR B 1 480 ? -30.672 -39.5 -2.367 1 92.88 480 TYR B CA 1
ATOM 7714 C C . TYR B 1 480 ? -31.734 -39.719 -3.434 1 92.88 480 TYR B C 1
ATOM 7716 O O . TYR B 1 480 ? -31.672 -40.688 -4.18 1 92.88 480 TYR B O 1
ATOM 7724 N N . THR B 1 481 ? -32.781 -38.906 -3.393 1 90.56 481 THR B N 1
ATOM 7725 C CA . THR B 1 481 ? -33.812 -38.906 -4.418 1 90.56 481 THR B CA 1
ATOM 7726 C C . THR B 1 481 ? -33.781 -37.656 -5.258 1 90.56 481 THR B C 1
ATOM 7728 O O . THR B 1 481 ? -34 -36.531 -4.738 1 90.56 481 THR B O 1
ATOM 7731 N N . GLN B 1 482 ? -33.562 -37.75 -6.52 1 91.62 482 GLN B N 1
ATOM 7732 C CA . GLN B 1 482 ? -33.406 -36.625 -7.426 1 91.62 482 GLN B CA 1
ATOM 7733 C C . GLN B 1 482 ? -34.75 -36.062 -7.867 1 91.62 482 GLN B C 1
ATOM 7735 O O . GLN B 1 482 ? -35 -34.875 -7.84 1 91.62 482 GLN B O 1
ATOM 7740 N N . CYS B 1 483 ? -35.531 -37.188 -8.367 1 86.12 483 CYS B N 1
ATOM 7741 C CA . CYS B 1 483 ? -36.812 -36.812 -8.914 1 86.12 483 CYS B CA 1
ATOM 7742 C C . CYS B 1 483 ? -37.938 -37.125 -7.934 1 86.12 483 CYS B C 1
ATOM 7744 O O . CYS B 1 483 ? -37.875 -38.125 -7.215 1 86.12 483 CYS B O 1
ATOM 7746 N N . GLY B 1 484 ? -38.812 -36.344 -7.574 1 74.19 484 GLY B N 1
ATOM 7747 C CA . GLY B 1 484 ? -39.938 -36.531 -6.695 1 74.19 484 GLY B CA 1
ATOM 7748 C C . GLY B 1 484 ? -40.656 -35.25 -6.344 1 74.19 484 GLY B C 1
ATOM 7749 O O . GLY B 1 484 ? -41.875 -35.188 -6.477 1 74.19 484 GLY B O 1
ATOM 7750 N N . GLU B 1 485 ? -39.875 -34.5 -5.699 1 68.44 485 GLU B N 1
ATOM 7751 C CA . GLU B 1 485 ? -40.531 -33.25 -5.359 1 68.44 485 GLU B CA 1
ATOM 7752 C C . GLU B 1 485 ? -40.219 -32.188 -6.406 1 68.44 485 GLU B C 1
ATOM 7754 O O . GLU B 1 485 ? -39.312 -32.312 -7.211 1 68.44 485 GLU B O 1
ATOM 7759 N N . SER B 1 486 ? -41.156 -31.281 -6.645 1 76.12 486 SER B N 1
ATOM 7760 C CA . SER B 1 486 ? -41.031 -30.172 -7.59 1 76.12 486 SER B CA 1
ATOM 7761 C C . SER B 1 486 ? -39.875 -29.25 -7.211 1 76.12 486 SER B C 1
ATOM 7763 O O . SER B 1 486 ? -39.562 -28.297 -7.93 1 76.12 486 SER B O 1
ATOM 7765 N N . VAL B 1 487 ? -39.062 -29.766 -6.199 1 84.56 487 VAL B N 1
ATOM 7766 C CA . VAL B 1 487 ? -38 -28.875 -5.727 1 84.56 487 VAL B CA 1
ATOM 7767 C C . VAL B 1 487 ? -36.656 -29.266 -6.355 1 84.56 487 VAL B C 1
ATOM 7769 O O . VAL B 1 487 ? -36.25 -30.422 -6.277 1 84.56 487 VAL B O 1
ATOM 7772 N N . THR B 1 488 ? -36 -28.312 -7 1 90.81 488 THR B N 1
ATOM 7773 C CA . THR B 1 488 ? -34.719 -28.578 -7.676 1 90.81 488 THR B CA 1
ATOM 7774 C C . THR B 1 488 ? -33.562 -28.047 -6.863 1 90.81 488 THR B C 1
ATOM 7776 O O . THR B 1 488 ? -32.406 -28.406 -7.113 1 90.81 488 THR B O 1
ATOM 7779 N N . VAL B 1 489 ? -33.812 -27.172 -5.906 1 96 489 VAL B N 1
ATOM 7780 C CA . VAL B 1 489 ? -32.812 -26.734 -4.953 1 96 489 VAL B CA 1
ATOM 7781 C C . VAL B 1 489 ? -32.781 -27.656 -3.742 1 96 489 VAL B C 1
ATOM 7783 O O . VAL B 1 489 ? -33.812 -27.812 -3.057 1 96 489 VAL B O 1
ATOM 7786 N N . LYS B 1 490 ? -31.703 -28.297 -3.451 1 95.75 490 LYS B N 1
ATOM 7787 C CA . LYS B 1 490 ? -31.578 -29.297 -2.391 1 95.75 490 LYS B CA 1
ATOM 7788 C C . LYS B 1 490 ? -30.484 -28.906 -1.392 1 95.75 490 LYS B C 1
ATOM 7790 O O . LYS B 1 490 ? -29.516 -28.25 -1.754 1 95.75 490 LYS B O 1
ATOM 7795 N N . THR B 1 491 ? -30.688 -29.297 -0.134 1 96.44 491 THR B N 1
ATOM 7796 C CA . THR B 1 491 ? -29.719 -29.062 0.934 1 96.44 491 THR B CA 1
ATOM 7797 C C . THR B 1 491 ? -28.875 -30.312 1.183 1 96.44 491 THR B C 1
ATOM 7799 O O . THR B 1 491 ? -29.406 -31.422 1.254 1 96.44 491 THR B O 1
ATOM 7802 N N . PHE B 1 492 ? -27.609 -30.094 1.287 1 97.62 492 PHE B N 1
ATOM 7803 C CA . PHE B 1 492 ? -26.688 -31.188 1.58 1 97.62 492 PHE B CA 1
ATOM 7804 C C . PHE B 1 492 ? -25.875 -30.875 2.828 1 97.62 492 PHE B C 1
ATOM 7806 O O . PHE B 1 492 ? -25.312 -29.781 2.961 1 97.62 492 PHE B O 1
ATOM 7813 N N . THR B 1 493 ? -25.75 -31.828 3.717 1 97.44 493 THR B N 1
ATOM 7814 C CA . THR B 1 493 ? -24.984 -31.703 4.949 1 97.44 493 THR B CA 1
ATOM 7815 C C . THR B 1 493 ? -23.812 -32.688 4.953 1 97.44 493 THR B C 1
ATOM 7817 O O . THR B 1 493 ? -24.031 -33.906 5.008 1 97.44 493 THR B O 1
ATOM 7820 N N . PRO B 1 494 ? -22.625 -32.156 4.93 1 97.19 494 PRO B N 1
ATOM 7821 C CA . PRO B 1 494 ? -21.469 -33.062 4.957 1 97.19 494 PRO B CA 1
ATOM 7822 C C . PRO B 1 494 ? -21.391 -33.875 6.25 1 97.19 494 PRO B C 1
ATOM 7824 O O . PRO B 1 494 ? -21.922 -33.469 7.281 1 97.19 494 PRO B O 1
ATOM 7827 N N . PRO B 1 495 ? -20.719 -35.031 6.141 1 95.5 495 PRO B N 1
ATOM 7828 C CA . PRO B 1 495 ? -20.5 -35.812 7.359 1 95.5 495 PRO B CA 1
ATOM 7829 C C . PRO B 1 495 ? -19.625 -35.094 8.375 1 95.5 495 PRO B C 1
ATOM 7831 O O . PRO B 1 495 ? -18.812 -34.25 8 1 95.5 495 PRO B O 1
ATOM 7834 N N . THR B 1 496 ? -19.922 -35.375 9.602 1 92.06 496 THR B N 1
ATOM 7835 C CA . THR B 1 496 ? -19.031 -34.875 10.664 1 92.06 496 THR B CA 1
ATOM 7836 C C . THR B 1 496 ? -17.984 -35.906 11.016 1 92.06 496 THR B C 1
ATOM 7838 O O . THR B 1 496 ? -18.312 -37.062 11.273 1 92.06 496 THR B O 1
ATOM 7841 N N . THR B 1 497 ? -16.766 -35.469 10.82 1 86.94 497 THR B N 1
ATOM 7842 C CA . THR B 1 497 ? -15.664 -36.344 11.234 1 86.94 497 THR B CA 1
ATOM 7843 C C . THR B 1 497 ? -14.703 -35.594 12.148 1 86.94 497 THR B C 1
ATOM 7845 O O . THR B 1 497 ? -14.734 -34.344 12.219 1 86.94 497 THR B O 1
ATOM 7848 N N . SER B 1 498 ? -13.922 -36.312 13.039 1 83.06 498 SER B N 1
ATOM 7849 C CA . SER B 1 498 ? -12.992 -35.688 13.969 1 83.06 498 SER B CA 1
ATOM 7850 C C . SER B 1 498 ? -11.75 -35.188 13.25 1 83.06 498 SER B C 1
ATOM 7852 O O . SER B 1 498 ? -11.039 -34.312 13.75 1 83.06 498 SER B O 1
ATOM 7854 N N . GLY B 1 499 ? -11.523 -35.469 12.133 1 83.5 499 GLY B N 1
ATOM 7855 C CA . GLY B 1 499 ? -10.219 -35.25 11.531 1 83.5 499 GLY B CA 1
ATOM 7856 C C . GLY B 1 499 ? -10.219 -34.062 10.562 1 83.5 499 GLY B C 1
ATOM 7857 O O . GLY B 1 499 ? -9.195 -33.406 10.359 1 83.5 499 GLY B O 1
ATOM 7858 N N . HIS B 1 500 ? -11.258 -33.844 9.891 1 89.62 500 HIS B N 1
ATOM 7859 C CA . HIS B 1 500 ? -11.312 -32.75 8.938 1 89.62 500 HIS B CA 1
ATOM 7860 C C . HIS B 1 500 ? -12.758 -32.344 8.641 1 89.62 500 HIS B C 1
ATOM 7862 O O . HIS B 1 500 ? -13.688 -33.094 8.945 1 89.62 500 HIS B O 1
ATOM 7868 N N . ALA B 1 501 ? -12.914 -31.172 8.117 1 95 501 ALA B N 1
ATOM 7869 C CA . ALA B 1 501 ? -14.242 -30.641 7.797 1 95 501 ALA B CA 1
ATOM 7870 C C . ALA B 1 501 ? -14.469 -30.609 6.289 1 95 501 ALA B C 1
ATOM 7872 O O . ALA B 1 501 ? -15.57 -30.297 5.828 1 95 501 ALA B O 1
ATOM 7873 N N . GLU B 1 502 ? -13.516 -30.984 5.473 1 97.75 502 GLU B N 1
ATOM 7874 C CA . GLU B 1 502 ? -13.578 -30.891 4.02 1 97.75 502 GLU B CA 1
ATOM 7875 C C . GLU B 1 502 ? -14.312 -32.094 3.424 1 97.75 502 GLU B C 1
ATOM 7877 O O . GLU B 1 502 ? -14.094 -33.219 3.842 1 97.75 502 GLU B O 1
ATOM 7882 N N . TRP B 1 503 ? -15.141 -31.812 2.463 1 98.44 503 TRP B N 1
ATOM 7883 C CA . TRP B 1 503 ? -15.844 -32.875 1.744 1 98.44 503 TRP B CA 1
ATOM 7884 C C . TRP B 1 503 ? -16.141 -32.438 0.311 1 98.44 503 TRP B C 1
ATOM 7886 O O . TRP B 1 503 ? -16.188 -31.25 0.006 1 98.44 503 TRP B O 1
ATOM 7896 N N . VAL B 1 504 ? -16.375 -33.438 -0.526 1 98.75 504 VAL B N 1
ATOM 7897 C CA . VAL B 1 504 ? -16.891 -33.188 -1.874 1 98.75 504 VAL B CA 1
ATOM 7898 C C . VAL B 1 504 ? -18.203 -33.969 -2.059 1 98.75 504 VAL B C 1
ATOM 7900 O O . VAL B 1 504 ? -18.25 -35.188 -1.877 1 98.75 504 VAL B O 1
ATOM 7903 N N . LEU B 1 505 ? -19.219 -33.188 -2.352 1 98.75 505 LEU B N 1
ATOM 7904 C CA . LEU B 1 505 ? -20.453 -33.812 -2.811 1 98.75 505 LEU B CA 1
ATOM 7905 C C . LEU B 1 505 ? -20.328 -34.281 -4.254 1 98.75 505 LEU B C 1
ATOM 7907 O O . LEU B 1 505 ? -19.891 -33.5 -5.125 1 98.75 505 LEU B O 1
ATOM 7911 N N . VAL B 1 506 ? -20.688 -35.531 -4.492 1 98.56 506 VAL B N 1
ATOM 7912 C CA . VAL B 1 506 ? -20.672 -36.094 -5.844 1 98.56 506 VAL B CA 1
ATOM 7913 C C . VAL B 1 506 ? -22.062 -36.625 -6.188 1 98.56 506 VAL B C 1
ATOM 7915 O O . VAL B 1 506 ? -22.531 -37.562 -5.539 1 98.56 506 VAL B O 1
ATOM 7918 N N . LEU B 1 507 ? -22.672 -36.031 -7.145 1 97.94 507 LEU B N 1
ATOM 7919 C CA . LEU B 1 507 ? -23.922 -36.531 -7.719 1 97.94 507 LEU B CA 1
ATOM 7920 C C . LEU B 1 507 ? -23.703 -37.031 -9.141 1 97.94 507 LEU B C 1
ATOM 7922 O O . LEU B 1 507 ? -23.422 -36.25 -10.047 1 97.94 507 LEU B O 1
ATOM 7926 N N . ASP B 1 508 ? -23.859 -38.344 -9.328 1 96.56 508 ASP B N 1
ATOM 7927 C CA . ASP B 1 508 ? -23.672 -38.969 -10.633 1 96.56 508 ASP B CA 1
ATOM 7928 C C . ASP B 1 508 ? -25 -39.438 -11.203 1 96.56 508 ASP B C 1
ATOM 7930 O O . ASP B 1 508 ? -25.672 -40.281 -10.609 1 96.56 508 ASP B O 1
ATOM 7934 N N . ALA B 1 509 ? -25.328 -38.938 -12.312 1 94.94 509 ALA B N 1
ATOM 7935 C CA . ALA B 1 509 ? -26.5 -39.438 -13.016 1 94.94 509 ALA B CA 1
ATOM 7936 C C . ALA B 1 509 ? -26.219 -40.844 -13.578 1 94.94 509 ALA B C 1
ATOM 7938 O O . ALA B 1 509 ? -25.188 -41.062 -14.203 1 94.94 509 ALA B O 1
ATOM 7939 N N . ILE B 1 510 ? -27.094 -41.75 -13.297 1 89 510 ILE B N 1
ATOM 7940 C CA . ILE B 1 510 ? -26.953 -43.125 -13.805 1 89 510 ILE B CA 1
ATOM 7941 C C . ILE B 1 510 ? -27.812 -43.281 -15.055 1 89 510 ILE B C 1
ATOM 7943 O O . ILE B 1 510 ? -28.969 -42.875 -15.078 1 89 510 ILE B O 1
ATOM 7947 N N . HIS B 1 511 ? -27.141 -43.625 -16.172 1 77.06 511 HIS B N 1
ATOM 7948 C CA . HIS B 1 511 ? -27.859 -43.906 -17.406 1 77.06 511 HIS B CA 1
ATOM 7949 C C . HIS B 1 511 ? -28.234 -45.375 -17.5 1 77.06 511 HIS B C 1
ATOM 7951 O O . HIS B 1 511 ? -27.547 -46.25 -16.953 1 77.06 511 HIS B O 1
#

Solvent-accessible surface area (backbone atoms only — not comparable to full-atom values): 52025 Å² total; per-residue (Å²): 136,84,81,79,77,78,80,76,78,78,78,70,77,72,73,70,72,73,76,73,88,71,73,57,73,74,60,26,47,38,57,34,94,81,15,47,31,38,16,35,66,82,70,40,81,40,68,44,32,26,38,36,27,40,30,48,66,38,53,39,49,71,71,54,43,50,54,54,50,49,54,40,37,76,30,60,33,36,28,32,35,30,29,70,41,48,82,84,37,70,90,39,51,27,64,88,64,35,35,57,28,51,89,71,30,72,79,36,69,22,63,71,32,53,51,50,45,48,53,50,52,51,53,32,46,76,54,62,21,45,54,33,34,21,59,29,34,18,61,39,40,35,37,62,64,53,44,73,43,81,40,29,82,81,37,17,28,58,35,18,21,52,49,10,40,69,46,40,46,47,33,34,33,40,40,34,66,34,62,45,71,36,41,34,49,55,53,53,32,51,49,47,45,58,34,45,83,82,79,88,74,68,74,46,78,43,49,62,31,54,50,31,24,50,51,14,24,51,54,14,23,28,55,47,39,35,76,80,37,58,73,58,20,78,70,61,68,59,32,19,33,38,28,26,21,35,47,37,52,87,98,56,57,64,44,34,31,47,62,78,40,61,88,41,84,67,52,43,33,32,22,26,17,21,27,45,22,76,53,70,87,51,52,61,49,48,33,38,20,24,52,41,32,29,52,64,33,38,52,54,46,49,52,22,69,40,92,90,35,69,47,37,17,26,32,45,64,34,44,40,29,31,47,18,14,43,61,40,34,73,91,43,63,54,34,43,44,65,56,41,48,51,38,41,54,38,19,32,29,37,44,24,33,32,40,36,47,37,29,41,24,35,29,59,40,18,33,73,95,77,36,78,62,91,55,32,35,87,56,57,30,20,74,68,48,68,71,39,66,39,61,56,30,53,37,32,59,55,45,65,54,53,72,62,38,71,81,42,57,81,37,56,38,54,32,62,81,34,52,54,77,86,44,65,57,53,76,48,34,49,34,21,24,28,33,74,82,11,48,32,42,37,38,40,33,49,63,35,62,68,47,34,36,54,54,71,64,45,75,43,54,48,43,53,33,28,42,33,35,58,79,75,56,44,78,43,75,52,95,61,79,62,62,80,62,98,61,47,64,45,78,47,68,53,73,87,57,96,83,56,38,51,38,27,44,37,39,36,40,54,132,137,84,79,80,80,78,78,77,78,77,77,72,76,75,73,69,73,74,76,72,86,72,72,56,73,74,61,26,46,40,58,33,95,81,16,46,32,37,15,36,67,83,69,41,80,40,70,43,33,27,38,35,26,39,29,46,67,38,53,41,48,72,69,56,44,48,53,53,50,49,54,41,35,76,32,59,33,37,29,32,36,28,28,71,41,48,81,82,38,70,88,40,51,26,64,88,66,34,36,56,27,52,90,74,30,74,77,36,68,24,62,72,33,52,50,49,44,48,53,51,52,51,52,32,44,76,54,61,21,44,55,33,35,21,60,28,34,18,58,38,42,36,37,62,64,53,46,75,42,80,40,29,84,80,37,16,27,58,35,18,22,52,48,10,41,69,46,42,47,47,34,34,32,38,40,34,66,36,63,44,74,37,42,34,49,56,54,54,30,50,48,49,45,59,34,44,85,81,79,89,73,67,73,46,76,45,49,63,31,54,48,32,23,52,50,15,22,51,52,14,22,28,55,47,38,35,76,78,34,58,72,58,21,78,70,62,67,59,31,20,32,38,28,26,21,36,46,37,51,87,94,54,58,63,43,34,30,48,61,77,40,61,87,41,85,66,52,43,33,34,23,26,17,21,26,44,22,76,52,70,86,52,53,59,47,48,36,39,19,25,52,40,34,29,53,63,33,37,50,54,47,48,51,21,69,40,92,90,34,70,46,36,19,25,34,44,65,33,43,42,29,32,47,18,14,42,64,40,34,76,90,44,64,54,34,43,44,67,57,42,47,51,36,40,53,38,19,33,29,36,45,24,34,32,41,35,47,38,29,41,24,36,27,60,41,18,33,72,96,77,38,77,63,91,55,35,35,87,57,58,30,20,74,69,47,67,70,39,66,41,62,58,29,54,37,32,59,54,45,66,54,55,72,62,38,73,81,44,56,81,38,57,38,56,33,64,81,33,51,54,78,87,46,64,55,53,74,48,33,49,35,20,24,29,31,72,83,11,49,32,42,38,36,40,33,50,65,36,63,67,48,34,34,54,54,71,63,46,75,43,53,49,43,52,32,28,43,34,34,59,79,75,58,48,76,44,75,51,95,62,80,63,61,80,61,98,59,46,67,46,78,47,70,52,75,87,57,95,82,54,40,51,38,27,42,38,39,34,40,53,130

Foldseek 3Di:
DDDPPPPPPPPPPPPPPPPQDADDQQLAWAAAPQFQAIATPVRFGDFQQEEFAACLLAEDDPVRLLVLLLLLLVLPHQEYEYELAHPVDQPRGGPVRDGQADPSQLLGGDCVSVSSVSSSQVSNVVSNHHYAYAHHAQVQQPDLQRHGHNQALVRLLSSLLVCLQRPPNHHYAYHAAADQWHWNLVCQLVDVVVDDDDDDTDIGGSVSSVVSNLNSNLNNNLVNVCVVPNVCSVPDAHAYFHHFHQWDAPPAFHRKGCSNDVVPPNHQEIEHALDQAQDDLGPPIDGHHLLPLQVVLLVLQVQQVDVVRNRHAYEHQHHHAAQFAHSLDLVGDGHALLSQLLSQLSNVLSRHNHYYYYHQCSNQQADPPRHAHPSRGDDRHVVVVSVGQNSNLRVLSVCVLCVVDRVQNVQKHWDLVFWDDDQDDRSQGKTKIDGQQQFKIKIKGQAQAKTKGQNVSHPAQAKWKWKADSRPSDTDTDDDTCDDDPDRIDMDGGDDDPPGNIIMIMIGHDD/DDPDPPPPPPPPPPPPPPPQDDDDQQLAWAAAPQFQAIATPVRFGDFQQEEFAACLLAEDDPVRLLVLLLLLLVLPHQEYEYELAHPVDQPRGGPVRDGQADPSQLLGGDCVSVSSVSVSQVSNVVSNHHYAYAHHAQVQQPDLQRHGHNQALVRQLSSLLVCLQRDPNHHYAYHAAADQWHWNLVCQLVDVVVDDDDDDTDIGGSVSSVVSNLNSNLNNNLVNVCVVPNVCSVPDAHAYFHHFHQWDAPPAFHRKGCSNDQVPPNHQEIEHALDQAQDDLGPPIDGHHLLPLQVVLLVLQVQQVDVVRNRHAYEHQHHHAAQFAHSLDLVGDGHALLSQLLSQLSNVLSRHNHYYYYHQCSNQQADPPRHAHPSRGDDRHVVVVSVGQNSNLRVLSVCVLCVVDRPQNVQKHWDQVFWDDDQDDRSQGKTKIDGQQQFKIKIKGQAQAKTKGQNVSHPAQAKWKWKADSRPSDTDTDDDTCDDDPDRIDMDGGDDDPPGNIIMIMIGHDD

Radius of gyration: 37.7 Å; Cα contacts (8 Å, |Δi|>4): 2359; chains: 2; bounding box: 133×114×96 Å

Organism: Aspergillus flavus (strain ATCC 200026 / FGSC A1120 / IAM 13836 / NRRL 3357 / JCM 12722 / SRRC 167) (NCBI:txid332952)